Protein AF-0000000079468265 (afdb_homodimer)

pLDDT: mean 90.87, std 15.76, range [21.72, 98.94]

Solvent-accessible surface area (backbone atoms only — not comparable to full-atom values): 55661 Å² total; per-residue (Å²): 133,85,81,73,74,76,76,75,76,78,75,77,73,72,70,73,78,71,67,77,65,74,66,68,78,70,76,83,84,72,62,39,69,74,37,46,74,45,70,48,70,35,94,79,63,46,37,26,27,24,40,38,30,63,40,88,80,80,71,53,24,36,33,39,37,31,46,28,85,64,27,67,76,56,66,59,50,48,64,52,44,34,54,60,42,41,68,36,20,77,70,55,18,28,29,34,37,23,16,33,56,37,21,75,81,12,38,74,64,67,50,92,76,72,53,28,35,63,50,27,26,41,50,48,51,48,55,27,67,36,85,59,29,64,34,38,26,32,33,33,23,52,36,74,16,12,46,37,36,53,26,19,42,39,48,47,38,88,38,54,51,35,38,39,35,30,44,21,56,30,32,60,55,58,60,35,24,44,44,61,34,44,27,36,50,46,46,53,45,48,41,51,72,70,66,50,51,69,69,57,50,39,51,54,52,47,57,63,52,55,41,63,84,42,50,69,68,15,41,86,70,43,27,49,44,20,37,43,26,39,40,27,32,25,18,54,25,17,62,26,31,52,12,24,57,46,44,36,47,44,26,35,72,48,21,16,77,55,7,44,76,46,36,29,35,37,38,32,72,30,32,59,50,80,66,33,67,64,52,46,59,86,65,34,78,65,50,72,58,46,56,72,51,52,56,54,50,46,36,31,65,63,69,66,43,87,80,54,70,84,74,44,66,34,24,36,36,39,31,38,36,56,20,42,65,97,56,53,38,84,67,44,42,78,43,70,28,83,45,79,53,48,83,56,46,81,40,55,35,24,46,39,88,86,32,36,35,35,74,60,78,46,77,49,83,77,40,62,50,71,30,61,43,41,56,92,64,58,42,70,58,60,36,35,52,28,63,89,55,68,14,20,43,14,55,52,75,74,56,68,93,55,77,43,54,45,66,25,30,35,65,70,29,89,50,67,50,36,31,36,29,62,32,38,29,43,38,23,36,27,33,64,34,34,29,44,40,41,24,42,32,39,28,47,29,40,77,87,62,52,27,27,38,68,39,60,34,33,27,28,51,30,38,48,71,36,44,46,63,78,32,55,45,67,50,57,57,66,47,72,41,78,31,66,33,65,41,40,49,47,39,37,34,48,44,55,54,16,27,54,30,40,35,42,32,48,45,40,32,60,53,30,58,71,52,40,33,66,55,66,61,58,73,56,80,84,68,74,65,39,72,33,51,36,33,43,32,28,7,53,90,33,61,14,22,39,36,42,23,34,42,74,133,136,82,80,76,75,76,74,76,76,78,74,76,72,72,69,71,78,70,68,76,67,74,65,68,76,69,76,81,86,71,63,39,68,74,38,45,74,46,68,46,69,36,94,80,64,46,36,28,28,26,40,40,29,62,41,89,80,81,70,53,24,37,35,39,38,32,47,29,84,65,27,68,77,56,68,59,52,49,64,54,45,33,54,61,41,40,66,35,19,77,70,55,19,29,30,35,36,22,17,32,57,37,22,75,80,12,38,73,65,65,52,93,77,72,54,29,34,63,50,27,26,39,50,48,50,47,54,28,67,36,84,59,29,64,35,37,26,32,32,34,23,52,37,74,16,11,46,36,37,52,27,19,43,39,48,46,36,91,39,55,50,32,37,39,35,30,41,20,55,31,35,60,56,59,60,35,24,44,45,61,33,42,27,37,50,48,46,52,44,48,40,51,72,70,66,49,51,70,68,57,51,39,52,54,51,48,56,64,50,55,40,62,85,43,48,69,67,14,44,86,69,43,26,50,44,20,38,44,27,38,39,28,32,25,18,54,23,16,61,25,31,51,13,24,57,47,44,36,47,44,26,34,72,48,21,16,77,55,7,41,76,46,34,31,35,38,37,32,71,31,32,59,49,79,64,33,66,65,53,47,59,86,65,34,73,65,52,66,62,46,56,72,52,51,55,55,50,45,36,31,64,63,68,66,44,88,81,53,70,86,74,46,65,34,24,35,35,38,31,37,36,57,19,41,65,98,55,54,39,85,68,43,42,77,44,70,30,83,45,77,54,47,84,54,45,82,42,54,35,22,46,40,87,87,33,37,34,37,74,60,76,47,76,49,83,78,40,64,52,72,31,60,44,42,56,89,62,58,43,70,59,59,35,35,53,29,64,88,56,67,13,21,42,14,56,52,74,73,55,68,94,54,76,43,55,46,65,26,30,34,66,72,30,90,50,67,50,35,33,35,30,61,32,35,31,45,39,23,35,26,32,65,36,34,28,43,40,42,24,42,32,41,30,46,30,40,79,88,61,52,27,28,38,69,38,59,33,33,27,28,49,31,39,49,71,37,45,46,62,78,33,54,44,70,51,56,58,64,47,72,42,77,32,64,31,64,41,40,49,49,36,37,36,48,43,55,53,16,28,53,30,40,36,43,32,49,45,40,34,60,52,30,60,72,53,41,33,67,55,65,61,59,75,57,81,83,67,76,65,41,73,34,51,36,34,43,31,27,7,52,90,32,61,14,24,39,37,41,22,33,42,75,133

Secondary structure (DSSP, 8-state):
--------------------------S---PPTTEEEEEEE-TTS-EEEEEEE--SSS--EEEEEEEESS-TTTSS-HHHHHHHHHHHHTTT-EEEEEEPTTSTT--S---TTTSHHHHHHHHHHHHHHSTTEEEEEEEEEETHHHHHHHHHHHH--TTEEEEEEES--S-HHHHHEETTEE-IIIIIHHHHHTT--HHHHHHHHH--S--HHHHTT-HHHHGGG--S-EEEEEEEESTTHHHHHHHHHHHHHHS-TTTTT--EEEEEEEESB---SSB--TTHHHHTT-HHHHHHHHHHHHH----SGGGS-SEEEEEB--EETTEE-TT-EEEEESSSSPS-EEEEEEE-TTSBEESSPP--SS-EEEEEE-TTSPPBP-SBS-SSS--BS-BGGGSPP-TT-EEEEPSPPSS-EEEEEEEEEEEEEEESSS--EEEEEEEEE-TTS-EEEEEEEEEEGGGTT-SSGGG--PPPTT--EEEEEEEEEEEEEE-TT-EEEEEEES--BTTSPPP-SS-PPTT---SPP--EEEEEEBSSSSB-EEEEEE---/--------------------------S---PPTTEEEEEEE-TTS-EEEEEEE--SSS--EEEEEEEESS-TTTSS-HHHHHHHHHHHHTTT-EEEEEEPTTSTT--S---TTTSHHHHHHHHHHHHHHSTTEEEEEEEEEETHHHHHHHHHHHH--TTEEEEEEES--S-HHHHHEETTEE-IIIIIHHHHHTT--HHHHHHHHH--S--HHHHTT-HHHHGGG--S-EEEEEEEESTTHHHHHHHHHHHHHHS-TTTTT--EEEEEEEESB---SSB--TTHHHHSS-HHHHHHHHIIIII----SGGGS-SEEEEEB--EETTEE-TT-EEEEESSSSPS-EEEEEEE-TTSBEESSPP--SS-EEEEEE-TTSPPBP-SBS-SSS--BS-BGGGSPP-TT-EEEEPSPPSS-EEEEEEEEEEEEEEESSS--EEEEEEEEE-TTS-EEEEEEEEEEGGGTT-SSGGG--PPPTT--EEEEEEEEEEEEEE-TT-EEEEEEES--BTTSPPP-SS-PPTT---SPP--EEEEEEBSSSSB-EEEEEE---

InterPro domains:
  IPR000383 Xaa-Pro dipeptidyl-peptidase-like domain [PF02129] (44-195)
  IPR005674 CocE/Serine esterase [TIGR00976] (42-200)
  IPR005674 CocE/Serine esterase [TIGR00976] (195-551)
  IPR008979 Galactose-binding-like domain superfamily [SSF49785] (338-551)
  IPR013736 Xaa-Pro dipeptidyl-peptidase, C-terminal [PF08530] (307-546)
  IPR013736 Xaa-Pro dipeptidyl-peptidase, C-terminal [SM00939] (295-547)
  IPR029058 Alpha/Beta hydrolase fold [G3DSA:3.40.50.1820] (39-206)
  IPR029058 Alpha/Beta hydrolase fold [G3DSA:3.40.50.1820] (207-324)
  IPR029058 Alpha/Beta hydrolase fold [SSF53474] (39-321)

Organism: NCBI:txid2803784

Radius of gyration: 33.26 Å; Cα contacts (8 Å, |Δi|>4): 2823; chains: 2; bounding box: 108×91×92 Å

Structure (mmCIF, N/CA/C/O backbone):
data_AF-0000000079468265-model_v1
#
loop_
_entity.id
_entity.type
_entity.pdbx_description
1 polymer 'CocE/NonD family hydrolase'
#
loop_
_atom_site.group_PDB
_atom_site.id
_atom_site.type_symbol
_atom_site.label_atom_id
_atom_site.label_alt_id
_atom_site.label_comp_id
_atom_site.label_asym_id
_atom_site.label_entity_id
_atom_site.label_seq_id
_atom_site.pdbx_PDB_ins_code
_atom_site.Cartn_x
_atom_site.Cartn_y
_atom_site.Cartn_z
_atom_site.occupancy
_atom_site.B_iso_or_equiv
_atom_site.auth_seq_id
_atom_site.auth_comp_id
_atom_site.auth_asym_id
_atom_site.auth_atom_id
_atom_site.pdbx_PDB_model_num
ATOM 1 N N . MET A 1 1 ? 67.625 -0.673 33.562 1 23.97 1 MET A N 1
ATOM 2 C CA . MET A 1 1 ? 66.375 -0.298 34.281 1 23.97 1 MET A CA 1
ATOM 3 C C . MET A 1 1 ? 65.312 -1.371 34.156 1 23.97 1 MET A C 1
ATOM 5 O O . MET A 1 1 ? 65.125 -1.947 33.062 1 23.97 1 MET A O 1
ATOM 9 N N . THR A 1 2 ? 64.875 -1.917 35.312 1 24.78 2 THR A N 1
ATOM 10 C CA . THR A 1 2 ? 64.125 -3.092 35.688 1 24.78 2 THR A CA 1
ATOM 11 C C . THR A 1 2 ? 62.719 -3.041 35.094 1 24.78 2 THR A C 1
ATOM 13 O O . THR A 1 2 ? 62.031 -2.018 35.156 1 24.78 2 THR A O 1
ATOM 16 N N . LEU A 1 3 ? 62.562 -3.748 34.031 1 23.95 3 LEU A N 1
ATOM 17 C CA . LEU A 1 3 ? 61.438 -4.031 33.125 1 23.95 3 LEU A CA 1
ATOM 18 C C . LEU A 1 3 ? 60.25 -4.535 33.938 1 23.95 3 LEU A C 1
ATOM 20 O O . LEU A 1 3 ? 60.25 -5.648 34.469 1 23.95 3 LEU A O 1
ATOM 24 N N . LYS A 1 4 ? 59.75 -3.568 34.812 1 24.41 4 LYS A N 1
ATOM 25 C CA . LYS A 1 4 ? 58.656 -3.789 35.75 1 24.41 4 LYS A CA 1
ATOM 26 C C . LYS A 1 4 ? 57.469 -4.434 35.094 1 24.41 4 LYS A C 1
ATOM 28 O O . LYS A 1 4 ? 56.906 -3.887 34.125 1 24.41 4 LYS A O 1
ATOM 33 N N . GLN A 1 5 ? 57.375 -5.719 35.062 1 23.03 5 GLN A N 1
ATOM 34 C CA . GLN A 1 5 ? 56.375 -6.629 34.5 1 23.03 5 GLN A CA 1
ATOM 35 C C . GLN A 1 5 ? 55 -6.395 35.094 1 23.03 5 GLN A C 1
ATOM 37 O O . GLN A 1 5 ? 54.781 -6.664 36.25 1 23.03 5 GLN A O 1
ATOM 42 N N . VAL A 1 6 ? 54.469 -5.148 35.031 1 23.53 6 VAL A N 1
ATOM 43 C CA . VAL A 1 6 ? 53.25 -4.852 35.75 1 23.53 6 VAL A CA 1
ATOM 44 C C . VAL A 1 6 ? 52.156 -5.82 35.312 1 23.53 6 VAL A C 1
ATOM 46 O O . VAL A 1 6 ? 51.812 -5.883 34.125 1 23.53 6 VAL A O 1
ATOM 49 N N . LEU A 1 7 ? 52.062 -6.957 35.938 1 23.91 7 LEU A N 1
ATOM 50 C CA . LEU A 1 7 ? 51.062 -7.992 35.781 1 23.91 7 LEU A CA 1
ATOM 51 C C . LEU A 1 7 ? 49.656 -7.438 36.031 1 23.91 7 LEU A C 1
ATOM 53 O O . LEU A 1 7 ? 49.344 -7.07 37.156 1 23.91 7 LEU A O 1
ATOM 57 N N . LEU A 1 8 ? 49.219 -6.414 35.344 1 23.86 8 LEU A N 1
ATOM 58 C CA . LEU A 1 8 ? 47.906 -5.867 35.656 1 23.86 8 LEU A CA 1
ATOM 59 C C . LEU A 1 8 ? 46.844 -6.949 35.562 1 23.86 8 LEU A C 1
ATOM 61 O O . LEU A 1 8 ? 46.625 -7.547 34.5 1 23.86 8 LEU A O 1
ATOM 65 N N . ALA A 1 9 ? 46.625 -7.727 36.656 1 23.36 9 ALA A N 1
ATOM 66 C CA . ALA A 1 9 ? 45.562 -8.711 36.844 1 23.36 9 ALA A CA 1
ATOM 67 C C . ALA A 1 9 ? 44.188 -8.094 36.594 1 23.36 9 ALA A C 1
ATOM 69 O O . ALA A 1 9 ? 43.812 -7.098 37.188 1 23.36 9 ALA A O 1
ATOM 70 N N . ALA A 1 10 ? 43.75 -8.109 35.281 1 23.58 10 ALA A N 1
ATOM 71 C CA . ALA A 1 10 ? 42.438 -7.641 34.844 1 23.58 10 ALA A CA 1
ATOM 72 C C . ALA A 1 10 ? 41.312 -8.289 35.656 1 23.58 10 ALA A C 1
ATOM 74 O O . ALA A 1 10 ? 41.125 -9.508 35.594 1 23.58 10 ALA A O 1
ATOM 75 N N . THR A 1 11 ? 41.125 -7.859 36.938 1 24.64 11 THR A N 1
ATOM 76 C CA . THR A 1 11 ? 40.031 -8.367 37.75 1 24.64 11 THR A CA 1
ATOM 77 C C . THR A 1 11 ? 38.688 -8.211 37.031 1 24.64 11 THR A C 1
ATOM 79 O O . THR A 1 11 ? 38.312 -7.105 36.625 1 24.64 11 THR A O 1
ATOM 82 N N . LEU A 1 12 ? 38.312 -9.289 36.312 1 24.42 12 LEU A N 1
ATOM 83 C CA . LEU A 1 12 ? 37 -9.469 35.656 1 24.42 12 LEU A CA 1
ATOM 84 C C . LEU A 1 12 ? 35.875 -9.188 36.625 1 24.42 12 LEU A C 1
ATOM 86 O O . LEU A 1 12 ? 35.656 -9.922 37.594 1 24.42 12 LEU A O 1
ATOM 90 N N . CYS A 1 13 ? 35.656 -7.902 37.062 1 24.78 13 CYS A N 1
ATOM 91 C CA . CYS A 1 13 ? 34.531 -7.586 37.906 1 24.78 13 CYS A CA 1
ATOM 92 C C . CYS A 1 13 ? 33.219 -8.109 37.312 1 24.78 13 CYS A C 1
ATOM 94 O O . CYS A 1 13 ? 32.812 -7.684 36.219 1 24.78 13 CYS A O 1
ATOM 96 N N . ILE A 1 14 ? 33 -9.398 37.5 1 27.08 14 ILE A N 1
ATOM 97 C CA . ILE A 1 14 ? 31.688 -9.977 37.188 1 27.08 14 ILE A CA 1
ATOM 98 C C . ILE A 1 14 ? 30.578 -9.141 37.812 1 27.08 14 ILE A C 1
ATOM 100 O O . ILE A 1 14 ? 30.484 -9.062 39.031 1 27.08 14 ILE A O 1
ATOM 104 N N . ALA A 1 15 ? 30.344 -7.953 37.281 1 28.25 15 ALA A N 1
ATOM 105 C CA . ALA A 1 15 ? 29.234 -7.211 37.844 1 28.25 15 ALA A CA 1
ATOM 106 C C . ALA A 1 15 ? 28 -8.109 38.031 1 28.25 15 ALA A C 1
ATOM 108 O O . ALA A 1 15 ? 27.656 -8.867 37.125 1 28.25 15 ALA A O 1
ATOM 109 N N . PRO A 1 16 ? 27.719 -8.391 39.312 1 28.98 16 PRO A N 1
ATOM 110 C CA . PRO A 1 16 ? 26.531 -9.203 39.594 1 28.98 16 PRO A CA 1
ATOM 111 C C . PRO A 1 16 ? 25.312 -8.758 38.812 1 28.98 16 PRO A C 1
ATOM 113 O O . PRO A 1 16 ? 25.203 -7.59 38.406 1 28.98 16 PRO A O 1
ATOM 116 N N . MET A 1 17 ? 24.812 -9.703 38.031 1 27.38 17 MET A N 1
ATOM 117 C CA . MET A 1 17 ? 23.5 -9.617 37.375 1 27.38 17 MET A CA 1
ATOM 118 C C . MET A 1 17 ? 22.484 -9.023 38.344 1 27.38 17 MET A C 1
ATOM 120 O O . MET A 1 17 ? 22.234 -9.57 39.438 1 27.38 17 MET A O 1
ATOM 124 N N . SER A 1 18 ? 22.562 -7.707 38.562 1 26.88 18 SER A N 1
ATOM 125 C CA . SER A 1 18 ? 21.531 -7.113 39.406 1 26.88 18 SER A CA 1
ATOM 126 C C . SER A 1 18 ? 20.172 -7.773 39.156 1 26.88 18 SER A C 1
ATOM 128 O O . SER A 1 18 ? 19.734 -7.906 38.031 1 26.88 18 SER A O 1
ATOM 130 N N . ALA A 1 19 ? 19.828 -8.68 40.031 1 29.48 19 ALA A N 1
ATOM 131 C CA . ALA A 1 19 ? 18.453 -9.141 40.188 1 29.48 19 ALA A CA 1
ATOM 132 C C . ALA A 1 19 ? 17.469 -8 39.969 1 29.48 19 ALA A C 1
ATOM 134 O O . ALA A 1 19 ? 17.484 -7.008 40.688 1 29.48 19 ALA A O 1
ATOM 135 N N . PHE A 1 20 ? 17.172 -7.77 38.688 1 25.78 20 PHE A N 1
ATOM 136 C CA . PHE A 1 20 ? 16 -6.91 38.562 1 25.78 20 PHE A CA 1
ATOM 137 C C . PHE A 1 20 ? 15 -7.195 39.688 1 25.78 20 PHE A C 1
ATOM 139 O O . PHE A 1 20 ? 14.461 -8.297 39.781 1 25.78 20 PHE A O 1
ATOM 146 N N . ALA A 1 21 ? 15.344 -6.723 40.875 1 30.86 21 ALA A N 1
ATOM 147 C CA . ALA A 1 21 ? 14.383 -6.754 41.969 1 30.86 21 ALA A CA 1
ATOM 148 C C . ALA A 1 21 ? 12.945 -6.676 41.438 1 30.86 21 ALA A C 1
ATOM 150 O O . ALA A 1 21 ? 12.625 -5.816 40.625 1 30.86 21 ALA A O 1
ATOM 151 N N . GLN A 1 22 ? 12.281 -7.707 41.625 1 30.38 22 GLN A N 1
ATOM 152 C CA . GLN A 1 22 ? 10.828 -7.711 41.5 1 30.38 22 GLN A CA 1
ATOM 153 C C . GLN A 1 22 ? 10.219 -6.461 42.125 1 30.38 22 GLN A C 1
ATOM 155 O O . GLN A 1 22 ? 10.297 -6.277 43.344 1 30.38 22 GLN A O 1
ATOM 160 N N . THR A 1 23 ? 10.469 -5.281 41.594 1 32.31 23 THR A N 1
ATOM 161 C CA . THR A 1 23 ? 9.719 -4.211 42.25 1 32.31 23 THR A CA 1
ATOM 162 C C . THR A 1 23 ? 8.422 -4.75 42.875 1 32.31 23 THR A C 1
ATOM 164 O O . THR A 1 23 ? 7.887 -5.754 42.406 1 32.31 23 THR A O 1
ATOM 167 N N . ALA A 1 24 ? 8.195 -4.457 44.125 1 34.31 24 ALA A N 1
ATOM 168 C CA . ALA A 1 24 ? 6.934 -4.781 44.781 1 34.31 24 ALA A CA 1
ATOM 169 C C . ALA A 1 24 ? 5.77 -4.707 43.781 1 34.31 24 ALA A C 1
ATOM 171 O O . ALA A 1 24 ? 5.801 -3.92 42.844 1 34.31 24 ALA A O 1
ATOM 172 N N . PRO A 1 25 ? 5.027 -5.805 43.719 1 38.75 25 PRO A N 1
ATOM 173 C CA . PRO A 1 25 ? 3.871 -5.625 42.844 1 38.75 25 PRO A CA 1
ATOM 174 C C . PRO A 1 25 ? 3.283 -4.215 42.938 1 38.75 25 PRO A C 1
ATOM 176 O O . PRO A 1 25 ? 3.141 -3.664 44.031 1 38.75 25 PRO A O 1
ATOM 179 N N . PRO A 1 26 ? 3.609 -3.227 42 1 42.31 26 PRO A N 1
ATOM 180 C CA . PRO A 1 26 ? 2.998 -1.911 42.188 1 42.31 26 PRO A CA 1
ATOM 181 C C . PRO A 1 26 ? 1.665 -1.986 42.938 1 42.31 26 PRO A C 1
ATOM 183 O O . PRO A 1 26 ? 1.023 -3.041 42.969 1 42.31 26 PRO A O 1
ATOM 186 N N . ALA A 1 27 ? 1.303 -1.03 43.781 1 44.81 27 ALA A N 1
ATOM 187 C CA . ALA A 1 27 ? -0.018 -0.905 44.406 1 44.81 27 ALA A CA 1
ATOM 188 C C . ALA A 1 27 ? -1.107 -1.41 43.469 1 44.81 27 ALA A C 1
ATOM 190 O O . ALA A 1 27 ? -0.949 -1.367 42.25 1 44.81 27 ALA A O 1
ATOM 191 N N . ALA A 1 28 ? -2.082 -2.209 43.906 1 59.84 28 ALA A N 1
ATOM 192 C CA . ALA A 1 28 ? -3.205 -2.838 43.219 1 59.84 28 ALA A CA 1
ATOM 193 C C . ALA A 1 28 ? -3.842 -1.877 42.219 1 59.84 28 ALA A C 1
ATOM 195 O O . ALA A 1 28 ? -4.285 -0.787 42.562 1 59.84 28 ALA A O 1
ATOM 196 N N . TYR A 1 29 ? -3.387 -1.869 40.938 1 79.69 29 TYR A N 1
ATOM 197 C CA . TYR A 1 29 ? -4.02 -1.062 39.906 1 79.69 29 TYR A CA 1
ATOM 198 C C . TYR A 1 29 ? -5.539 -1.124 40.031 1 79.69 29 TYR A C 1
ATOM 200 O O . TYR A 1 29 ? -6.109 -2.203 40.188 1 79.69 29 TYR A O 1
ATOM 208 N N . ALA A 1 30 ? -6.129 0.138 40.25 1 84.69 30 ALA A N 1
ATOM 209 C CA . ALA A 1 30 ? -7.582 0.228 40.125 1 84.69 30 ALA A CA 1
ATOM 210 C C . ALA A 1 30 ? -7.98 1.078 38.938 1 84.69 30 ALA A C 1
ATOM 212 O O . ALA A 1 30 ? -7.453 2.178 38.75 1 84.69 30 ALA A O 1
ATOM 213 N N . PRO A 1 31 ? -8.844 0.532 38.125 1 90.38 31 PRO A N 1
ATOM 214 C CA . PRO A 1 31 ? -9.344 1.346 37.031 1 90.38 31 PRO A CA 1
ATOM 215 C C . PRO A 1 31 ? -10.102 2.586 37.5 1 90.38 31 PRO A C 1
ATOM 217 O O . PRO A 1 31 ? -10.5 2.666 38.656 1 90.38 31 PRO A O 1
ATOM 220 N N . PRO A 1 32 ? -10.18 3.605 36.656 1 91.12 32 PRO A N 1
ATOM 221 C CA . PRO A 1 32 ? -10.992 4.77 37 1 91.12 32 PRO A CA 1
ATOM 222 C C . PRO A 1 32 ? -12.414 4.398 37.406 1 91.12 32 PRO A C 1
ATOM 224 O O . PRO A 1 32 ? -12.906 3.326 37.062 1 91.12 32 PRO A O 1
ATOM 227 N N . PRO A 1 33 ? -13.031 5.266 38.219 1 90.06 33 PRO A N 1
ATOM 228 C CA . PRO A 1 33 ? -14.398 4.969 38.656 1 90.06 33 PRO A CA 1
ATOM 229 C C . PRO A 1 33 ? -15.336 4.664 37.5 1 90.06 33 PRO A C 1
ATOM 231 O O . PRO A 1 33 ? -15.336 5.387 36.5 1 90.06 33 PRO A O 1
ATOM 234 N N . GLY A 1 34 ? -16.109 3.547 37.625 1 91.19 34 GLY A N 1
ATOM 235 C CA . GLY A 1 34 ? -17.078 3.172 36.625 1 91.19 34 GLY A CA 1
ATOM 236 C C . GLY A 1 34 ? -16.5 2.291 35.531 1 91.19 34 GLY A C 1
ATOM 237 O O . GLY A 1 34 ? -17.25 1.79 34.688 1 91.19 34 GLY A O 1
ATOM 238 N N . ALA A 1 35 ? -15.203 2.111 35.625 1 95.06 35 ALA A N 1
ATOM 239 C CA . ALA A 1 35 ? -14.578 1.307 34.562 1 95.06 35 ALA A CA 1
ATOM 240 C C . ALA A 1 35 ? -14.18 -0.07 35.094 1 95.06 35 ALA A C 1
ATOM 242 O O . ALA A 1 35 ? -13.969 -0.241 36.312 1 95.06 35 ALA A O 1
ATOM 243 N N . THR A 1 36 ? -14.211 -1.063 34.281 1 96.31 36 THR A N 1
ATOM 244 C CA . THR A 1 36 ? -13.555 -2.354 34.469 1 96.31 36 THR A CA 1
ATOM 245 C C . THR A 1 36 ? -12.43 -2.547 33.469 1 96.31 36 THR A C 1
ATOM 247 O O . THR A 1 36 ? -12.594 -2.252 32.281 1 96.31 36 THR A O 1
ATOM 250 N N . GLU A 1 37 ? -11.328 -2.928 33.938 1 96.5 37 GLU A N 1
ATOM 251 C CA . GLU A 1 37 ? -10.25 -3.242 33 1 96.5 37 GLU A CA 1
ATOM 252 C C . GLU A 1 37 ? -10.453 -4.617 32.375 1 96.5 37 GLU A C 1
ATOM 254 O O . GLU A 1 37 ? -10.672 -5.605 33.094 1 96.5 37 GLU A O 1
ATOM 259 N N . GLU A 1 38 ? -10.453 -4.637 31.141 1 97.88 38 GLU A N 1
ATOM 260 C CA . GLU A 1 38 ? -10.531 -5.867 30.375 1 97.88 38 GLU A CA 1
ATOM 261 C C . GLU A 1 38 ? -9.383 -5.957 29.359 1 97.88 38 GLU A C 1
ATOM 263 O O . GLU A 1 38 ? -8.75 -4.945 29.047 1 97.88 38 GLU A O 1
ATOM 268 N N . PHE A 1 39 ? -9.086 -7.141 28.969 1 97.69 39 PHE A N 1
ATOM 269 C CA . PHE A 1 39 ? -7.996 -7.355 28.031 1 97.69 39 PHE A CA 1
ATOM 270 C C . PHE A 1 39 ? -8.516 -7.938 26.719 1 97.69 39 PHE A C 1
ATOM 272 O O . PHE A 1 39 ? -9.227 -8.945 26.719 1 97.69 39 PHE A O 1
ATOM 279 N N . ALA A 1 40 ? -8.242 -7.219 25.641 1 97.69 40 ALA A N 1
ATOM 280 C CA . ALA A 1 40 ? -8.516 -7.742 24.312 1 97.69 40 ALA A CA 1
ATOM 281 C C . ALA A 1 40 ? -7.371 -8.617 23.812 1 97.69 40 ALA A C 1
ATOM 283 O O . ALA A 1 40 ? -6.266 -8.125 23.578 1 97.69 40 ALA A O 1
ATOM 284 N N . THR A 1 41 ? -7.578 -9.883 23.641 1 94.62 41 THR A N 1
ATOM 285 C CA . THR A 1 41 ? -6.578 -10.766 23.047 1 94.62 41 THR A CA 1
ATOM 286 C C . THR A 1 41 ? -6.609 -10.664 21.531 1 94.62 41 THR A C 1
ATOM 288 O O . THR A 1 41 ? -7.609 -11.023 20.891 1 94.62 41 THR A O 1
ATOM 291 N N . LEU A 1 42 ? -5.527 -10.18 21.016 1 92.56 42 LEU A N 1
ATOM 292 C CA . LEU A 1 42 ? -5.43 -10.016 19.562 1 92.56 42 LEU A CA 1
ATOM 293 C C . LEU A 1 42 ? -5.145 -11.352 18.875 1 92.56 42 LEU A C 1
ATOM 295 O O . LEU A 1 42 ? -4.887 -12.352 19.547 1 92.56 42 LEU A O 1
ATOM 299 N N . ARG A 1 43 ? -5.168 -11.43 17.562 1 82.56 43 ARG A N 1
ATOM 300 C CA . ARG A 1 43 ? -4.984 -12.656 16.781 1 82.56 43 ARG A CA 1
ATOM 301 C C . ARG A 1 43 ? -3.574 -13.203 16.953 1 82.56 43 ARG A C 1
ATOM 303 O O . ARG A 1 43 ? -3.357 -14.414 16.844 1 82.56 43 ARG A O 1
ATOM 310 N N . ASP A 1 44 ? -2.609 -12.281 17.219 1 78.62 44 ASP A N 1
ATOM 311 C CA . ASP A 1 44 ? -1.23 -12.727 17.406 1 78.62 44 ASP A CA 1
ATOM 312 C C . ASP A 1 44 ? -0.962 -13.117 18.859 1 78.62 44 ASP A C 1
ATOM 314 O O . ASP A 1 44 ? 0.185 -13.352 19.234 1 78.62 44 ASP A O 1
ATOM 318 N N . GLY A 1 45 ? -2.018 -13.039 19.672 1 84.19 45 GLY A N 1
ATOM 319 C CA . GLY A 1 45 ? -1.911 -13.484 21.062 1 84.19 45 GLY A CA 1
ATOM 320 C C . GLY A 1 45 ? -1.619 -12.359 22.031 1 84.19 45 GLY A C 1
ATOM 321 O O . GLY A 1 45 ? -1.774 -12.523 23.25 1 84.19 45 GLY A O 1
ATOM 322 N N . VAL A 1 46 ? -1.222 -11.211 21.547 1 90.25 46 VAL A N 1
ATOM 323 C CA . VAL A 1 46 ? -0.932 -10.055 22.391 1 90.25 46 VAL A CA 1
ATOM 324 C C . VAL A 1 46 ? -2.217 -9.562 23.062 1 90.25 46 VAL A C 1
ATOM 326 O O . VAL A 1 46 ? -3.266 -9.492 22.406 1 90.25 46 VAL A O 1
ATOM 329 N N . LYS A 1 47 ? -2.1 -9.211 24.281 1 95.94 47 LYS A N 1
ATOM 330 C CA . LYS A 1 47 ? -3.254 -8.703 25.016 1 95.94 47 LYS A CA 1
ATOM 331 C C . LYS A 1 47 ? -3.168 -7.188 25.203 1 95.94 47 LYS A C 1
ATOM 333 O O . LYS A 1 47 ? -2.184 -6.68 25.734 1 95.94 47 LYS A O 1
ATOM 338 N N . LEU A 1 48 ? -4.168 -6.504 24.75 1 98 48 LEU A N 1
ATOM 339 C CA . LEU A 1 48 ? -4.238 -5.059 24.938 1 98 48 LEU A CA 1
ATOM 340 C C . LEU A 1 48 ? -5.203 -4.695 26.047 1 98 48 LEU A C 1
ATOM 342 O O . LEU A 1 48 ? -6.328 -5.195 26.094 1 98 48 LEU A O 1
ATOM 346 N N . ALA A 1 49 ? -4.773 -3.85 26.938 1 98 49 ALA A N 1
ATOM 347 C CA . ALA A 1 49 ? -5.555 -3.445 28.109 1 98 49 ALA A CA 1
ATOM 348 C C . ALA A 1 49 ? -6.535 -2.33 27.75 1 98 49 ALA A C 1
ATOM 350 O O . ALA A 1 49 ? -6.168 -1.366 27.078 1 98 49 ALA A O 1
ATOM 351 N N . ALA A 1 50 ? -7.762 -2.48 28.234 1 98 50 ALA A N 1
ATOM 352 C CA . ALA A 1 50 ? -8.805 -1.495 27.969 1 98 50 ALA A CA 1
ATOM 353 C C . ALA A 1 50 ? -9.609 -1.189 29.219 1 98 50 ALA A C 1
ATOM 355 O O . ALA A 1 50 ? -9.906 -2.088 30.016 1 98 50 ALA A O 1
ATOM 356 N N . ASN A 1 51 ? -9.867 0.082 29.5 1 97.44 51 ASN A N 1
ATOM 357 C CA . ASN A 1 51 ? -10.906 0.477 30.438 1 97.44 51 ASN A CA 1
ATOM 358 C C . ASN A 1 51 ? -12.289 0.475 29.766 1 97.44 51 ASN A C 1
ATOM 360 O O . ASN A 1 51 ? -12.508 1.178 28.781 1 97.44 51 ASN A O 1
ATOM 364 N N . VAL A 1 52 ? -13.203 -0.317 30.297 1 98.19 52 VAL A N 1
ATOM 365 C CA . VAL A 1 52 ? -14.555 -0.434 29.75 1 98.19 52 VAL A CA 1
ATOM 366 C C . VAL A 1 52 ? -15.547 0.256 30.672 1 98.19 52 VAL A C 1
ATOM 368 O O . VAL A 1 52 ? -15.695 -0.133 31.844 1 98.19 52 VAL A O 1
ATOM 371 N N . PHE A 1 53 ? -16.188 1.303 30.203 1 97.94 53 PHE A N 1
ATOM 372 C CA . PHE A 1 53 ? -17.25 2.02 30.891 1 97.94 53 PHE A CA 1
ATOM 373 C C . PHE A 1 53 ? -18.625 1.642 30.344 1 97.94 53 PHE A C 1
ATOM 375 O O . PHE A 1 53 ? -18.875 1.8 29.141 1 97.94 53 PHE A O 1
ATOM 382 N N . LYS A 1 54 ? -19.531 1.166 31.141 1 97.69 54 LYS A N 1
ATOM 383 C CA . LYS A 1 54 ? -20.844 0.708 30.688 1 97.69 54 LYS A CA 1
ATOM 384 C C . LYS A 1 54 ? -21.953 1.623 31.188 1 97.69 54 LYS A C 1
ATOM 386 O O . LYS A 1 54 ? -21.844 2.207 32.25 1 97.69 54 LYS A O 1
ATOM 391 N N . PRO A 1 55 ? -23.016 1.718 30.297 1 97.38 55 PRO A N 1
ATOM 392 C CA . PRO A 1 55 ? -24.188 2.432 30.797 1 97.38 55 PRO A CA 1
ATOM 393 C C . PRO A 1 55 ? -24.859 1.727 31.969 1 97.38 55 PRO A C 1
ATOM 395 O O . PRO A 1 55 ? -24.562 0.561 32.25 1 97.38 55 PRO A O 1
ATOM 398 N N . GLN A 1 56 ? -25.656 2.547 32.625 1 93.31 56 GLN A N 1
ATOM 399 C CA . GLN A 1 56 ? -26.531 1.922 33.625 1 93.31 56 GLN A CA 1
ATOM 400 C C . GLN A 1 56 ? -27.625 1.098 32.938 1 93.31 56 GLN A C 1
ATOM 402 O O . GLN A 1 56 ? -28.094 1.445 31.859 1 93.31 56 GLN A O 1
ATOM 407 N N . GLY A 1 57 ? -27.938 -0.049 33.531 1 92.88 57 GLY A N 1
ATOM 408 C CA . GLY A 1 57 ? -28.984 -0.886 33 1 92.88 57 GLY A CA 1
ATOM 409 C C . GLY A 1 57 ? -28.469 -2.17 32.375 1 92.88 57 GLY A C 1
ATOM 410 O O . GLY A 1 57 ? -27.406 -2.656 32.75 1 92.88 57 GLY A O 1
ATOM 411 N N . LYS A 1 58 ? -29.422 -2.742 31.5 1 92.5 58 LYS A N 1
ATOM 412 C CA . LYS A 1 58 ? -29.078 -4.02 30.891 1 92.5 58 LYS A CA 1
ATOM 413 C C . LYS A 1 58 ? -28.812 -3.859 29.391 1 92.5 58 LYS A C 1
ATOM 415 O O . LYS A 1 58 ? -29.578 -3.189 28.688 1 92.5 58 LYS A O 1
ATOM 420 N N . GLY A 1 59 ? -27.781 -4.266 28.984 1 90.75 59 GLY A N 1
ATOM 421 C CA . GLY A 1 59 ? -27.438 -4.281 27.578 1 90.75 59 GLY A CA 1
ATOM 422 C C . GLY A 1 59 ? -28.203 -5.332 26.781 1 90.75 59 GLY A C 1
ATOM 423 O O . GLY A 1 59 ? -29.234 -5.824 27.234 1 90.75 59 GLY A O 1
ATOM 424 N N . PRO A 1 60 ? -27.594 -5.457 25.547 1 97.44 60 PRO A N 1
ATOM 425 C CA . PRO A 1 60 ? -26.344 -5 24.953 1 97.44 60 PRO A CA 1
ATOM 426 C C . PRO A 1 60 ? -26.422 -3.58 24.406 1 97.44 60 PRO A C 1
ATOM 428 O O . PRO A 1 60 ? -27.531 -3.074 24.156 1 97.44 60 PRO A O 1
ATOM 431 N N . TRP A 1 61 ? -25.328 -2.867 24.328 1 98.56 61 TRP A N 1
ATOM 432 C CA . TRP A 1 61 ? -25.234 -1.48 23.875 1 98.56 61 TRP A CA 1
ATOM 433 C C . TRP A 1 61 ? -24.297 -1.358 22.688 1 98.56 61 TRP A C 1
ATOM 435 O O . TRP A 1 61 ? -23.422 -2.207 22.484 1 98.56 61 TRP A O 1
ATOM 445 N N . PRO A 1 62 ? -24.516 -0.345 21.781 1 98.69 62 PRO A N 1
ATOM 446 C CA . PRO A 1 62 ? -23.422 -0.006 20.859 1 98.69 62 PRO A CA 1
ATOM 447 C C . PRO A 1 62 ? -22.172 0.492 21.578 1 98.69 62 PRO A C 1
ATOM 449 O O . PRO A 1 62 ? -22.25 0.875 22.75 1 98.69 62 PRO A O 1
ATOM 452 N N . VAL A 1 63 ? -21.047 0.446 20.906 1 98.88 63 VAL A N 1
ATOM 453 C CA . VAL A 1 63 ? -19.75 0.715 21.547 1 98.88 63 VAL A CA 1
ATOM 454 C C . VAL A 1 63 ? -19.062 1.878 20.844 1 98.88 63 VAL A C 1
ATOM 456 O O . VAL A 1 63 ? -19.094 1.975 19.625 1 98.88 63 VAL A O 1
ATOM 459 N N . VAL A 1 64 ? -18.516 2.777 21.594 1 98.62 64 VAL A N 1
ATOM 460 C CA . VAL A 1 64 ? -17.547 3.74 21.078 1 98.62 64 VAL A CA 1
ATOM 461 C C . VAL A 1 64 ? -16.141 3.395 21.609 1 98.62 64 VAL A C 1
ATOM 463 O O . VAL A 1 64 ? -15.914 3.391 22.812 1 98.62 64 VAL A O 1
ATOM 466 N N . LEU A 1 65 ? -15.234 3.09 20.688 1 98.75 65 LEU A N 1
ATOM 467 C CA . LEU A 1 65 ? -13.867 2.666 20.969 1 98.75 65 LEU A CA 1
ATOM 468 C C . LEU A 1 65 ? -12.883 3.809 20.734 1 98.75 65 LEU A C 1
ATOM 470 O O . LEU A 1 65 ? -13.008 4.555 19.766 1 98.75 65 LEU A O 1
ATOM 474 N N . SER A 1 66 ? -11.953 4.02 21.625 1 97.94 66 SER A N 1
ATOM 475 C CA . SER A 1 66 ? -10.805 4.898 21.469 1 97.94 66 SER A CA 1
ATOM 476 C C . SER A 1 66 ? -9.508 4.184 21.844 1 97.94 66 SER A C 1
ATOM 478 O O . SER A 1 66 ? -9.461 3.455 22.844 1 97.94 66 SER A O 1
ATOM 480 N N . ARG A 1 67 ? -8.516 4.324 21.016 1 98 67 ARG A N 1
ATOM 481 C CA . ARG A 1 67 ? -7.207 3.709 21.234 1 98 67 ARG A CA 1
ATOM 482 C C . ARG A 1 67 ? -6.129 4.77 21.422 1 98 67 ARG A C 1
ATOM 484 O O . ARG A 1 67 ? -6.02 5.699 20.625 1 98 67 ARG A O 1
ATOM 491 N N . THR A 1 68 ? -5.266 4.605 22.469 1 96.12 68 THR A N 1
ATOM 492 C CA . THR A 1 68 ? -4.395 5.719 22.828 1 96.12 68 THR A CA 1
ATOM 493 C C . THR A 1 68 ? -2.969 5.234 23.062 1 96.12 68 THR A C 1
ATOM 495 O O . THR A 1 68 ? -2.762 4.176 23.672 1 96.12 68 THR A O 1
ATOM 498 N N . PRO A 1 69 ? -1.98 5.934 22.562 1 93.69 69 PRO A N 1
ATOM 499 C CA . PRO A 1 69 ? -0.586 5.691 22.938 1 93.69 69 PRO A CA 1
ATOM 500 C C . PRO A 1 69 ? -0.183 6.441 24.203 1 93.69 69 PRO A C 1
ATOM 502 O O . PRO A 1 69 ? 0.971 6.363 24.641 1 93.69 69 PRO A O 1
ATOM 505 N N . TYR A 1 70 ? -1.083 7.203 24.859 1 92.81 70 TYR A N 1
ATOM 506 C CA . TYR A 1 70 ? -0.753 8.078 25.984 1 92.81 70 TYR A CA 1
ATOM 507 C C . TYR A 1 70 ? -1.206 7.477 27.297 1 92.81 70 TYR A C 1
ATOM 509 O O . TYR A 1 70 ? -1.36 8.188 28.297 1 92.81 70 TYR A O 1
ATOM 517 N N . LEU A 1 71 ? -1.482 6.227 27.297 1 92.19 71 LEU A N 1
ATOM 518 C CA . LEU A 1 71 ? -1.885 5.492 28.5 1 92.19 71 LEU A CA 1
ATOM 519 C C . LEU A 1 71 ? -3.35 5.754 28.828 1 92.19 71 LEU A C 1
ATOM 521 O O . LEU A 1 71 ? -3.732 6.895 29.094 1 92.19 71 LEU A O 1
ATOM 525 N N . LYS A 1 72 ? -4.078 4.816 28.891 1 92.81 72 LYS A N 1
ATOM 526 C CA . LYS A 1 72 ? -5.516 4.902 29.141 1 92.81 72 LYS A CA 1
ATOM 527 C C . LYS A 1 72 ? -5.797 5.488 30.531 1 92.81 72 LYS A C 1
ATOM 529 O O . LYS A 1 72 ? -6.867 6.055 30.75 1 92.81 72 LYS A O 1
ATOM 534 N N . ASP A 1 73 ? -4.812 5.395 31.406 1 90.31 73 ASP A N 1
ATOM 535 C CA . ASP A 1 73 ? -4.961 5.898 32.75 1 90.31 73 ASP A CA 1
ATOM 536 C C . ASP A 1 73 ? -4.172 7.191 32.969 1 90.31 73 ASP A C 1
ATOM 538 O O . ASP A 1 73 ? -4.09 7.711 34.062 1 90.31 73 ASP A O 1
ATOM 542 N N . GLY A 1 74 ? -3.512 7.625 31.922 1 80.06 74 GLY A N 1
ATOM 543 C CA . GLY A 1 74 ? -2.498 8.648 32.125 1 80.06 74 GLY A CA 1
ATOM 544 C C . GLY A 1 74 ? -2.988 10.047 31.797 1 80.06 74 GLY A C 1
ATOM 545 O O . GLY A 1 74 ? -2.336 11.031 32.125 1 80.06 74 GLY A O 1
ATOM 546 N N . ARG A 1 75 ? -4.012 10.117 31.047 1 69.5 75 ARG A N 1
ATOM 547 C CA . ARG A 1 75 ? -4.422 11.461 30.656 1 69.5 75 ARG A CA 1
ATOM 548 C C . ARG A 1 75 ? -5.453 12.023 31.625 1 69.5 75 ARG A C 1
ATOM 550 O O . ARG A 1 75 ? -6.652 11.766 31.484 1 69.5 75 ARG A O 1
ATOM 557 N N . GLY A 1 76 ? -4.949 12.695 32.594 1 72.5 76 GLY A N 1
ATOM 558 C CA . GLY A 1 76 ? -5.84 13.305 33.594 1 72.5 76 GLY A CA 1
ATOM 559 C C . GLY A 1 76 ? -6.023 12.461 34.844 1 72.5 76 GLY A C 1
ATOM 560 O O . GLY A 1 76 ? -5.418 11.391 34.969 1 72.5 76 GLY A O 1
ATOM 561 N N . THR A 1 77 ? -6.824 12.984 35.719 1 76 77 THR A N 1
ATOM 562 C CA . THR A 1 77 ? -7.172 12.258 36.938 1 76 77 THR A CA 1
ATOM 563 C C . THR A 1 77 ? -8.203 11.172 36.656 1 76 77 THR A C 1
ATOM 565 O O . THR A 1 77 ? -8.852 11.195 35.594 1 76 77 THR A O 1
ATOM 568 N N . ALA A 1 78 ? -8.25 10.25 37.469 1 81.62 78 ALA A N 1
ATOM 569 C CA . ALA A 1 78 ? -9.242 9.18 37.344 1 81.62 78 ALA A CA 1
ATOM 570 C C . ALA A 1 78 ? -10.648 9.758 37.219 1 81.62 78 ALA A C 1
ATOM 572 O O . ALA A 1 78 ? -11.453 9.258 36.438 1 81.62 78 ALA A O 1
ATOM 573 N N . ASP A 1 79 ? -10.891 10.844 37.875 1 81.5 79 ASP A N 1
ATOM 574 C CA . ASP A 1 79 ? -12.195 11.492 37.844 1 81.5 79 ASP A CA 1
ATOM 575 C C . ASP A 1 79 ? -12.43 12.156 36.469 1 81.5 79 ASP A C 1
ATOM 577 O O . ASP A 1 79 ? -13.539 12.148 35.969 1 81.5 79 ASP A O 1
ATOM 581 N N . GLN A 1 80 ? -11.43 12.703 35.969 1 82.44 80 GLN A N 1
ATOM 582 C CA . GLN A 1 80 ? -11.531 13.336 34.656 1 82.44 80 GLN A CA 1
ATOM 583 C C . GLN A 1 80 ? -11.789 12.305 33.562 1 82.44 80 GLN A C 1
ATOM 585 O O . GLN A 1 80 ? -12.586 12.539 32.656 1 82.44 80 GLN A O 1
ATOM 590 N N . LEU A 1 81 ? -11.148 11.242 33.781 1 85.38 81 LEU A N 1
ATOM 591 C CA . LEU A 1 81 ? -11.344 10.148 32.844 1 85.38 81 LEU A CA 1
ATOM 592 C C . LEU A 1 81 ? -12.766 9.609 32.906 1 85.38 81 LEU A C 1
ATOM 594 O O . LEU A 1 81 ? -13.406 9.367 31.891 1 85.38 81 LEU A O 1
ATOM 598 N N . ALA A 1 82 ? -13.234 9.477 34.094 1 87.81 82 ALA A N 1
ATOM 599 C CA . ALA A 1 82 ? -14.602 9.023 34.312 1 87.81 82 ALA A CA 1
ATOM 600 C C . ALA A 1 82 ? -15.602 10.023 33.75 1 87.81 82 ALA A C 1
ATOM 602 O O . ALA A 1 82 ? -16.594 9.633 33.125 1 87.81 82 ALA A O 1
ATOM 603 N N . ALA A 1 83 ? -15.344 11.219 33.969 1 86.62 83 ALA A N 1
ATOM 604 C CA . ALA A 1 83 ? -16.219 12.266 33.469 1 86.62 83 ALA A CA 1
ATOM 605 C C . ALA A 1 83 ? -16.266 12.258 31.938 1 86.62 83 ALA A C 1
ATOM 607 O O . ALA A 1 83 ? -17.344 12.438 31.344 1 86.62 83 ALA A O 1
ATOM 608 N N . ALA A 1 84 ? -15.203 12.102 31.344 1 87.56 84 ALA A N 1
ATOM 609 C CA . ALA A 1 84 ? -15.141 12.047 29.891 1 87.56 84 ALA A CA 1
ATOM 610 C C . ALA A 1 84 ? -15.914 10.844 29.359 1 87.56 84 ALA A C 1
ATOM 612 O O . ALA A 1 84 ? -16.578 10.938 28.312 1 87.56 84 ALA A O 1
ATOM 613 N N . ALA A 1 85 ? -15.867 9.789 30.109 1 93.75 85 ALA A N 1
ATOM 614 C CA . ALA A 1 85 ? -16.562 8.578 29.688 1 93.75 85 ALA A CA 1
ATOM 615 C C . ALA A 1 85 ? -18.062 8.727 29.844 1 93.75 85 ALA A C 1
ATOM 617 O O . ALA A 1 85 ? -18.844 8.125 29.094 1 93.75 85 ALA A O 1
ATOM 618 N N . ARG A 1 86 ? -18.5 9.508 30.797 1 93.31 86 ARG A N 1
ATOM 619 C CA . ARG A 1 86 ? -19.922 9.68 31.078 1 93.31 86 ARG A CA 1
ATOM 620 C C . ARG A 1 86 ? -20.656 10.289 29.891 1 93.31 86 ARG A C 1
ATOM 622 O O . ARG A 1 86 ? -21.828 10.023 29.672 1 93.31 86 ARG A O 1
ATOM 629 N N . LYS A 1 87 ? -19.891 11.078 29.156 1 91.62 87 LYS A N 1
ATOM 630 C CA . LYS A 1 87 ? -20.469 11.625 27.922 1 91.62 87 LYS A CA 1
ATOM 631 C C . LYS A 1 87 ? -21.047 10.508 27.062 1 91.62 87 LYS A C 1
ATOM 633 O O . LYS A 1 87 ? -22.109 10.68 26.453 1 91.62 87 LYS A O 1
ATOM 638 N N . TYR A 1 88 ? -20.5 9.383 27.016 1 96.31 88 TYR A N 1
ATOM 639 C CA . TYR A 1 88 ? -20.922 8.25 26.188 1 96.31 88 TYR A CA 1
ATOM 640 C C . TYR A 1 88 ? -21.906 7.359 26.938 1 96.31 88 TYR A C 1
ATOM 642 O O . TYR A 1 88 ? -22.953 7.008 26.406 1 96.31 88 TYR A O 1
ATOM 650 N N . THR A 1 89 ? -21.594 7.062 28.203 1 97.31 89 THR A N 1
ATOM 651 C CA . THR A 1 89 ? -22.422 6.129 28.953 1 97.31 89 THR A CA 1
ATOM 652 C C . THR A 1 89 ? -23.812 6.719 29.188 1 97.31 89 THR A C 1
ATOM 654 O O . THR A 1 89 ? -24.812 6.004 29.125 1 97.31 89 THR A O 1
ATOM 657 N N . ASP A 1 90 ? -23.828 8 29.469 1 95.69 90 ASP A N 1
ATOM 658 C CA . ASP A 1 90 ? -25.109 8.656 29.656 1 95.69 90 ASP A CA 1
ATOM 659 C C . ASP A 1 90 ? -25.938 8.641 28.359 1 95.69 90 ASP A C 1
ATOM 661 O O . ASP A 1 90 ? -27.172 8.711 28.406 1 95.69 90 ASP A O 1
ATOM 665 N N . ALA A 1 91 ? -25.312 8.531 27.25 1 95.94 91 ALA A N 1
ATOM 666 C CA . ALA A 1 91 ? -25.969 8.523 25.953 1 95.94 91 ALA A CA 1
ATOM 667 C C . ALA A 1 91 ? -26.266 7.094 25.5 1 95.94 91 ALA A C 1
ATOM 669 O O . ALA A 1 91 ? -26.734 6.871 24.391 1 95.94 91 ALA A O 1
ATOM 670 N N . GLY A 1 92 ? -25.938 6.137 26.281 1 97.69 92 GLY A N 1
ATOM 671 C CA . GLY A 1 92 ? -26.281 4.758 26 1 97.69 92 GLY A CA 1
ATOM 672 C C . GLY A 1 92 ? -25.219 4.023 25.188 1 97.69 92 GLY A C 1
ATOM 673 O O . GLY A 1 92 ? -25.547 3.125 24.406 1 97.69 92 GLY A O 1
ATOM 674 N N . TYR A 1 93 ? -24 4.449 25.312 1 98.25 93 TYR A N 1
ATOM 675 C CA . TYR A 1 93 ? -22.891 3.768 24.656 1 98.25 93 TYR A CA 1
ATOM 676 C C .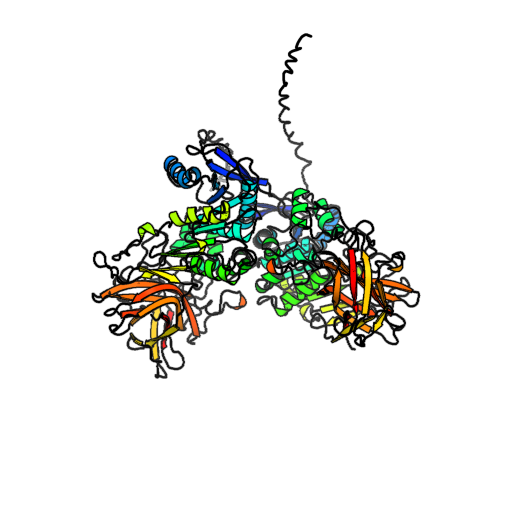 TYR A 1 93 ? -21.953 3.154 25.703 1 98.25 93 TYR A C 1
ATOM 678 O O . TYR A 1 93 ? -21.688 3.758 26.75 1 98.25 93 TYR A O 1
ATOM 686 N N . VAL A 1 94 ? -21.453 1.962 25.422 1 98.62 94 VAL A N 1
ATOM 687 C CA . VAL A 1 94 ? -20.219 1.539 26.109 1 98.62 94 VAL A CA 1
ATOM 688 C C . VAL A 1 94 ? -19.047 2.346 25.578 1 98.62 94 VAL A C 1
ATOM 690 O O . VAL A 1 94 ? -18.906 2.537 24.359 1 98.62 94 VAL A O 1
ATOM 693 N N . PHE A 1 95 ? -18.297 2.891 26.469 1 98.19 95 PHE A N 1
ATOM 694 C CA . PHE A 1 95 ? -17.062 3.557 26.062 1 98.19 95 PHE A CA 1
ATOM 695 C C . PHE A 1 95 ? -15.852 2.711 26.438 1 98.19 95 PHE A C 1
ATOM 697 O O . PHE A 1 95 ? -15.703 2.287 27.578 1 98.19 95 PHE A O 1
ATOM 704 N N . VAL A 1 96 ? -15 2.406 25.422 1 98.44 96 VAL A N 1
ATOM 705 C CA . VAL A 1 96 ? -13.781 1.625 25.609 1 98.44 96 VAL A CA 1
ATOM 706 C C . VAL A 1 96 ? -12.562 2.496 25.328 1 98.44 96 VAL A C 1
ATOM 708 O O . VAL A 1 96 ? -12.414 3.029 24.234 1 98.44 96 VAL A O 1
ATOM 711 N N . LEU A 1 97 ? -11.75 2.689 26.312 1 97.75 97 LEU A N 1
ATOM 712 C CA . LEU A 1 97 ? -10.453 3.344 26.141 1 97.75 97 LEU A CA 1
ATOM 713 C C . LEU A 1 97 ? -9.312 2.336 26.281 1 97.75 97 LEU A C 1
ATOM 715 O O . LEU A 1 97 ? -9.109 1.766 27.359 1 97.75 97 LEU A O 1
ATOM 719 N N . GLN A 1 98 ? -8.523 2.193 25.156 1 98.06 98 GLN A N 1
ATOM 720 C CA . GLN A 1 98 ? -7.566 1.093 25.078 1 98.06 98 GLN A CA 1
ATOM 721 C C . GLN A 1 98 ? -6.141 1.613 24.922 1 98.06 98 GLN A C 1
ATOM 723 O O . GLN A 1 98 ? -5.898 2.521 24.125 1 98.06 98 GLN A O 1
ATOM 728 N N . ASP A 1 99 ? -5.242 1.025 25.719 1 97.38 99 ASP A N 1
ATOM 729 C CA . ASP A 1 99 ? -3.82 1.232 25.453 1 97.38 99 ASP A CA 1
ATOM 730 C C . ASP A 1 99 ? -3.389 0.498 24.188 1 97.38 99 ASP A C 1
ATOM 732 O O . ASP A 1 99 ? -3.66 -0.694 24.031 1 97.38 99 ASP A O 1
ATOM 736 N N . VAL A 1 100 ? -2.748 1.256 23.328 1 96.38 100 VAL A N 1
ATOM 737 C CA . VAL A 1 100 ? -2.217 0.584 22.156 1 96.38 100 VAL A CA 1
ATOM 738 C C . VAL A 1 100 ? -1.097 -0.37 22.562 1 96.38 100 VAL A C 1
ATOM 740 O O . VAL A 1 100 ? -0.655 -0.362 23.703 1 96.38 100 VAL A O 1
ATOM 743 N N . ARG A 1 101 ? -0.71 -1.177 21.641 1 94.06 101 ARG A N 1
ATOM 744 C CA . ARG A 1 101 ? 0.334 -2.17 21.859 1 94.06 101 ARG A CA 1
ATOM 745 C C . ARG A 1 101 ? 1.571 -1.532 22.484 1 94.06 101 ARG A C 1
ATOM 747 O O . ARG A 1 101 ? 2.02 -0.473 22.047 1 94.06 101 ARG A O 1
ATOM 754 N N . GLY A 1 102 ? 2.123 -2.168 23.562 1 90.62 102 GLY A N 1
ATOM 755 C CA . GLY A 1 102 ? 3.369 -1.746 24.188 1 90.62 102 GLY A CA 1
ATOM 756 C C . GLY A 1 102 ? 3.197 -0.579 25.141 1 90.62 102 GLY A C 1
ATOM 757 O O . GLY A 1 102 ? 4.172 -0.091 25.719 1 90.62 102 GLY A O 1
ATOM 758 N N . LYS A 1 103 ? 1.995 -0.129 25.375 1 92.81 103 LYS A N 1
ATOM 759 C CA . LYS A 1 103 ? 1.754 1.007 26.25 1 92.81 103 LYS A CA 1
ATOM 760 C C . LYS A 1 103 ? 0.918 0.595 27.469 1 92.81 103 LYS A C 1
ATOM 762 O O . LYS A 1 103 ? 0.024 -0.246 27.344 1 92.81 103 LYS A O 1
ATOM 767 N N . GLY A 1 104 ? 1.272 1.247 28.594 1 93.38 104 GLY A N 1
ATOM 768 C CA . GLY A 1 104 ? 0.489 0.995 29.797 1 93.38 104 GLY A CA 1
ATOM 769 C C . GLY A 1 104 ? 0.452 -0.47 30.188 1 93.38 104 GLY A C 1
ATOM 770 O O . GLY A 1 104 ? 1.497 -1.111 30.312 1 93.38 104 GLY A O 1
ATOM 771 N N . HIS A 1 105 ? -0.769 -0.931 30.297 1 95.12 105 HIS A N 1
ATOM 772 C CA . HIS A 1 105 ? -0.93 -2.311 30.734 1 95.12 105 HIS A CA 1
ATOM 773 C C . HIS A 1 105 ? -1.052 -3.26 29.547 1 95.12 105 HIS A C 1
ATOM 775 O O . HIS A 1 105 ? -1.271 -4.461 29.734 1 95.12 105 HIS A O 1
ATOM 781 N N . SER A 1 106 ? -0.965 -2.703 28.344 1 96.06 106 SER A N 1
ATOM 782 C CA . SER A 1 106 ? -0.997 -3.535 27.156 1 96.06 106 SER A CA 1
ATOM 783 C C . SER A 1 106 ? 0.333 -4.254 26.938 1 96.06 106 SER A C 1
ATOM 785 O O . SER A 1 106 ? 1.396 -3.699 27.234 1 96.06 106 SER A O 1
ATOM 787 N N . GLN A 1 107 ? 0.211 -5.441 26.438 1 93.31 107 GLN A N 1
ATOM 788 C CA . GLN A 1 107 ? 1.393 -6.23 26.109 1 93.31 107 GLN A CA 1
ATOM 789 C C . GLN A 1 107 ? 1.979 -5.82 24.766 1 93.31 107 GLN A C 1
ATOM 791 O O . GLN A 1 107 ? 1.378 -5.027 24.047 1 93.31 107 GLN A O 1
ATOM 796 N N . GLY A 1 108 ? 3.184 -6.34 24.5 1 88.06 108 GLY A N 1
ATOM 797 C CA . GLY A 1 108 ? 3.836 -6.105 23.219 1 88.06 108 GLY A CA 1
ATOM 798 C C . GLY A 1 108 ? 4.828 -4.961 23.266 1 88.06 108 GLY A C 1
ATOM 799 O O . GLY A 1 108 ? 5.281 -4.555 24.328 1 88.06 108 GLY A O 1
ATOM 800 N N . PHE A 1 109 ? 5.281 -4.555 22 1 82.12 109 PHE A N 1
ATOM 801 C CA . PHE A 1 109 ? 6.27 -3.502 21.812 1 82.12 109 PHE A CA 1
ATOM 802 C C . PHE A 1 109 ? 5.684 -2.34 21.016 1 82.12 109 PHE A C 1
ATOM 804 O O . PHE A 1 109 ? 5.039 -2.545 19.984 1 82.12 109 PHE A O 1
ATOM 811 N N . TYR A 1 110 ? 5.934 -1.233 21.594 1 84.94 110 TYR A N 1
ATOM 812 C CA . TYR A 1 110 ? 5.363 -0.055 20.953 1 84.94 110 TYR A CA 1
ATOM 813 C C . TYR A 1 110 ? 6.215 0.392 19.781 1 84.94 110 TYR A C 1
ATOM 815 O O . TYR A 1 110 ? 7.414 0.63 19.922 1 84.94 110 TYR A O 1
ATOM 823 N N . GLN A 1 111 ? 5.73 0.367 18.641 1 80.69 111 GLN A N 1
ATOM 824 C CA . GLN A 1 111 ? 6.188 1.051 17.438 1 80.69 111 GLN A CA 1
ATOM 825 C C . GLN A 1 111 ? 5.102 1.965 16.875 1 80.69 111 GLN A C 1
ATOM 827 O O . GLN A 1 111 ? 4.039 1.494 16.469 1 80.69 111 GLN A O 1
ATOM 832 N N . ALA A 1 112 ? 5.461 3.18 16.828 1 83.62 112 ALA A N 1
ATOM 833 C CA . ALA A 1 112 ? 4.434 4.172 16.516 1 83.62 112 ALA A CA 1
ATOM 834 C C . ALA A 1 112 ? 3.738 3.846 15.195 1 83.62 112 ALA A C 1
ATOM 836 O O . ALA A 1 112 ? 4.355 3.912 14.125 1 83.62 112 ALA A O 1
ATOM 837 N N . TYR A 1 113 ? 2.477 3.432 15.32 1 85.88 113 TYR A N 1
ATOM 838 C CA . TYR A 1 113 ? 1.479 3.312 14.266 1 85.88 113 TYR A CA 1
ATOM 839 C C . TYR A 1 113 ? 1.852 2.203 13.281 1 85.88 113 TYR A C 1
ATOM 841 O O . TYR A 1 113 ? 1.307 2.133 12.18 1 85.88 113 TYR A O 1
ATOM 849 N N . VAL A 1 114 ? 2.75 1.317 13.648 1 79.94 114 VAL A N 1
ATOM 850 C CA . VAL A 1 114 ? 3.215 0.262 12.758 1 79.94 114 VAL A CA 1
ATOM 851 C C . VAL A 1 114 ? 2.205 -0.882 12.734 1 79.94 114 VAL A C 1
ATOM 853 O O . VAL A 1 114 ? 1.927 -1.456 11.68 1 79.94 114 VAL A O 1
ATOM 856 N N . THR A 1 115 ? 1.561 -1.16 13.836 1 86.31 115 THR A N 1
ATOM 857 C CA . THR A 1 115 ? 0.675 -2.316 13.938 1 86.31 115 THR A CA 1
ATOM 858 C C . THR A 1 115 ? -0.776 -1.873 14.102 1 86.31 115 THR A C 1
ATOM 860 O O . THR A 1 115 ? -1.658 -2.699 14.344 1 86.31 115 THR A O 1
ATOM 863 N N . ASP A 1 116 ? -1.037 -0.662 13.922 1 92.25 116 ASP A N 1
ATOM 864 C CA . ASP A 1 116 ? -2.33 -0.116 14.328 1 92.25 116 ASP A CA 1
ATOM 865 C C . ASP A 1 116 ? -3.432 -0.55 13.359 1 92.25 116 ASP A C 1
ATOM 867 O O . ASP A 1 116 ? -4.613 -0.517 13.703 1 92.25 116 ASP A O 1
ATOM 871 N N . ILE A 1 117 ? -3.123 -0.893 12.148 1 91.88 117 ILE A N 1
ATOM 872 C CA . ILE A 1 117 ? -4.145 -1.409 11.242 1 91.88 117 ILE A CA 1
ATOM 873 C C . ILE A 1 117 ? -4.633 -2.768 11.734 1 91.88 117 ILE A C 1
ATOM 875 O O . ILE A 1 117 ? -5.832 -2.967 11.938 1 91.88 117 ILE A O 1
ATOM 879 N N . GLU A 1 118 ? -3.717 -3.695 12.062 1 88.88 118 GLU A N 1
ATOM 880 C CA . GLU A 1 118 ? -4.07 -5.016 12.57 1 88.88 118 GLU A CA 1
ATOM 881 C C . GLU A 1 118 ? -4.699 -4.93 13.953 1 88.88 118 GLU A C 1
ATOM 883 O O . GLU A 1 118 ? -5.723 -5.562 14.219 1 88.88 118 GLU A O 1
ATOM 888 N N . ASP A 1 119 ? -4.031 -4.125 14.766 1 94.88 119 ASP A N 1
ATOM 889 C CA . ASP A 1 119 ? -4.531 -3.979 16.125 1 94.88 119 ASP A CA 1
ATOM 890 C C . ASP A 1 119 ? -5.906 -3.314 16.141 1 94.88 119 ASP A C 1
ATOM 892 O O . ASP A 1 119 ? -6.75 -3.633 16.984 1 94.88 119 ASP A O 1
ATOM 896 N N . GLY A 1 120 ? -6.051 -2.354 15.227 1 97 120 GLY A N 1
ATOM 897 C CA . GLY A 1 120 ? -7.352 -1.709 15.109 1 97 120 GLY A CA 1
ATOM 898 C C . GLY A 1 120 ? -8.461 -2.664 14.711 1 97 120 GLY A C 1
ATOM 899 O O . GLY A 1 120 ? -9.539 -2.65 15.297 1 97 120 GLY A O 1
ATOM 900 N N . TYR A 1 121 ? -8.195 -3.482 13.703 1 95.38 121 TYR A N 1
ATOM 901 C CA . TYR A 1 121 ? -9.148 -4.508 13.297 1 95.38 121 TYR A CA 1
ATOM 902 C C . TYR A 1 121 ? -9.539 -5.391 14.477 1 95.38 121 TYR A C 1
ATOM 904 O O . TYR A 1 121 ? -10.727 -5.566 14.766 1 95.38 121 TYR A O 1
ATOM 912 N N . ASP A 1 122 ? -8.539 -5.879 15.18 1 95.81 122 ASP A N 1
ATOM 913 C CA . ASP A 1 122 ? -8.758 -6.828 16.266 1 95.81 122 ASP A CA 1
ATOM 914 C C . ASP A 1 122 ? -9.5 -6.176 17.422 1 95.81 122 ASP A C 1
ATOM 916 O O . ASP A 1 122 ? -10.352 -6.809 18.062 1 95.81 122 ASP A O 1
ATOM 920 N N . SER A 1 123 ? -9.156 -4.969 17.672 1 98.5 123 SER A N 1
ATOM 921 C CA . SER A 1 123 ? -9.805 -4.266 18.781 1 98.5 123 SER A CA 1
ATOM 922 C C . SER A 1 123 ? -11.281 -4.039 18.5 1 98.5 123 SER A C 1
ATOM 924 O O . SER A 1 123 ? -12.125 -4.207 19.391 1 98.5 123 SER A O 1
ATOM 926 N N . VAL A 1 124 ? -11.633 -3.635 17.266 1 98.62 124 VAL A N 1
ATOM 927 C CA . VAL A 1 124 ? -13.023 -3.434 16.875 1 98.62 124 VAL A CA 1
ATOM 928 C C . VAL A 1 124 ? -13.789 -4.75 17 1 98.62 124 VAL A C 1
ATOM 930 O O . VAL A 1 124 ? -14.867 -4.797 17.578 1 98.62 124 VAL A O 1
ATOM 933 N N . GLU A 1 125 ? -13.234 -5.801 16.5 1 96.75 125 GLU A N 1
ATOM 934 C CA . GLU A 1 125 ? -13.914 -7.094 16.531 1 96.75 125 GLU A CA 1
ATOM 935 C C . GLU A 1 125 ? -14.031 -7.629 17.953 1 96.75 125 GLU A C 1
ATOM 937 O O . GLU A 1 125 ? -15.031 -8.258 18.312 1 96.75 125 GLU A O 1
ATOM 942 N N . TRP A 1 126 ? -13 -7.418 18.75 1 98.06 126 TRP A N 1
ATOM 943 C CA . TRP A 1 126 ? -13.07 -7.785 20.156 1 98.06 126 TRP A CA 1
ATOM 944 C C . TRP A 1 126 ? -14.234 -7.078 20.844 1 98.06 126 TRP A C 1
ATOM 946 O O . TRP A 1 126 ? -15.055 -7.715 21.516 1 98.06 126 TRP A O 1
ATOM 956 N N . ALA A 1 127 ? -14.281 -5.793 20.672 1 98.75 127 ALA A N 1
ATOM 957 C CA . ALA A 1 127 ? -15.344 -5.012 21.312 1 98.75 127 ALA A CA 1
ATOM 958 C C . ALA A 1 127 ? -16.719 -5.473 20.844 1 98.75 127 ALA A C 1
ATOM 960 O O . ALA A 1 127 ? -17.656 -5.562 21.641 1 98.75 127 ALA A O 1
ATOM 961 N N . ALA A 1 128 ? -16.875 -5.766 19.578 1 98.44 128 ALA A N 1
ATOM 962 C CA . ALA A 1 128 ? -18.141 -6.184 18.984 1 98.44 128 ALA A CA 1
ATOM 963 C C . ALA A 1 128 ? -18.578 -7.535 19.531 1 98.44 128 ALA A C 1
ATOM 965 O O . ALA A 1 128 ? -19.781 -7.816 19.609 1 98.44 128 ALA A O 1
ATOM 966 N N . GLY A 1 129 ? -17.625 -8.336 19.906 1 97.38 129 GLY A N 1
ATOM 967 C CA . GLY A 1 129 ? -17.922 -9.703 20.312 1 97.38 129 GLY A CA 1
ATOM 968 C C . GLY A 1 129 ? -18.234 -9.844 21.781 1 97.38 129 GLY A C 1
ATOM 969 O O . GLY A 1 129 ? -18.562 -10.93 22.25 1 97.38 129 GLY A O 1
ATOM 970 N N . GLN A 1 130 ? -18.141 -8.789 22.531 1 97.88 130 GLN A N 1
ATOM 971 C CA . GLN A 1 130 ? -18.391 -8.852 23.969 1 97.88 130 GLN A CA 1
ATOM 972 C C . GLN A 1 130 ? -19.891 -9.008 24.266 1 97.88 130 GLN A C 1
ATOM 974 O O . GLN A 1 130 ? -20.734 -8.547 23.484 1 97.88 130 GLN A O 1
ATOM 979 N N . PRO A 1 131 ? -20.203 -9.633 25.438 1 97.12 131 PRO A N 1
ATOM 980 C CA . PRO A 1 131 ? -21.625 -9.836 25.766 1 97.12 131 PRO A CA 1
ATOM 981 C C . PRO A 1 131 ? -22.375 -8.523 25.969 1 97.12 131 PRO A C 1
ATOM 983 O O . PRO A 1 131 ? -23.594 -8.461 25.781 1 97.12 131 PRO A O 1
ATOM 986 N N . TRP A 1 132 ? -21.734 -7.504 26.359 1 97.69 132 TRP A N 1
ATOM 987 C CA . TRP A 1 132 ? -22.375 -6.219 26.625 1 97.69 132 TRP A CA 1
ATOM 988 C C . TRP A 1 132 ? -22.516 -5.406 25.344 1 97.69 132 TRP A C 1
ATOM 990 O O . TRP A 1 132 ? -23.109 -4.328 25.344 1 97.69 132 TRP A O 1
ATOM 1000 N N . SER A 1 133 ? -21.984 -5.82 24.25 1 98.62 133 SER A N 1
ATOM 1001 C CA . SER A 1 133 ? -22.016 -5.129 22.969 1 98.62 133 SER A CA 1
ATOM 1002 C C . SER A 1 133 ? -23.141 -5.656 22.078 1 98.62 133 SER A C 1
ATOM 1004 O O . SER A 1 133 ? -23.391 -6.863 22.031 1 98.62 133 SER A O 1
ATOM 1006 N N . ASN A 1 134 ? -23.781 -4.781 21.328 1 98.5 134 ASN A N 1
ATOM 1007 C CA . ASN A 1 134 ? -24.766 -5.219 20.344 1 98.5 134 ASN A CA 1
ATOM 1008 C C . ASN A 1 134 ? -24.141 -5.445 18.984 1 98.5 134 ASN A C 1
ATOM 1010 O O . ASN A 1 134 ? -24.844 -5.578 17.984 1 98.5 134 ASN A O 1
ATOM 1014 N N . GLY A 1 135 ? -22.797 -5.281 18.953 1 98.31 135 GLY A N 1
ATOM 1015 C CA . GLY A 1 135 ? -22.078 -5.594 17.734 1 98.31 135 GLY A CA 1
ATOM 1016 C C . GLY A 1 135 ? -21.844 -4.383 16.844 1 98.31 135 GLY A C 1
ATOM 1017 O O . GLY A 1 135 ? -21.219 -4.488 15.781 1 98.31 135 GLY A O 1
ATOM 1018 N N . ARG A 1 136 ? -22.391 -3.26 17.141 1 98.62 136 ARG A N 1
ATOM 1019 C CA . ARG A 1 136 ? -22.172 -2.021 16.406 1 98.62 136 ARG A CA 1
ATOM 1020 C C . ARG A 1 136 ? -21.125 -1.155 17.094 1 98.62 136 ARG A C 1
ATOM 1022 O O . ARG A 1 136 ? -21.328 -0.691 18.219 1 98.62 136 ARG A O 1
ATOM 1029 N N . VAL A 1 137 ? -19.984 -0.932 16.422 1 98.88 137 VAL A N 1
ATOM 1030 C CA . VAL A 1 137 ? -18.844 -0.256 17.047 1 98.88 137 VAL A CA 1
ATOM 1031 C C . VAL A 1 137 ? -18.516 1.014 16.266 1 98.88 137 VAL A C 1
ATOM 1033 O O . VAL A 1 137 ? -18.422 0.989 15.039 1 98.88 137 VAL A O 1
ATOM 1036 N N . GLY A 1 138 ? -18.484 2.141 16.875 1 98.81 138 GLY A N 1
ATOM 1037 C CA . GLY A 1 138 ? -17.844 3.35 16.391 1 98.81 138 GLY A CA 1
ATOM 1038 C C . GLY A 1 138 ? -16.469 3.562 16.984 1 98.81 138 GLY A C 1
ATOM 1039 O O . GLY A 1 138 ? -16.125 2.986 18.016 1 98.81 138 GLY A O 1
ATOM 1040 N N . ILE A 1 139 ? -15.602 4.332 16.312 1 98.75 139 ILE A N 1
ATOM 1041 C CA . ILE A 1 139 ? -14.273 4.637 16.828 1 98.75 139 ILE A CA 1
ATOM 1042 C C . ILE A 1 139 ? -14.023 6.141 16.766 1 98.75 139 ILE A C 1
ATOM 1044 O O . ILE A 1 139 ? -14.469 6.812 15.828 1 98.75 139 ILE A O 1
ATOM 1048 N N . THR A 1 140 ? -13.375 6.664 17.812 1 97.31 140 THR A N 1
ATOM 1049 C CA . THR A 1 140 ? -13.086 8.094 17.875 1 97.31 140 THR A CA 1
ATOM 1050 C C . THR A 1 140 ? -11.672 8.336 18.391 1 97.31 140 THR A C 1
ATOM 1052 O O . THR A 1 140 ? -11.078 7.453 19.016 1 97.31 140 THR A O 1
ATOM 1055 N N . GLY A 1 141 ? -11.172 9.477 18.031 1 95.69 141 GLY A N 1
ATOM 1056 C CA . GLY A 1 141 ? -9.875 9.875 18.547 1 95.69 141 GLY A CA 1
ATOM 1057 C C . GLY A 1 141 ? -9.383 11.195 17.969 1 95.69 141 GLY A C 1
ATOM 1058 O O . GLY A 1 141 ? -9.758 11.57 16.859 1 95.69 141 GLY A O 1
ATOM 1059 N N . ALA A 1 142 ? -8.578 11.883 18.781 1 94.44 142 ALA A N 1
ATOM 1060 C CA . ALA A 1 142 ? -7.926 13.125 18.375 1 94.44 142 ALA A CA 1
ATOM 1061 C C . ALA A 1 142 ? -6.414 12.953 18.297 1 94.44 142 ALA A C 1
ATOM 1063 O O . ALA A 1 142 ? -5.809 12.281 19.141 1 94.44 142 ALA A O 1
ATOM 1064 N N . SER A 1 143 ? -5.844 13.633 17.25 1 94.81 143 SER A N 1
ATOM 1065 C CA . SER A 1 143 ? -4.391 13.609 17.109 1 94.81 143 SER A CA 1
ATOM 1066 C C . SER A 1 143 ? -3.871 12.188 16.938 1 94.81 143 SER A C 1
ATOM 1068 O O . SER A 1 143 ? -4.344 11.453 16.062 1 94.81 143 SER A O 1
ATOM 1070 N N . ALA A 1 144 ? -3.012 11.711 17.875 1 94 144 ALA A N 1
ATOM 1071 C CA . ALA A 1 144 ? -2.477 10.359 17.766 1 94 144 ALA A CA 1
ATOM 1072 C C . ALA A 1 144 ? -3.596 9.32 17.828 1 94 144 ALA A C 1
ATOM 1074 O O . ALA A 1 144 ? -3.518 8.273 17.188 1 94 144 ALA A O 1
ATOM 1075 N N . LEU A 1 145 ? -4.621 9.602 18.594 1 96.5 145 LEU A N 1
ATOM 1076 C CA . LEU A 1 145 ? -5.766 8.695 18.656 1 96.5 145 LEU A CA 1
ATOM 1077 C C . LEU A 1 145 ? -6.531 8.703 17.328 1 96.5 145 LEU A C 1
ATOM 1079 O O . LEU A 1 145 ? -7.152 7.703 16.969 1 96.5 145 LEU A O 1
ATOM 1083 N N . GLY A 1 146 ? -6.5 9.852 16.656 1 96.38 146 GLY A N 1
ATOM 1084 C CA . GLY A 1 146 ? -7.094 9.922 15.336 1 96.38 146 GLY A CA 1
ATOM 1085 C C . GLY A 1 146 ? -6.379 9.055 14.312 1 96.38 146 GLY A C 1
ATOM 1086 O O . GLY A 1 146 ? -7.016 8.453 13.445 1 96.38 146 GLY A O 1
ATOM 1087 N N . VAL A 1 147 ? -5.066 8.977 14.445 1 96.25 147 VAL A N 1
ATOM 1088 C CA . VAL A 1 147 ? -4.277 8.109 13.578 1 96.25 147 VAL A CA 1
ATOM 1089 C C . VAL A 1 147 ? -4.695 6.656 13.781 1 96.25 147 VAL A C 1
ATOM 1091 O O . VAL A 1 147 ? -4.863 5.91 12.812 1 96.25 147 VAL A O 1
ATOM 1094 N N . THR A 1 148 ? -4.922 6.277 15.023 1 97 148 THR A N 1
ATOM 1095 C CA . THR A 1 148 ? -5.34 4.91 15.32 1 97 148 THR A CA 1
ATOM 1096 C C . THR A 1 148 ? -6.742 4.645 14.773 1 97 148 THR A C 1
ATOM 1098 O O . THR A 1 148 ? -7.027 3.547 14.297 1 97 148 THR A O 1
ATOM 1101 N N . ALA A 1 149 ? -7.566 5.625 14.859 1 97.75 149 ALA A N 1
ATOM 1102 C CA . ALA A 1 149 ? -8.922 5.484 14.328 1 97.75 149 ALA A CA 1
ATOM 1103 C C . ALA A 1 149 ? -8.898 5.309 12.812 1 97.75 149 ALA A C 1
ATOM 1105 O O . ALA A 1 149 ? -9.562 4.418 12.281 1 97.75 149 ALA A O 1
ATOM 1106 N N . ASN A 1 150 ? -8.148 6.168 12.141 1 97.5 150 ASN A N 1
ATOM 1107 C CA . ASN A 1 150 ? -8 6.031 10.695 1 97.5 150 ASN A CA 1
ATOM 1108 C C . ASN A 1 150 ? -7.434 4.668 10.32 1 97.5 150 ASN A C 1
ATOM 1110 O O . ASN A 1 150 ? -7.855 4.07 9.328 1 97.5 150 ASN A O 1
ATOM 1114 N N . SER A 1 151 ? -6.496 4.203 11.094 1 96.12 151 SER A N 1
ATOM 1115 C CA . SER A 1 151 ? -5.902 2.898 10.836 1 96.12 151 SER A CA 1
ATOM 1116 C C . SER A 1 151 ? -6.941 1.787 10.93 1 96.12 151 SER A C 1
ATOM 1118 O O . SER A 1 151 ? -6.98 0.893 10.078 1 96.12 151 SER A O 1
ATOM 1120 N N . ALA A 1 152 ? -7.762 1.862 11.945 1 97.44 152 ALA A N 1
ATOM 1121 C CA . ALA A 1 152 ? -8.828 0.877 12.086 1 97.44 152 ALA A CA 1
ATOM 1122 C C . ALA A 1 152 ? -9.789 0.94 10.898 1 97.44 152 ALA A C 1
ATOM 1124 O O . ALA A 1 152 ? -10.242 -0.094 10.406 1 97.44 152 ALA A O 1
ATOM 1125 N N . ALA A 1 153 ? -10.117 2.143 10.469 1 97.69 153 ALA A N 1
ATOM 1126 C CA . ALA A 1 153 ? -11.016 2.303 9.32 1 97.69 153 ALA A CA 1
ATOM 1127 C C . ALA A 1 153 ? -10.422 1.661 8.07 1 97.69 153 ALA A C 1
ATOM 1129 O O . ALA A 1 153 ? -11.133 1.017 7.297 1 97.69 153 ALA A O 1
ATOM 1130 N N . MET A 1 154 ? -9.156 1.821 7.883 1 95.88 154 MET A N 1
ATOM 1131 C CA . MET A 1 154 ? -8.477 1.242 6.73 1 95.88 154 MET A CA 1
ATOM 1132 C C . MET A 1 154 ? -8.523 -0.281 6.773 1 95.88 154 MET A C 1
ATOM 1134 O O . MET A 1 154 ? -8.586 -0.935 5.734 1 95.88 154 MET A O 1
ATOM 1138 N N . ALA A 1 155 ? -8.523 -0.833 7.957 1 93.75 155 ALA A N 1
ATOM 1139 C CA . ALA A 1 155 ? -8.578 -2.281 8.141 1 93.75 155 ALA A CA 1
ATOM 1140 C C . ALA A 1 155 ? -9.961 -2.824 7.82 1 93.75 155 ALA A C 1
ATOM 1142 O O . ALA A 1 155 ? -10.141 -4.031 7.645 1 93.75 155 ALA A O 1
ATOM 1143 N N . ASN A 1 156 ? -10.938 -1.971 7.863 1 93.62 156 ASN A N 1
ATOM 1144 C CA . ASN A 1 156 ? -12.312 -2.242 7.461 1 93.62 156 ASN A CA 1
ATOM 1145 C C . ASN A 1 156 ? -12.891 -3.441 8.203 1 93.62 156 ASN A C 1
ATOM 1147 O O . ASN A 1 156 ? -13.391 -4.379 7.586 1 93.62 156 ASN A O 1
ATOM 1151 N N . PRO A 1 157 ? -12.75 -3.496 9.5 1 94.81 157 PRO A N 1
ATOM 1152 C CA . PRO A 1 157 ? -13.453 -4.559 10.219 1 94.81 157 PRO A CA 1
ATOM 1153 C C . PRO A 1 157 ? -14.969 -4.496 10.031 1 94.81 157 PRO A C 1
ATOM 1155 O O . PRO A 1 157 ? -15.547 -3.408 10.023 1 94.81 157 PRO A O 1
ATOM 1158 N N . PRO A 1 158 ? -15.656 -5.625 9.93 1 92.31 158 PRO A N 1
ATOM 1159 C CA . PRO A 1 158 ? -17.078 -5.637 9.57 1 92.31 158 PRO A CA 1
ATOM 1160 C C . PRO A 1 158 ? -17.953 -4.945 10.602 1 92.31 158 PRO A C 1
ATOM 1162 O O . PRO A 1 158 ? -19.031 -4.449 10.266 1 92.31 158 PRO A O 1
ATOM 1165 N N . HIS A 1 159 ? -17.484 -4.844 11.82 1 97.88 159 HIS A N 1
ATOM 1166 C CA . HIS A 1 159 ? -18.359 -4.328 12.867 1 97.88 159 HIS A CA 1
ATOM 1167 C C . HIS A 1 159 ? -18.094 -2.852 13.133 1 97.88 159 HIS A C 1
ATOM 1169 O O . HIS A 1 159 ? -18.766 -2.232 13.961 1 97.88 159 HIS A O 1
ATOM 1175 N N . LEU A 1 160 ? -17.125 -2.273 12.438 1 98.5 160 LEU A N 1
ATOM 1176 C CA . LEU A 1 160 ? -16.953 -0.826 12.492 1 98.5 160 LEU A CA 1
ATOM 1177 C C . LEU A 1 160 ? -17.984 -0.12 11.617 1 98.5 160 LEU A C 1
ATOM 1179 O O . LEU A 1 160 ? -18.062 -0.379 10.414 1 98.5 160 LEU A O 1
ATOM 1183 N N . LYS A 1 161 ? -18.703 0.817 12.234 1 98.56 161 LYS A N 1
ATOM 1184 C CA . LYS A 1 161 ? -19.828 1.385 11.5 1 98.56 161 LYS A CA 1
ATOM 1185 C C . LYS A 1 161 ? -19.594 2.867 11.211 1 98.56 161 LYS A C 1
ATOM 1187 O O . LYS A 1 161 ? -20.188 3.42 10.281 1 98.56 161 LYS A O 1
ATOM 1192 N N . ALA A 1 162 ? -18.781 3.512 11.984 1 98.75 162 ALA A N 1
ATOM 1193 C CA . ALA A 1 162 ? -18.516 4.934 11.805 1 98.75 162 ALA A CA 1
ATOM 1194 C C . ALA A 1 162 ? -17.281 5.363 12.594 1 98.75 162 ALA A C 1
ATOM 1196 O O . ALA A 1 162 ? -16.859 4.672 13.523 1 98.75 162 ALA A O 1
ATOM 1197 N N . ALA A 1 163 ? -16.688 6.508 12.211 1 98.62 163 ALA A N 1
ATOM 1198 C CA . ALA A 1 163 ? -15.555 7.086 12.93 1 98.62 163 ALA A CA 1
ATOM 1199 C C . ALA A 1 163 ? -15.719 8.594 13.094 1 98.62 163 ALA A C 1
ATOM 1201 O O . ALA A 1 163 ? -16.391 9.242 12.281 1 98.62 163 ALA A O 1
ATOM 1202 N N . TYR A 1 164 ? -15.281 9.125 14.141 1 97.88 164 TYR A N 1
ATOM 1203 C CA . TYR A 1 164 ? -15.164 10.555 14.422 1 97.88 164 TYR A CA 1
ATOM 1204 C C . TYR A 1 164 ? -13.719 10.93 14.719 1 97.88 164 TYR A C 1
ATOM 1206 O O . TYR A 1 164 ? -13.18 10.578 15.766 1 97.88 164 TYR A O 1
ATOM 1214 N N . VAL A 1 165 ? -13.094 11.656 13.82 1 97.12 165 VAL A N 1
ATOM 1215 C CA . VAL A 1 165 ? -11.648 11.852 13.852 1 97.12 165 VAL A CA 1
ATOM 1216 C C . VAL A 1 165 ? -11.32 13.336 13.969 1 97.12 165 VAL A C 1
ATOM 1218 O O . VAL A 1 165 ? -11.68 14.125 13.086 1 97.12 165 VAL A O 1
ATOM 1221 N N . VAL A 1 166 ? -10.547 13.672 15.016 1 95.81 166 VAL A N 1
ATOM 1222 C CA . VAL A 1 166 ? -10.242 15.07 15.328 1 95.81 166 VAL A CA 1
ATOM 1223 C C . VAL A 1 166 ? -8.75 15.328 15.148 1 95.81 166 VAL A C 1
ATOM 1225 O O . VAL A 1 166 ? -7.922 14.609 15.719 1 95.81 166 VAL A O 1
ATOM 1228 N N . VAL A 1 167 ? -8.398 16.297 14.305 1 95.75 167 VAL A N 1
ATOM 1229 C CA . VAL A 1 167 ? -7.055 16.828 14.086 1 95.75 167 VAL A CA 1
ATOM 1230 C C . VAL A 1 167 ? -6.078 15.68 13.836 1 95.75 167 VAL A C 1
ATOM 1232 O O . VAL A 1 167 ? -5.066 15.555 14.523 1 95.75 167 VAL A O 1
ATOM 1235 N N . ALA A 1 168 ? -6.281 14.922 12.781 1 95.75 168 ALA A N 1
ATOM 1236 C CA . ALA A 1 168 ? -5.441 13.781 12.43 1 95.75 168 ALA A CA 1
ATOM 1237 C C . ALA A 1 168 ? -4.926 13.898 11 1 95.75 168 ALA A C 1
ATOM 1239 O O . ALA A 1 168 ? -5.602 14.461 10.133 1 95.75 168 ALA A O 1
ATOM 1240 N N . PRO A 1 169 ? -3.73 13.344 10.719 1 96.25 169 PRO A N 1
ATOM 1241 C CA . PRO A 1 169 ? -3.143 13.414 9.375 1 96.25 169 PRO A CA 1
ATOM 1242 C C . PRO A 1 169 ? -3.752 12.398 8.414 1 96.25 169 PRO A C 1
ATOM 1244 O O . PRO A 1 169 ? -4.418 11.453 8.844 1 96.25 169 PRO A O 1
ATOM 1247 N N . TYR A 1 170 ? -3.584 12.68 7.117 1 95 170 TYR A N 1
ATOM 1248 C CA . TYR A 1 170 ? -3.99 11.719 6.098 1 95 170 TYR A CA 1
ATOM 1249 C C . TYR A 1 170 ? -2.867 10.734 5.797 1 95 170 TYR A C 1
ATOM 1251 O O . TYR A 1 170 ? -3.105 9.664 5.234 1 95 170 TYR A O 1
ATOM 1259 N N . ASP A 1 171 ? -1.665 11.156 6.062 1 93 171 ASP A N 1
ATOM 1260 C CA . ASP A 1 171 ? -0.526 10.242 6 1 93 171 ASP A CA 1
ATOM 1261 C C . ASP A 1 171 ? 0.605 10.719 6.91 1 93 171 ASP A C 1
ATOM 1263 O O . ASP A 1 171 ? 0.646 11.883 7.305 1 93 171 ASP A O 1
ATOM 1267 N N . ARG A 1 172 ? 1.47 9.828 7.207 1 91.94 172 ARG A N 1
ATOM 1268 C CA . ARG A 1 172 ? 2.531 10.125 8.164 1 91.94 172 ARG A CA 1
ATOM 1269 C C . ARG A 1 172 ? 3.703 10.82 7.484 1 91.94 172 ARG A C 1
ATOM 1271 O O . ARG A 1 172 ? 4.371 11.656 8.094 1 91.94 172 ARG A O 1
ATOM 1278 N N . LEU A 1 173 ? 3.961 10.484 6.242 1 93.75 173 LEU A N 1
ATOM 1279 C CA . LEU A 1 173 ? 5.105 11.055 5.539 1 93.75 173 LEU A CA 1
ATOM 1280 C C . LEU A 1 173 ? 4.98 12.57 5.438 1 93.75 173 LEU A C 1
ATOM 1282 O O . LEU A 1 173 ? 5.848 13.305 5.918 1 93.75 173 LEU A O 1
ATOM 1286 N N . HIS A 1 174 ? 3.869 13.062 5.004 1 92.44 174 HIS A N 1
ATOM 1287 C CA . HIS A 1 174 ? 3.703 14.492 4.738 1 92.44 174 HIS A CA 1
ATOM 1288 C C . HIS A 1 174 ? 3.428 15.266 6.023 1 92.44 174 HIS A C 1
ATOM 1290 O O . HIS A 1 174 ? 3.744 16.453 6.117 1 92.44 174 HIS A O 1
ATOM 1296 N N . SER A 1 175 ? 2.922 14.539 6.977 1 92.56 175 SER A N 1
ATOM 1297 C CA . SER A 1 175 ? 2.666 15.211 8.25 1 92.56 175 SER A CA 1
ATOM 1298 C C . SER A 1 175 ? 3.947 15.352 9.062 1 92.56 175 SER A C 1
ATOM 1300 O O . SER A 1 175 ? 4.055 16.25 9.906 1 92.56 175 SER A O 1
ATOM 1302 N N . SER A 1 176 ? 4.871 14.477 8.781 1 93.44 176 SER A N 1
ATOM 1303 C CA . SER A 1 176 ? 6.148 14.547 9.477 1 93.44 176 SER A CA 1
ATOM 1304 C C . SER A 1 176 ? 7.152 15.391 8.703 1 93.44 176 SER A C 1
ATOM 1306 O O . SER A 1 176 ? 8.031 16.031 9.305 1 93.44 176 SER A O 1
ATOM 1308 N N . PHE A 1 177 ? 7.059 15.328 7.418 1 95.75 177 PHE A N 1
ATOM 1309 C CA . PHE A 1 177 ? 7.961 16.031 6.52 1 95.75 177 PHE A CA 1
ATOM 1310 C C . PHE A 1 177 ? 7.184 16.938 5.578 1 95.75 177 PHE A C 1
ATOM 1312 O O . PHE A 1 177 ? 6.777 16.516 4.492 1 95.75 177 PHE A O 1
ATOM 1319 N N . MET A 1 178 ? 7.035 18.156 5.895 1 96.19 178 MET A N 1
ATOM 1320 C CA . MET A 1 178 ? 6.391 19.094 4.988 1 96.19 178 MET A CA 1
ATOM 1321 C C . MET A 1 178 ? 7.375 19.609 3.945 1 96.19 178 MET A C 1
ATOM 1323 O O . MET A 1 178 ? 8.469 20.062 4.289 1 96.19 178 MET A O 1
ATOM 1327 N N . GLY A 1 179 ? 7.035 19.422 2.662 1 97 179 GLY A N 1
ATOM 1328 C CA . GLY A 1 179 ? 7.949 19.844 1.608 1 97 179 GLY A CA 1
ATOM 1329 C C . GLY A 1 179 ? 9.281 19.125 1.651 1 97 179 GLY A C 1
ATOM 1330 O O . GLY A 1 179 ? 10.297 19.656 1.196 1 97 179 GLY A O 1
ATOM 1331 N N . GLY A 1 180 ? 9.344 18 2.287 1 96.44 180 GLY A N 1
ATOM 1332 C CA . GLY A 1 180 ? 10.562 17.219 2.406 1 96.44 180 GLY A CA 1
ATOM 1333 C C . GLY A 1 180 ? 11.422 17.609 3.588 1 96.44 180 GLY A C 1
ATOM 1334 O O . GLY A 1 180 ? 12.547 17.125 3.738 1 96.44 180 GLY A O 1
ATOM 1335 N N . VAL A 1 181 ? 10.945 18.484 4.414 1 96.62 181 VAL A N 1
ATOM 1336 C CA . VAL A 1 181 ? 11.688 18.938 5.586 1 96.62 181 VAL A CA 1
ATOM 1337 C C . VAL A 1 181 ? 11.016 18.422 6.855 1 96.62 181 VAL A C 1
ATOM 1339 O O . VAL A 1 181 ? 9.805 18.594 7.027 1 96.62 181 VAL A O 1
ATOM 1342 N N . ILE A 1 182 ? 11.727 17.781 7.734 1 95.44 182 ILE A N 1
ATOM 1343 C CA . ILE A 1 182 ? 11.148 17.25 8.961 1 95.44 182 ILE A CA 1
ATOM 1344 C C . ILE A 1 182 ? 10.719 18.391 9.875 1 95.44 182 ILE A C 1
ATOM 1346 O O . ILE A 1 182 ? 11.445 19.375 10.031 1 95.44 182 ILE A O 1
ATOM 1350 N N . LYS A 1 183 ? 9.477 18.312 10.352 1 95.25 183 LYS A N 1
ATOM 1351 C CA . LYS A 1 183 ? 9.047 19.203 11.422 1 95.25 183 LYS A CA 1
ATOM 1352 C C . LYS A 1 183 ? 9.781 18.906 12.719 1 95.25 183 LYS A C 1
ATOM 1354 O O . LYS A 1 183 ? 9.266 18.188 13.578 1 95.25 183 LYS A O 1
ATOM 1359 N N . GLU A 1 184 ? 10.844 19.484 12.852 1 89.94 184 GLU A N 1
ATOM 1360 C CA . GLU A 1 184 ? 11.828 19.109 13.859 1 89.94 184 GLU A CA 1
ATOM 1361 C C . GLU A 1 184 ? 11.211 19.094 15.258 1 89.94 184 GLU A C 1
ATOM 1363 O O . GLU A 1 184 ? 11.234 18.078 15.945 1 89.94 184 GLU A O 1
ATOM 1368 N N . LYS A 1 185 ? 10.664 20.172 15.609 1 88.56 185 LYS A N 1
ATOM 1369 C CA . LYS A 1 185 ? 10.172 20.297 16.969 1 88.56 185 LYS A CA 1
ATOM 1370 C C . LYS A 1 185 ? 8.945 19.406 17.188 1 88.56 185 LYS A C 1
ATOM 1372 O O . LYS A 1 185 ? 8.812 18.781 18.234 1 88.56 185 LYS A O 1
ATOM 1377 N N . ASP A 1 186 ? 8.109 19.359 16.219 1 91.56 186 ASP A N 1
ATOM 1378 C CA . ASP A 1 186 ? 6.871 18.594 16.359 1 91.56 186 ASP A CA 1
ATOM 1379 C C . ASP A 1 186 ? 7.137 17.094 16.266 1 91.56 186 ASP A C 1
ATOM 1381 O O . ASP A 1 186 ? 6.863 16.344 17.203 1 91.56 186 ASP A O 1
ATOM 1385 N N . THR A 1 187 ? 7.742 16.656 15.211 1 91.12 187 THR A N 1
ATOM 1386 C CA . THR A 1 187 ? 7.914 15.234 14.945 1 91.12 187 THR A CA 1
ATOM 1387 C C . THR A 1 187 ? 8.992 14.641 15.859 1 91.12 187 THR A C 1
ATOM 1389 O O . THR A 1 187 ? 8.742 13.664 16.562 1 91.12 187 THR A O 1
ATOM 1392 N N . VAL A 1 188 ? 10.148 15.219 15.867 1 88.75 188 VAL A N 1
ATOM 1393 C CA . VAL A 1 188 ? 11.25 14.703 16.672 1 88.75 188 VAL A CA 1
ATOM 1394 C C . VAL A 1 188 ? 10.922 14.875 18.156 1 88.75 188 VAL A C 1
ATOM 1396 O O . VAL A 1 188 ? 11.141 13.961 18.953 1 88.75 188 VAL A O 1
ATOM 1399 N N . GLY A 1 189 ? 10.375 16.047 18.453 1 88.62 189 GLY A N 1
ATOM 1400 C CA . GLY A 1 189 ? 9.961 16.266 19.828 1 88.62 189 GLY A CA 1
ATOM 1401 C C . GLY A 1 189 ? 8.953 15.258 20.328 1 88.62 189 GLY A C 1
ATOM 1402 O O . GLY A 1 189 ? 9.07 14.75 21.438 1 88.62 189 GLY A O 1
ATOM 1403 N N . TRP A 1 190 ? 7.965 14.977 19.547 1 89.25 190 TRP A N 1
ATOM 1404 C CA . TRP A 1 190 ? 6.941 14.008 19.922 1 89.25 190 TRP A CA 1
ATOM 1405 C C . TRP A 1 190 ? 7.539 12.617 20.094 1 89.25 190 TRP A C 1
ATOM 1407 O O . TRP A 1 190 ? 7.242 11.922 21.078 1 89.25 190 TRP A O 1
ATOM 1417 N N . LEU A 1 191 ? 8.359 12.164 19.172 1 87.62 191 LEU A N 1
ATOM 1418 C CA . LEU A 1 191 ? 8.977 10.844 19.25 1 87.62 191 LEU A CA 1
ATOM 1419 C C . LEU A 1 191 ? 9.805 10.711 20.531 1 87.62 191 LEU A C 1
ATOM 1421 O O . LEU A 1 191 ? 9.742 9.68 21.203 1 87.62 191 LEU A O 1
ATOM 1425 N N . LYS A 1 192 ? 10.57 11.758 20.812 1 87.56 192 LYS A N 1
ATOM 1426 C CA . LYS A 1 192 ? 11.344 11.758 22.047 1 87.56 192 LYS A CA 1
ATOM 1427 C C . LYS A 1 192 ? 10.43 11.648 23.266 1 87.56 192 LYS A C 1
ATOM 1429 O O . LYS A 1 192 ? 10.734 10.93 24.219 1 87.56 192 LYS A O 1
ATOM 1434 N N . GLY A 1 193 ? 9.32 12.336 23.172 1 85.88 193 GLY A N 1
ATOM 1435 C CA . GLY A 1 193 ? 8.336 12.281 24.25 1 85.88 193 GLY A CA 1
ATOM 1436 C C . GLY A 1 193 ? 7.754 10.891 24.453 1 85.88 193 GLY A C 1
ATOM 1437 O O . GLY A 1 193 ? 7.312 10.555 25.547 1 85.88 193 GLY A O 1
ATOM 1438 N N . GLN A 1 194 ? 7.73 10.102 23.422 1 83.75 194 GLN A N 1
ATOM 1439 C CA . GLN A 1 194 ? 7.211 8.742 23.484 1 83.75 194 GLN A CA 1
ATOM 1440 C C . GLN A 1 194 ? 8.32 7.746 23.812 1 83.75 194 GLN A C 1
ATOM 1442 O O . GLN A 1 194 ? 8.133 6.535 23.672 1 83.75 194 GLN A O 1
ATOM 1447 N N . SER A 1 195 ? 9.469 8.188 24.062 1 82.88 195 SER A N 1
ATOM 1448 C CA . SER A 1 195 ? 10.625 7.406 24.484 1 82.88 195 SER A CA 1
ATOM 1449 C C . SER A 1 195 ? 11.148 6.555 23.328 1 82.88 195 SER A C 1
ATOM 1451 O O . SER A 1 195 ? 11.625 5.438 23.547 1 82.88 195 SER A O 1
ATOM 1453 N N . VAL A 1 196 ? 10.969 7.102 22.219 1 82.75 196 VAL A N 1
ATOM 1454 C CA . VAL A 1 196 ? 11.602 6.457 21.078 1 82.75 196 VAL A CA 1
ATOM 1455 C C . VAL A 1 196 ? 13.109 6.68 21.125 1 82.75 196 VAL A C 1
ATOM 1457 O O . VAL A 1 196 ? 13.57 7.773 21.438 1 82.75 196 VAL A O 1
ATOM 1460 N N . SER A 1 197 ? 13.859 5.652 20.719 1 83.75 197 SER A N 1
ATOM 1461 C CA . SER A 1 197 ? 15.312 5.723 20.812 1 83.75 197 SER A CA 1
ATOM 1462 C C . SER A 1 197 ? 15.891 6.711 19.812 1 83.75 197 SER A C 1
ATOM 1464 O O . SER A 1 197 ? 15.297 6.965 18.766 1 83.75 197 SER A O 1
ATOM 1466 N N . ASP A 1 198 ? 17.078 7.242 20.156 1 84.19 198 ASP A N 1
ATOM 1467 C CA . ASP A 1 198 ? 17.766 8.156 19.25 1 84.19 198 ASP A CA 1
ATOM 1468 C C . ASP A 1 198 ? 18.062 7.496 17.906 1 84.19 198 ASP A C 1
ATOM 1470 O O . ASP A 1 198 ? 17.969 8.141 16.859 1 84.19 198 ASP A O 1
ATOM 1474 N N . ALA A 1 199 ? 18.422 6.293 18 1 78.19 199 ALA A N 1
ATOM 1475 C CA . ALA A 1 199 ? 18.734 5.555 16.766 1 78.19 199 ALA A CA 1
ATOM 1476 C C . ALA A 1 199 ? 17.516 5.484 15.859 1 78.19 199 ALA A C 1
ATOM 1478 O O . ALA A 1 199 ? 17.609 5.691 14.648 1 78.19 199 ALA A O 1
ATOM 1479 N N . GLU A 1 200 ? 16.359 5.223 16.453 1 80 200 GLU A N 1
ATOM 1480 C CA . GLU A 1 200 ? 15.117 5.152 15.68 1 80 200 GLU A CA 1
ATOM 1481 C C . GLU A 1 200 ? 14.727 6.523 15.141 1 80 200 GLU A C 1
ATOM 1483 O O . GLU A 1 200 ? 14.211 6.637 14.023 1 80 200 GLU A O 1
ATOM 1488 N N . ILE A 1 201 ? 14.961 7.504 15.93 1 86.44 201 ILE A N 1
ATOM 1489 C CA . ILE A 1 201 ? 14.664 8.875 15.516 1 86.44 201 ILE A CA 1
ATOM 1490 C C . ILE A 1 201 ? 15.539 9.25 14.312 1 86.44 201 ILE A C 1
ATOM 1492 O O . ILE A 1 201 ? 15.047 9.812 13.336 1 86.44 201 ILE A O 1
ATOM 1496 N N . GLU A 1 202 ? 16.766 8.859 14.375 1 83.56 202 GLU A N 1
ATOM 1497 C CA . GLU A 1 202 ? 17.672 9.156 13.273 1 83.56 202 GLU A CA 1
ATOM 1498 C C . GLU A 1 202 ? 17.266 8.391 12.008 1 83.56 202 GLU A C 1
ATOM 1500 O O . GLU A 1 202 ? 17.375 8.914 10.898 1 83.56 202 GLU A O 1
ATOM 1505 N N . GLN A 1 203 ? 16.828 7.254 12.203 1 78.31 203 GLN A N 1
ATOM 1506 C CA . GLN A 1 203 ? 16.328 6.484 11.062 1 78.31 203 GLN A CA 1
ATOM 1507 C C . GLN A 1 203 ? 15.117 7.164 10.43 1 78.31 203 GLN A C 1
ATOM 1509 O O . GLN A 1 203 ? 15 7.227 9.203 1 78.31 203 GLN A O 1
ATOM 1514 N N . THR A 1 204 ? 14.305 7.633 11.273 1 83.81 204 THR A N 1
ATOM 1515 C CA . THR A 1 204 ? 13.125 8.336 10.789 1 83.81 204 THR A CA 1
ATOM 1516 C C . THR A 1 204 ? 13.516 9.602 10.039 1 83.81 204 THR A C 1
ATOM 1518 O O . THR A 1 204 ? 12.961 9.906 8.977 1 83.81 204 THR A O 1
ATOM 1521 N N . ARG A 1 205 ? 14.508 10.266 10.555 1 86.81 205 ARG A N 1
ATOM 1522 C CA . ARG A 1 205 ? 14.992 11.5 9.945 1 86.81 205 ARG A CA 1
ATOM 1523 C C . ARG A 1 205 ? 15.5 11.25 8.531 1 86.81 205 ARG A C 1
ATOM 1525 O O . ARG A 1 205 ? 15.367 12.109 7.652 1 86.81 205 ARG A O 1
ATOM 1532 N N . GLY A 1 206 ? 16.047 10.117 8.406 1 85.12 206 GLY A N 1
ATOM 1533 C CA . GLY A 1 206 ? 16.641 9.797 7.117 1 85.12 206 GLY A CA 1
ATOM 1534 C C . GLY A 1 206 ? 15.641 9.25 6.121 1 85.12 206 GLY A C 1
ATOM 1535 O O . GLY A 1 206 ? 15.938 9.141 4.93 1 85.12 206 GLY A O 1
ATOM 1536 N N . ARG A 1 207 ? 14.453 9 6.531 1 86.38 207 ARG A N 1
ATOM 1537 C CA . ARG A 1 207 ? 13.453 8.375 5.68 1 86.38 207 ARG A CA 1
ATOM 1538 C C . ARG A 1 207 ? 12.5 9.414 5.102 1 86.38 207 ARG A C 1
ATOM 1540 O O . ARG A 1 207 ? 11.297 9.375 5.367 1 86.38 207 ARG A O 1
ATOM 1547 N N . VAL A 1 208 ? 13.047 10.258 4.242 1 90.75 208 VAL A N 1
ATOM 1548 C CA . VAL A 1 208 ? 12.273 11.398 3.752 1 90.75 208 VAL A CA 1
ATOM 1549 C C . VAL A 1 208 ? 11.562 11.016 2.457 1 90.75 208 VAL A C 1
ATOM 1551 O O . VAL A 1 208 ? 10.477 11.531 2.166 1 90.75 208 VAL A O 1
ATOM 1554 N N . ALA A 1 209 ? 12.18 10.125 1.687 1 90.12 209 ALA A N 1
ATOM 1555 C CA . ALA A 1 209 ? 11.539 9.641 0.467 1 90.12 209 ALA A CA 1
ATOM 1556 C C . ALA A 1 209 ? 10.422 8.656 0.789 1 90.12 209 ALA A C 1
ATOM 1558 O O . ALA A 1 209 ? 10.453 7.98 1.82 1 90.12 209 ALA A O 1
ATOM 1559 N N . ASP A 1 210 ? 9.445 8.656 -0.082 1 92 210 ASP A N 1
ATOM 1560 C CA . ASP A 1 210 ? 8.359 7.691 0.056 1 92 210 ASP A CA 1
ATOM 1561 C C . ASP A 1 210 ? 8.883 6.262 0.019 1 92 210 ASP A C 1
ATOM 1563 O O . ASP A 1 210 ? 9.812 5.957 -0.727 1 92 210 ASP A O 1
ATOM 1567 N N . ASP A 1 211 ? 8.32 5.457 0.866 1 91.25 211 ASP A N 1
ATOM 1568 C CA . ASP A 1 211 ? 8.648 4.035 0.892 1 91.25 211 ASP A CA 1
ATOM 1569 C C . ASP A 1 211 ? 7.48 3.217 1.446 1 91.25 211 ASP A C 1
ATOM 1571 O O . ASP A 1 211 ? 6.398 3.754 1.688 1 91.25 211 ASP A O 1
ATOM 1575 N N . VAL A 1 212 ? 7.695 1.923 1.529 1 89.12 212 VAL A N 1
ATOM 1576 C CA . VAL A 1 212 ? 6.629 0.999 1.898 1 89.12 212 VAL A CA 1
ATOM 1577 C C . VAL A 1 212 ? 6.184 1.269 3.334 1 89.12 212 VAL A C 1
ATOM 1579 O O . VAL A 1 212 ? 5.016 1.063 3.676 1 89.12 212 VAL A O 1
ATOM 1582 N N . PHE A 1 213 ? 7.031 1.798 4.145 1 86.25 213 PHE A N 1
ATOM 1583 C CA . PHE A 1 213 ? 6.723 2.02 5.551 1 86.25 213 PHE A CA 1
ATOM 1584 C C . PHE A 1 213 ? 5.742 3.174 5.715 1 86.25 213 PHE A C 1
ATOM 1586 O O . PHE A 1 213 ? 4.949 3.193 6.66 1 86.25 213 PHE A O 1
ATOM 1593 N N . TRP A 1 214 ? 5.848 4.094 4.777 1 90.25 214 TRP A N 1
ATOM 1594 C CA . TRP A 1 214 ? 4.938 5.234 4.82 1 90.25 214 TRP A CA 1
ATOM 1595 C C . TRP A 1 214 ? 3.609 4.895 4.152 1 90.25 214 TRP A C 1
ATOM 1597 O O . TRP A 1 214 ? 2.541 5.191 4.695 1 90.25 214 TRP A O 1
ATOM 1607 N N . ASN A 1 215 ? 3.662 4.246 3.07 1 87.44 215 ASN A N 1
ATOM 1608 C CA . ASN A 1 215 ? 2.508 4.062 2.195 1 87.44 215 ASN A CA 1
ATOM 1609 C C . ASN A 1 215 ? 1.494 3.098 2.799 1 87.44 215 ASN A C 1
ATOM 1611 O O . ASN A 1 215 ? 0.292 3.225 2.562 1 87.44 215 ASN A O 1
ATOM 1615 N N . ARG A 1 216 ? 1.907 2.26 3.576 1 83.75 216 ARG A N 1
ATOM 1616 C CA . ARG A 1 216 ? 1.04 1.229 4.137 1 83.75 216 ARG A CA 1
ATOM 1617 C C . ARG A 1 216 ? -0.047 1.842 5.012 1 83.75 216 ARG A C 1
ATOM 1619 O O . ARG A 1 216 ? -1.123 1.263 5.172 1 83.75 216 ARG A O 1
ATOM 1626 N N . PHE A 1 217 ? 0.178 3.053 5.523 1 84.06 217 PHE A N 1
ATOM 1627 C CA . PHE A 1 217 ? -0.756 3.682 6.449 1 84.06 217 PHE A CA 1
ATOM 1628 C C . PHE A 1 217 ? -1.345 4.953 5.848 1 84.06 217 PHE A C 1
ATOM 1630 O O . PHE A 1 217 ? -1.997 5.73 6.543 1 84.06 217 PHE A O 1
ATOM 1637 N N . ALA A 1 218 ? -1.186 5.094 4.672 1 91.69 218 ALA A N 1
ATOM 1638 C CA . ALA A 1 218 ? -1.571 6.363 4.062 1 91.69 218 ALA A CA 1
ATOM 1639 C C . ALA A 1 218 ? -2.996 6.301 3.521 1 91.69 218 ALA A C 1
ATOM 1641 O O . ALA A 1 218 ? -3.34 5.395 2.76 1 91.69 218 ALA A O 1
ATOM 1642 N N . MET A 1 219 ? -3.809 7.262 3.924 1 93.56 219 MET A N 1
ATOM 1643 C CA . MET A 1 219 ? -5.16 7.391 3.391 1 93.56 219 MET A CA 1
ATOM 1644 C C . MET A 1 219 ? -5.137 7.52 1.871 1 93.56 219 MET A C 1
ATOM 1646 O O . MET A 1 219 ? -6.023 7.008 1.187 1 93.56 219 MET A O 1
ATOM 1650 N N . SER A 1 220 ? -4.141 8.156 1.381 1 91.75 220 SER A N 1
ATOM 1651 C CA . SER A 1 220 ? -4.023 8.367 -0.058 1 91.75 220 SER A CA 1
ATOM 1652 C C . SER A 1 220 ? -3.926 7.043 -0.808 1 91.75 220 SER A C 1
ATOM 1654 O O . SER A 1 220 ? -4.465 6.906 -1.908 1 91.75 220 SER A O 1
ATOM 1656 N N . THR A 1 221 ? -3.322 6.09 -0.178 1 91.19 221 THR A N 1
ATOM 1657 C CA . THR A 1 221 ? -3.107 4.793 -0.812 1 91.19 221 THR A CA 1
ATOM 1658 C C . THR A 1 221 ? -4.27 3.85 -0.519 1 91.19 221 THR A C 1
ATOM 1660 O O . THR A 1 221 ? -4.684 3.076 -1.386 1 91.19 221 THR A O 1
ATOM 1663 N N . ASN A 1 222 ? -4.828 3.941 0.622 1 94.06 222 ASN A N 1
ATOM 1664 C CA . ASN A 1 222 ? -5.703 2.879 1.111 1 94.06 222 ASN A CA 1
ATOM 1665 C C . ASN A 1 222 ? -7.16 3.33 1.157 1 94.06 222 ASN A C 1
ATOM 1667 O O . ASN A 1 222 ? -8.031 2.576 1.594 1 94.06 222 ASN A O 1
ATOM 1671 N N . ARG A 1 223 ? -7.484 4.5 0.669 1 96 223 ARG A N 1
ATOM 1672 C CA . ARG A 1 223 ? -8.812 5.086 0.765 1 96 223 ARG A CA 1
ATOM 1673 C C . ARG A 1 223 ? -9.867 4.164 0.156 1 96 223 ARG A C 1
ATOM 1675 O O . ARG A 1 223 ? -11 4.113 0.629 1 96 223 ARG A O 1
ATOM 1682 N N . LYS A 1 224 ? -9.516 3.418 -0.839 1 94.69 224 LYS A N 1
ATOM 1683 C CA . LYS A 1 224 ? -10.477 2.604 -1.577 1 94.69 224 LYS A CA 1
ATOM 1684 C C . LYS A 1 224 ? -10.977 1.438 -0.727 1 94.69 224 LYS A C 1
ATOM 1686 O O . LYS A 1 224 ? -11.945 0.769 -1.091 1 94.69 224 LYS A O 1
ATOM 1691 N N . TYR A 1 225 ? -10.328 1.203 0.408 1 94.31 225 TYR A N 1
ATOM 1692 C CA . TYR A 1 225 ? -10.703 0.086 1.267 1 94.31 225 TYR A CA 1
ATOM 1693 C C . TYR A 1 225 ? -11.586 0.557 2.418 1 94.31 225 TYR A C 1
ATOM 1695 O O . TYR A 1 225 ? -12.133 -0.26 3.164 1 94.31 225 TYR A O 1
ATOM 1703 N N . ILE A 1 226 ? -11.672 1.805 2.621 1 96.94 226 ILE A N 1
ATOM 1704 C CA . ILE A 1 226 ? -12.445 2.357 3.725 1 96.94 226 ILE A CA 1
ATOM 1705 C C . ILE A 1 226 ? -13.914 2.467 3.316 1 96.94 226 ILE A C 1
ATOM 1707 O O . ILE A 1 226 ? -14.242 3.086 2.299 1 96.94 226 ILE A O 1
ATOM 1711 N N . ALA A 1 227 ? -14.789 1.905 4.152 1 96.56 227 ALA A N 1
ATOM 1712 C CA . ALA A 1 227 ? -16.188 1.797 3.766 1 96.56 227 ALA A CA 1
ATOM 1713 C C . ALA A 1 227 ? -17.094 2.529 4.758 1 96.56 227 ALA A C 1
ATOM 1715 O O . ALA A 1 227 ? -18.312 2.502 4.633 1 96.56 227 ALA A O 1
ATOM 1716 N N . VAL A 1 228 ? -16.516 3.195 5.75 1 98.12 228 VAL A N 1
ATOM 1717 C CA . VAL A 1 228 ? -17.359 3.756 6.809 1 98.12 228 VAL A CA 1
ATOM 1718 C C . VAL A 1 228 ? -17.391 5.277 6.691 1 98.12 228 VAL A C 1
ATOM 1720 O O . VAL A 1 228 ? -16.438 5.887 6.188 1 98.12 228 VAL A O 1
ATOM 1723 N N . PRO A 1 229 ? -18.5 5.871 7.125 1 98.56 229 PRO A N 1
ATOM 1724 C CA . PRO A 1 229 ? -18.531 7.332 7.254 1 98.56 229 PRO A CA 1
ATOM 1725 C C . PRO A 1 229 ? -17.594 7.848 8.336 1 98.56 229 PRO A C 1
ATOM 1727 O O . PRO A 1 229 ? -17.469 7.234 9.398 1 98.56 229 PRO A O 1
ATOM 1730 N N . ILE A 1 230 ? -16.891 8.898 8.07 1 98.56 230 ILE A N 1
ATOM 1731 C CA . ILE A 1 230 ? -15.992 9.555 9.023 1 98.56 230 ILE A CA 1
ATOM 1732 C C . ILE A 1 230 ? -16.344 11.039 9.109 1 98.56 230 ILE A C 1
ATOM 1734 O O . ILE A 1 230 ? -16.5 11.711 8.094 1 98.56 230 ILE A O 1
ATOM 1738 N N . TYR A 1 231 ? -16.578 11.5 10.305 1 98.06 231 TYR A N 1
ATOM 1739 C CA . TYR A 1 231 ? -16.656 12.93 10.578 1 98.06 231 TYR A CA 1
ATOM 1740 C C . TYR A 1 231 ? -15.281 13.484 10.945 1 98.06 231 TYR A C 1
ATOM 1742 O O . TYR A 1 231 ? -14.742 13.172 12.008 1 98.06 231 TYR A O 1
ATOM 1750 N N . ASN A 1 232 ? -14.742 14.289 10.086 1 97.5 232 ASN A N 1
ATOM 1751 C CA . ASN A 1 232 ? -13.43 14.898 10.312 1 97.5 232 ASN A CA 1
ATOM 1752 C C . ASN A 1 232 ? -13.562 16.297 10.914 1 97.5 232 ASN A C 1
ATOM 1754 O O . ASN A 1 232 ? -14.336 17.109 10.422 1 97.5 232 ASN A O 1
ATOM 1758 N N . VAL A 1 233 ? -12.773 16.531 11.93 1 96.56 233 VAL A N 1
ATOM 1759 C CA . VAL A 1 233 ? -12.711 17.844 12.547 1 96.56 233 VAL A CA 1
ATOM 1760 C C . VAL A 1 233 ? -11.266 18.344 12.578 1 96.56 233 VAL A C 1
ATOM 1762 O O . VAL A 1 233 ? -10.383 17.656 13.094 1 96.56 233 VAL A O 1
ATOM 1765 N N . GLY A 1 234 ? -11.039 19.469 12 1 95.75 234 GLY A N 1
ATOM 1766 C CA . GLY A 1 234 ? -9.703 20.031 11.977 1 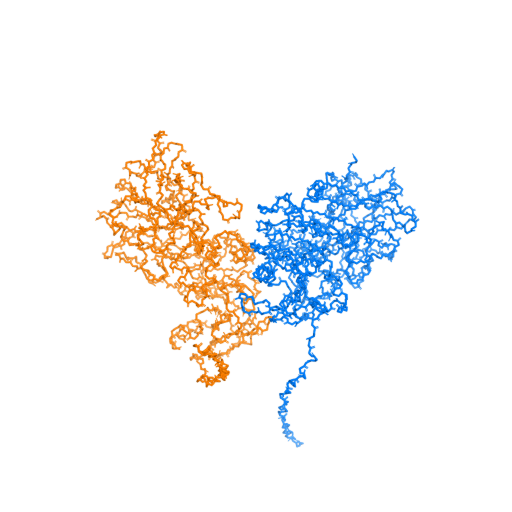95.75 234 GLY A CA 1
ATOM 1767 C C . GLY A 1 234 ? -9.672 21.531 12.25 1 95.75 234 GLY A C 1
ATOM 1768 O O . GLY A 1 234 ? -10.719 22.156 12.406 1 95.75 234 GLY A O 1
ATOM 1769 N N . GLY A 1 235 ? -8.484 22.062 12.445 1 95.75 235 GLY A N 1
ATOM 1770 C CA . GLY A 1 235 ? -8.242 23.469 12.664 1 95.75 235 GLY A CA 1
ATOM 1771 C C . GLY A 1 235 ? -7.25 24.062 11.672 1 95.75 235 GLY A C 1
ATOM 1772 O O . GLY A 1 235 ? -6.285 23.406 11.281 1 95.75 235 GLY A O 1
ATOM 1773 N N . TRP A 1 236 ? -7.516 25.297 11.367 1 96.88 236 TRP A N 1
ATOM 1774 C CA . TRP A 1 236 ? -6.699 25.953 10.344 1 96.88 236 TRP A CA 1
ATOM 1775 C C . TRP A 1 236 ? -5.262 26.125 10.828 1 96.88 236 TRP A C 1
ATOM 1777 O O . TRP A 1 236 ? -4.328 26.125 10.016 1 96.88 236 TRP A O 1
ATOM 1787 N N . TYR A 1 237 ? -5.047 26.188 12.148 1 96.31 237 TYR A N 1
ATOM 1788 C CA . TYR A 1 237 ? -3.701 26.344 12.688 1 96.31 237 TYR A CA 1
ATOM 1789 C C . TYR A 1 237 ? -3.242 25.078 13.383 1 96.31 237 TYR A C 1
ATOM 1791 O O . TYR A 1 237 ? -2.365 25.109 14.25 1 96.31 237 TYR A O 1
ATOM 1799 N N . ASP A 1 238 ? -3.896 23.984 13.047 1 95.62 238 ASP A N 1
ATOM 1800 C CA . ASP A 1 238 ? -3.465 22.688 13.57 1 95.62 238 ASP A CA 1
ATOM 1801 C C . ASP A 1 238 ? -2.326 22.109 12.734 1 95.62 238 ASP A C 1
ATOM 1803 O O . ASP A 1 238 ? -2.291 22.281 11.516 1 95.62 238 ASP A O 1
ATOM 1807 N N . ILE A 1 239 ? -1.492 21.281 13.359 1 96.31 239 ILE A N 1
ATOM 1808 C CA . ILE A 1 239 ? -0.302 20.719 12.727 1 96.31 239 ILE A CA 1
ATOM 1809 C C . ILE A 1 239 ? -0.714 19.734 11.641 1 96.31 239 ILE A C 1
ATOM 1811 O O . ILE A 1 239 ? 0.105 19.328 10.812 1 96.31 239 ILE A O 1
ATOM 1815 N N . PHE A 1 240 ? -1.987 19.312 11.656 1 96.25 240 PHE A N 1
ATOM 1816 C CA . PHE A 1 240 ? -2.512 18.375 10.68 1 96.25 240 PHE A CA 1
ATOM 1817 C C . PHE A 1 240 ? -3.623 19.016 9.852 1 96.25 240 PHE A C 1
ATOM 1819 O O . PHE A 1 240 ? -4.555 18.328 9.422 1 96.25 240 PHE A O 1
ATOM 1826 N N . ASN A 1 241 ? -3.596 20.297 9.734 1 94.12 241 ASN A N 1
ATOM 1827 C CA . ASN A 1 241 ? -4.668 21 9.047 1 94.12 241 ASN A CA 1
ATOM 1828 C C . ASN A 1 241 ? -5.016 20.344 7.719 1 94.12 241 ASN A C 1
ATOM 1830 O O . ASN A 1 241 ? -6.172 19.969 7.488 1 94.12 241 ASN A O 1
ATOM 1834 N N . GLN A 1 242 ? -4.039 20.047 6.867 1 94.38 242 GLN A N 1
ATOM 1835 C CA . GLN A 1 242 ? -4.277 19.422 5.574 1 94.38 242 GLN A CA 1
ATOM 1836 C C . GLN A 1 242 ? -4.781 17.984 5.742 1 94.38 242 GLN A C 1
ATOM 1838 O O . GLN A 1 242 ? -5.469 17.453 4.863 1 94.38 242 GLN A O 1
ATOM 1843 N N . GLY A 1 243 ? -4.484 17.375 6.82 1 95.12 243 GLY A N 1
ATOM 1844 C CA . GLY A 1 243 ? -4.891 16 7.086 1 95.12 243 GLY A CA 1
ATOM 1845 C C . GLY A 1 243 ? -6.391 15.805 7.047 1 95.12 243 GLY A C 1
ATOM 1846 O O . GLY A 1 243 ? -6.891 14.945 6.32 1 95.12 243 GLY A O 1
ATOM 1847 N N . ASN A 1 244 ? -7.117 16.641 7.727 1 94.44 244 ASN A N 1
ATOM 1848 C CA . ASN A 1 244 ? -8.562 16.469 7.816 1 94.44 244 ASN A CA 1
ATOM 1849 C C . ASN A 1 244 ? -9.25 16.812 6.496 1 94.44 244 ASN A C 1
ATOM 1851 O O . ASN A 1 244 ? -10.195 16.141 6.09 1 94.44 244 ASN A O 1
ATOM 1855 N N . THR A 1 245 ? -8.766 17.828 5.785 1 97.81 245 THR A N 1
ATOM 1856 C CA . THR A 1 245 ? -9.359 18.172 4.496 1 97.81 245 THR A CA 1
ATOM 1857 C C . THR A 1 245 ? -9.094 17.062 3.475 1 97.81 245 THR A C 1
ATOM 1859 O O . THR A 1 245 ? -9.992 16.688 2.711 1 97.81 245 THR A O 1
ATOM 1862 N N . SER A 1 246 ? -7.914 16.516 3.49 1 97.81 246 SER A N 1
ATOM 1863 C CA . SER A 1 246 ? -7.566 15.453 2.562 1 97.81 246 SER A CA 1
ATOM 1864 C C . SER A 1 246 ? -8.336 14.172 2.877 1 97.81 246 SER A C 1
ATOM 1866 O O . SER A 1 246 ? -8.828 13.5 1.971 1 97.81 246 SER A O 1
ATOM 1868 N N . ASN A 1 247 ? -8.398 13.836 4.188 1 97.94 247 ASN A N 1
ATOM 1869 C CA . ASN A 1 247 ? -9.211 12.68 4.566 1 97.94 247 ASN A CA 1
ATOM 1870 C C . ASN A 1 247 ? -10.625 12.781 4.012 1 97.94 247 ASN A C 1
ATOM 1872 O O . ASN A 1 247 ? -11.125 11.828 3.406 1 97.94 247 ASN A O 1
ATOM 1876 N N . PHE A 1 248 ? -11.234 13.883 4.215 1 98.38 248 PHE A N 1
ATOM 1877 C CA . PHE A 1 248 ? -12.586 14.109 3.711 1 98.38 248 PHE A CA 1
ATOM 1878 C C . PHE A 1 248 ? -12.633 13.961 2.195 1 98.38 248 PHE A C 1
ATOM 1880 O O . PHE A 1 248 ? -13.445 13.203 1.662 1 98.38 248 PHE A O 1
ATOM 1887 N N . THR A 1 249 ? -11.766 14.672 1.49 1 97.94 249 THR A N 1
ATOM 1888 C CA . THR A 1 249 ? -11.797 14.695 0.032 1 97.94 249 THR A CA 1
ATOM 1889 C C . THR A 1 249 ? -11.555 13.297 -0.538 1 97.94 249 THR A C 1
ATOM 1891 O O . THR A 1 249 ? -12.266 12.859 -1.444 1 97.94 249 THR A O 1
ATOM 1894 N N . TYR A 1 250 ? -10.578 12.586 -0.024 1 97 250 TYR A N 1
ATOM 1895 C CA . TYR A 1 250 ? -10.289 11.234 -0.488 1 97 250 TYR A CA 1
ATOM 1896 C C . TYR A 1 250 ? -11.5 10.32 -0.299 1 97 250 TYR A C 1
ATOM 1898 O O . TYR A 1 250 ? -11.945 9.672 -1.244 1 97 250 TYR A O 1
ATOM 1906 N N . LEU A 1 251 ? -12.062 10.336 0.871 1 97.81 251 LEU A N 1
ATOM 1907 C CA . LEU A 1 251 ? -13.102 9.367 1.19 1 97.81 251 LEU A CA 1
ATOM 1908 C C . LEU A 1 251 ? -14.43 9.766 0.555 1 97.81 251 LEU A C 1
ATOM 1910 O O . LEU A 1 251 ? -15.195 8.906 0.112 1 97.81 251 LEU A O 1
ATOM 1914 N N . GLN A 1 252 ? -14.688 11.102 0.518 1 97.69 252 GLN A N 1
ATOM 1915 C CA . GLN A 1 252 ? -15.93 11.602 -0.071 1 97.69 252 GLN A CA 1
ATOM 1916 C C . GLN A 1 252 ? -16.031 11.227 -1.547 1 97.69 252 GLN A C 1
ATOM 1918 O O . GLN A 1 252 ? -17.109 10.969 -2.059 1 97.69 252 GLN A O 1
ATOM 1923 N N . ASN A 1 253 ? -14.914 11.133 -2.17 1 95 253 ASN A N 1
ATOM 1924 C CA . ASN A 1 253 ? -14.922 10.992 -3.623 1 95 253 ASN A CA 1
ATOM 1925 C C . ASN A 1 253 ? -14.367 9.633 -4.055 1 95 253 ASN A C 1
ATOM 1927 O O . ASN A 1 253 ? -14.695 9.148 -5.141 1 95 253 ASN A O 1
ATOM 1931 N N . GLN A 1 254 ? -13.57 9.055 -3.262 1 95 254 GLN A N 1
ATOM 1932 C CA . GLN A 1 254 ? -12.836 7.887 -3.73 1 95 254 GLN A CA 1
ATOM 1933 C C . GLN A 1 254 ? -12.875 6.766 -2.701 1 95 254 GLN A C 1
ATOM 1935 O O . GLN A 1 254 ? -12.188 5.75 -2.854 1 95 254 GLN A O 1
ATOM 1940 N N . GLY A 1 255 ? -13.547 6.902 -1.653 1 95.75 255 GLY A N 1
ATOM 1941 C CA . GLY A 1 255 ? -13.758 5.793 -0.735 1 95.75 255 GLY A CA 1
ATOM 1942 C C . GLY A 1 255 ? -14.602 4.68 -1.326 1 95.75 255 GLY A C 1
ATOM 1943 O O . GLY A 1 255 ? -15.125 4.816 -2.434 1 95.75 255 GLY A O 1
ATOM 1944 N N . SER A 1 256 ? -14.594 3.521 -0.618 1 94.75 256 SER A N 1
ATOM 1945 C CA . SER A 1 256 ? -15.461 2.439 -1.066 1 94.75 256 SER A CA 1
ATOM 1946 C C . SER A 1 256 ? -16.922 2.773 -0.824 1 94.75 256 SER A C 1
ATOM 1948 O O . SER A 1 256 ? -17.25 3.826 -0.266 1 94.75 256 SER A O 1
ATOM 1950 N N . LYS A 1 257 ? -17.688 1.723 -1.22 1 90.56 257 LYS A N 1
ATOM 1951 C CA . LYS A 1 257 ? -19.125 1.912 -1.053 1 90.56 257 LYS A CA 1
ATOM 1952 C C . LYS A 1 257 ? -19.484 2.111 0.416 1 90.56 257 LYS A C 1
ATOM 1954 O O . LYS A 1 257 ? -19.016 1.375 1.283 1 90.56 257 LYS A O 1
ATOM 1959 N N . GLY A 1 258 ? -19.938 2.941 1.002 1 93.44 258 GLY A N 1
ATOM 1960 C CA . GLY A 1 258 ? -20.344 3.311 2.348 1 93.44 258 GLY A CA 1
ATOM 1961 C C . GLY A 1 258 ? -19.734 4.613 2.824 1 93.44 258 GLY A C 1
ATOM 1962 O O . GLY A 1 258 ? -20.297 5.301 3.672 1 93.44 258 GLY A O 1
ATOM 1963 N N . ALA A 1 259 ? -18.516 4.719 2.295 1 97.19 259 ALA A N 1
ATOM 1964 C CA . ALA A 1 259 ? -17.828 5.953 2.674 1 97.19 259 ALA A CA 1
ATOM 1965 C C . ALA A 1 259 ? -18.188 7.09 1.721 1 97.19 259 ALA A C 1
ATOM 1967 O O . ALA A 1 259 ? -18.469 8.211 2.158 1 97.19 259 ALA A O 1
ATOM 1968 N N . ARG A 1 260 ? -18.219 6.828 0.422 1 96.5 260 ARG A N 1
ATOM 1969 C CA . ARG A 1 260 ? -18.422 7.863 -0.589 1 96.5 260 ARG A CA 1
ATOM 1970 C C . ARG A 1 260 ? -19.75 8.578 -0.387 1 96.5 260 ARG A C 1
ATOM 1972 O O . ARG A 1 260 ? -20.781 7.934 -0.233 1 96.5 260 ARG A O 1
ATOM 1979 N N . GLY A 1 261 ? -19.641 9.867 -0.318 1 97.12 261 GLY A N 1
ATOM 1980 C CA . GLY A 1 261 ? -20.844 10.68 -0.202 1 97.12 261 GLY A CA 1
ATOM 1981 C C . GLY A 1 261 ? -21.375 10.758 1.218 1 97.12 261 GLY A C 1
ATOM 1982 O O . GLY A 1 261 ? -22.375 11.445 1.477 1 97.12 261 GLY A O 1
ATOM 1983 N N . ASN A 1 262 ? -20.672 10.117 2.182 1 98.19 262 ASN A N 1
ATOM 1984 C CA . ASN A 1 262 ? -21.203 10.062 3.541 1 98.19 262 ASN A CA 1
ATOM 1985 C C . ASN A 1 262 ? -20.234 10.688 4.543 1 98.19 262 ASN A C 1
ATOM 1987 O O . ASN A 1 262 ? -20.312 10.414 5.742 1 98.19 262 ASN A O 1
ATOM 1991 N N . GLN A 1 263 ? -19.344 11.445 4.078 1 98.38 263 GLN A N 1
ATOM 1992 C CA . GLN A 1 263 ? -18.328 12.055 4.949 1 98.38 263 GLN A CA 1
ATOM 1993 C C . GLN A 1 263 ? -18.781 13.438 5.426 1 98.38 263 GLN A C 1
ATOM 1995 O O . GLN A 1 263 ? -19.641 14.07 4.797 1 98.38 263 GLN A O 1
ATOM 2000 N N . LYS A 1 264 ? -18.25 13.867 6.535 1 98.12 264 LYS A N 1
ATOM 2001 C CA . LYS A 1 264 ? -18.391 15.234 7.02 1 98.12 264 LYS A CA 1
ATOM 2002 C C . LYS A 1 264 ? -17.031 15.844 7.371 1 98.12 264 LYS A C 1
ATOM 2004 O O . LYS A 1 264 ? -16.109 15.125 7.746 1 98.12 264 LYS A O 1
ATOM 2009 N N . LEU A 1 265 ? -16.922 17.141 7.223 1 97.81 265 LEU A N 1
ATOM 2010 C CA . LEU A 1 265 ? -15.727 17.906 7.559 1 97.81 265 LEU A CA 1
ATOM 2011 C C . LEU A 1 265 ? -16.109 19.188 8.297 1 97.81 265 LEU A C 1
ATOM 2013 O O . LEU A 1 265 ? -16.969 19.938 7.852 1 97.81 265 LEU A O 1
ATOM 2017 N N . LEU A 1 266 ? -15.516 19.406 9.398 1 96.94 266 LEU A N 1
ATOM 2018 C CA . LEU A 1 266 ? -15.586 20.672 10.117 1 96.94 266 LEU A CA 1
ATOM 2019 C C . LEU A 1 266 ? -14.195 21.25 10.336 1 96.94 266 LEU A C 1
ATOM 2021 O O . LEU A 1 266 ? -13.336 20.609 10.953 1 96.94 266 LEU A O 1
ATOM 2025 N N . MET A 1 267 ? -13.961 22.453 9.859 1 96.62 267 MET A N 1
ATOM 2026 C CA . MET A 1 267 ? -12.711 23.156 10.078 1 96.62 267 MET A CA 1
ATOM 2027 C C . MET A 1 267 ? -12.938 24.422 10.891 1 96.62 267 MET A C 1
ATOM 2029 O O . MET A 1 267 ? -13.766 25.266 10.523 1 96.62 267 MET A O 1
ATOM 2033 N N . GLY A 1 268 ? -12.219 24.594 12 1 95.44 268 GLY A N 1
ATOM 2034 C CA . GLY A 1 268 ? -12.336 25.766 12.852 1 95.44 268 GLY A CA 1
ATOM 2035 C C . GLY A 1 268 ? -11.047 26.562 12.938 1 95.44 268 GLY A C 1
ATOM 2036 O O . GLY A 1 268 ? -10.023 26.156 12.391 1 95.44 268 GLY A O 1
ATOM 2037 N N . PRO A 1 269 ? -11.172 27.75 13.516 1 94.75 269 PRO A N 1
ATOM 2038 C CA . PRO A 1 269 ? -10.008 28.625 13.664 1 94.75 269 PRO A CA 1
ATOM 2039 C C . PRO A 1 269 ? -9.203 28.328 14.93 1 94.75 269 PRO A C 1
ATOM 2041 O O . PRO A 1 269 ? -9.016 29.219 15.766 1 94.75 269 PRO A O 1
ATOM 2044 N N . PHE A 1 270 ? -8.648 27.109 15.062 1 93.81 270 PHE A N 1
ATOM 2045 C CA . PHE A 1 270 ? -7.883 26.703 16.234 1 93.81 270 PHE A CA 1
ATOM 2046 C C . PHE A 1 270 ? -6.652 25.906 15.828 1 93.81 270 PHE A C 1
ATOM 2048 O O . PHE A 1 270 ? -6.512 25.531 14.664 1 93.81 270 PHE A O 1
ATOM 2055 N N . GLY A 1 271 ? -5.727 25.797 16.703 1 93.25 271 GLY A N 1
ATOM 2056 C CA . GLY A 1 271 ? -4.531 25 16.547 1 93.25 271 GLY A CA 1
ATOM 2057 C C . GLY A 1 271 ? -4.598 23.672 17.266 1 93.25 271 GLY A C 1
ATOM 2058 O O . GLY A 1 271 ? -5.684 23.219 17.641 1 93.25 271 GLY A O 1
ATOM 2059 N N . HIS A 1 272 ? -3.418 22.969 17.188 1 92.56 272 HIS A N 1
ATOM 2060 C CA . HIS A 1 272 ? -3.312 21.797 18.062 1 92.56 272 HIS A CA 1
ATOM 2061 C C . HIS A 1 272 ? -3.266 22.203 19.531 1 92.56 272 HIS A C 1
ATOM 2063 O O . HIS A 1 272 ? -2.279 21.938 20.219 1 92.56 272 HIS A O 1
ATOM 2069 N N . GLY A 1 273 ? -4.258 22.938 19.953 1 86.19 273 GLY A N 1
ATOM 2070 C CA . GLY A 1 273 ? -4.336 23.656 21.219 1 86.19 273 GLY A CA 1
ATOM 2071 C C . GLY A 1 273 ? -4.695 25.125 21.047 1 86.19 273 GLY A C 1
ATOM 2072 O O . GLY A 1 273 ? -5.047 25.562 19.938 1 86.19 273 GLY A O 1
ATOM 2073 N N . PRO A 1 274 ? -4.582 25.844 22.078 1 85.38 274 PRO A N 1
ATOM 2074 C CA . PRO A 1 274 ? -4.957 27.25 22 1 85.38 274 PRO A CA 1
ATOM 2075 C C . PRO A 1 274 ? -3.988 28.078 21.156 1 85.38 274 PRO A C 1
ATOM 2077 O O . PRO A 1 274 ? -2.779 27.828 21.172 1 85.38 274 PRO A O 1
ATOM 2080 N N . LEU A 1 275 ? -4.582 29.062 20.562 1 90.5 275 LEU A N 1
ATOM 2081 C CA . LEU A 1 275 ? -3.771 29.953 19.719 1 90.5 275 LEU A CA 1
ATOM 2082 C C . LEU A 1 275 ? -3.012 30.953 20.578 1 90.5 275 LEU A C 1
ATOM 2084 O O . LEU A 1 275 ? -3.482 31.344 21.641 1 90.5 275 LEU A O 1
ATOM 2088 N N . SER A 1 276 ? -1.894 31.281 20.031 1 88.62 276 SER A N 1
ATOM 2089 C CA . SER A 1 276 ? -1.075 32.344 20.609 1 88.62 276 SER A CA 1
ATOM 2090 C C . SER A 1 276 ? -1.172 33.625 19.812 1 88.62 276 SER A C 1
ATOM 2092 O O . SER A 1 276 ? -1.671 33.625 18.688 1 88.62 276 SER A O 1
ATOM 2094 N N . GLY A 1 277 ? -0.707 34.688 20.453 1 84.25 277 GLY A N 1
ATOM 2095 C CA . GLY A 1 277 ? -0.639 35.938 19.766 1 84.25 277 GLY A CA 1
ATOM 2096 C C . GLY A 1 277 ? -1.775 36.875 20.125 1 84.25 277 GLY A C 1
ATOM 2097 O O . GLY A 1 277 ? -2.393 36.75 21.188 1 84.25 277 GLY A O 1
ATOM 2098 N N . ASP A 1 278 ? -1.958 37.844 19.188 1 90.19 278 ASP A N 1
ATOM 2099 C CA . ASP A 1 278 ? -2.82 38.969 19.516 1 90.19 278 ASP A CA 1
ATOM 2100 C C . ASP A 1 278 ? -4.164 38.844 18.797 1 90.19 278 ASP A C 1
ATOM 2102 O O . ASP A 1 278 ? -4.953 39.812 18.797 1 90.19 278 ASP A O 1
ATOM 2106 N N . LEU A 1 279 ? -4.383 37.781 18.219 1 92.5 279 LEU A N 1
ATOM 2107 C CA . LEU A 1 279 ? -5.656 37.562 17.531 1 92.5 279 LEU A CA 1
ATOM 2108 C C . LEU A 1 279 ? -6.52 36.562 18.297 1 92.5 279 LEU A C 1
ATOM 2110 O O . LEU A 1 279 ? -5.996 35.656 18.922 1 92.5 279 LEU A O 1
ATOM 2114 N N . ALA A 1 280 ? -7.816 36.781 18.25 1 92 280 ALA A N 1
ATOM 2115 C CA . ALA A 1 280 ? -8.805 35.906 18.859 1 92 280 ALA A CA 1
ATOM 2116 C C . ALA A 1 280 ? -10.016 35.719 17.953 1 92 280 ALA A C 1
ATOM 2118 O O . ALA A 1 280 ? -10.844 36.625 17.828 1 92 280 ALA A O 1
ATOM 2119 N N . TYR A 1 281 ? -10.109 34.594 17.438 1 93.44 281 TYR A N 1
ATOM 2120 C CA . TYR A 1 281 ? -11.242 34.312 16.562 1 93.44 281 TYR A CA 1
ATOM 2121 C C . TYR A 1 281 ? -12.484 33.969 17.391 1 93.44 281 TYR A C 1
ATOM 2123 O O . TYR A 1 281 ? -12.406 33.219 18.344 1 93.44 281 TYR A O 1
ATOM 2131 N N . PRO A 1 282 ? -13.617 34.469 16.984 1 89.94 282 PRO A N 1
ATOM 2132 C CA . PRO A 1 282 ? -14.828 34.156 17.734 1 89.94 282 PRO A CA 1
ATOM 2133 C C . PRO A 1 282 ? -15.219 32.688 17.688 1 89.94 282 PRO A C 1
ATOM 2135 O O . PRO A 1 282 ? -15.117 32.062 16.641 1 89.94 282 PRO A O 1
ATOM 2138 N N . GLY A 1 283 ? -15.602 32.156 18.859 1 80.62 283 GLY A N 1
ATOM 2139 C CA . GLY A 1 283 ? -16.141 30.797 18.938 1 80.62 283 GLY A CA 1
ATOM 2140 C C . GLY A 1 283 ? -15.055 29.734 18.922 1 80.62 283 GLY A C 1
ATOM 2141 O O . GLY A 1 283 ? -15.352 28.531 18.859 1 80.62 283 GLY A O 1
ATOM 2142 N N . GLN A 1 284 ? -13.883 30.125 18.922 1 74.12 284 GLN A N 1
ATOM 2143 C CA . GLN A 1 284 ? -12.758 29.188 18.797 1 74.12 284 GLN A CA 1
ATOM 2144 C C . GLN A 1 284 ? -12.836 28.094 19.859 1 74.12 284 GLN A C 1
ATOM 2146 O O . GLN A 1 284 ? -12.57 26.922 19.562 1 74.12 284 GLN A O 1
ATOM 2151 N N . ASP A 1 285 ? -13.234 28.312 20.953 1 67.69 285 ASP A N 1
ATOM 2152 C CA . ASP A 1 285 ? -13.266 27.359 22.062 1 67.69 285 ASP A CA 1
ATOM 2153 C C . ASP A 1 285 ? -14.383 26.328 21.859 1 67.69 285 ASP A C 1
ATOM 2155 O O . ASP A 1 285 ? -14.234 25.172 22.234 1 67.69 285 ASP A O 1
ATOM 2159 N N . GLN A 1 286 ? -15.398 26.734 21.219 1 62.09 286 GLN A N 1
ATOM 2160 C CA . GLN A 1 286 ? -16.547 25.859 21.031 1 62.09 286 GLN A CA 1
ATOM 2161 C C . GLN A 1 286 ? -16.312 24.875 19.891 1 62.09 286 GLN A C 1
ATOM 2163 O O . GLN A 1 286 ? -16.891 23.781 19.875 1 62.09 286 GLN A O 1
ATOM 2168 N N . LEU A 1 287 ? -15.398 25.266 19.188 1 64.31 287 LEU A N 1
ATOM 2169 C CA . LEU A 1 287 ? -15.242 24.484 17.969 1 64.31 287 LEU A CA 1
ATOM 2170 C C . LEU A 1 287 ? -14.18 23.406 18.141 1 64.31 287 LEU A C 1
ATOM 2172 O O . LEU A 1 287 ? -14.18 22.406 17.422 1 64.31 287 LEU A O 1
ATOM 2176 N N . GLN A 1 288 ? -13.352 23.688 19.234 1 57.25 288 GLN A N 1
ATOM 2177 C CA . GLN A 1 288 ? -12.25 22.766 19.469 1 57.25 288 GLN A CA 1
ATOM 2178 C C . GLN A 1 288 ? -12.75 21.453 20.062 1 57.25 288 GLN A C 1
ATOM 2180 O O . GLN A 1 288 ? -12.172 20.391 19.812 1 57.25 288 GLN A O 1
ATOM 2185 N N . GLY A 1 289 ? -13.695 20.875 19.703 1 59.97 289 GLY A N 1
ATOM 2186 C CA . GLY A 1 289 ? -14.148 19.578 20.172 1 59.97 289 GLY A CA 1
ATOM 2187 C C . GLY A 1 289 ? -15.508 19.188 19.625 1 59.97 289 GLY A C 1
ATOM 2188 O O . GLY A 1 289 ? -15.844 18 19.594 1 59.97 289 GLY A O 1
ATOM 2189 N N . ALA A 1 290 ? -16.094 20.047 18.922 1 62.56 290 ALA A N 1
ATOM 2190 C CA . ALA A 1 290 ? -17.406 19.922 18.297 1 62.56 290 ALA A CA 1
ATOM 2191 C C . ALA A 1 290 ? -18.141 18.688 18.812 1 62.56 290 ALA A C 1
ATOM 2193 O O . ALA A 1 290 ? -18.719 17.938 18.031 1 62.56 290 ALA A O 1
ATOM 2194 N N . PHE A 1 291 ? -18.078 18.469 20.203 1 65.06 291 PHE A N 1
ATOM 2195 C CA . PHE A 1 291 ? -18.516 17.25 20.875 1 65.06 291 PHE A CA 1
ATOM 2196 C C . PHE A 1 291 ? -19.984 16.953 20.578 1 65.06 291 PHE A C 1
ATOM 2198 O O . PHE A 1 291 ? -20.391 15.805 20.422 1 65.06 291 PHE A O 1
ATOM 2205 N N . GLY A 1 292 ? -20.719 18.016 20.469 1 81.25 292 GLY A N 1
ATOM 2206 C CA . GLY A 1 292 ? -22.109 17.781 20.156 1 81.25 292 GLY A CA 1
ATOM 2207 C C . GLY A 1 292 ? -22.312 17.031 18.844 1 81.25 292 GLY A C 1
ATOM 2208 O O . GLY A 1 292 ? -23.156 16.125 18.766 1 81.25 292 GLY A O 1
ATOM 2209 N N . ASN A 1 293 ? -21.453 17.25 18 1 91.88 293 ASN A N 1
ATOM 2210 C CA . ASN A 1 293 ? -21.578 16.594 16.703 1 91.88 293 ASN A CA 1
ATOM 2211 C C . ASN A 1 293 ? -21.172 15.125 16.781 1 91.88 293 ASN A C 1
ATOM 2213 O O . ASN A 1 293 ? -21.734 14.281 16.078 1 91.88 293 ASN A O 1
ATOM 2217 N N . GLU A 1 294 ? -20.266 14.797 17.703 1 95.81 294 GLU A N 1
ATOM 2218 C CA . GLU A 1 294 ? -19.797 13.422 17.812 1 95.81 294 GLU A CA 1
ATOM 2219 C C . GLU A 1 294 ? -20.938 12.484 18.219 1 95.81 294 GLU A C 1
ATOM 2221 O O . GLU A 1 294 ? -21.141 11.445 17.578 1 95.81 294 GLU A O 1
ATOM 2226 N N . LEU A 1 295 ? -21.672 12.883 19.25 1 95.88 295 LEU A N 1
ATOM 2227 C CA . LEU A 1 295 ? -22.766 12.039 19.719 1 95.88 295 LEU A CA 1
ATOM 2228 C C . LEU A 1 295 ? -23.875 11.961 18.672 1 95.88 295 LEU A C 1
ATOM 2230 O O . LEU A 1 295 ? -24.438 10.883 18.453 1 95.88 295 LEU A O 1
ATOM 2234 N N . ARG A 1 296 ? -24.203 13.102 18.031 1 97.06 296 ARG A N 1
ATOM 2235 C CA . ARG A 1 296 ? -25.203 13.078 16.969 1 97.06 296 ARG A CA 1
ATOM 2236 C C . ARG A 1 296 ? -24.781 12.148 15.844 1 97.06 296 ARG A C 1
ATOM 2238 O O . ARG A 1 296 ? -25.625 11.438 15.281 1 97.06 296 ARG A O 1
ATOM 2245 N N . TRP A 1 297 ? -23.531 12.195 15.539 1 98.12 297 TRP A N 1
ATOM 2246 C CA . TRP A 1 297 ? -22.969 11.367 14.477 1 98.12 297 TRP A CA 1
ATOM 2247 C C . TRP A 1 297 ? -23.109 9.891 14.812 1 98.12 297 TRP A C 1
ATOM 2249 O O . TRP A 1 297 ? -23.625 9.109 14.008 1 98.12 297 TRP A O 1
ATOM 2259 N N . PHE A 1 298 ? -22.703 9.492 16.016 1 98.25 298 PHE A N 1
ATOM 2260 C CA . PHE A 1 298 ? -22.766 8.102 16.422 1 98.25 298 PHE A CA 1
ATOM 2261 C C . PHE A 1 298 ? -24.219 7.66 16.594 1 98.25 298 PHE A C 1
ATOM 2263 O O . PHE A 1 298 ? -24.578 6.523 16.281 1 98.25 298 PHE A O 1
ATOM 2270 N N . ASP A 1 299 ? -25.078 8.562 17.109 1 98.31 299 ASP A N 1
ATOM 2271 C CA . ASP A 1 299 ? -26.5 8.227 17.219 1 98.31 299 ASP A CA 1
ATOM 2272 C C . ASP A 1 299 ? -27.078 7.859 15.867 1 98.31 299 ASP A C 1
ATOM 2274 O O . ASP A 1 299 ? -27.844 6.898 15.75 1 98.31 299 ASP A O 1
ATOM 2278 N N . TYR A 1 300 ? -26.734 8.594 14.875 1 98.44 300 TYR A N 1
ATOM 2279 C CA . TYR A 1 300 ? -27.234 8.32 13.531 1 98.44 300 TYR A CA 1
ATOM 2280 C C . TYR A 1 300 ? -26.734 6.977 13.023 1 98.44 300 TYR A C 1
ATOM 2282 O O . TYR A 1 300 ? -27.516 6.121 12.617 1 98.44 300 TYR A O 1
ATOM 2290 N N . TRP A 1 301 ? -25.516 6.723 13.102 1 98.5 301 TRP A N 1
ATOM 2291 C CA . TRP A 1 301 ? -24.906 5.609 12.383 1 98.5 301 TRP 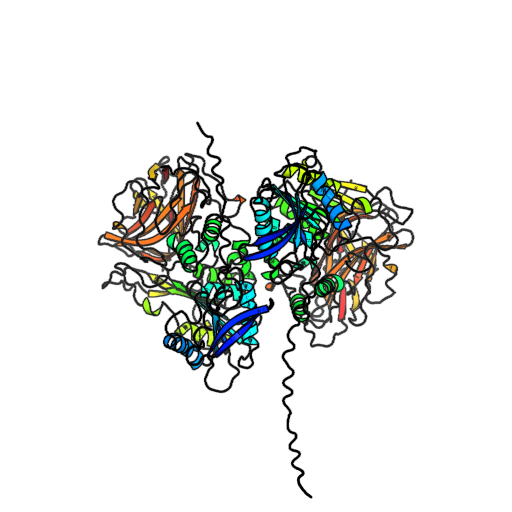A CA 1
ATOM 2292 C C . TRP A 1 301 ? -24.938 4.332 13.219 1 98.5 301 TRP A C 1
ATOM 2294 O O . TRP A 1 301 ? -24.969 3.227 12.672 1 98.5 301 TRP A O 1
ATOM 2304 N N . LEU A 1 302 ? -24.906 4.492 14.57 1 98.62 302 LEU A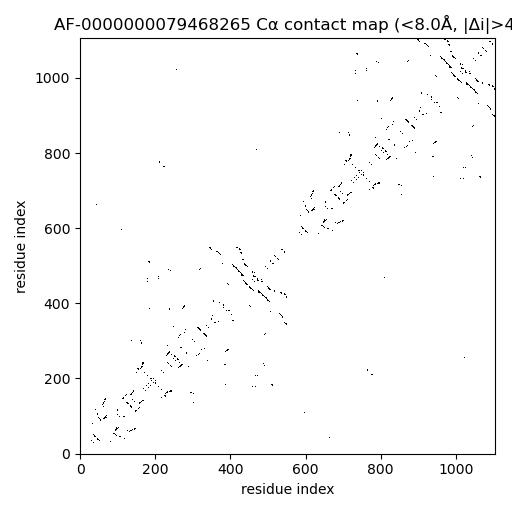 N 1
ATOM 2305 C CA . LEU A 1 302 ? -24.828 3.301 15.406 1 98.62 302 LEU A CA 1
ATOM 2306 C C . LEU A 1 302 ? -26.188 2.924 15.953 1 98.62 302 LEU A C 1
ATOM 2308 O O . LEU A 1 302 ? -26.453 1.754 16.25 1 98.62 302 LEU A O 1
ATOM 2312 N N . LYS A 1 303 ? -27.078 3.914 16.078 1 98.12 303 LYS A N 1
ATOM 2313 C CA . LYS A 1 303 ? -28.391 3.646 16.672 1 98.12 303 LYS A CA 1
ATOM 2314 C C . LYS A 1 303 ? -29.5 3.83 15.648 1 98.12 303 LYS A C 1
ATOM 2316 O O . LYS A 1 303 ? -30.656 3.496 15.914 1 98.12 303 LYS A O 1
ATOM 2321 N N . GLY A 1 304 ? -29.234 4.449 14.523 1 97.75 304 GLY A N 1
ATOM 2322 C CA . GLY A 1 304 ? -30.25 4.645 13.492 1 97.75 304 GLY A CA 1
ATOM 2323 C C . GLY A 1 304 ? -31.156 5.82 13.773 1 97.75 304 GLY A C 1
ATOM 2324 O O . GLY A 1 304 ? -32.281 5.883 13.266 1 97.75 304 GLY A O 1
ATOM 2325 N N . VAL A 1 305 ? -30.656 6.711 14.594 1 97.44 305 VAL A N 1
ATOM 2326 C CA . VAL A 1 305 ? -31.453 7.887 14.93 1 97.44 305 VAL A CA 1
ATOM 2327 C C . VAL A 1 305 ? -31.344 8.922 13.812 1 97.44 305 VAL A C 1
ATOM 2329 O O . VAL A 1 305 ? -30.25 9.391 13.492 1 97.44 305 VAL A O 1
ATOM 2332 N N . ASP A 1 306 ? -32.469 9.344 13.289 1 97.62 306 ASP A N 1
ATOM 2333 C CA . ASP A 1 306 ? -32.469 10.398 12.281 1 97.62 306 ASP A CA 1
ATOM 2334 C C . ASP A 1 306 ? -32.531 11.781 12.93 1 97.62 306 ASP A C 1
ATOM 2336 O O . ASP A 1 306 ? -33.594 12.367 13.078 1 97.62 306 ASP A O 1
ATOM 2340 N N . ASN A 1 307 ? -31.391 12.297 13.25 1 97.12 307 ASN A N 1
ATOM 2341 C CA . ASN A 1 307 ? -31.297 13.562 13.969 1 97.12 307 ASN A CA 1
ATOM 2342 C C . ASN A 1 307 ? -30.922 14.711 13.031 1 97.12 307 ASN A C 1
ATOM 2344 O O . ASN A 1 307 ? -30.578 15.797 13.484 1 97.12 307 ASN A O 1
ATOM 2348 N N . GLY A 1 308 ? -30.828 14.445 11.727 1 97 308 GLY A N 1
ATOM 2349 C CA . GLY A 1 308 ? -30.656 15.477 10.719 1 97 308 GLY A CA 1
ATOM 2350 C C . GLY A 1 308 ? -29.188 15.734 10.383 1 97 308 GLY A C 1
ATOM 2351 O O . GLY A 1 308 ? -28.891 16.562 9.523 1 97 308 GLY A O 1
ATOM 2352 N N . ILE A 1 309 ? -28.312 15.078 10.953 1 97 309 ILE A N 1
ATOM 2353 C CA . ILE A 1 309 ? -26.906 15.367 10.766 1 97 309 ILE A CA 1
ATOM 2354 C C . ILE A 1 309 ? -26.5 15.086 9.312 1 97 309 ILE A C 1
ATOM 2356 O O . ILE A 1 309 ? -25.672 15.781 8.742 1 97 309 ILE A O 1
ATOM 2360 N N . MET A 1 310 ? -27.156 14.148 8.688 1 97.12 310 MET A N 1
ATOM 2361 C CA . MET A 1 310 ? -26.812 13.812 7.309 1 97.12 310 MET A CA 1
ATOM 2362 C C . MET A 1 310 ? -27.5 14.766 6.336 1 97.12 310 MET A C 1
ATOM 2364 O O . MET A 1 310 ? -27.156 14.805 5.152 1 97.12 310 MET A O 1
ATOM 2368 N N . ASP A 1 311 ? -28.422 15.562 6.84 1 97 311 ASP A N 1
ATOM 2369 C CA . ASP A 1 311 ? -29.062 16.578 6.012 1 97 311 ASP A CA 1
ATOM 2370 C C . ASP A 1 311 ? -28.25 17.859 5.977 1 97 311 ASP A C 1
ATOM 2372 O O . ASP A 1 311 ? -28.469 18.719 5.113 1 97 311 ASP A O 1
ATOM 2376 N N . GLU A 1 312 ? -27.406 18 6.914 1 96.62 312 GLU A N 1
ATOM 2377 C CA . GLU A 1 312 ? -26.516 19.156 6.914 1 96.62 312 GLU A CA 1
ATOM 2378 C C . GLU A 1 312 ? -25.484 19.047 5.793 1 96.62 312 GLU A C 1
ATOM 2380 O O . GLU A 1 312 ? -25.141 17.953 5.348 1 96.62 312 GLU A O 1
ATOM 2385 N N . PRO A 1 313 ? -25.016 20.234 5.32 1 97.19 313 PRO A N 1
ATOM 2386 C CA . PRO A 1 313 ? -23.984 20.172 4.281 1 97.19 313 PRO A CA 1
ATOM 2387 C C . PRO A 1 313 ? -22.75 19.375 4.719 1 97.19 313 PRO A C 1
ATOM 2389 O O . PRO A 1 313 ? -22.375 19.422 5.895 1 97.19 313 PRO A O 1
ATOM 2392 N N . PRO A 1 314 ? -22.094 18.703 3.824 1 98.06 314 PRO A N 1
ATOM 2393 C CA . PRO A 1 314 ? -20.953 17.844 4.156 1 98.06 314 PRO A CA 1
ATOM 2394 C C . PRO A 1 314 ? -19.781 18.625 4.758 1 98.06 314 PRO A C 1
ATOM 2396 O O . PRO A 1 314 ? -19.016 18.078 5.539 1 98.06 314 PRO A O 1
ATOM 2399 N N . VAL A 1 315 ? -19.656 19.922 4.43 1 98.06 315 VAL A N 1
ATOM 2400 C CA . VAL A 1 315 ? -18.5 20.703 4.871 1 98.06 315 VAL A CA 1
ATOM 2401 C C . VAL A 1 315 ? -18.969 21.938 5.625 1 98.06 315 VAL A C 1
ATOM 2403 O O . VAL A 1 315 ? -19.844 22.672 5.148 1 98.06 315 VAL A O 1
ATOM 2406 N N . SER A 1 316 ? -18.484 22.125 6.758 1 96.62 316 SER A N 1
ATOM 2407 C CA . SER A 1 316 ? -18.547 23.359 7.523 1 96.62 316 SER A CA 1
ATOM 2408 C C . SER A 1 316 ? -17.156 23.906 7.816 1 96.62 316 SER A C 1
ATOM 2410 O O . SER A 1 316 ? -16.297 23.188 8.32 1 96.62 316 SER A O 1
ATOM 2412 N N . TYR A 1 317 ? -16.953 25.172 7.484 1 96.62 317 TYR A N 1
ATOM 2413 C CA . TYR A 1 317 ? -15.617 25.703 7.703 1 96.62 317 TYR A CA 1
ATOM 2414 C C . TYR A 1 317 ? -15.688 27.156 8.164 1 96.62 317 TYR A C 1
ATOM 2416 O O . TYR A 1 317 ? -16.562 27.922 7.734 1 96.62 317 TYR A O 1
ATOM 2424 N N . PHE A 1 318 ? -14.844 27.469 9.07 1 96.69 318 PHE A N 1
ATOM 2425 C CA . PHE A 1 318 ? -14.75 28.828 9.586 1 96.69 318 PHE A CA 1
ATOM 2426 C C . PHE A 1 318 ? -13.977 29.719 8.617 1 96.69 318 PHE A C 1
ATOM 2428 O O . PHE A 1 318 ? -12.82 29.438 8.297 1 96.69 318 PHE A O 1
ATOM 2435 N N . MET A 1 319 ? -14.641 30.75 8.148 1 97.56 319 MET A N 1
ATOM 2436 C CA . MET A 1 319 ? -13.977 31.781 7.363 1 97.56 319 MET A CA 1
ATOM 2437 C C . MET A 1 319 ? -13.344 32.844 8.273 1 97.56 319 MET A C 1
ATOM 2439 O O . MET A 1 319 ? -14.047 33.656 8.875 1 97.56 319 MET A O 1
ATOM 2443 N N . MET A 1 320 ? -12.047 32.844 8.289 1 97.94 320 MET A N 1
ATOM 2444 C CA . MET A 1 320 ? -11.344 33.781 9.148 1 97.94 320 MET A CA 1
ATOM 2445 C C . MET A 1 320 ? -11.344 35.188 8.539 1 97.94 320 MET A C 1
ATOM 2447 O O . MET A 1 320 ? -11.43 35.344 7.32 1 97.94 320 MET A O 1
ATOM 2451 N N . ALA A 1 321 ? -11.242 36.125 9.359 1 98.12 321 ALA A N 1
ATOM 2452 C CA . ALA A 1 321 ? -11.094 37.562 9.016 1 98.12 321 ALA A CA 1
ATOM 2453 C C . ALA A 1 321 ? -10.398 38.312 10.133 1 98.12 321 ALA A C 1
ATOM 2455 O O . ALA A 1 321 ? -9.789 37.719 11.023 1 98.12 321 ALA A O 1
ATOM 2456 N N . GLY A 1 322 ? -10.367 39.594 9.969 1 97.25 322 GLY A N 1
ATOM 2457 C CA . GLY A 1 322 ? -9.742 40.375 11.039 1 97.25 322 GLY A CA 1
ATOM 2458 C C . GLY A 1 322 ? -10.195 39.938 12.422 1 97.25 322 GLY A C 1
ATOM 2459 O O . GLY A 1 322 ? -11.398 39.812 12.672 1 97.25 322 GLY A O 1
ATOM 2460 N N . ALA A 1 323 ? -9.203 39.75 13.359 1 96.94 323 ALA A N 1
ATOM 2461 C CA . ALA A 1 323 ? -9.57 39.188 14.656 1 96.94 323 ALA A CA 1
ATOM 2462 C C . ALA A 1 323 ? -8.711 39.75 15.773 1 96.94 323 ALA A C 1
ATOM 2464 O O . ALA A 1 323 ? -8.367 39.062 16.719 1 96.94 323 ALA A O 1
ATOM 2465 N N . ARG A 1 324 ? -8.305 40.906 15.586 1 94.44 324 ARG A N 1
ATOM 2466 C CA . ARG A 1 324 ? -7.629 41.562 16.703 1 94.44 324 ARG A CA 1
ATOM 2467 C C . ARG A 1 324 ? -8.453 41.469 17.984 1 94.44 324 ARG A C 1
ATOM 2469 O O . ARG A 1 324 ? -9.672 41.594 17.953 1 94.44 324 ARG A O 1
ATOM 2476 N N . LYS A 1 325 ? -7.758 41.156 19.047 1 90.44 325 LYS A N 1
ATOM 2477 C CA . LYS A 1 325 ? -8.477 41.031 20.312 1 90.44 325 LYS A CA 1
ATOM 2478 C C . LYS A 1 325 ? -9.281 42.281 20.594 1 90.44 325 LYS A C 1
ATOM 2480 O O . LYS A 1 325 ? -8.742 43.406 20.578 1 90.44 325 LYS A O 1
ATOM 2485 N N . GLY A 1 326 ? -10.5 42.125 20.828 1 88 326 GLY A N 1
ATOM 2486 C CA . GLY A 1 326 ? -11.406 43.25 21.125 1 88 326 GLY A CA 1
ATOM 2487 C C . GLY A 1 326 ? -11.969 43.906 19.891 1 88 326 GLY A C 1
ATOM 2488 O O . GLY A 1 326 ? -12.812 44.781 19.969 1 88 326 GLY A O 1
ATOM 2489 N N . ALA A 1 327 ? -11.578 43.469 18.703 1 92.81 327 ALA A N 1
ATOM 2490 C CA . ALA A 1 327 ? -12.023 44.094 17.469 1 92.81 327 ALA A CA 1
ATOM 2491 C C . ALA A 1 327 ? -12.172 43.094 16.344 1 92.81 327 ALA A C 1
ATOM 2493 O O . ALA A 1 327 ? -11.703 43.312 15.227 1 92.81 327 ALA A O 1
ATOM 2494 N N . ALA A 1 328 ? -12.797 42.031 16.625 1 94.81 328 ALA A N 1
ATOM 2495 C CA . ALA A 1 328 ? -12.945 41 15.609 1 94.81 328 ALA A CA 1
ATOM 2496 C C . ALA A 1 328 ? -13.969 41.406 14.555 1 94.81 328 ALA A C 1
ATOM 2498 O O . ALA A 1 328 ? -15.031 41.938 14.883 1 94.81 328 ALA A O 1
ATOM 2499 N N . SER A 1 329 ? -13.609 41.188 13.32 1 96.88 329 SER A N 1
ATOM 2500 C CA . SER A 1 329 ? -14.484 41.469 12.188 1 96.88 329 SER A CA 1
ATOM 2501 C C . SER A 1 329 ? -15.719 40.594 12.188 1 96.88 329 SER A C 1
ATOM 2503 O O . SER A 1 329 ? -15.633 39.406 12.508 1 96.88 329 SER A O 1
ATOM 2505 N N . PRO A 1 330 ? -16.906 41.125 11.812 1 95.56 330 PRO A N 1
ATOM 2506 C CA . PRO A 1 330 ? -18.094 40.281 11.68 1 95.56 330 PRO A CA 1
ATOM 2507 C C . PRO A 1 330 ? -18 39.281 10.523 1 95.56 330 PRO A C 1
ATOM 2509 O O . PRO A 1 330 ? -18.844 38.406 10.383 1 95.56 330 PRO A O 1
ATOM 2512 N N . LYS A 1 331 ? -16.969 39.438 9.758 1 96.62 331 LYS A N 1
ATOM 2513 C CA . LYS A 1 331 ? -16.781 38.5 8.633 1 96.62 331 LYS A CA 1
ATOM 2514 C C . LYS A 1 331 ? -16.234 37.156 9.109 1 96.62 331 LYS A C 1
ATOM 2516 O O . LYS A 1 331 ? -16.219 36.188 8.344 1 96.62 331 LYS A O 1
ATOM 2521 N N . ASN A 1 332 ? -15.789 37.156 10.32 1 97.25 332 ASN A N 1
ATOM 2522 C CA . ASN A 1 332 ? -15.508 35.875 10.945 1 97.25 332 ASN A CA 1
ATOM 2523 C C . ASN A 1 332 ? -16.781 35.031 11.148 1 97.25 332 ASN A C 1
ATOM 2525 O O . ASN A 1 332 ? -17.656 35.438 11.914 1 97.25 332 ASN A O 1
ATOM 2529 N N . ARG A 1 333 ? -16.875 33.906 10.477 1 95.31 333 ARG A N 1
ATOM 2530 C CA . ARG A 1 333 ? -18.125 33.188 10.555 1 95.31 333 ARG A CA 1
ATOM 2531 C C . ARG A 1 333 ? -17.953 31.766 10.008 1 95.31 333 ARG A C 1
ATOM 2533 O O . ARG A 1 333 ? -17.016 31.484 9.258 1 95.31 333 ARG A O 1
ATOM 2540 N N . MET A 1 334 ? -18.844 30.922 10.398 1 95.38 334 MET A N 1
ATOM 2541 C CA . MET A 1 334 ? -18.922 29.578 9.836 1 95.38 334 MET A CA 1
ATOM 2542 C C . MET A 1 334 ? -19.656 29.594 8.492 1 95.38 334 MET A C 1
ATOM 2544 O O . MET A 1 334 ? -20.672 30.25 8.344 1 95.38 334 MET A O 1
ATOM 2548 N N . LEU A 1 335 ? -19.062 28.984 7.535 1 96.31 335 LEU A N 1
ATOM 2549 C CA . LEU A 1 335 ? -19.672 28.766 6.23 1 96.31 335 LEU A CA 1
ATOM 2550 C C . LEU A 1 335 ? -19.828 27.281 5.938 1 96.31 335 LEU A C 1
ATOM 2552 O O . LEU A 1 335 ? -19.25 26.438 6.637 1 96.31 335 LEU A O 1
ATOM 2556 N N . THR A 1 336 ? -20.656 26.922 4.953 1 96.75 336 THR A N 1
ATOM 2557 C CA . THR A 1 336 ? -20.859 25.531 4.566 1 96.75 336 THR A CA 1
ATOM 2558 C C . THR A 1 336 ? -20.672 25.359 3.061 1 96.75 336 THR A C 1
ATOM 2560 O O . THR A 1 336 ? -20.703 26.344 2.309 1 96.75 336 THR A O 1
ATOM 2563 N N . SER A 1 337 ? -20.344 24.234 2.631 1 97.31 337 SER A N 1
ATOM 2564 C CA . SER A 1 337 ? -20.203 23.875 1.223 1 97.31 337 SER A CA 1
ATOM 2565 C C . SER A 1 337 ? -20.453 22.391 1 1 97.31 337 SER A C 1
ATOM 2567 O O . SER A 1 337 ? -20.391 21.594 1.944 1 97.31 337 SER A O 1
ATOM 2569 N N . ALA A 1 338 ? -20.766 22.031 -0.235 1 96 338 ALA A N 1
ATOM 2570 C CA . ALA A 1 338 ? -21.016 20.625 -0.593 1 96 338 ALA A CA 1
ATOM 2571 C C . ALA A 1 338 ? -19.703 19.859 -0.72 1 96 338 ALA A C 1
ATOM 2573 O O . ALA A 1 338 ? -19.672 18.641 -0.571 1 96 338 ALA A O 1
ATOM 2574 N N . ASN A 1 339 ? -18.656 20.625 -0.962 1 95.44 339 ASN A N 1
ATOM 2575 C CA . ASN A 1 339 ? -17.359 20 -1.172 1 95.44 339 ASN A CA 1
ATOM 2576 C C . ASN A 1 339 ? -16.219 20.844 -0.598 1 95.44 339 ASN A C 1
ATOM 2578 O O . ASN A 1 339 ? -16.422 22.031 -0.292 1 95.44 339 ASN A O 1
ATOM 2582 N N . TRP A 1 340 ? -15.18 20.219 -0.403 1 97.44 340 TRP A N 1
ATOM 2583 C CA . TRP A 1 340 ? -13.938 20.938 -0.141 1 97.44 340 TRP A CA 1
ATOM 2584 C C . TRP A 1 340 ? -12.938 20.75 -1.276 1 97.44 340 TRP A C 1
ATOM 2586 O O . TRP A 1 340 ? -12.641 19.609 -1.66 1 97.44 340 TRP A O 1
ATOM 2596 N N . PRO A 1 341 ? -12.336 21.75 -1.711 1 97.56 341 PRO A N 1
ATOM 2597 C CA . PRO A 1 341 ? -12.672 23.141 -1.378 1 97.56 341 PRO A CA 1
ATOM 2598 C C . PRO A 1 341 ? -13.992 23.594 -1.986 1 97.56 341 PRO A C 1
ATOM 2600 O O . PRO A 1 341 ? -14.523 22.922 -2.879 1 97.56 341 PRO A O 1
ATOM 2603 N N . PRO A 1 342 ? -14.562 24.625 -1.411 1 97.56 342 PRO A N 1
ATOM 2604 C CA . PRO A 1 342 ? -15.688 25.219 -2.135 1 97.56 342 PRO A CA 1
ATOM 2605 C C . PRO A 1 342 ? -15.297 25.734 -3.52 1 97.56 342 PRO A C 1
ATOM 2607 O O . PRO A 1 342 ? -14.109 25.844 -3.828 1 97.56 342 PRO A O 1
ATOM 2610 N N . ALA A 1 343 ? -16.328 25.969 -4.336 1 95.88 343 ALA A N 1
ATOM 2611 C CA . ALA A 1 343 ? -16.047 26.5 -5.668 1 95.88 343 ALA A CA 1
ATOM 2612 C C . ALA A 1 343 ? -15.188 27.766 -5.578 1 95.88 343 ALA A C 1
ATOM 2614 O O . ALA A 1 343 ? -15.5 28.688 -4.805 1 95.88 343 ALA A O 1
ATOM 2615 N N . ASN A 1 344 ? -14.039 27.766 -6.281 1 97.25 344 ASN A N 1
ATOM 2616 C CA . ASN A 1 344 ? -13.109 28.891 -6.262 1 97.25 344 ASN A CA 1
ATOM 2617 C C . ASN A 1 344 ? -12.406 29.062 -7.602 1 97.25 344 ASN A C 1
ATOM 2619 O O . ASN A 1 344 ? -12.609 28.266 -8.523 1 97.25 344 ASN A O 1
ATOM 2623 N N . ARG A 1 345 ? -11.742 30.109 -7.738 1 97.25 345 ARG A N 1
ATOM 2624 C CA . ARG A 1 345 ? -10.875 30.391 -8.875 1 97.25 345 ARG A CA 1
ATOM 2625 C C . ARG A 1 345 ? -9.438 30.641 -8.414 1 97.25 345 ARG A C 1
ATOM 2627 O O . ARG A 1 345 ? -9.203 31.469 -7.523 1 97.25 345 ARG A O 1
ATOM 2634 N N . GLU A 1 346 ? -8.516 29.969 -9.07 1 98.06 346 GLU A N 1
ATOM 2635 C CA . GLU A 1 346 ? -7.105 30.203 -8.758 1 98.06 346 GLU A CA 1
ATOM 2636 C C . GLU A 1 346 ? -6.621 31.516 -9.344 1 98.06 346 GLU A C 1
ATOM 2638 O O . GLU A 1 346 ? -6.773 31.766 -10.547 1 98.06 346 GLU A O 1
ATOM 2643 N N . VAL A 1 347 ? -6.102 32.344 -8.469 1 98.56 347 VAL A N 1
ATOM 2644 C CA . VAL A 1 347 ? -5.539 33.625 -8.891 1 98.56 347 VAL A CA 1
ATOM 2645 C C . VAL A 1 347 ? -4.062 33.688 -8.516 1 98.56 347 VAL A C 1
ATOM 2647 O O . VAL A 1 347 ? -3.697 33.469 -7.363 1 98.56 347 VAL A O 1
ATOM 2650 N N . ARG A 1 348 ? -3.277 34.062 -9.469 1 98.75 348 ARG A N 1
ATOM 2651 C CA . ARG A 1 348 ? -1.845 34.219 -9.242 1 98.75 348 ARG A CA 1
ATOM 2652 C C . ARG A 1 348 ? -1.51 35.625 -8.836 1 98.75 348 ARG A C 1
ATOM 2654 O O . ARG A 1 348 ? -1.949 36.594 -9.484 1 98.75 348 ARG A O 1
ATOM 2661 N N . TYR A 1 349 ? -0.825 35.75 -7.754 1 98.88 349 TYR A N 1
ATOM 2662 C CA . TYR A 1 349 ? -0.142 37 -7.367 1 98.88 349 TYR A CA 1
ATOM 2663 C C . TYR A 1 349 ? 1.362 36.875 -7.578 1 98.88 349 TYR A C 1
ATOM 2665 O O . TYR A 1 349 ? 2.035 36.125 -6.863 1 98.88 349 TYR A O 1
ATOM 2673 N N . TYR A 1 350 ? 1.848 37.656 -8.523 1 98.81 350 TYR A N 1
ATOM 2674 C CA . TYR A 1 350 ? 3.229 37.531 -8.969 1 98.81 350 TYR A CA 1
ATOM 2675 C C . TYR A 1 350 ? 4.168 38.375 -8.117 1 98.81 350 TYR A C 1
ATOM 2677 O O . TYR A 1 350 ? 3.84 39.5 -7.762 1 98.81 350 TYR A O 1
ATOM 2685 N N . LEU A 1 351 ? 5.289 37.75 -7.762 1 98.75 351 LEU A N 1
ATOM 2686 C CA . LEU A 1 351 ? 6.359 38.5 -7.086 1 98.75 351 LEU A CA 1
ATOM 2687 C C . LEU A 1 351 ? 7.078 39.406 -8.055 1 98.75 351 LEU A C 1
ATOM 2689 O O . LEU A 1 351 ? 7.273 39.062 -9.227 1 98.75 351 LEU A O 1
ATOM 2693 N N . SER A 1 352 ? 7.508 40.5 -7.492 1 97.12 352 SER A N 1
ATOM 2694 C CA . SER A 1 352 ? 8.242 41.469 -8.312 1 97.12 352 SER A CA 1
ATOM 2695 C C . SER A 1 352 ? 9.516 41.938 -7.617 1 97.12 352 SER A C 1
ATOM 2697 O O . SER A 1 352 ? 9.602 41.906 -6.387 1 97.12 352 SER A O 1
ATOM 2699 N N . PRO A 1 353 ? 10.5 42.406 -8.391 1 95.94 353 PRO A N 1
ATOM 2700 C CA . PRO A 1 353 ? 11.781 42.812 -7.805 1 95.94 353 PRO A CA 1
ATOM 2701 C C . PRO A 1 353 ? 11.656 44.031 -6.891 1 95.94 353 PRO A C 1
ATOM 2703 O O . PRO A 1 353 ? 12.516 44.281 -6.039 1 95.94 353 PRO A O 1
ATOM 2706 N N . ASP A 1 354 ? 10.688 44.812 -7.039 1 96.19 354 ASP A N 1
ATOM 2707 C CA . ASP A 1 354 ? 10.469 45.969 -6.176 1 96.19 354 ASP A CA 1
ATOM 2708 C C . ASP A 1 354 ? 9.695 45.594 -4.918 1 96.19 354 ASP A C 1
ATOM 2710 O O . ASP A 1 354 ? 9.18 46.438 -4.207 1 96.19 354 ASP A O 1
ATOM 2714 N N . LYS A 1 355 ? 9.461 44.281 -4.73 1 96.94 355 LYS A N 1
ATOM 2715 C CA . LYS A 1 355 ? 8.852 43.688 -3.545 1 96.94 355 LYS A CA 1
ATOM 2716 C C . LYS A 1 355 ? 7.336 43.906 -3.551 1 96.94 355 LYS A C 1
ATOM 2718 O O . LYS A 1 355 ? 6.691 43.812 -2.504 1 96.94 355 LYS A O 1
ATOM 2723 N N . ALA A 1 356 ? 6.852 44.156 -4.719 1 97.81 356 ALA A N 1
ATOM 2724 C CA . ALA A 1 356 ? 5.398 44.219 -4.875 1 97.81 356 ALA A CA 1
ATOM 2725 C C . ALA A 1 356 ? 4.828 42.844 -5.176 1 97.81 356 ALA A C 1
ATOM 2727 O O . ALA A 1 356 ? 5.539 41.969 -5.664 1 97.81 356 ALA A O 1
ATOM 2728 N N . LEU A 1 357 ? 3.613 42.656 -4.836 1 98.25 357 LEU A N 1
ATOM 2729 C CA . LEU A 1 357 ? 2.783 41.531 -5.191 1 98.25 357 LEU A CA 1
ATOM 2730 C C . LEU A 1 357 ? 1.602 41.938 -6.055 1 98.25 357 LEU A C 1
ATOM 2732 O O . LEU A 1 357 ? 0.775 42.75 -5.625 1 98.25 357 LEU A O 1
ATOM 2736 N N . THR A 1 358 ? 1.548 41.438 -7.336 1 96.88 358 THR A N 1
ATOM 2737 C CA . THR A 1 358 ? 0.51 41.938 -8.242 1 96.88 358 THR A CA 1
ATOM 2738 C C . THR A 1 358 ? -0.091 40.781 -9.039 1 96.88 358 THR A C 1
ATOM 2740 O O . THR A 1 358 ? 0.517 39.688 -9.148 1 96.88 358 THR A O 1
ATOM 2743 N N . THR A 1 359 ? -1.272 41 -9.609 1 97.69 359 THR A N 1
ATOM 2744 C CA . THR A 1 359 ? -1.938 39.969 -10.406 1 97.69 359 THR A CA 1
ATOM 2745 C C . THR A 1 359 ? -1.527 40.062 -11.867 1 97.69 359 THR A C 1
ATOM 2747 O O . THR A 1 359 ? -1.958 39.25 -12.695 1 97.69 359 THR A O 1
ATOM 2750 N N . LYS A 1 360 ? -0.645 40.969 -12.18 1 96.75 360 LYS A N 1
ATOM 2751 C CA . LYS A 1 360 ? -0.118 41.094 -13.531 1 96.75 360 LYS A CA 1
ATOM 2752 C C . LYS A 1 360 ? 1.188 40.312 -13.695 1 96.75 360 LYS A C 1
ATOM 2754 O O . LYS A 1 360 ? 2.131 40.5 -12.922 1 96.75 360 LYS A O 1
ATOM 2759 N N . ALA A 1 361 ? 1.207 39.562 -14.719 1 97.06 361 ALA A N 1
ATOM 2760 C CA . ALA A 1 361 ? 2.41 38.781 -14.977 1 97.06 361 ALA A CA 1
ATOM 2761 C C . ALA A 1 361 ? 3.598 39.688 -15.297 1 97.06 361 ALA A C 1
ATOM 2763 O O . ALA A 1 361 ? 3.438 40.719 -15.93 1 97.06 361 ALA A O 1
ATOM 2764 N N . PRO A 1 362 ? 4.754 39.219 -14.828 1 97.44 362 PRO A N 1
ATOM 2765 C CA . PRO A 1 362 ? 5.922 40.062 -15.109 1 97.44 362 PRO A CA 1
ATOM 2766 C C . PRO A 1 362 ? 6.273 40.125 -16.594 1 97.44 362 PRO A C 1
ATOM 2768 O O . PRO A 1 362 ? 6.164 39.125 -17.297 1 97.44 362 PRO A O 1
ATOM 2771 N N . ALA A 1 363 ? 6.832 41.281 -17 1 94.94 363 ALA A N 1
ATOM 2772 C CA . ALA A 1 363 ? 7.223 41.469 -18.391 1 94.94 363 ALA A CA 1
ATOM 2773 C C . ALA A 1 363 ? 8.742 41.469 -18.547 1 94.94 363 ALA A C 1
ATOM 2775 O O . ALA A 1 363 ? 9.266 41.188 -19.625 1 94.94 363 ALA A O 1
ATOM 2776 N N . ALA A 1 364 ? 9.352 41.781 -17.469 1 94.62 364 ALA A N 1
ATOM 2777 C CA . ALA A 1 364 ? 10.812 41.875 -17.516 1 94.62 364 ALA A CA 1
ATOM 2778 C C . ALA A 1 364 ? 11.414 40.531 -17.906 1 94.62 364 ALA A C 1
ATOM 2780 O O . ALA A 1 364 ? 10.906 39.469 -17.5 1 94.62 364 ALA A O 1
ATOM 2781 N N . THR A 1 365 ? 12.523 40.469 -18.672 1 94.44 365 THR A N 1
ATOM 2782 C CA . THR A 1 365 ? 13.141 39.25 -19.156 1 94.44 365 THR A CA 1
ATOM 2783 C C . THR A 1 365 ? 14.234 38.781 -18.203 1 94.44 365 THR A C 1
ATOM 2785 O O . THR A 1 365 ? 14.688 37.656 -18.281 1 94.44 365 THR A O 1
ATOM 2788 N N . ASP A 1 366 ? 14.641 39.625 -17.375 1 93.94 366 ASP A N 1
ATOM 2789 C CA . ASP A 1 366 ? 15.688 39.312 -16.422 1 93.94 366 ASP A CA 1
ATOM 2790 C C . ASP A 1 366 ? 15.469 40 -15.086 1 93.94 366 ASP A C 1
ATOM 2792 O O . ASP A 1 366 ? 15.734 41.188 -14.953 1 93.94 366 ASP A O 1
ATOM 2796 N N . ALA A 1 367 ? 14.875 39.344 -14.18 1 97.38 367 ALA A N 1
ATOM 2797 C CA . ALA A 1 367 ? 14.633 39.875 -12.852 1 97.38 367 ALA A CA 1
ATOM 2798 C C . ALA A 1 367 ? 14.711 38.781 -11.781 1 97.38 367 ALA A C 1
ATOM 2800 O O . ALA A 1 367 ? 14.047 37.75 -11.898 1 97.38 367 ALA A O 1
ATOM 2801 N N . LYS A 1 368 ? 15.562 39 -10.805 1 97.81 368 LYS A N 1
ATOM 2802 C CA . LYS A 1 368 ? 15.688 38.094 -9.672 1 97.81 368 LYS A CA 1
ATOM 2803 C C . LYS A 1 368 ? 16.172 38.844 -8.422 1 97.81 368 LYS A C 1
ATOM 2805 O O . LYS A 1 368 ? 16.688 39.938 -8.516 1 97.81 368 LYS A O 1
ATOM 2810 N N . LEU A 1 369 ? 15.883 38.312 -7.305 1 98.19 369 LEU A N 1
ATOM 2811 C CA . LEU A 1 369 ? 16.469 38.719 -6.031 1 98.19 369 LEU A CA 1
ATOM 2812 C C . LEU A 1 369 ? 17.266 37.562 -5.406 1 98.19 369 LEU A C 1
ATOM 2814 O O . LEU A 1 369 ? 16.828 36.406 -5.469 1 98.19 369 LEU A O 1
ATOM 2818 N N . SER A 1 370 ? 18.453 37.906 -4.918 1 98.25 370 SER A N 1
ATOM 2819 C CA . SER A 1 370 ? 19.312 36.906 -4.289 1 98.25 370 SER A CA 1
ATOM 2820 C C . SER A 1 370 ? 19.609 37.281 -2.836 1 98.25 370 SER A C 1
ATOM 2822 O O . SER A 1 370 ? 19.516 38.438 -2.447 1 98.25 370 SER A O 1
ATOM 2824 N N . TYR A 1 371 ? 19.844 36.25 -2.029 1 98.38 371 TYR A N 1
ATOM 2825 C CA . TYR A 1 371 ? 20.25 36.438 -0.64 1 98.38 371 TYR A CA 1
ATOM 2826 C C . TYR A 1 371 ? 21.141 35.281 -0.175 1 98.38 371 TYR A C 1
ATOM 2828 O O . TYR A 1 371 ? 21.188 34.25 -0.805 1 98.38 371 TYR A O 1
ATOM 2836 N N . LYS A 1 372 ? 21.859 35.562 0.887 1 98.31 372 LYS A N 1
ATOM 2837 C CA . LYS A 1 372 ? 22.719 34.562 1.495 1 98.31 372 LYS A CA 1
ATOM 2838 C C . LYS A 1 372 ? 22.016 33.844 2.641 1 98.31 372 LYS A C 1
ATOM 2840 O O . LYS A 1 372 ? 21.578 34.5 3.604 1 98.31 372 LYS A O 1
ATOM 2845 N N . PHE A 1 373 ? 21.859 32.594 2.498 1 98.19 373 PHE A N 1
ATOM 2846 C CA . PHE A 1 373 ? 21.297 31.75 3.551 1 98.19 373 PHE A CA 1
ATOM 2847 C C . PHE A 1 373 ? 22.391 31.078 4.371 1 98.19 373 PHE A C 1
ATOM 2849 O O . PHE A 1 373 ? 23.078 30.188 3.875 1 98.19 373 PHE A O 1
ATOM 2856 N N . ASP A 1 374 ? 22.5 31.5 5.629 1 97.81 374 ASP A N 1
ATOM 2857 C CA . ASP A 1 374 ? 23.453 30.938 6.586 1 97.81 374 ASP A CA 1
ATOM 2858 C C . ASP A 1 374 ? 22.75 29.984 7.562 1 97.81 374 ASP A C 1
ATOM 2860 O O . ASP A 1 374 ? 22.031 30.438 8.461 1 97.81 374 ASP A O 1
ATOM 2864 N N . PRO A 1 375 ? 23.062 28.672 7.461 1 96.06 375 PRO A N 1
ATOM 2865 C CA . PRO A 1 375 ? 22.406 27.719 8.359 1 96.06 375 PRO A CA 1
ATOM 2866 C C . PRO A 1 375 ? 22.719 27.984 9.828 1 96.06 375 PRO A C 1
ATOM 2868 O O . PRO A 1 375 ? 21.984 27.531 10.711 1 96.06 375 PRO A O 1
ATOM 2871 N N . ALA A 1 376 ? 23.719 28.672 10.125 1 96.31 376 ALA A N 1
ATOM 2872 C CA . ALA A 1 376 ? 24.109 28.969 11.508 1 96.31 376 ALA A CA 1
ATOM 2873 C C . ALA A 1 376 ? 23.281 30.125 12.078 1 96.31 376 ALA A C 1
ATOM 2875 O O . ALA A 1 376 ? 23.281 30.344 13.289 1 96.31 376 ALA A O 1
ATOM 2876 N N . ASN A 1 377 ? 22.625 30.781 11.211 1 97.19 377 ASN A N 1
ATOM 2877 C CA . ASN A 1 377 ? 21.766 31.891 11.609 1 97.19 377 ASN A CA 1
ATOM 2878 C C . ASN A 1 377 ? 20.391 31.781 10.984 1 97.19 377 ASN A C 1
ATOM 2880 O O . ASN A 1 377 ? 19.969 32.656 10.219 1 97.19 377 ASN A O 1
ATOM 2884 N N . PRO A 1 378 ? 19.656 30.812 11.336 1 97.56 378 PRO A N 1
ATOM 2885 C CA . PRO A 1 378 ? 18.359 30.594 10.703 1 97.56 378 PRO A CA 1
ATOM 2886 C C . PRO A 1 378 ? 17.297 31.594 11.164 1 97.56 378 PRO A C 1
ATOM 2888 O O . PRO A 1 378 ? 17.422 32.188 12.25 1 97.56 378 PRO A O 1
ATOM 2891 N N . VAL A 1 379 ? 16.344 31.812 10.328 1 97.94 379 VAL A N 1
ATOM 2892 C CA . VAL A 1 379 ? 15.164 32.594 10.695 1 97.94 379 VAL A CA 1
ATOM 2893 C C . VAL A 1 379 ? 14.406 31.891 11.812 1 97.94 379 VAL A C 1
ATOM 2895 O O . VAL A 1 379 ? 14.133 30.688 11.719 1 97.94 379 VAL A O 1
ATOM 2898 N N . ALA A 1 380 ? 14.039 32.656 12.82 1 96.69 380 ALA A N 1
ATOM 2899 C CA . ALA A 1 380 ? 13.328 32.062 13.961 1 96.69 380 ALA A CA 1
ATOM 2900 C C . ALA A 1 380 ? 11.852 31.875 13.648 1 96.69 380 ALA A C 1
ATOM 2902 O O . ALA A 1 380 ? 11.258 32.656 12.898 1 96.69 380 ALA A O 1
ATOM 2903 N N . THR A 1 381 ? 11.297 30.891 14.273 1 96.94 381 THR A N 1
ATOM 2904 C CA . THR A 1 381 ? 9.867 30.609 14.141 1 96.94 381 THR A CA 1
ATOM 2905 C C . THR A 1 381 ? 9.047 31.531 15.023 1 96.94 381 THR A C 1
ATOM 2907 O O . THR A 1 381 ? 9.297 31.641 16.219 1 96.94 381 THR A O 1
ATOM 2910 N N . PHE A 1 382 ? 8.055 32.156 14.445 1 96.75 382 PHE A N 1
ATOM 2911 C CA . PHE A 1 382 ? 7.031 32.906 15.172 1 96.75 382 PHE A CA 1
ATOM 2912 C C . PHE A 1 382 ? 5.637 32.469 14.719 1 96.75 382 PHE A C 1
ATOM 2914 O O . PHE A 1 382 ? 5.168 32.906 13.656 1 96.75 382 PHE A O 1
ATOM 2921 N N . GLY A 1 383 ? 5 31.719 15.594 1 96.38 383 GLY A N 1
ATOM 2922 C CA . GLY A 1 383 ? 3.652 31.266 15.289 1 96.38 383 GLY A CA 1
ATOM 2923 C C . GLY A 1 383 ? 3.613 30.125 14.289 1 96.38 383 GLY A C 1
ATOM 2924 O O . GLY A 1 383 ? 4.555 29.328 14.211 1 96.38 383 GLY A O 1
ATOM 2925 N N . GLY A 1 384 ? 2.367 29.969 13.594 1 95.81 384 GLY A N 1
ATOM 2926 C CA . GLY A 1 384 ? 2.148 28.875 12.656 1 95.81 384 GLY A CA 1
ATOM 2927 C C . GLY A 1 384 ? 1.479 27.672 13.289 1 95.81 384 GLY A C 1
ATOM 2928 O O . GLY A 1 384 ? 0.879 27.781 14.359 1 95.81 384 GLY A O 1
ATOM 2929 N N . ALA A 1 385 ? 1.444 26.594 12.562 1 95.94 385 ALA A N 1
ATOM 2930 C CA . ALA A 1 385 ? 0.858 25.344 13.031 1 95.94 385 ALA A CA 1
ATOM 2931 C C . ALA A 1 385 ? 1.886 24.516 13.797 1 95.94 385 ALA A C 1
ATOM 2933 O O . ALA A 1 385 ? 2.664 23.766 13.195 1 95.94 385 ALA A O 1
ATOM 2934 N N . ASN A 1 386 ? 1.905 24.688 15.109 1 95.38 386 ASN A N 1
ATOM 2935 C CA . ASN A 1 386 ? 2.891 24.031 15.969 1 95.38 386 ASN A CA 1
ATOM 2936 C C . ASN A 1 386 ? 2.221 23.203 17.062 1 95.38 386 ASN A C 1
ATOM 2938 O O . ASN A 1 386 ? 1.081 23.484 17.438 1 95.38 386 ASN A O 1
ATOM 2942 N N . LEU A 1 387 ? 2.973 22.266 17.562 1 92.94 387 LEU A N 1
ATOM 2943 C CA . LEU A 1 387 ? 2.447 21.375 18.578 1 92.94 387 LEU A CA 1
ATOM 2944 C C . LEU A 1 387 ? 2.834 21.844 19.969 1 92.94 387 LEU A C 1
ATOM 2946 O O . LEU A 1 387 ? 1.975 21.984 20.844 1 92.94 387 LEU A O 1
ATOM 2950 N N . THR A 1 388 ? 4.125 22.172 20.234 1 88.56 388 THR A N 1
ATOM 2951 C CA . THR A 1 388 ? 4.605 22.281 21.609 1 88.56 388 THR A CA 1
ATOM 2952 C C . THR A 1 388 ? 5.059 23.703 21.922 1 88.56 388 THR A C 1
ATOM 2954 O O . THR A 1 388 ? 5.613 23.969 22.984 1 88.56 388 THR A O 1
ATOM 2957 N N . PHE A 1 389 ? 4.965 24.531 21 1 88.44 389 PHE A N 1
ATOM 2958 C CA . PHE A 1 389 ? 5.328 25.938 21.219 1 88.44 389 PHE A CA 1
ATOM 2959 C C . PHE A 1 389 ? 4.316 26.859 20.578 1 88.44 389 PHE A C 1
ATOM 2961 O O . PHE A 1 389 ? 3.252 26.422 20.141 1 88.44 389 PHE A O 1
ATOM 2968 N N . ASP A 1 390 ? 4.637 28.172 20.625 1 90.88 390 ASP A N 1
ATOM 2969 C CA . ASP A 1 390 ? 3.65 29.172 20.234 1 90.88 390 ASP A CA 1
ATOM 2970 C C . ASP A 1 390 ? 3.105 28.875 18.828 1 90.88 390 ASP A C 1
ATOM 2972 O O . ASP A 1 390 ? 3.857 28.5 17.938 1 90.88 390 ASP A O 1
ATOM 2976 N N . ARG A 1 391 ? 1.771 28.984 18.812 1 93.56 391 ARG A N 1
ATOM 2977 C CA . ARG A 1 391 ? 1.114 28.641 17.562 1 93.56 391 ARG A CA 1
ATOM 2978 C C . ARG A 1 391 ? 0.055 29.672 17.203 1 93.56 391 ARG A C 1
ATOM 2980 O O . ARG A 1 391 ? -0.467 30.375 18.062 1 93.56 391 ARG A O 1
ATOM 2987 N N . GLY A 1 392 ? -0.22 29.766 15.883 1 95.25 392 GLY A N 1
ATOM 2988 C CA . GLY A 1 392 ? -1.258 30.672 15.422 1 95.25 392 GLY A CA 1
ATOM 2989 C C . GLY A 1 392 ? -0.71 31.859 14.656 1 95.25 392 GLY A C 1
ATOM 2990 O O . GLY A 1 392 ? 0.427 31.828 14.18 1 95.25 392 GLY A O 1
ATOM 2991 N N . PRO A 1 393 ? -1.578 32.844 14.492 1 96.75 393 PRO A N 1
ATOM 2992 C CA . PRO A 1 393 ? -1.263 34 13.648 1 96.75 393 PRO A CA 1
ATOM 2993 C C . PRO A 1 393 ? -0.416 35.031 14.367 1 96.75 393 PRO A C 1
ATOM 2995 O O . PRO A 1 393 ? -0.827 36.188 14.492 1 96.75 393 PRO A O 1
ATOM 2998 N N . GLU A 1 394 ? 0.787 34.688 14.664 1 96.94 394 GLU A N 1
ATOM 2999 C CA . GLU A 1 394 ? 1.675 35.594 15.383 1 96.94 394 GLU A CA 1
ATOM 3000 C C . GLU A 1 394 ? 2.223 36.688 14.453 1 96.94 394 GLU A C 1
ATOM 3002 O O . GLU A 1 394 ? 2.295 36.469 13.234 1 96.94 394 GLU A O 1
ATOM 3007 N N . ASP A 1 395 ? 2.635 37.719 15.078 1 97.62 395 ASP A N 1
ATOM 3008 C CA . ASP A 1 395 ? 3.139 38.906 14.375 1 97.62 395 ASP A CA 1
ATOM 3009 C C . ASP A 1 395 ? 4.512 38.625 13.766 1 97.62 395 ASP A C 1
ATOM 3011 O O . ASP A 1 395 ? 5.492 38.438 14.492 1 97.62 395 ASP A O 1
ATOM 3015 N N . GLN A 1 396 ? 4.59 38.719 12.414 1 97.12 396 GLN A N 1
ATOM 3016 C CA . GLN A 1 396 ? 5.836 38.406 11.727 1 97.12 396 GLN A CA 1
ATOM 3017 C C . GLN A 1 396 ? 6.824 39.562 11.773 1 97.12 396 GLN A C 1
ATOM 3019 O O . GLN A 1 396 ? 7.992 39.406 11.422 1 97.12 396 GLN A O 1
ATOM 3024 N N . ARG A 1 397 ? 6.402 40.719 12.273 1 95.94 397 ARG A N 1
ATOM 3025 C CA . ARG A 1 397 ? 7.32 41.844 12.461 1 95.94 397 ARG A CA 1
ATOM 3026 C C . ARG A 1 397 ? 8.367 41.5 13.531 1 95.94 397 ARG A C 1
ATOM 3028 O O . ARG A 1 397 ? 9.383 42.188 13.633 1 95.94 397 ARG A O 1
ATOM 3035 N N . GLN A 1 398 ? 8.062 40.5 14.25 1 94 398 GLN A N 1
ATOM 3036 C CA . GLN A 1 398 ? 9.023 40.031 15.242 1 94 398 GLN A CA 1
ATOM 3037 C C . GLN A 1 398 ? 10.312 39.562 14.586 1 94 398 GLN A C 1
ATOM 3039 O O . GLN A 1 398 ? 11.352 39.438 15.234 1 94 398 GLN A O 1
ATOM 3044 N N . VAL A 1 399 ? 10.211 39.125 13.328 1 94.19 399 VAL A N 1
ATOM 3045 C CA . VAL A 1 399 ? 11.414 38.781 12.586 1 94.19 399 VAL A CA 1
ATOM 3046 C C . VAL A 1 399 ? 12.266 40 12.352 1 94.19 399 VAL A C 1
ATOM 3048 O O . VAL A 1 399 ? 11.82 40.969 11.719 1 94.19 399 VAL A O 1
ATOM 3051 N N . PRO A 1 400 ? 13.422 40 12.852 1 89.19 400 PRO A N 1
ATOM 3052 C CA . PRO A 1 400 ? 14.266 41.188 12.656 1 89.19 400 PRO A CA 1
ATOM 3053 C C . PRO A 1 400 ? 14.648 41.406 11.195 1 89.19 400 PRO A C 1
ATOM 3055 O O . PRO A 1 400 ? 14.461 40.5 10.359 1 89.19 400 PRO A O 1
ATOM 3058 N N . ALA A 1 401 ? 15.117 42.656 11.016 1 89.94 401 ALA A N 1
ATOM 3059 C CA . ALA A 1 401 ? 15.633 42.938 9.68 1 89.94 401 ALA A CA 1
ATOM 3060 C C . ALA A 1 401 ? 16.812 42.031 9.344 1 89.94 401 ALA A C 1
ATOM 3062 O O . ALA A 1 401 ? 17.734 41.875 10.141 1 89.94 401 ALA A O 1
ATOM 3063 N N . ARG A 1 402 ? 16.672 41.375 8.281 1 94.38 402 ARG A N 1
ATOM 3064 C CA . ARG A 1 402 ? 17.688 40.438 7.82 1 94.38 402 ARG A CA 1
ATOM 3065 C C . ARG A 1 402 ? 17.75 40.406 6.297 1 94.38 402 ARG A C 1
ATOM 3067 O O . ARG A 1 402 ? 16.75 40.688 5.629 1 94.38 402 ARG A O 1
ATOM 3074 N N . GLN A 1 403 ? 18.891 40 5.797 1 91.5 403 GLN A N 1
ATOM 3075 C CA . GLN A 1 403 ? 19.109 40.031 4.352 1 91.5 403 GLN A CA 1
ATOM 3076 C C . GLN A 1 403 ? 18.5 38.781 3.693 1 91.5 403 GLN A C 1
ATOM 3078 O O . GLN A 1 403 ? 18.25 38.781 2.486 1 91.5 403 GLN A O 1
ATOM 3083 N N . ASP A 1 404 ? 18.312 37.719 4.387 1 96.38 404 ASP A N 1
ATOM 3084 C CA . ASP A 1 404 ? 17.812 36.469 3.809 1 96.38 404 ASP A CA 1
ATOM 3085 C C . ASP A 1 404 ? 16.312 36.344 3.986 1 96.38 404 ASP A C 1
ATOM 3087 O O . ASP A 1 404 ? 15.789 35.219 4.109 1 96.38 404 ASP A O 1
ATOM 3091 N N . TYR A 1 405 ? 15.648 37.438 4.098 1 96.75 405 TYR A N 1
ATOM 3092 C CA . TYR A 1 405 ? 14.203 37.469 4.297 1 96.75 405 TYR A CA 1
ATOM 3093 C C . TYR A 1 405 ? 13.547 38.438 3.326 1 96.75 405 TYR A C 1
ATOM 3095 O O . TYR A 1 405 ? 13.594 39.656 3.531 1 96.75 405 TYR A O 1
ATOM 3103 N N . LEU A 1 406 ? 12.898 37.875 2.271 1 97.94 406 LEU A N 1
ATOM 3104 C CA . LEU A 1 406 ? 12.242 38.719 1.257 1 97.94 406 LEU A CA 1
ATOM 3105 C C . LEU A 1 406 ? 10.758 38.875 1.57 1 97.94 406 LEU A C 1
ATOM 3107 O O . LEU A 1 406 ? 10.055 37.906 1.804 1 97.94 406 LEU A O 1
ATOM 3111 N N . ARG A 1 407 ? 10.289 40.156 1.556 1 97.56 407 ARG A N 1
ATOM 3112 C CA . ARG A 1 407 ? 8.891 40.469 1.826 1 97.56 407 ARG A CA 1
ATOM 3113 C C . ARG A 1 407 ? 8.227 41.094 0.609 1 97.56 407 ARG A C 1
ATOM 3115 O O . ARG A 1 407 ? 8.648 42.156 0.154 1 97.56 407 ARG A O 1
ATOM 3122 N N . PHE A 1 408 ? 7.25 40.406 0.115 1 98.62 408 PHE A N 1
ATOM 3123 C CA . PHE A 1 408 ? 6.434 40.938 -0.969 1 98.62 408 PHE A CA 1
ATOM 3124 C C . PHE A 1 408 ? 5.023 41.25 -0.48 1 98.62 408 PHE A C 1
ATOM 3126 O O . PHE A 1 408 ? 4.457 40.5 0.32 1 98.62 408 PHE A O 1
ATOM 3133 N N . GLN A 1 409 ? 4.383 42.312 -0.968 1 98.62 409 GLN A N 1
ATOM 3134 C CA . GLN A 1 409 ? 3.023 42.594 -0.517 1 98.62 409 GLN A CA 1
ATOM 3135 C C . GLN A 1 409 ? 2.236 43.344 -1.591 1 98.62 409 GLN A C 1
ATOM 3137 O O . GLN A 1 409 ? 2.822 44 -2.453 1 98.62 409 GLN A O 1
ATOM 3142 N N . THR A 1 410 ? 0.978 43.25 -1.531 1 98.75 410 THR A N 1
ATOM 3143 C CA . THR A 1 410 ? 0.085 44 -2.387 1 98.75 410 THR A CA 1
ATOM 3144 C C . THR A 1 410 ? -0.007 45.469 -1.904 1 98.75 410 THR A C 1
ATOM 3146 O O . THR A 1 410 ? 0.382 45.781 -0.776 1 98.75 410 THR A O 1
ATOM 3149 N N . PRO A 1 411 ? -0.5 46.344 -2.838 1 98.31 411 PRO A N 1
ATOM 3150 C CA . PRO A 1 411 ? -1.022 47.562 -2.262 1 98.31 411 PRO A CA 1
ATOM 3151 C C . PRO A 1 411 ? -2.158 47.344 -1.271 1 98.31 411 PRO A C 1
ATOM 3153 O O . PRO A 1 411 ? -2.627 46.188 -1.128 1 98.31 411 PRO A O 1
ATOM 3156 N N . VAL A 1 412 ? -2.469 48.438 -0.535 1 98.62 412 VAL A N 1
ATOM 3157 C CA . VAL A 1 412 ? -3.645 48.312 0.322 1 98.62 412 VAL A CA 1
ATOM 3158 C C . VAL A 1 412 ? -4.844 47.844 -0.503 1 98.62 412 VAL A C 1
ATOM 3160 O O . VAL A 1 412 ? -5.129 48.406 -1.565 1 98.62 412 VAL A O 1
ATOM 3163 N N . LEU A 1 413 ? -5.473 46.812 -0.032 1 98.56 413 LEU A N 1
ATOM 3164 C CA . LEU A 1 413 ? -6.594 46.25 -0.773 1 98.56 413 LEU A CA 1
ATOM 3165 C C . LEU A 1 413 ? -7.77 47.25 -0.804 1 98.56 413 LEU A C 1
ATOM 3167 O O . LEU A 1 413 ? -8.156 47.781 0.232 1 98.56 413 LEU A O 1
ATOM 3171 N N . ASP A 1 414 ? -8.336 47.406 -1.95 1 97.62 414 ASP A N 1
ATOM 3172 C CA . ASP A 1 414 ? -9.484 48.281 -2.09 1 97.62 414 ASP A CA 1
ATOM 3173 C C . ASP A 1 414 ? -10.797 47.531 -1.927 1 97.62 414 ASP A C 1
ATOM 3175 O O . ASP A 1 414 ? -11.867 48.125 -1.794 1 97.62 414 ASP A O 1
ATOM 3179 N N . LYS A 1 415 ? -10.727 46.219 -1.921 1 97.19 415 LYS A N 1
ATOM 3180 C CA . LYS A 1 415 ? -11.844 45.312 -1.665 1 97.19 415 LYS A CA 1
ATOM 3181 C C . LYS A 1 415 ? -11.383 44.031 -0.961 1 97.19 415 LYS A C 1
ATOM 3183 O O . LYS A 1 415 ? -10.188 43.719 -0.941 1 97.19 415 LYS A O 1
ATOM 3188 N N . ASP A 1 416 ? -12.344 43.375 -0.401 1 97.94 416 ASP A N 1
ATOM 3189 C CA . ASP A 1 416 ? -12.047 42.094 0.249 1 97.94 416 ASP A CA 1
ATOM 3190 C C . ASP A 1 416 ? -11.531 41.094 -0.759 1 97.94 416 ASP A C 1
ATOM 3192 O O . ASP A 1 416 ? -12.008 41.031 -1.896 1 97.94 416 ASP A O 1
ATOM 3196 N N . VAL A 1 417 ? -10.562 40.281 -0.391 1 98.38 417 VAL A N 1
ATOM 3197 C CA . VAL A 1 417 ? -10.148 39.062 -1.097 1 98.38 417 VAL A CA 1
ATOM 3198 C C . VAL A 1 417 ? -10.352 37.844 -0.198 1 98.38 417 VAL A C 1
ATOM 3200 O O . VAL A 1 417 ? -9.578 37.594 0.73 1 98.38 417 VAL A O 1
ATOM 3203 N N . ALA A 1 418 ? -11.391 37.062 -0.46 1 98.5 418 ALA A N 1
ATOM 3204 C CA . ALA A 1 418 ? -11.695 35.875 0.308 1 98.5 418 ALA A CA 1
ATOM 3205 C C . ALA A 1 418 ? -11.164 34.625 -0.39 1 98.5 418 ALA A C 1
ATOM 3207 O O . ALA A 1 418 ? -11.406 34.406 -1.581 1 98.5 418 ALA A O 1
ATOM 3208 N N . ILE A 1 419 ? -10.398 33.812 0.34 1 98.81 419 ILE A N 1
ATOM 3209 C CA . ILE A 1 419 ? -9.883 32.594 -0.248 1 98.81 419 ILE A CA 1
ATOM 3210 C C . ILE A 1 419 ? -10.297 31.391 0.603 1 98.81 419 ILE A C 1
ATOM 3212 O O . ILE A 1 419 ? -10.484 31.516 1.815 1 98.81 419 ILE A O 1
ATOM 3216 N N . ALA A 1 420 ? -10.492 30.25 0.03 1 98.75 420 ALA A N 1
ATOM 3217 C CA . ALA A 1 420 ? -10.766 28.969 0.7 1 98.75 420 ALA A CA 1
ATOM 3218 C C . ALA A 1 420 ? -10.266 27.797 -0.133 1 98.75 420 ALA A C 1
ATOM 3220 O O . ALA A 1 420 ? -10.695 27.609 -1.272 1 98.75 420 ALA A O 1
ATOM 3221 N N . GLY A 1 421 ? -9.398 27.047 0.362 1 98.5 421 GLY A N 1
ATOM 3222 C CA . GLY A 1 421 ? -8.805 25.922 -0.348 1 98.5 421 GLY A CA 1
ATOM 3223 C C . GLY A 1 421 ? -7.301 25.828 -0.195 1 98.5 421 GLY A C 1
ATOM 3224 O O . GLY A 1 421 ? -6.719 26.516 0.651 1 98.5 421 GLY A O 1
ATOM 3225 N N . PRO A 1 422 ? -6.707 24.938 -0.947 1 98.25 422 PRO A N 1
ATOM 3226 C CA . PRO A 1 422 ? -5.246 24.828 -0.901 1 98.25 422 PRO A CA 1
ATOM 3227 C C . PRO A 1 422 ? -4.535 26.031 -1.482 1 98.25 422 PRO A C 1
ATOM 3229 O O . PRO A 1 422 ? -4.992 26.609 -2.473 1 98.25 422 PRO A O 1
ATOM 3232 N N . VAL A 1 423 ? -3.432 26.422 -0.811 1 98.81 423 VAL A N 1
ATOM 3233 C CA . VAL A 1 423 ? -2.58 27.516 -1.25 1 98.81 423 VAL A CA 1
ATOM 3234 C C . VAL A 1 423 ? -1.206 26.984 -1.646 1 98.81 423 VAL A C 1
ATOM 3236 O O . VAL A 1 423 ? -0.668 26.078 -0.989 1 98.81 423 VAL A O 1
ATOM 3239 N N . LYS A 1 424 ? -0.684 27.453 -2.727 1 98.75 424 LYS A N 1
ATOM 3240 C CA . LYS A 1 424 ? 0.659 27.047 -3.121 1 98.75 424 LYS A CA 1
ATOM 3241 C C . LYS A 1 424 ? 1.466 28.219 -3.654 1 98.75 424 LYS A C 1
ATOM 3243 O O . LYS A 1 424 ? 0.895 29.234 -4.07 1 98.75 424 LYS A O 1
ATOM 3248 N N . VAL A 1 425 ? 2.752 28.109 -3.566 1 98.88 425 VAL A N 1
ATOM 3249 C CA . VAL A 1 425 ? 3.684 29.016 -4.23 1 98.88 425 VAL A CA 1
ATOM 3250 C C . VAL A 1 425 ? 4.371 28.297 -5.387 1 98.88 425 VAL A C 1
ATOM 3252 O O . VAL A 1 425 ? 4.93 27.219 -5.207 1 98.88 425 VAL A O 1
ATOM 3255 N N . GLU A 1 426 ? 4.211 28.828 -6.543 1 98.81 426 GLU A N 1
ATOM 3256 C CA . GLU A 1 426 ? 5.016 28.422 -7.695 1 98.81 426 GLU A CA 1
ATOM 3257 C C . GLU A 1 426 ? 6.316 29.219 -7.758 1 98.81 426 GLU A C 1
ATOM 3259 O O . GLU A 1 426 ? 6.324 30.375 -8.203 1 98.81 426 GLU A O 1
ATOM 3264 N N . LEU A 1 427 ? 7.375 28.578 -7.391 1 98.88 427 LEU A N 1
ATOM 3265 C CA . LEU A 1 427 ? 8.641 29.281 -7.195 1 98.88 427 LEU A CA 1
ATOM 3266 C C . LEU A 1 427 ? 9.656 28.859 -8.258 1 98.88 427 LEU A C 1
ATOM 3268 O O . LEU A 1 427 ? 9.781 27.688 -8.578 1 98.88 427 LEU A O 1
ATOM 3272 N N . TYR A 1 428 ? 10.25 29.859 -8.859 1 98.81 428 TYR A N 1
ATOM 3273 C CA . TYR A 1 428 ? 11.461 29.641 -9.648 1 98.81 428 TYR A CA 1
ATOM 3274 C C . TYR A 1 428 ? 12.703 30.047 -8.859 1 98.81 428 TYR A C 1
ATOM 3276 O O . TYR A 1 428 ? 12.969 31.234 -8.695 1 98.81 428 TYR A O 1
ATOM 3284 N N . GLY A 1 429 ? 13.406 29.031 -8.383 1 98.75 429 GLY A N 1
ATOM 3285 C CA . GLY A 1 429 ? 14.523 29.281 -7.48 1 98.75 429 GLY A CA 1
ATOM 3286 C C . GLY A 1 429 ? 15.82 28.641 -7.945 1 98.75 429 GLY A C 1
ATOM 3287 O O . GLY A 1 429 ? 15.797 27.688 -8.734 1 98.75 429 GLY A O 1
ATOM 3288 N N . ALA A 1 430 ? 16.922 29.188 -7.527 1 98.75 430 ALA A N 1
ATOM 3289 C CA . ALA A 1 430 ? 18.25 28.625 -7.758 1 98.75 430 ALA A CA 1
ATOM 3290 C C . ALA A 1 430 ? 19.109 28.734 -6.508 1 98.75 430 ALA A C 1
ATOM 3292 O O . ALA A 1 430 ? 18.828 29.547 -5.621 1 98.75 430 ALA A O 1
ATOM 3293 N N . THR A 1 431 ? 20.062 27.906 -6.414 1 98.69 431 THR A N 1
ATOM 3294 C CA . THR A 1 431 ? 21.078 27.938 -5.367 1 98.69 431 THR A CA 1
ATOM 3295 C C . THR A 1 431 ? 22.469 27.656 -5.938 1 98.69 431 THR A C 1
ATOM 3297 O O . THR A 1 431 ? 22.578 27.062 -7.016 1 98.69 431 THR A O 1
ATOM 3300 N N . ASP A 1 432 ? 23.516 28.078 -5.293 1 98.44 432 ASP A N 1
ATOM 3301 C CA . ASP A 1 432 ? 24.875 27.797 -5.75 1 98.44 432 ASP A CA 1
ATOM 3302 C C . ASP A 1 432 ? 25.359 26.438 -5.246 1 98.44 432 ASP A C 1
ATOM 3304 O O . ASP A 1 432 ? 26.484 26.047 -5.516 1 98.44 432 ASP A O 1
ATOM 3308 N N . GLY A 1 433 ? 24.516 25.797 -4.512 1 95.88 433 GLY A N 1
ATOM 3309 C CA . GLY A 1 433 ? 24.859 24.469 -4.016 1 95.88 433 GLY A CA 1
ATOM 3310 C C . GLY A 1 433 ? 24.031 23.375 -4.66 1 95.88 433 GLY A C 1
ATOM 3311 O O . GLY A 1 433 ? 23.453 23.562 -5.73 1 95.88 433 GLY A O 1
ATOM 3312 N N . LEU A 1 434 ? 24.031 22.156 -3.982 1 96.25 434 LEU A N 1
ATOM 3313 C CA . LEU A 1 434 ? 23.359 20.969 -4.512 1 96.25 434 LEU A CA 1
ATOM 3314 C C . LEU A 1 434 ? 21.938 20.859 -3.961 1 96.25 434 LEU A C 1
ATOM 3316 O O . LEU A 1 434 ? 21.109 20.141 -4.52 1 96.25 434 LEU A O 1
ATOM 3320 N N . ASP A 1 435 ? 21.75 21.484 -2.85 1 96.75 435 ASP A N 1
ATOM 3321 C CA . ASP A 1 435 ? 20.469 21.422 -2.162 1 96.75 435 ASP A CA 1
ATOM 3322 C C . ASP A 1 435 ? 20.297 22.578 -1.189 1 96.75 435 ASP A C 1
ATOM 3324 O O . ASP A 1 435 ? 21.281 23.156 -0.715 1 96.75 435 ASP A O 1
ATOM 3328 N N . THR A 1 436 ? 19.109 23 -0.954 1 98.06 436 THR A N 1
ATOM 3329 C CA . THR A 1 436 ? 18.719 24.031 -0.002 1 98.06 436 THR A CA 1
ATOM 3330 C C . THR A 1 436 ? 17.234 23.984 0.287 1 98.06 436 THR A C 1
ATOM 3332 O O . THR A 1 436 ? 16.547 23.047 -0.14 1 98.06 436 THR A O 1
ATOM 3335 N N . ASP A 1 437 ? 16.812 24.891 1.113 1 98.44 437 ASP A N 1
ATOM 3336 C CA . ASP A 1 437 ? 15.375 25.047 1.338 1 98.44 437 ASP A CA 1
ATOM 3337 C C . ASP A 1 437 ? 14.891 26.422 0.902 1 98.44 437 ASP A C 1
ATOM 3339 O O . ASP A 1 437 ? 15.633 27.406 0.995 1 98.44 437 ASP A O 1
ATOM 3343 N N . PHE A 1 438 ? 13.758 26.453 0.401 1 98.88 438 PHE A N 1
ATOM 3344 C CA . PHE A 1 438 ? 12.977 27.688 0.345 1 98.88 438 PHE A CA 1
ATOM 3345 C C . PHE A 1 438 ? 11.758 27.594 1.259 1 98.88 438 PHE A C 1
ATOM 3347 O O . PHE A 1 438 ? 11.141 26.531 1.372 1 98.88 438 PHE A O 1
ATOM 3354 N N . MET A 1 439 ? 11.508 28.656 1.934 1 98.5 439 MET A N 1
ATOM 3355 C CA . MET A 1 439 ? 10.406 28.797 2.881 1 98.5 439 MET A CA 1
ATOM 3356 C C . MET A 1 439 ? 9.484 29.938 2.49 1 98.5 439 MET A C 1
ATOM 3358 O O . MET A 1 439 ? 9.953 31.047 2.203 1 98.5 439 MET A O 1
ATOM 3362 N N . ALA A 1 440 ? 8.188 29.641 2.469 1 98.88 440 ALA A N 1
ATOM 3363 C CA . ALA A 1 440 ? 7.219 30.703 2.158 1 98.88 440 ALA A CA 1
ATOM 3364 C C . ALA A 1 440 ? 6.234 30.891 3.307 1 98.88 440 ALA A C 1
ATOM 3366 O O . ALA A 1 440 ? 5.855 29.938 3.982 1 98.88 440 ALA A O 1
ATOM 3367 N N . LYS A 1 441 ? 5.824 32.125 3.488 1 98.75 441 LYS A N 1
ATOM 3368 C CA . LYS A 1 441 ? 4.773 32.5 4.426 1 98.75 441 LYS A CA 1
ATOM 3369 C C . LYS A 1 441 ? 3.701 33.344 3.736 1 98.75 441 LYS A C 1
ATOM 3371 O O . LYS A 1 441 ? 4.016 34.25 2.953 1 98.75 441 LYS A O 1
ATOM 3376 N N . LEU A 1 442 ? 2.484 32.969 3.934 1 98.94 442 LEU A N 1
ATOM 3377 C CA . LEU A 1 442 ? 1.357 33.844 3.629 1 98.94 442 LEU A CA 1
ATOM 3378 C C . LEU A 1 442 ? 0.972 34.688 4.844 1 98.94 442 LEU A C 1
ATOM 3380 O O . LEU A 1 442 ? 0.77 34.156 5.934 1 98.94 442 LEU A O 1
ATOM 3384 N N . VAL A 1 443 ? 0.84 36 4.637 1 98.81 443 VAL A N 1
ATOM 3385 C CA . VAL A 1 443 ? 0.672 36.938 5.762 1 98.81 443 VAL A CA 1
ATOM 3386 C C . VAL A 1 443 ? -0.468 37.906 5.469 1 98.81 443 VAL A C 1
ATOM 3388 O O . VAL A 1 443 ? -0.59 38.406 4.352 1 98.81 443 VAL A O 1
ATOM 3391 N N . ASP A 1 444 ? -1.312 38.125 6.43 1 98.81 444 ASP A N 1
ATOM 3392 C CA . ASP A 1 444 ? -2.307 39.188 6.41 1 98.81 444 ASP A CA 1
ATOM 3393 C C . ASP A 1 444 ? -1.787 40.438 7.117 1 98.81 444 ASP A C 1
ATOM 3395 O O . ASP A 1 444 ? -1.628 40.438 8.336 1 98.81 444 ASP A O 1
ATOM 3399 N N . VAL A 1 445 ? -1.578 41.438 6.352 1 98.69 445 VAL A N 1
ATOM 3400 C CA . VAL A 1 445 ? -1.088 42.688 6.934 1 98.69 445 VAL A CA 1
ATOM 3401 C C . VAL A 1 445 ? -2.268 43.594 7.297 1 98.69 445 VAL A C 1
ATOM 3403 O O . VAL A 1 445 ? -3.002 44.062 6.418 1 98.69 445 VAL A O 1
ATOM 3406 N N . TYR A 1 446 ? -2.398 43.875 8.523 1 98.19 446 TYR A N 1
ATOM 3407 C CA . TYR A 1 446 ? -3.482 44.688 9.039 1 98.19 446 TYR A CA 1
ATOM 3408 C C . TYR A 1 446 ? -3.215 46.156 8.781 1 98.19 446 TYR A C 1
ATOM 3410 O O . TYR A 1 446 ? -2.07 46.562 8.555 1 98.19 446 TYR A O 1
ATOM 3418 N N . PRO A 1 447 ? -4.254 47 8.859 1 97.38 447 PRO A N 1
ATOM 3419 C CA . PRO A 1 447 ? -4.078 48.438 8.656 1 97.38 447 PRO A CA 1
ATOM 3420 C C . PRO A 1 447 ? -3.123 49.062 9.672 1 97.38 447 PRO A C 1
ATOM 3422 O O . PRO A 1 447 ? -2.467 50.062 9.367 1 97.38 447 PRO A O 1
ATOM 3425 N N . ASP A 1 448 ? -2.975 48.5 10.82 1 95.94 448 ASP A N 1
ATOM 3426 C CA . ASP A 1 448 ? -2.088 49.062 11.844 1 95.94 448 ASP A CA 1
ATOM 3427 C C . ASP A 1 448 ? -0.672 48.5 11.695 1 95.94 448 ASP A C 1
ATOM 3429 O O . ASP A 1 448 ? 0.194 48.75 12.531 1 95.94 448 ASP A O 1
ATOM 3433 N N . GLY A 1 449 ? -0.51 47.625 10.727 1 95.88 449 GLY A N 1
ATOM 3434 C CA . GLY A 1 449 ? 0.817 47.125 10.422 1 95.88 449 GLY A CA 1
ATOM 3435 C C . GLY A 1 449 ? 1.044 45.719 10.93 1 95.88 449 GLY A C 1
ATOM 3436 O O . GLY A 1 449 ? 2.025 45.062 10.562 1 95.88 449 GLY A O 1
ATOM 3437 N N . TYR A 1 450 ? 0.142 45.219 11.82 1 96.5 450 TYR A N 1
ATOM 3438 C CA . TYR A 1 450 ? 0.262 43.875 12.312 1 96.5 450 TYR A CA 1
ATOM 3439 C C . TYR A 1 450 ? 0.343 42.875 11.156 1 96.5 450 TYR A C 1
ATOM 3441 O O . TYR A 1 450 ? -0.468 42.938 10.227 1 96.5 450 TYR A O 1
ATOM 3449 N N . GLU A 1 451 ? 1.328 42 11.188 1 97.94 451 GLU A N 1
ATOM 3450 C CA . GLU A 1 451 ? 1.526 41 10.172 1 97.94 451 GLU A CA 1
ATOM 3451 C C . GLU A 1 451 ? 1.148 39.594 10.695 1 97.94 451 GLU A C 1
ATOM 3453 O O . GLU A 1 451 ? 1.998 38.875 11.219 1 97.94 451 GLU A O 1
ATOM 3458 N N . ALA A 1 452 ? -0.048 39.219 10.469 1 98.19 452 ALA A N 1
ATOM 3459 C CA . ALA A 1 452 ? -0.562 37.969 10.977 1 98.19 452 ALA A CA 1
ATOM 3460 C C . ALA A 1 452 ? -0.165 36.812 10.062 1 98.19 452 ALA A C 1
ATOM 3462 O O . ALA A 1 452 ? -0.575 36.75 8.906 1 98.19 452 ALA A O 1
ATOM 3463 N N . LEU A 1 453 ? 0.598 35.844 10.609 1 98.38 453 LEU A N 1
ATOM 3464 C CA . LEU A 1 453 ? 0.946 34.656 9.859 1 98.38 453 LEU A CA 1
ATOM 3465 C C . LEU A 1 453 ? -0.295 33.812 9.57 1 98.38 453 LEU A C 1
ATOM 3467 O O . LEU A 1 453 ? -1.078 33.531 10.477 1 98.38 453 LEU A O 1
ATOM 3471 N N . VAL A 1 454 ? -0.513 33.438 8.312 1 98.44 454 VAL A N 1
ATOM 3472 C CA . VAL A 1 454 ? -1.659 32.625 7.918 1 98.44 454 VAL A CA 1
ATOM 3473 C C . VAL A 1 454 ? -1.21 31.188 7.664 1 98.44 454 VAL A C 1
ATOM 3475 O O . VAL A 1 454 ? -1.771 30.25 8.227 1 98.44 454 VAL A O 1
ATOM 3478 N N . LEU A 1 455 ? -0.247 31 6.785 1 98.56 455 LEU A N 1
ATOM 3479 C CA . LEU A 1 455 ? 0.335 29.719 6.438 1 98.56 455 LEU A CA 1
ATOM 3480 C C . LEU A 1 455 ? 1.849 29.828 6.281 1 98.56 455 LEU A C 1
ATOM 3482 O O . LEU A 1 455 ? 2.367 30.891 5.957 1 98.56 455 LEU A O 1
ATOM 3486 N N . ASP A 1 456 ? 2.566 28.766 6.5 1 98.25 456 ASP A N 1
ATOM 3487 C CA . ASP A 1 456 ? 3.996 28.688 6.215 1 98.25 456 ASP A CA 1
ATOM 3488 C C . ASP A 1 456 ? 4.41 27.25 5.863 1 98.25 456 ASP A C 1
ATOM 3490 O O . ASP A 1 456 ? 3.873 26.297 6.418 1 98.25 456 ASP A O 1
ATOM 3494 N N . ALA A 1 457 ? 5.293 27.109 4.902 1 98.25 457 ALA A N 1
ATOM 3495 C CA . ALA A 1 457 ? 5.766 25.797 4.484 1 98.25 457 ALA A CA 1
ATOM 3496 C C . ALA A 1 457 ? 7.109 25.891 3.764 1 98.25 457 ALA A C 1
ATOM 3498 O O . ALA A 1 457 ? 7.422 26.922 3.16 1 98.25 457 ALA A O 1
ATOM 3499 N N . PRO A 1 458 ? 7.871 24.859 3.82 1 98.5 458 PRO A N 1
ATOM 3500 C CA . PRO A 1 458 ? 9.141 24.781 3.092 1 98.5 458 PRO A CA 1
ATOM 3501 C C . PRO A 1 458 ? 9.047 23.891 1.85 1 98.5 458 PRO A C 1
ATOM 3503 O O . PRO A 1 458 ? 8.031 23.234 1.631 1 98.5 458 PRO A O 1
ATOM 3506 N N . ILE A 1 459 ? 10.016 24 1.056 1 98.69 459 ILE A N 1
ATOM 3507 C CA . ILE A 1 459 ? 10.367 22.984 0.07 1 98.69 459 ILE A CA 1
ATOM 3508 C C . ILE A 1 459 ? 11.875 22.75 0.083 1 98.69 459 ILE A C 1
ATOM 3510 O O . ILE A 1 459 ? 12.656 23.703 -0.068 1 98.69 459 ILE A O 1
ATOM 3514 N N . ARG A 1 460 ? 12.227 21.594 0.439 1 97.62 460 ARG A N 1
ATOM 3515 C CA . ARG A 1 460 ? 13.617 21.188 0.209 1 97.62 460 ARG A CA 1
ATOM 3516 C C . ARG A 1 460 ? 13.844 20.828 -1.254 1 97.62 460 ARG A C 1
ATOM 3518 O O . ARG A 1 460 ? 13.203 19.922 -1.781 1 97.62 460 ARG A O 1
ATOM 3525 N N . THR A 1 461 ? 14.781 21.375 -1.903 1 98.44 461 THR A N 1
ATOM 3526 C CA . THR A 1 461 ? 14.852 21.453 -3.357 1 98.44 461 THR A CA 1
ATOM 3527 C C . THR A 1 461 ? 15.031 20.062 -3.961 1 98.44 461 THR A C 1
ATOM 3529 O O . THR A 1 461 ? 14.539 19.781 -5.059 1 98.44 461 THR A O 1
ATOM 3532 N N . ARG A 1 462 ? 15.719 19.125 -3.309 1 97.25 462 ARG A N 1
ATOM 3533 C CA . ARG A 1 462 ? 15.922 17.797 -3.869 1 97.25 462 ARG A CA 1
ATOM 3534 C C . ARG A 1 462 ? 14.586 17.078 -4.055 1 97.25 462 ARG A C 1
ATOM 3536 O O . ARG A 1 462 ? 14.5 16.109 -4.824 1 97.25 462 ARG A O 1
ATOM 3543 N N . TYR A 1 463 ? 13.531 17.516 -3.314 1 97.12 463 TYR A N 1
ATOM 3544 C CA . TYR A 1 463 ? 12.234 16.844 -3.363 1 97.12 463 TYR A CA 1
ATOM 3545 C C . TYR A 1 463 ? 11.242 17.641 -4.203 1 97.12 463 TYR A C 1
ATOM 3547 O O . TYR A 1 463 ? 10.031 17.453 -4.09 1 97.12 463 TYR A O 1
ATOM 3555 N N . ARG A 1 464 ? 11.68 18.562 -5.055 1 98.31 464 ARG A N 1
ATOM 3556 C CA . ARG A 1 464 ? 10.844 19.469 -5.84 1 98.31 464 ARG A CA 1
ATOM 3557 C C . ARG A 1 464 ? 9.984 18.688 -6.832 1 98.31 464 ARG A C 1
ATOM 3559 O O . ARG A 1 464 ? 8.898 19.141 -7.215 1 98.31 464 ARG A O 1
ATOM 3566 N N . ASN A 1 465 ? 10.414 17.469 -7.215 1 97.5 465 ASN A N 1
ATOM 3567 C CA . ASN A 1 465 ? 9.727 16.703 -8.242 1 97.5 465 ASN A CA 1
ATOM 3568 C C . ASN A 1 465 ? 8.859 15.609 -7.637 1 97.5 465 ASN A C 1
ATOM 3570 O O . ASN A 1 465 ? 8.266 14.805 -8.359 1 97.5 465 ASN A O 1
ATOM 3574 N N . GLY A 1 466 ? 8.82 15.508 -6.379 1 95.5 466 GLY A N 1
ATOM 3575 C CA . GLY A 1 466 ? 8.055 14.477 -5.703 1 95.5 466 GLY A CA 1
ATOM 3576 C C . GLY A 1 466 ? 8.836 13.766 -4.609 1 95.5 466 GLY A C 1
ATOM 3577 O O . GLY A 1 466 ? 9.961 14.164 -4.289 1 95.5 466 GLY A O 1
ATOM 3578 N N . ARG A 1 467 ? 8.188 12.711 -4.012 1 94.38 467 ARG A N 1
ATOM 3579 C CA . ARG A 1 467 ? 8.781 12.047 -2.855 1 94.38 467 ARG A CA 1
ATOM 3580 C C . ARG A 1 467 ? 9.156 10.609 -3.186 1 94.38 467 ARG A C 1
ATOM 3582 O O . ARG A 1 467 ? 9.766 9.914 -2.369 1 94.38 467 ARG A O 1
ATOM 3589 N N . GLU A 1 468 ? 8.789 10.086 -4.344 1 93.06 468 GLU A N 1
ATOM 3590 C CA . GLU A 1 468 ? 9.211 8.742 -4.727 1 93.06 468 GLU A CA 1
ATOM 3591 C C . GLU A 1 468 ? 10.719 8.68 -4.934 1 93.06 468 GLU A C 1
ATOM 3593 O O . GLU A 1 468 ? 11.359 9.695 -5.227 1 93.06 468 GLU A O 1
ATOM 3598 N N . PRO A 1 469 ? 11.25 7.523 -4.836 1 91.25 469 PRO A N 1
ATOM 3599 C CA . PRO A 1 469 ? 12.703 7.41 -4.914 1 91.25 469 PRO A CA 1
ATOM 3600 C C . PRO A 1 469 ? 13.273 8.016 -6.199 1 91.25 469 PRO A C 1
ATOM 3602 O O . PRO A 1 469 ? 14.289 8.711 -6.164 1 91.25 469 PRO A O 1
ATOM 3605 N N . ASP A 1 470 ? 12.633 7.898 -7.32 1 93.31 470 ASP A N 1
ATOM 3606 C CA . ASP A 1 470 ? 13.156 8.367 -8.602 1 93.31 470 ASP A CA 1
ATOM 3607 C C . ASP A 1 470 ? 12.906 9.859 -8.789 1 93.31 470 ASP A C 1
ATOM 3609 O O . ASP A 1 470 ? 13.461 10.477 -9.695 1 93.31 470 ASP A O 1
ATOM 3613 N N . ASP A 1 471 ? 12.133 10.398 -7.891 1 95 471 ASP A N 1
ATOM 3614 C CA . ASP A 1 471 ? 11.812 11.82 -7.977 1 95 471 ASP A CA 1
ATOM 3615 C C . ASP A 1 471 ? 12.922 12.664 -7.344 1 95 471 ASP A C 1
ATOM 3617 O O . ASP A 1 471 ? 13 13.875 -7.59 1 95 471 ASP A O 1
ATOM 3621 N N . VAL A 1 472 ? 13.703 12.117 -6.426 1 94.25 472 VAL A N 1
ATOM 3622 C CA . VAL A 1 472 ? 14.695 12.844 -5.648 1 94.25 472 VAL A CA 1
ATOM 3623 C C . VAL A 1 472 ? 15.883 13.219 -6.543 1 94.25 472 VAL A C 1
ATOM 3625 O O . VAL A 1 472 ? 16.547 12.336 -7.086 1 94.25 472 VAL A O 1
ATOM 3628 N N . LYS A 1 473 ? 16.125 14.523 -6.727 1 95.75 473 LYS A N 1
ATOM 3629 C CA . LYS A 1 473 ? 17.188 15.008 -7.609 1 95.75 473 LYS A CA 1
ATOM 3630 C C . LYS A 1 473 ? 17.844 16.266 -7.043 1 95.75 473 LYS A C 1
ATOM 3632 O O . LYS A 1 473 ? 17.156 17.203 -6.625 1 95.75 473 LYS A O 1
ATOM 3637 N N . MET A 1 474 ? 19.156 16.297 -7.074 1 97 474 MET A N 1
ATOM 3638 C CA . MET A 1 474 ? 19.891 17.469 -6.633 1 97 474 MET A CA 1
ATOM 3639 C C . MET A 1 474 ? 19.734 18.625 -7.621 1 97 474 MET A C 1
ATOM 3641 O O . MET A 1 474 ? 19.359 18.406 -8.773 1 97 474 MET A O 1
ATOM 3645 N N . MET A 1 475 ? 20 19.828 -7.086 1 97.88 475 MET A N 1
ATOM 3646 C CA . MET A 1 475 ? 20.016 21.016 -7.938 1 97.88 475 MET A CA 1
ATOM 3647 C C . MET A 1 475 ? 21.297 21.078 -8.773 1 97.88 475 MET A C 1
ATOM 3649 O O . MET A 1 475 ? 22.328 20.531 -8.367 1 97.88 475 MET A O 1
ATOM 3653 N N . THR A 1 476 ? 21.156 21.625 -9.992 1 98 476 THR A N 1
ATOM 3654 C CA . THR A 1 476 ? 22.344 22.109 -10.695 1 98 476 THR A CA 1
ATOM 3655 C C . THR A 1 476 ? 22.703 23.531 -10.234 1 98 476 THR A C 1
ATOM 3657 O O . THR A 1 476 ? 21.922 24.469 -10.43 1 98 476 THR A O 1
ATOM 3660 N N . PRO A 1 477 ? 23.875 23.672 -9.625 1 98 477 PRO A N 1
ATOM 3661 C CA . PRO A 1 477 ? 24.219 24.984 -9.086 1 98 477 PRO A CA 1
ATOM 3662 C C . PRO A 1 477 ? 24.047 26.109 -10.102 1 98 477 PRO A C 1
ATOM 3664 O O . PRO A 1 477 ? 24.562 26.016 -11.227 1 98 477 PRO A O 1
ATOM 3667 N N . GLY A 1 478 ? 23.281 27.094 -9.695 1 97.81 478 GLY A N 1
ATOM 3668 C CA . GLY A 1 478 ? 23.125 28.297 -10.5 1 97.81 478 GLY A CA 1
ATOM 3669 C C . GLY A 1 478 ? 21.953 28.203 -11.461 1 97.81 478 GLY A C 1
ATOM 3670 O O . GLY A 1 478 ? 21.5 29.234 -11.992 1 97.81 478 GLY A O 1
ATOM 3671 N N . ALA A 1 479 ? 21.469 27.062 -11.703 1 97.94 479 ALA A N 1
ATOM 3672 C CA . ALA A 1 479 ? 20.375 26.891 -12.664 1 97.94 479 ALA A CA 1
ATOM 3673 C C . ALA A 1 479 ? 19.016 27.031 -11.984 1 97.94 479 ALA A C 1
ATOM 3675 O O . ALA A 1 479 ? 18.75 26.359 -10.984 1 97.94 479 ALA A O 1
ATOM 3676 N N . PRO A 1 480 ? 18.188 27.891 -12.508 1 98 480 PRO A N 1
ATOM 3677 C CA . PRO A 1 480 ? 16.859 27.984 -11.914 1 98 480 PRO A CA 1
ATOM 3678 C C . PRO A 1 480 ? 16 26.766 -12.188 1 98 480 PRO A C 1
ATOM 3680 O O . PRO A 1 480 ? 16.062 26.188 -13.273 1 98 480 PRO A O 1
ATOM 3683 N N . GLU A 1 481 ? 15.281 26.328 -11.195 1 98.38 481 GLU A N 1
ATOM 3684 C CA . GLU A 1 481 ? 14.312 25.25 -11.281 1 98.38 481 GLU A CA 1
ATOM 3685 C C . GLU A 1 481 ? 12.945 25.672 -10.766 1 98.38 481 GLU A C 1
ATOM 3687 O O . GLU A 1 481 ? 12.852 26.531 -9.875 1 98.38 481 GLU A O 1
ATOM 3692 N N . GLU A 1 482 ? 11.945 25.125 -11.438 1 98.5 482 GLU A N 1
ATOM 3693 C CA . GLU A 1 482 ? 10.586 25.328 -10.938 1 98.5 482 GLU A CA 1
ATOM 3694 C C . GLU A 1 482 ? 10.289 24.406 -9.766 1 98.5 482 GLU A C 1
ATOM 3696 O O . GLU A 1 482 ? 10.672 23.234 -9.781 1 98.5 482 GLU A O 1
ATOM 3701 N N . MET A 1 483 ? 9.695 24.906 -8.758 1 98.44 483 MET A N 1
ATOM 3702 C CA . MET A 1 483 ? 9.25 24.094 -7.637 1 98.44 483 MET A CA 1
ATOM 3703 C C . MET A 1 483 ? 7.949 24.625 -7.047 1 98.44 483 MET A C 1
ATOM 3705 O O . MET A 1 483 ? 7.648 25.812 -7.188 1 98.44 483 MET A O 1
ATOM 3709 N N . THR A 1 484 ? 7.184 23.766 -6.5 1 98.75 484 THR A N 1
ATOM 3710 C CA . THR A 1 484 ? 5.93 24.125 -5.848 1 98.75 484 THR A CA 1
ATOM 3711 C C . THR A 1 484 ? 6.047 24 -4.332 1 98.75 484 THR A C 1
ATOM 3713 O O . THR A 1 484 ? 6.395 22.938 -3.82 1 98.75 484 THR A O 1
ATOM 3716 N N . ILE A 1 485 ? 5.824 25.062 -3.633 1 98.81 485 ILE A N 1
ATOM 3717 C CA . ILE A 1 485 ? 5.688 25.016 -2.18 1 98.81 485 ILE A CA 1
ATOM 3718 C C . ILE A 1 485 ? 4.211 24.891 -1.805 1 98.81 485 ILE A C 1
ATOM 3720 O O . ILE A 1 485 ? 3.432 25.828 -2 1 98.81 485 ILE A O 1
ATOM 3724 N N . ASP A 1 486 ? 3.855 23.766 -1.281 1 98.38 486 ASP A N 1
ATOM 3725 C CA . ASP A 1 486 ? 2.49 23.5 -0.84 1 98.38 486 ASP A CA 1
ATOM 3726 C C . ASP A 1 486 ? 2.252 24.031 0.569 1 98.38 486 ASP A C 1
ATOM 3728 O O . ASP A 1 486 ? 2.75 23.469 1.546 1 98.38 486 ASP A O 1
ATOM 3732 N N . LEU A 1 487 ? 1.461 25.062 0.697 1 98.56 487 LEU A N 1
ATOM 3733 C CA . LEU A 1 487 ? 1.253 25.688 1.995 1 98.56 487 LEU A CA 1
ATOM 3734 C C . LEU A 1 487 ? 0.067 25.062 2.721 1 98.56 487 LEU A C 1
ATOM 3736 O O . LEU A 1 487 ? -0.247 25.453 3.852 1 98.56 487 LEU A O 1
ATOM 3740 N N . TRP A 1 488 ? -0.586 24.156 2.055 1 97.94 488 TRP A N 1
ATOM 3741 C CA . TRP A 1 488 ? -1.778 23.5 2.58 1 97.94 488 TRP A CA 1
ATOM 3742 C C . TRP A 1 488 ? -2.99 24.422 2.492 1 97.94 488 TRP A C 1
ATOM 3744 O O . TRP A 1 488 ? -3.098 25.219 1.568 1 97.94 488 TRP A O 1
ATOM 3754 N N . SER A 1 489 ? -4.039 24.156 3.271 1 98.06 489 SER A N 1
ATOM 3755 C CA . SER A 1 489 ? -5.324 24.828 3.074 1 98.06 489 SER A CA 1
ATOM 3756 C C . SER A 1 489 ? -5.586 25.859 4.164 1 98.06 489 SER A C 1
ATOM 3758 O O . SER A 1 489 ? -5.027 25.766 5.258 1 98.06 489 SER A O 1
ATOM 3760 N N . THR A 1 490 ? -6.375 26.75 3.84 1 98.56 490 THR A N 1
ATOM 3761 C CA . THR A 1 490 ? -6.941 27.719 4.781 1 98.56 490 THR A CA 1
ATOM 3762 C C . THR A 1 490 ? -8.234 28.312 4.23 1 98.56 490 THR A C 1
ATOM 3764 O O . THR A 1 490 ? -8.68 27.938 3.145 1 98.56 490 THR A O 1
ATOM 3767 N N . ALA A 1 491 ? -8.914 29.078 5.047 1 98.62 491 ALA A N 1
ATOM 3768 C CA . ALA A 1 491 ? -10.031 29.938 4.664 1 98.62 491 ALA A CA 1
ATOM 3769 C C . ALA A 1 491 ? -9.969 31.266 5.395 1 98.62 491 ALA A C 1
ATOM 3771 O O . ALA A 1 491 ? -10.078 31.312 6.621 1 98.62 491 ALA A O 1
ATOM 3772 N N . ILE A 1 492 ? -9.805 32.312 4.609 1 98.69 492 ILE A N 1
ATOM 3773 C CA . ILE A 1 492 ? -9.633 33.625 5.242 1 98.69 492 ILE A CA 1
ATOM 3774 C C . ILE A 1 492 ? -10.055 34.719 4.273 1 98.69 492 ILE A C 1
ATOM 3776 O O . ILE A 1 492 ? -9.867 34.594 3.061 1 98.69 492 ILE A O 1
ATOM 3780 N N . THR A 1 493 ? -10.617 35.75 4.824 1 98.56 493 THR A N 1
ATOM 3781 C CA . THR A 1 493 ? -10.883 37 4.102 1 98.56 493 THR A CA 1
ATOM 3782 C C . THR A 1 493 ? -9.82 38.031 4.426 1 98.56 493 THR A C 1
ATOM 3784 O O . THR A 1 493 ? -9.766 38.562 5.547 1 98.56 493 THR A O 1
ATOM 3787 N N . PHE A 1 494 ? -8.992 38.312 3.432 1 98.69 494 PHE A N 1
ATOM 3788 C CA . PHE A 1 494 ? -8.203 39.531 3.52 1 98.69 494 PHE A CA 1
ATOM 3789 C C . PHE A 1 494 ? -9.086 40.75 3.314 1 98.69 494 PHE A C 1
ATOM 3791 O O . PHE A 1 494 ? -9.523 41.031 2.195 1 98.69 494 PHE A O 1
ATOM 3798 N N . GLU A 1 495 ? -9.203 41.531 4.328 1 98.38 495 GLU A N 1
ATOM 3799 C CA . GLU A 1 495 ? -10.227 42.562 4.305 1 98.38 495 GLU A CA 1
ATOM 3800 C C . GLU A 1 495 ? -9.734 43.812 3.578 1 98.38 495 GLU A C 1
ATOM 3802 O O . GLU A 1 495 ? -8.531 44.062 3.52 1 98.38 495 GLU A O 1
ATOM 3807 N N . LYS A 1 496 ? -10.766 44.562 3.047 1 98.25 496 LYS A N 1
ATOM 3808 C CA . LYS A 1 496 ? -10.453 45.906 2.588 1 98.25 496 LYS A CA 1
ATOM 3809 C C . LYS A 1 496 ? -9.641 46.656 3.631 1 98.25 496 LYS A C 1
ATOM 3811 O O . LYS A 1 496 ? -9.945 46.594 4.824 1 98.25 496 LYS A O 1
ATOM 3816 N N . GLY A 1 497 ? -8.586 47.344 3.143 1 98.44 497 GLY A N 1
ATOM 3817 C CA . GLY A 1 497 ? -7.707 48.062 4.059 1 98.44 497 GLY A CA 1
ATOM 3818 C C . GLY A 1 497 ? -6.488 47.25 4.465 1 98.44 497 GLY A C 1
ATOM 3819 O O . GLY A 1 497 ? -5.5 47.812 4.945 1 98.44 497 GLY A O 1
ATOM 3820 N N . HIS A 1 498 ? -6.59 45.969 4.332 1 98.69 498 HIS A N 1
ATOM 3821 C CA . HIS A 1 498 ? -5.449 45.094 4.59 1 98.69 498 HIS A CA 1
ATOM 3822 C C . HIS A 1 498 ? -4.555 44.969 3.361 1 98.69 498 HIS A C 1
ATOM 3824 O O . HIS A 1 498 ? -4.832 45.594 2.326 1 98.69 498 HIS A O 1
ATOM 3830 N N . ARG A 1 499 ? -3.434 44.25 3.461 1 98.81 499 ARG A N 1
ATOM 3831 C CA . ARG A 1 499 ? -2.598 43.781 2.365 1 98.81 499 ARG A CA 1
ATOM 3832 C C . ARG A 1 499 ? -2.395 42.281 2.449 1 98.81 499 ARG A C 1
ATOM 3834 O O . ARG A 1 499 ? -2.477 41.688 3.531 1 98.81 499 ARG A O 1
ATOM 3841 N N . ILE A 1 500 ? -2.244 41.656 1.32 1 98.88 500 ILE A N 1
ATOM 3842 C CA . ILE A 1 500 ? -1.72 40.312 1.261 1 98.88 500 ILE A CA 1
ATOM 3843 C C . ILE A 1 500 ? -0.201 40.344 1.107 1 98.88 500 ILE A C 1
ATOM 3845 O O . ILE A 1 500 ? 0.325 41.062 0.259 1 98.88 500 ILE A O 1
ATOM 3849 N N . ALA A 1 501 ? 0.479 39.625 1.929 1 98.88 501 ALA A N 1
ATOM 3850 C CA . ALA A 1 501 ? 1.935 39.562 1.811 1 98.88 501 ALA A CA 1
ATOM 3851 C C . ALA A 1 501 ? 2.432 38.125 1.709 1 98.88 501 ALA A C 1
ATOM 3853 O O . ALA A 1 501 ? 1.782 37.188 2.201 1 98.88 501 ALA A O 1
ATOM 3854 N N . VAL A 1 502 ? 3.52 37.969 1.044 1 98.81 502 VAL A N 1
ATOM 3855 C CA . VAL A 1 502 ? 4.254 36.719 0.923 1 98.81 502 VAL A CA 1
ATOM 3856 C C . VAL A 1 502 ? 5.715 36.938 1.314 1 98.81 502 VAL A C 1
ATOM 3858 O O . VAL A 1 502 ? 6.387 37.812 0.768 1 98.81 502 VAL A O 1
ATOM 3861 N N . HIS A 1 503 ? 6.141 36.188 2.273 1 98.56 503 HIS A N 1
ATOM 3862 C CA . HIS A 1 503 ? 7.547 36.219 2.67 1 98.56 503 HIS A CA 1
ATOM 3863 C C . HIS A 1 503 ? 8.281 34.969 2.158 1 98.56 503 HIS A C 1
ATOM 3865 O O . HIS A 1 503 ? 7.738 33.875 2.193 1 98.56 503 HIS A O 1
ATOM 3871 N N . ILE A 1 504 ? 9.469 35.156 1.566 1 98.62 504 ILE A N 1
ATOM 3872 C CA . ILE A 1 504 ? 10.312 34.062 1.106 1 98.62 504 ILE A CA 1
ATOM 3873 C C . ILE A 1 504 ? 11.648 34.094 1.846 1 98.62 504 ILE A C 1
ATOM 3875 O O . ILE A 1 504 ? 12.289 35.125 1.93 1 98.62 504 ILE A O 1
ATOM 3879 N N . THR A 1 505 ? 12.039 33.031 2.404 1 98.56 505 THR A N 1
ATOM 3880 C CA . THR A 1 505 ? 13.32 32.844 3.08 1 98.56 505 THR A CA 1
ATOM 3881 C C . THR A 1 505 ? 13.797 31.406 2.902 1 98.56 505 THR A C 1
ATOM 3883 O O . THR A 1 505 ? 13.422 30.734 1.939 1 98.56 505 THR A O 1
ATOM 3886 N N . SER A 1 506 ? 14.766 30.969 3.736 1 98.69 506 SER A N 1
ATOM 3887 C CA . SER A 1 506 ? 15.281 29.625 3.531 1 98.69 506 SER A CA 1
ATOM 3888 C C . SER A 1 506 ? 15.297 28.828 4.836 1 98.69 506 SER A C 1
ATOM 3890 O O . SER A 1 506 ? 15.875 27.75 4.902 1 98.69 506 SER A O 1
ATOM 3892 N N . SER A 1 507 ? 14.711 29.406 5.867 1 97.88 507 SER A N 1
ATOM 3893 C CA . SER A 1 507 ? 14.633 28.672 7.125 1 97.88 507 SER A CA 1
ATOM 3894 C C . SER A 1 507 ? 13.484 29.172 7.988 1 97.88 507 SER A C 1
ATOM 3896 O O . SER A 1 507 ? 12.938 30.25 7.73 1 97.88 507 SER A O 1
ATOM 3898 N N . ASN A 1 508 ? 13.055 28.422 8.875 1 97.88 508 ASN A N 1
ATOM 3899 C CA . ASN A 1 508 ? 12.039 28.641 9.891 1 97.88 508 ASN A CA 1
ATOM 3900 C C . ASN A 1 508 ? 12.211 27.672 11.062 1 97.88 508 ASN A C 1
ATOM 3902 O O . ASN A 1 508 ? 11.484 26.672 11.164 1 97.88 508 ASN A O 1
ATOM 3906 N N . ALA A 1 509 ? 13.102 28.016 11.945 1 96.31 509 ALA A N 1
ATOM 3907 C CA . ALA A 1 509 ? 13.547 27.109 13 1 96.31 509 ALA A CA 1
ATOM 3908 C C . ALA A 1 509 ? 13.102 27.594 14.375 1 96.31 509 ALA A C 1
ATOM 3910 O O . ALA A 1 509 ? 13.086 28.797 14.641 1 96.31 509 ALA A O 1
ATOM 3911 N N . PRO A 1 510 ? 12.617 26.734 15.227 1 95.5 510 PRO A N 1
ATOM 3912 C CA . PRO A 1 510 ? 12.836 25.281 15.219 1 95.5 510 PRO A CA 1
ATOM 3913 C C . PRO A 1 510 ? 11.656 24.516 14.633 1 95.5 510 PRO A C 1
ATOM 3915 O O . PRO A 1 510 ? 11.594 23.281 14.75 1 95.5 510 PRO A O 1
ATOM 3918 N N . ARG A 1 511 ? 10.703 25.094 13.984 1 96.06 511 ARG A N 1
ATOM 3919 C CA . ARG A 1 511 ? 9.586 24.375 13.375 1 96.06 511 ARG A CA 1
ATOM 3920 C C . ARG A 1 511 ? 10.086 23.375 12.352 1 96.06 511 ARG A C 1
ATOM 3922 O O . ARG A 1 511 ? 9.633 22.219 12.336 1 96.06 511 ARG A O 1
ATOM 3929 N N . PHE A 1 512 ? 11.07 23.797 11.578 1 96.44 512 PHE A N 1
ATOM 3930 C CA . PHE A 1 512 ? 11.648 22.922 10.555 1 96.44 512 PHE A CA 1
ATOM 3931 C C . PHE A 1 512 ? 13.148 22.781 10.75 1 96.44 512 PHE A C 1
ATOM 3933 O O . PHE A 1 512 ? 13.812 23.719 11.195 1 96.44 512 PHE A O 1
ATOM 3940 N N . GLU A 1 513 ? 13.625 21.625 10.406 1 94.5 513 GLU A N 1
ATOM 3941 C CA . GLU A 1 513 ? 15.07 21.406 10.406 1 94.5 513 GLU A CA 1
ATOM 3942 C C . GLU A 1 513 ? 15.773 22.359 9.445 1 94.5 513 GLU A C 1
ATOM 3944 O O . GLU A 1 513 ? 15.258 22.641 8.359 1 94.5 513 GLU A O 1
ATOM 3949 N N . VAL A 1 514 ? 16.969 22.797 9.844 1 95.69 514 VAL A N 1
ATOM 3950 C CA . VAL A 1 514 ? 17.734 23.734 9.016 1 95.69 514 VAL A CA 1
ATOM 3951 C C . VAL A 1 514 ? 18.562 22.953 8 1 95.69 514 VAL A C 1
ATOM 3953 O O . VAL A 1 514 ? 19.312 22.031 8.367 1 95.69 514 VAL A O 1
ATOM 3956 N N . ASN A 1 515 ? 18.422 23.281 6.734 1 96.31 515 ASN A N 1
ATOM 3957 C CA . ASN A 1 515 ? 19.234 22.672 5.695 1 96.31 515 ASN A CA 1
ATOM 3958 C C . ASN A 1 515 ? 20.688 23.109 5.789 1 96.31 515 ASN A C 1
ATOM 3960 O O . ASN A 1 515 ? 20.969 24.312 5.777 1 96.31 515 ASN A O 1
ATOM 3964 N N . PRO A 1 516 ? 21.594 22.203 5.836 1 95.62 516 PRO A N 1
ATOM 3965 C CA . PRO A 1 516 ? 23 22.609 5.914 1 95.62 516 PRO A CA 1
ATOM 3966 C C . PRO A 1 516 ? 23.562 23.078 4.57 1 95.62 516 PRO A C 1
ATOM 3968 O O . PRO A 1 516 ? 24.703 23.531 4.496 1 95.62 516 PRO A O 1
ATOM 3971 N N . ASN A 1 517 ? 22.844 22.984 3.496 1 96.38 517 ASN A N 1
ATOM 3972 C CA . ASN A 1 517 ? 23.172 23.422 2.148 1 96.38 517 ASN A CA 1
ATOM 3973 C C . ASN A 1 517 ? 24.312 22.594 1.546 1 96.38 517 ASN A C 1
ATOM 3975 O O . ASN A 1 517 ? 25.062 23.094 0.709 1 96.38 517 ASN A O 1
ATOM 3979 N N . THR A 1 518 ? 24.531 21.328 1.977 1 93.56 518 THR A N 1
ATOM 3980 C CA . THR A 1 518 ? 25.656 20.531 1.529 1 93.56 518 THR A CA 1
ATOM 3981 C C . THR A 1 518 ? 25.203 19.453 0.539 1 93.56 518 THR A C 1
ATOM 3983 O O . THR A 1 518 ? 26.031 18.859 -0.156 1 93.56 518 THR A O 1
ATOM 3986 N N . GLY A 1 519 ? 23.969 19.234 0.555 1 91.81 519 GLY A N 1
ATOM 3987 C CA . GLY A 1 519 ? 23.469 18.141 -0.274 1 91.81 519 GLY A CA 1
ATOM 3988 C C . GLY A 1 519 ? 23.453 16.797 0.445 1 91.81 519 GLY A C 1
ATOM 3989 O O . GLY A 1 519 ? 22.922 15.82 -0.078 1 91.81 519 GLY A O 1
ATOM 3990 N N . GLU A 1 520 ? 23.922 16.797 1.614 1 88.06 520 GLU A N 1
ATOM 3991 C CA . GLU A 1 520 ? 23.922 15.539 2.361 1 88.06 520 GLU A CA 1
ATOM 3992 C C . GLU A 1 520 ? 22.516 15.18 2.822 1 88.06 520 GLU A C 1
ATOM 3994 O O . GLU A 1 520 ? 21.672 16.062 3.047 1 88.06 520 GLU A O 1
ATOM 3999 N N . ALA A 1 521 ? 22.359 13.812 2.893 1 77.62 521 ALA A N 1
ATOM 4000 C CA . ALA A 1 521 ? 21.062 13.328 3.387 1 77.62 521 ALA A CA 1
ATOM 4001 C C . ALA A 1 521 ? 20.844 13.742 4.84 1 77.62 521 ALA A C 1
ATOM 4003 O O . ALA A 1 521 ? 21.797 13.852 5.613 1 77.62 521 ALA A O 1
ATOM 4004 N N . PRO A 1 522 ? 19.531 13.977 5.145 1 76.12 522 PRO A N 1
ATOM 4005 C CA . PRO A 1 522 ? 19.234 14.305 6.539 1 76.12 522 PRO A CA 1
ATOM 4006 C C . PRO A 1 522 ? 19.641 13.188 7.504 1 76.12 522 PRO A C 1
ATOM 4008 O O . PRO A 1 522 ? 19.625 12.016 7.137 1 76.12 522 PRO A O 1
ATOM 4011 N N . GLY A 1 523 ? 20.094 13.445 8.766 1 66.25 523 GLY A N 1
ATOM 4012 C CA . GLY A 1 523 ? 20.422 12.484 9.812 1 66.25 523 GLY A CA 1
ATOM 4013 C C . GLY A 1 523 ? 21.875 12.062 9.805 1 66.25 523 GLY A C 1
ATOM 4014 O O . GLY A 1 523 ? 22.359 11.438 10.758 1 66.25 523 GLY A O 1
ATOM 4015 N N . LYS A 1 524 ? 22.594 12.391 8.703 1 68.62 524 LYS A N 1
ATOM 4016 C CA . LYS A 1 524 ? 23.984 11.938 8.68 1 68.62 524 LYS A CA 1
ATOM 4017 C C . LYS A 1 524 ? 24.922 13.07 8.25 1 68.62 524 LYS A C 1
ATOM 4019 O O . LYS A 1 524 ? 25.578 12.977 7.211 1 68.62 524 LYS A O 1
ATOM 4024 N N . PRO A 1 525 ? 24.984 14.047 9.062 1 74.56 525 PRO A N 1
ATOM 4025 C CA . PRO A 1 525 ? 25.844 15.125 8.562 1 74.56 525 PRO A CA 1
ATOM 4026 C C . PRO A 1 525 ? 27.328 14.828 8.734 1 74.56 525 PRO A C 1
ATOM 4028 O O . PRO A 1 525 ? 27.766 14.5 9.836 1 74.56 525 PRO A O 1
ATOM 4031 N N . THR A 1 526 ? 28 14.703 7.633 1 83.94 526 THR A N 1
ATOM 4032 C CA . THR A 1 526 ? 29.453 14.539 7.691 1 83.94 526 THR A CA 1
ATOM 4033 C C . THR A 1 526 ? 30.156 15.812 7.246 1 83.94 526 THR A C 1
ATOM 4035 O O . THR A 1 526 ? 31.328 16.031 7.59 1 83.94 526 THR A O 1
ATOM 4038 N N . GLN A 1 527 ? 29.5 16.688 6.598 1 90.62 527 GLN A N 1
ATOM 4039 C CA . GLN A 1 527 ? 30.078 17.922 6.07 1 90.62 527 GLN A CA 1
ATOM 4040 C C . GLN A 1 527 ? 29.719 19.109 6.941 1 90.62 527 GLN A C 1
ATOM 4042 O O . GLN A 1 527 ? 28.656 19.141 7.559 1 90.62 527 GLN A O 1
ATOM 4047 N N . LYS A 1 528 ? 30.562 20.047 6.957 1 92.25 528 LYS A N 1
ATOM 4048 C CA . LYS A 1 528 ? 30.234 21.312 7.602 1 92.25 528 LYS A CA 1
ATOM 4049 C C . LYS A 1 528 ? 29.188 22.078 6.797 1 92.25 528 LYS A C 1
ATOM 4051 O O . LYS A 1 528 ? 29.281 22.156 5.57 1 92.25 528 LYS A O 1
ATOM 4056 N N . PRO A 1 529 ? 28.25 22.594 7.516 1 95 529 PRO A N 1
ATOM 4057 C CA . PRO A 1 529 ? 27.281 23.422 6.801 1 95 529 PRO A CA 1
ATOM 4058 C C . PRO A 1 529 ? 27.938 24.578 6.047 1 95 529 PRO A C 1
ATOM 4060 O O . PRO A 1 529 ? 29.031 25.016 6.41 1 95 529 PRO A O 1
ATOM 4063 N N . ARG A 1 530 ? 27.312 25.031 5.035 1 96.06 530 ARG A N 1
ATOM 4064 C CA . ARG A 1 530 ? 27.844 26.141 4.242 1 96.06 530 ARG A CA 1
ATOM 4065 C C . ARG A 1 530 ? 26.766 27.203 3.99 1 96.06 530 ARG A C 1
ATOM 4067 O O . ARG A 1 530 ? 25.578 26.891 3.963 1 96.06 530 ARG A O 1
ATOM 4074 N N . VAL A 1 531 ? 27.25 28.406 3.789 1 97.94 531 VAL A N 1
ATOM 4075 C CA . VAL A 1 531 ? 26.359 29.5 3.383 1 97.94 531 VAL A CA 1
ATOM 4076 C C . VAL A 1 531 ? 26 29.344 1.903 1 97.94 531 VAL A C 1
ATOM 4078 O O . VAL A 1 531 ? 26.875 29.094 1.073 1 97.94 531 VAL A O 1
ATOM 4081 N N . ALA A 1 532 ? 24.766 29.422 1.591 1 98.25 532 ALA A N 1
ATOM 4082 C CA . ALA A 1 532 ? 24.312 29.312 0.206 1 98.25 532 ALA A CA 1
ATOM 4083 C C . ALA A 1 532 ? 23.828 30.672 -0.31 1 98.25 532 ALA A C 1
ATOM 4085 O O . ALA A 1 532 ? 23.219 31.438 0.435 1 98.25 532 ALA A O 1
ATOM 4086 N N . THR A 1 533 ? 24.078 30.953 -1.548 1 98.75 533 THR A N 1
ATOM 4087 C CA . THR A 1 533 ? 23.422 32.031 -2.252 1 98.75 533 THR A CA 1
ATOM 4088 C C . THR A 1 533 ? 22.188 31.531 -2.998 1 98.75 533 THR A C 1
ATOM 4090 O O . THR A 1 533 ? 22.312 30.812 -3.99 1 98.75 533 THR A O 1
ATOM 4093 N N . ASN A 1 534 ? 21.047 31.922 -2.533 1 98.75 534 ASN A N 1
ATOM 4094 C CA . ASN A 1 534 ? 19.766 31.531 -3.125 1 98.75 534 ASN A CA 1
ATOM 4095 C C . ASN A 1 534 ? 19.141 32.688 -3.914 1 98.75 534 ASN A C 1
ATOM 4097 O O . ASN A 1 534 ? 19.266 33.844 -3.529 1 98.75 534 ASN A O 1
ATOM 4101 N N . SER A 1 535 ? 18.562 32.312 -5.004 1 98.75 535 SER A N 1
ATOM 4102 C CA . SER A 1 535 ? 17.922 33.312 -5.859 1 98.75 535 SER A CA 1
ATOM 4103 C C . SER A 1 535 ? 16.469 32.938 -6.152 1 98.75 535 SER A C 1
ATOM 4105 O O . SER A 1 535 ? 16.156 31.766 -6.344 1 98.75 535 SER A O 1
ATOM 4107 N N . VAL A 1 536 ? 15.625 33.969 -6.156 1 98.75 536 VAL A N 1
ATOM 4108 C CA . VAL A 1 536 ? 14.242 33.875 -6.598 1 98.75 536 VAL A CA 1
ATOM 4109 C C . VAL A 1 536 ? 14.055 34.656 -7.887 1 98.75 536 VAL A C 1
ATOM 4111 O O . VAL A 1 536 ? 14.297 35.875 -7.922 1 98.75 536 VAL A O 1
ATOM 4114 N N . TYR A 1 537 ? 13.602 33.938 -8.875 1 98.69 537 TYR A N 1
ATOM 4115 C CA . TYR A 1 537 ? 13.406 34.594 -10.172 1 98.69 537 TYR A CA 1
ATOM 4116 C C . TYR A 1 537 ? 11.977 35.094 -10.32 1 98.69 537 TYR A C 1
ATOM 4118 O O . TYR A 1 537 ? 11.039 34.5 -9.781 1 98.69 537 TYR A O 1
ATOM 4126 N N . MET A 1 538 ? 11.812 36.219 -11.062 1 98.12 538 MET A N 1
ATOM 4127 C CA . MET A 1 538 ? 10.523 36.875 -11.211 1 98.12 538 MET A CA 1
ATOM 4128 C C . MET A 1 538 ? 10.398 37.531 -12.586 1 98.12 538 MET A C 1
ATOM 4130 O O . MET A 1 538 ? 9.883 38.625 -12.711 1 98.12 538 MET A O 1
ATOM 4134 N N . ASP A 1 539 ? 10.922 36.906 -13.531 1 97.81 539 ASP A N 1
ATOM 4135 C CA . ASP A 1 539 ? 10.875 37.406 -14.906 1 97.81 539 ASP A CA 1
ATOM 4136 C C . ASP A 1 539 ? 9.82 36.688 -15.727 1 97.81 539 ASP A C 1
ATOM 4138 O O . ASP A 1 539 ? 9.094 35.844 -15.203 1 97.81 539 ASP A O 1
ATOM 4142 N N . SER A 1 540 ? 9.703 37.031 -17.016 1 97.56 540 SER A N 1
ATOM 4143 C CA . SER A 1 540 ? 8.633 36.531 -17.859 1 97.56 540 SER A CA 1
ATOM 4144 C C . SER A 1 540 ? 8.742 35.031 -18.078 1 97.56 540 SER A C 1
ATOM 4146 O O . SER A 1 540 ? 7.738 34.344 -18.266 1 97.56 540 SER A O 1
ATOM 4148 N N . SER A 1 541 ? 9.953 34.469 -18.047 1 97.81 541 SER A N 1
ATOM 4149 C CA . SER A 1 541 ? 10.164 33.062 -18.25 1 97.81 541 SER A CA 1
ATOM 4150 C C . SER A 1 541 ? 10.109 32.281 -16.922 1 97.81 541 SER A C 1
ATOM 4152 O O . SER A 1 541 ? 9.953 31.078 -16.906 1 97.81 541 SER A O 1
ATOM 4154 N N . HIS A 1 542 ? 10.273 33.031 -15.836 1 98.56 542 HIS A N 1
ATOM 4155 C CA . HIS A 1 542 ? 10.273 32.469 -14.484 1 98.56 542 HIS A CA 1
ATOM 4156 C C . HIS A 1 542 ? 9.391 33.281 -13.547 1 98.56 542 HIS A C 1
ATOM 4158 O O . HIS A 1 542 ? 9.883 33.875 -12.578 1 98.56 542 HIS A O 1
ATOM 4164 N N . PRO A 1 543 ? 8.109 33.281 -13.711 1 98.62 543 PRO A N 1
ATOM 4165 C CA . PRO A 1 543 ? 7.203 34.156 -12.961 1 98.62 543 PRO A CA 1
ATOM 4166 C C . PRO A 1 543 ? 6.77 33.531 -11.633 1 98.62 543 PRO A C 1
ATOM 4168 O O . PRO A 1 543 ? 5.656 33.031 -11.516 1 98.62 543 PRO A O 1
ATOM 4171 N N . SER A 1 544 ? 7.617 33.688 -10.633 1 98.88 544 SER A N 1
ATOM 4172 C CA . SER A 1 544 ? 7.254 33.219 -9.305 1 98.88 544 SER A CA 1
ATOM 4173 C C . SER A 1 544 ? 5.977 33.875 -8.805 1 98.88 544 SER A C 1
ATOM 4175 O O . SER A 1 544 ? 5.785 35.094 -9 1 98.88 544 SER A O 1
ATOM 4177 N N . ALA A 1 545 ? 5.109 33.062 -8.172 1 98.94 545 ALA A N 1
ATOM 4178 C CA . ALA A 1 545 ? 3.807 33.562 -7.758 1 98.94 545 ALA A CA 1
ATOM 4179 C C . ALA A 1 545 ? 3.223 32.719 -6.621 1 98.94 545 ALA A C 1
ATOM 4181 O O . ALA A 1 545 ? 3.551 31.547 -6.477 1 98.94 545 ALA A O 1
ATOM 4182 N N . ILE A 1 546 ? 2.471 33.375 -5.809 1 98.88 546 ILE A N 1
ATOM 4183 C CA . ILE A 1 546 ? 1.568 32.625 -4.941 1 98.88 546 ILE A CA 1
ATOM 4184 C C . ILE A 1 546 ? 0.213 32.469 -5.625 1 98.88 546 ILE A C 1
ATOM 4186 O O . ILE A 1 546 ? -0.283 33.375 -6.266 1 98.88 546 ILE A O 1
ATOM 4190 N N . VAL A 1 547 ? -0.336 31.281 -5.543 1 98.94 547 VAL A N 1
ATOM 4191 C CA . VAL A 1 547 ? -1.632 30.953 -6.133 1 98.94 547 VAL A CA 1
ATOM 4192 C C . VAL A 1 547 ? -2.689 30.859 -5.035 1 98.94 547 VAL A C 1
ATOM 4194 O O . VAL A 1 547 ? -2.617 29.984 -4.164 1 98.94 547 VAL A O 1
ATOM 4197 N N . LEU A 1 548 ? -3.676 31.766 -5.09 1 98.88 548 LEU A N 1
ATOM 4198 C CA . LEU A 1 548 ? -4.727 31.828 -4.078 1 98.88 548 LEU A CA 1
ATOM 4199 C C . LEU A 1 548 ? -6.055 31.328 -4.641 1 98.88 548 LEU A C 1
ATOM 4201 O O . LEU A 1 548 ? -6.438 31.703 -5.754 1 98.88 548 LEU A O 1
ATOM 4205 N N . PRO A 1 549 ? -6.734 30.406 -3.943 1 98.75 549 PRO A N 1
ATOM 4206 C CA . PRO A 1 549 ? -8.07 29.953 -4.336 1 98.75 549 PRO A CA 1
ATOM 4207 C C . PRO A 1 549 ? -9.164 30.938 -3.938 1 98.75 549 PRO A C 1
ATOM 4209 O O . PRO A 1 549 ? -9.844 30.734 -2.926 1 98.75 549 PRO A O 1
ATOM 4212 N N . VAL A 1 550 ? -9.406 31.875 -4.711 1 98.62 550 VAL A N 1
ATOM 4213 C CA . VAL A 1 550 ? -10.305 32.969 -4.398 1 98.62 550 VAL A CA 1
ATOM 4214 C C . VAL A 1 550 ? -11.75 32.531 -4.578 1 98.62 550 VAL A C 1
ATOM 4216 O O . VAL A 1 550 ? -12.094 31.906 -5.574 1 98.62 550 VAL A O 1
ATOM 4219 N N . ILE A 1 551 ? -12.523 32.844 -3.576 1 96.38 551 ILE A N 1
ATOM 4220 C CA . ILE A 1 551 ? -13.945 32.5 -3.676 1 96.38 551 ILE A CA 1
ATOM 4221 C C . ILE A 1 551 ? -14.742 33.781 -3.975 1 96.38 551 ILE A C 1
ATOM 4223 O O . ILE A 1 551 ? -14.398 34.844 -3.498 1 96.38 551 ILE A O 1
ATOM 4227 N N . TYR A 1 552 ? -15.641 33.656 -4.867 1 85.06 552 TYR A N 1
ATOM 4228 C CA . TYR A 1 552 ? -16.5 34.781 -5.211 1 85.06 552 TYR A CA 1
ATOM 4229 C C . TYR A 1 552 ? -17.891 34.625 -4.605 1 85.06 552 TYR A C 1
ATOM 4231 O O . TYR A 1 552 ? -18.406 33.5 -4.508 1 85.06 552 TYR A O 1
ATOM 4239 N N . PRO A 1 553 ? -18.344 35.719 -4.004 1 64.81 553 PRO A N 1
ATOM 4240 C CA . PRO A 1 553 ? -19.703 35.656 -3.439 1 64.81 553 PRO A CA 1
ATOM 4241 C C . PRO A 1 553 ? -20.734 35.219 -4.469 1 64.81 553 PRO A C 1
ATOM 4243 O O . PRO A 1 553 ? -20.562 35.438 -5.668 1 64.81 553 PRO A O 1
ATOM 4246 N N . MET B 1 1 ? -43.281 -39.5 51.5 1 23.56 1 MET B N 1
ATOM 4247 C CA . MET B 1 1 ? -42.094 -39.844 50.75 1 23.56 1 MET B CA 1
ATOM 4248 C C . MET B 1 1 ? -41.062 -38.688 50.812 1 23.56 1 MET B C 1
ATOM 4250 O O . MET B 1 1 ? -41.406 -37.531 50.531 1 23.56 1 MET B O 1
ATOM 4254 N N . THR B 1 2 ? -39.969 -38.938 51.594 1 24.2 2 THR B N 1
ATOM 4255 C CA . THR B 1 2 ? -38.875 -38.188 52.156 1 24.2 2 THR B CA 1
ATOM 4256 C C . THR B 1 2 ? -38 -37.594 51.062 1 24.2 2 THR B C 1
ATOM 4258 O O . THR B 1 2 ? -37.625 -38.281 50.094 1 24.2 2 THR B O 1
ATOM 4261 N N . LEU B 1 3 ? -38.25 -36.344 50.812 1 23.69 3 LEU B N 1
ATOM 4262 C CA . LEU B 1 3 ? -37.625 -35.406 49.844 1 23.69 3 LEU B CA 1
ATOM 4263 C C . LEU B 1 3 ? -36.125 -35.375 50.031 1 23.69 3 LEU B C 1
ATOM 4265 O O . LEU B 1 3 ? -35.625 -34.906 51.062 1 23.69 3 LEU B O 1
ATOM 4269 N N . LYS B 1 4 ? -35.531 -36.562 49.625 1 24.75 4 LYS B N 1
ATOM 4270 C CA . LYS B 1 4 ? -34.094 -36.844 49.719 1 24.75 4 LYS B CA 1
ATOM 4271 C C . LYS B 1 4 ? -33.25 -35.719 49.125 1 24.75 4 LYS B C 1
ATOM 4273 O O . LYS B 1 4 ? -33.375 -35.406 47.938 1 24.75 4 LYS B O 1
ATOM 4278 N N . GLN B 1 5 ? -32.938 -34.688 49.875 1 23.16 5 GLN B N 1
ATOM 4279 C CA . GLN B 1 5 ? -32.219 -33.469 49.625 1 23.16 5 GLN B CA 1
ATOM 4280 C C . GLN B 1 5 ? -30.781 -33.781 49.219 1 23.16 5 GLN B C 1
ATOM 4282 O O . GLN B 1 5 ? -29.984 -34.312 50 1 23.16 5 GLN B O 1
ATOM 4287 N N . VAL B 1 6 ? -30.578 -34.5 48.094 1 22.91 6 VAL B N 1
ATOM 4288 C CA . VAL B 1 6 ? -29.234 -34.938 47.688 1 22.91 6 VAL B CA 1
ATOM 4289 C C . VAL B 1 6 ? -28.297 -33.75 47.625 1 22.91 6 VAL B C 1
ATOM 4291 O O . VAL B 1 6 ? -28.531 -32.812 46.844 1 22.91 6 VAL B O 1
ATOM 4294 N N . LEU B 1 7 ? -27.688 -33.375 48.688 1 22.69 7 LEU B N 1
ATOM 4295 C CA . LEU B 1 7 ? -26.672 -32.344 48.875 1 22.69 7 LEU B CA 1
ATOM 4296 C C . LEU B 1 7 ? -25.453 -32.625 48 1 22.69 7 LEU B C 1
ATOM 4298 O O . LEU B 1 7 ? -24.734 -33.625 48.219 1 22.69 7 LEU B O 1
ATOM 4302 N N . LEU B 1 8 ? -25.609 -32.812 46.719 1 21.72 8 LEU B N 1
ATOM 4303 C CA . LEU B 1 8 ? -24.406 -33.156 46 1 21.72 8 LEU B CA 1
ATOM 4304 C C . LEU B 1 8 ? -23.312 -32.094 46.156 1 21.72 8 LEU B C 1
ATOM 4306 O O . LEU B 1 8 ? -23.531 -30.938 45.844 1 21.72 8 LEU B O 1
ATOM 4310 N N . ALA B 1 9 ? -22.438 -32.25 47.188 1 22.53 9 ALA B N 1
ATOM 4311 C CA . ALA B 1 9 ? -21.25 -31.484 47.5 1 22.53 9 ALA B CA 1
ATOM 4312 C C . ALA B 1 9 ? -20.297 -31.422 46.312 1 22.53 9 ALA B C 1
ATOM 4314 O O . ALA B 1 9 ? -19.859 -32.438 45.812 1 22.53 9 ALA B O 1
ATOM 4315 N N . ALA B 1 10 ? -20.469 -30.391 45.438 1 22.55 10 ALA B N 1
ATOM 4316 C CA . ALA B 1 10 ? -19.625 -30.094 44.281 1 22.55 10 ALA B CA 1
ATOM 4317 C C . ALA B 1 10 ? -18.156 -30.016 44.719 1 22.55 10 ALA B C 1
ATOM 4319 O O . ALA B 1 10 ? -17.766 -29.109 45.469 1 22.55 10 ALA B O 1
ATOM 4320 N N . THR B 1 11 ? -17.547 -31.125 45.062 1 23.36 11 THR B N 1
ATOM 4321 C CA . THR B 1 11 ? -16.125 -31.094 45.375 1 23.36 11 THR B CA 1
ATOM 4322 C C . THR B 1 11 ? -15.336 -30.422 44.25 1 23.36 11 THR B C 1
ATOM 4324 O O . THR B 1 11 ? -15.414 -30.844 43.094 1 23.36 11 THR B O 1
ATOM 4327 N N . LEU B 1 12 ? -15.117 -29.094 44.406 1 24.08 12 LEU B N 1
ATOM 4328 C CA . LEU B 1 12 ? -14.266 -28.234 43.594 1 24.08 12 LEU B CA 1
ATOM 4329 C C . LEU B 1 12 ? -12.883 -28.859 43.406 1 24.08 12 LEU B C 1
ATOM 4331 O O . LEU B 1 12 ? -12.125 -28.984 44.344 1 24.08 12 LEU B O 1
ATOM 4335 N N . CYS B 1 13 ? -12.789 -30 42.688 1 23.73 13 CYS B N 1
ATOM 4336 C CA . CYS B 1 13 ? -11.461 -30.531 42.438 1 23.73 13 CYS B CA 1
ATOM 4337 C C . CYS B 1 13 ? -10.547 -29.469 41.844 1 23.73 13 CYS B C 1
ATOM 4339 O O . CYS B 1 13 ? -10.805 -28.984 40.75 1 23.73 13 CYS B O 1
ATOM 4341 N N . ILE B 1 14 ? -10.031 -28.625 42.688 1 26.52 14 ILE B N 1
ATOM 4342 C CA . ILE B 1 14 ? -8.953 -27.719 42.312 1 26.52 14 ILE B CA 1
ATOM 4343 C C . ILE B 1 14 ? -7.859 -28.516 41.594 1 26.52 14 ILE B C 1
ATOM 4345 O O . ILE B 1 14 ? -7.199 -29.359 42.188 1 26.52 14 ILE B O 1
ATOM 4349 N N . ALA B 1 15 ? -8.148 -28.953 40.406 1 27.62 15 ALA B N 1
ATOM 4350 C CA . ALA B 1 15 ? -7.027 -29.625 39.75 1 27.62 15 ALA B CA 1
ATOM 4351 C C . ALA B 1 15 ? -5.75 -28.797 39.875 1 27.62 15 ALA B C 1
ATOM 4353 O O . ALA B 1 15 ? -5.773 -27.578 39.656 1 27.62 15 ALA B O 1
ATOM 4354 N N . PRO B 1 16 ? -4.836 -29.328 40.625 1 28.48 16 PRO B N 1
ATOM 4355 C CA . PRO B 1 16 ? -3.559 -28.641 40.781 1 28.48 16 PRO B CA 1
ATOM 4356 C C . PRO B 1 16 ? -3.002 -28.125 39.469 1 28.48 16 PRO B C 1
ATOM 4358 O O . PRO B 1 16 ? -3.318 -28.656 38.406 1 28.48 16 PRO B O 1
ATOM 4361 N N . MET B 1 17 ? -2.713 -26.844 39.469 1 27.61 17 MET B N 1
ATOM 4362 C CA . MET B 1 17 ? -1.934 -26.156 38.438 1 27.61 17 MET B CA 1
ATOM 4363 C C . MET B 1 17 ? -0.728 -27 38.031 1 27.61 17 MET B C 1
ATOM 4365 O O . MET B 1 17 ? 0.129 -27.312 38.844 1 27.61 17 MET B O 1
ATOM 4369 N N . SER B 1 18 ? -1 -28.047 37.281 1 24.77 18 SER B N 1
ATOM 4370 C CA . SER B 1 18 ? 0.19 -28.781 36.875 1 24.77 18 SER B CA 1
ATOM 4371 C C . SER B 1 18 ? 1.341 -27.844 36.562 1 24.77 18 SER B C 1
ATOM 4373 O O . SER B 1 18 ? 1.156 -26.844 35.844 1 24.77 18 SER B O 1
ATOM 4375 N N . ALA B 1 19 ? 2.25 -27.75 37.438 1 30.14 19 ALA B N 1
ATOM 4376 C CA . ALA B 1 19 ? 3.557 -27.156 37.156 1 30.14 19 ALA B CA 1
ATOM 4377 C C . ALA B 1 19 ? 4.012 -27.469 35.719 1 30.14 19 ALA B C 1
ATOM 4379 O O . ALA B 1 19 ? 4.066 -28.625 35.344 1 30.14 19 ALA B O 1
ATOM 4380 N N . PHE B 1 20 ? 3.672 -26.547 34.844 1 29.58 20 PHE B N 1
ATOM 4381 C CA . PHE B 1 20 ? 4.355 -26.688 33.562 1 29.58 20 PHE B CA 1
ATOM 4382 C C . PHE B 1 20 ? 5.766 -27.234 33.75 1 29.58 20 PHE B C 1
ATOM 4384 O O . PHE B 1 20 ? 6.59 -26.609 34.438 1 29.58 20 PHE B O 1
ATOM 4391 N N . ALA B 1 21 ? 5.828 -28.516 33.906 1 30.36 21 ALA B N 1
ATOM 4392 C CA . ALA B 1 21 ? 7.141 -29.156 33.969 1 30.36 21 ALA B CA 1
ATOM 4393 C C . ALA B 1 21 ? 8.148 -28.406 33.094 1 30.36 21 ALA B C 1
ATOM 4395 O O . ALA B 1 21 ? 7.883 -28.109 31.922 1 30.36 21 ALA B O 1
ATOM 4396 N N . GLN B 1 22 ? 8.969 -27.672 33.719 1 30.88 22 GLN B N 1
ATOM 4397 C CA . GLN B 1 22 ? 10.18 -27.219 33.062 1 30.88 22 GLN B CA 1
ATOM 4398 C C . GLN B 1 22 ? 10.742 -28.312 32.156 1 30.88 22 GLN B C 1
ATOM 4400 O O . GLN B 1 22 ? 11.18 -29.359 32.625 1 30.88 22 GLN B O 1
ATOM 4405 N N . THR B 1 23 ? 10.062 -28.672 31.078 1 32.44 23 THR B N 1
ATOM 4406 C CA . THR B 1 23 ? 10.734 -29.641 30.203 1 32.44 23 THR B CA 1
ATOM 4407 C C . THR B 1 23 ? 12.25 -29.484 30.312 1 32.44 23 THR B C 1
ATOM 4409 O O . THR B 1 23 ? 12.758 -28.391 30.562 1 32.44 23 THR B O 1
ATOM 4412 N N . ALA B 1 24 ? 12.891 -30.594 30.672 1 35.12 24 ALA B N 1
ATOM 4413 C CA . ALA B 1 24 ? 14.352 -30.641 30.672 1 35.12 24 ALA B CA 1
ATOM 4414 C C . ALA B 1 24 ? 14.938 -29.703 29.625 1 35.12 24 ALA B C 1
ATOM 4416 O O . ALA B 1 24 ? 14.328 -29.469 28.578 1 35.12 24 ALA B O 1
ATOM 4417 N N . PRO B 1 25 ? 15.766 -28.797 30.062 1 38.53 25 PRO B N 1
ATOM 4418 C CA . PRO B 1 25 ? 16.359 -28 28.984 1 38.53 25 PRO B CA 1
ATOM 4419 C C . PRO B 1 25 ? 16.641 -28.812 27.734 1 38.53 25 PRO B C 1
ATOM 4421 O O . PRO B 1 25 ? 17.156 -29.922 27.812 1 38.53 25 PRO B O 1
ATOM 4424 N N . PRO B 1 26 ? 15.742 -28.828 26.625 1 42.03 26 PRO B N 1
ATOM 4425 C CA . PRO B 1 26 ? 16.078 -29.719 25.516 1 42.03 26 PRO B CA 1
ATOM 4426 C C . PRO B 1 26 ? 17.594 -29.984 25.406 1 42.03 26 PRO B C 1
ATOM 4428 O O . PRO B 1 26 ? 18.391 -29.188 25.906 1 42.03 26 PRO B O 1
ATOM 4431 N N . ALA B 1 27 ? 18.078 -31.219 25.156 1 45.12 27 ALA B N 1
ATOM 4432 C CA . ALA B 1 27 ? 19.484 -31.469 24.844 1 45.12 27 ALA B CA 1
ATOM 4433 C C . ALA B 1 27 ? 20.125 -30.25 24.188 1 45.12 27 ALA B C 1
ATOM 4435 O O . ALA B 1 27 ? 19.453 -29.438 23.562 1 45.12 27 ALA B O 1
ATOM 4436 N N . ALA B 1 28 ? 21.297 -29.781 24.594 1 60.12 28 ALA B N 1
ATOM 4437 C CA . ALA B 1 28 ? 22.109 -28.656 24.172 1 60.12 28 ALA B CA 1
ATOM 4438 C C . ALA B 1 28 ? 22.062 -28.469 22.656 1 60.12 28 ALA B C 1
ATOM 4440 O O . ALA B 1 28 ? 22.391 -29.375 21.906 1 60.12 28 ALA B O 1
ATOM 4441 N N . TYR B 1 29 ? 21.094 -27.672 22.188 1 79.88 29 TYR B N 1
ATOM 4442 C CA . TYR B 1 29 ? 21.062 -27.344 20.766 1 79.88 29 TYR B CA 1
ATOM 4443 C C . TYR B 1 29 ? 22.469 -27.094 20.219 1 79.88 29 TYR B C 1
ATOM 4445 O O . TYR B 1 29 ? 23.266 -26.391 20.859 1 79.88 29 TYR B O 1
ATOM 4453 N N . ALA B 1 30 ? 22.844 -28 19.203 1 84.69 30 ALA B N 1
ATOM 4454 C CA . ALA B 1 30 ? 24.047 -27.703 18.453 1 84.69 30 ALA B CA 1
ATOM 4455 C C . ALA B 1 30 ? 23.734 -27.312 17.016 1 84.69 30 ALA B C 1
ATOM 4457 O O . ALA B 1 30 ? 22.969 -28 16.344 1 84.69 30 ALA B O 1
ATOM 4458 N N . PRO B 1 31 ? 24.25 -26.219 16.625 1 90.38 31 PRO B N 1
ATOM 4459 C CA . PRO B 1 31 ? 24.062 -25.844 15.211 1 90.38 31 PRO B CA 1
ATOM 4460 C C . PRO B 1 31 ? 24.688 -26.875 14.258 1 90.38 31 PRO B C 1
ATOM 4462 O O . PRO B 1 31 ? 25.5 -27.688 14.664 1 90.38 31 PRO B O 1
ATOM 4465 N N . PRO B 1 32 ? 24.203 -26.906 13.031 1 91.25 32 PRO B N 1
ATOM 4466 C CA . PRO B 1 32 ? 24.844 -27.781 12.047 1 91.25 32 PRO B CA 1
ATOM 4467 C C . PRO B 1 32 ? 26.344 -27.562 11.938 1 91.25 32 PRO B C 1
ATOM 4469 O O . PRO B 1 32 ? 26.844 -26.484 12.305 1 91.25 32 PRO B O 1
ATOM 4472 N N . PRO B 1 33 ? 27.062 -28.594 11.492 1 90.06 33 PRO B N 1
ATOM 4473 C CA . PRO B 1 33 ? 28.516 -28.438 11.367 1 90.06 33 PRO B CA 1
ATOM 4474 C C . PRO B 1 33 ? 28.906 -27.203 10.547 1 90.06 33 PRO B C 1
ATOM 4476 O O . PRO B 1 33 ? 28.359 -26.969 9.477 1 90.06 33 PRO B O 1
ATOM 4479 N N . GLY B 1 34 ? 29.859 -26.422 11.117 1 91.12 34 GLY B N 1
ATOM 4480 C CA . GLY B 1 34 ? 30.375 -25.25 10.422 1 91.12 34 GLY B CA 1
ATOM 4481 C C . GLY B 1 34 ? 29.578 -23.984 10.695 1 91.12 34 GLY B C 1
ATOM 4482 O O . GLY B 1 34 ? 29.969 -22.906 10.273 1 91.12 34 GLY B O 1
ATOM 4483 N N . ALA B 1 35 ? 28.5 -24.188 11.422 1 95.12 35 ALA B N 1
ATOM 4484 C CA . ALA B 1 35 ? 27.672 -23.031 11.695 1 95.12 35 ALA B CA 1
ATOM 4485 C C . ALA B 1 35 ? 27.812 -22.578 13.141 1 95.12 35 ALA B C 1
ATOM 4487 O O . ALA B 1 35 ? 28.172 -23.359 14.016 1 95.12 35 ALA B O 1
ATOM 4488 N N . THR B 1 36 ? 27.688 -21.312 13.398 1 96.31 36 THR B N 1
ATOM 4489 C CA . THR B 1 36 ? 27.453 -20.734 14.711 1 96.31 36 THR B CA 1
ATOM 4490 C C . THR B 1 36 ? 26.062 -20.094 14.773 1 96.31 36 THR B C 1
ATOM 4492 O O . THR B 1 36 ? 25.641 -19.406 13.836 1 96.31 36 THR B O 1
ATOM 4495 N N . GLU B 1 37 ? 25.359 -20.391 15.781 1 96.5 37 GLU B N 1
ATOM 4496 C CA . GLU B 1 37 ? 24.078 -19.719 15.938 1 96.5 37 GLU B CA 1
ATOM 4497 C C . GLU B 1 37 ? 24.266 -18.312 16.5 1 96.5 37 GLU B C 1
ATOM 4499 O O . GLU B 1 37 ? 24.953 -18.125 17.516 1 96.5 37 GLU B O 1
ATOM 4504 N N . GLU B 1 38 ? 23.766 -17.406 15.844 1 97.88 38 GLU B N 1
ATOM 4505 C CA . GLU B 1 38 ? 23.75 -16.016 16.266 1 97.88 38 GLU B CA 1
ATOM 4506 C C . GLU B 1 38 ? 22.328 -15.445 16.266 1 97.88 38 GLU B C 1
ATOM 4508 O O . GLU B 1 38 ? 21.438 -16 15.617 1 97.88 38 GLU B O 1
ATOM 4513 N N . PHE B 1 39 ? 22.125 -14.445 17.047 1 97.62 39 PHE B N 1
ATOM 4514 C CA . PHE B 1 39 ? 20.812 -13.836 17.141 1 97.62 39 PHE B CA 1
ATOM 4515 C C . PHE B 1 39 ? 20.844 -12.398 16.625 1 97.62 39 PHE B C 1
ATOM 4517 O O . PHE B 1 39 ? 21.656 -11.594 17.062 1 97.62 39 PHE B O 1
ATOM 4524 N N . ALA B 1 40 ? 20 -12.148 15.641 1 97.69 40 ALA B N 1
ATOM 4525 C CA . ALA B 1 40 ? 19.781 -10.781 15.172 1 97.69 40 ALA B CA 1
ATOM 4526 C C . ALA B 1 40 ? 18.734 -10.07 16.016 1 97.69 40 ALA B C 1
ATOM 4528 O O . ALA B 1 40 ? 17.547 -10.438 16 1 97.69 40 ALA B O 1
ATOM 4529 N N . THR B 1 41 ? 19.094 -9.062 16.75 1 94.62 41 THR B N 1
ATOM 4530 C CA . THR B 1 41 ? 18.141 -8.242 17.469 1 94.62 41 THR B CA 1
ATOM 4531 C C . THR B 1 41 ? 17.5 -7.199 16.562 1 94.62 41 THR B C 1
ATOM 4533 O O . THR B 1 41 ? 18.188 -6.316 16.047 1 94.62 41 THR B O 1
ATOM 4536 N N . LEU B 1 42 ? 16.219 -7.363 16.391 1 92.75 42 LEU B N 1
ATOM 4537 C CA . LEU B 1 42 ? 15.492 -6.445 15.523 1 92.75 42 LEU B CA 1
ATOM 4538 C C . LEU B 1 42 ? 15.219 -5.125 16.234 1 92.75 42 LEU B C 1
ATOM 4540 O O . LEU B 1 42 ? 15.469 -5.004 17.438 1 92.75 42 LEU B O 1
ATOM 4544 N N . ARG B 1 43 ? 14.711 -4.121 15.555 1 83.06 43 ARG B N 1
ATOM 4545 C CA . ARG B 1 43 ? 14.461 -2.783 16.078 1 83.06 43 ARG B CA 1
ATOM 4546 C C . ARG B 1 43 ? 13.391 -2.812 17.172 1 83.06 43 ARG B C 1
ATOM 4548 O O . ARG B 1 43 ? 13.398 -1.977 18.078 1 83.06 43 ARG B O 1
ATOM 4555 N N . ASP B 1 44 ? 12.469 -3.811 17.062 1 78.88 44 ASP B N 1
ATOM 4556 C CA . ASP B 1 44 ? 11.414 -3.91 18.062 1 78.88 44 ASP B CA 1
ATOM 4557 C C . ASP B 1 44 ? 11.859 -4.754 19.25 1 78.88 44 ASP B C 1
ATOM 4559 O O . ASP B 1 44 ? 11.047 -5.094 20.109 1 78.88 44 ASP B O 1
ATOM 4563 N N . GLY B 1 45 ? 13.125 -5.195 19.203 1 84.5 45 GLY B N 1
ATOM 4564 C CA . GLY B 1 45 ? 13.695 -5.91 20.328 1 84.5 45 GLY B CA 1
ATOM 4565 C C . GLY B 1 45 ? 13.625 -7.418 20.172 1 84.5 45 GLY B C 1
ATOM 4566 O O . GLY B 1 45 ? 14.305 -8.156 20.891 1 84.5 45 GLY B O 1
ATOM 4567 N N . VAL B 1 46 ? 12.852 -7.918 19.234 1 90.38 46 VAL B N 1
ATOM 4568 C CA . VAL B 1 46 ? 12.719 -9.352 19 1 90.38 46 VAL B CA 1
ATOM 4569 C C . VAL B 1 46 ? 14.039 -9.906 18.469 1 90.38 46 VAL B C 1
ATOM 4571 O O . VAL B 1 46 ? 14.68 -9.289 17.609 1 90.38 46 VAL B O 1
ATOM 4574 N N . LYS B 1 47 ? 14.375 -11.047 18.922 1 96.12 47 LYS B N 1
ATOM 4575 C CA . LYS B 1 47 ? 15.609 -11.688 18.469 1 96.12 47 LYS B CA 1
ATOM 4576 C C . LYS B 1 47 ? 15.305 -12.844 17.531 1 96.12 47 LYS B C 1
ATOM 4578 O O . LYS B 1 47 ? 14.555 -13.758 17.859 1 96.12 47 LYS B O 1
ATOM 4583 N N . LEU B 1 48 ? 15.875 -12.773 16.359 1 97.94 48 LEU B N 1
ATOM 4584 C CA . LEU B 1 48 ? 15.727 -13.852 15.391 1 97.94 48 LEU B CA 1
ATOM 4585 C C . LEU B 1 48 ? 16.984 -14.719 15.336 1 97.94 48 LEU B C 1
ATOM 4587 O O . LEU B 1 48 ? 18.094 -14.203 15.25 1 97.94 48 LEU B O 1
ATOM 4591 N N . ALA B 1 49 ? 16.812 -16.016 15.383 1 98 49 ALA B N 1
ATOM 4592 C CA . ALA B 1 49 ? 17.906 -16.969 15.398 1 98 49 ALA B CA 1
ATOM 4593 C C . ALA B 1 49 ? 18.406 -17.25 13.984 1 98 49 ALA B C 1
ATOM 4595 O O . ALA B 1 49 ? 17.609 -17.484 13.07 1 98 49 ALA B O 1
ATOM 4596 N N . ALA B 1 50 ? 19.719 -17.25 13.836 1 98 50 ALA B N 1
ATOM 4597 C CA . ALA B 1 50 ? 20.328 -17.5 12.539 1 98 50 ALA B CA 1
ATOM 4598 C C . ALA B 1 50 ? 21.516 -18.469 12.664 1 98 50 ALA B C 1
ATOM 4600 O O . ALA B 1 50 ? 22.281 -18.375 13.625 1 98 50 ALA B O 1
ATOM 4601 N N . ASN B 1 51 ? 21.609 -19.438 11.781 1 97.44 51 ASN B N 1
ATOM 4602 C CA . ASN B 1 51 ? 22.859 -20.188 11.57 1 97.44 51 ASN B CA 1
ATOM 4603 C C . ASN B 1 51 ? 23.797 -19.438 10.633 1 97.44 51 ASN B C 1
ATOM 4605 O O . ASN B 1 51 ? 23.438 -19.141 9.492 1 97.44 51 ASN B O 1
ATOM 4609 N N . VAL B 1 52 ? 24.984 -19.125 11.094 1 98.19 52 VAL B N 1
ATOM 4610 C CA . VAL B 1 52 ? 25.969 -18.391 10.312 1 98.19 52 VAL B CA 1
ATOM 4611 C C . VAL B 1 52 ? 27.109 -19.328 9.898 1 98.19 52 VAL B C 1
ATOM 4613 O O . VAL B 1 52 ? 27.797 -19.875 10.758 1 98.19 52 VAL B O 1
ATOM 4616 N N . PHE B 1 53 ? 27.266 -19.547 8.609 1 97.94 53 PHE B N 1
ATOM 4617 C CA . PHE B 1 53 ? 28.359 -20.312 8.023 1 97.94 53 PHE B CA 1
ATOM 4618 C C . PHE B 1 53 ? 29.406 -19.391 7.414 1 97.94 53 PHE B C 1
ATOM 4620 O O . PHE B 1 53 ? 29.094 -18.594 6.531 1 97.94 53 PHE B O 1
ATOM 4627 N N . LYS B 1 54 ? 30.641 -19.5 7.82 1 97.69 54 LYS B N 1
ATOM 4628 C CA . LYS B 1 54 ? 31.688 -18.594 7.344 1 97.69 54 LYS B CA 1
ATOM 4629 C C . LYS B 1 54 ? 32.688 -19.344 6.48 1 97.69 54 LYS B C 1
ATOM 4631 O O . LYS B 1 54 ? 32.938 -20.531 6.695 1 97.69 54 LYS B O 1
ATOM 4636 N N . PRO B 1 55 ? 33.25 -18.562 5.48 1 97.38 55 PRO B N 1
ATOM 4637 C CA . PRO B 1 55 ? 34.344 -19.156 4.73 1 97.38 55 PRO B CA 1
ATOM 4638 C C . PRO B 1 55 ? 35.594 -19.406 5.602 1 97.38 55 PRO B C 1
ATOM 4640 O O . PRO B 1 55 ? 35.656 -18.906 6.719 1 97.38 55 PRO B O 1
ATOM 4643 N N . GLN B 1 56 ? 36.406 -20.266 5.039 1 93.25 56 GLN B N 1
ATOM 4644 C CA . GLN B 1 56 ? 37.719 -20.406 5.664 1 93.25 56 GLN B CA 1
ATOM 4645 C C . GLN B 1 56 ? 38.562 -19.156 5.426 1 93.25 56 GLN B C 1
ATOM 4647 O O . GLN B 1 56 ? 38.469 -18.516 4.379 1 93.25 56 GLN B O 1
ATOM 4652 N N . GLY B 1 57 ? 39.312 -18.781 6.438 1 92.81 57 GLY B N 1
ATOM 4653 C CA . GLY B 1 57 ? 40.188 -17.625 6.293 1 92.81 57 GLY B CA 1
ATOM 4654 C C . GLY B 1 57 ? 39.719 -16.422 7.105 1 92.81 57 GLY B C 1
ATOM 4655 O O . GLY B 1 57 ? 39.031 -16.578 8.125 1 92.81 57 GLY B O 1
ATOM 4656 N N . LYS B 1 58 ? 40.312 -15.227 6.645 1 92.44 58 LYS B N 1
ATOM 4657 C CA . LYS B 1 58 ? 40 -14.008 7.379 1 92.44 58 LYS B CA 1
ATOM 4658 C C . LYS B 1 58 ? 39.094 -13.086 6.559 1 92.44 58 LYS B C 1
ATOM 4660 O O . LYS B 1 58 ? 39.344 -12.875 5.367 1 92.44 58 LYS B O 1
ATOM 4665 N N . GLY B 1 59 ? 38.125 -12.719 7.066 1 90.75 59 GLY B N 1
ATOM 4666 C CA . GLY B 1 59 ? 37.219 -11.75 6.457 1 90.75 59 GLY B CA 1
ATOM 4667 C C . GLY B 1 59 ? 37.781 -10.336 6.461 1 90.75 59 GLY B C 1
ATOM 4668 O O . GLY B 1 59 ? 38.969 -10.141 6.625 1 90.75 59 GLY B O 1
ATOM 4669 N N . PRO B 1 60 ? 36.719 -9.477 6.125 1 97.44 60 PRO B N 1
ATOM 4670 C CA . PRO B 1 60 ? 35.281 -9.594 6.008 1 97.44 60 PRO B CA 1
ATOM 4671 C C . PRO B 1 60 ? 34.844 -10.125 4.645 1 97.44 60 PRO B C 1
ATOM 4673 O O . PRO B 1 60 ? 35.594 -10.062 3.678 1 97.44 60 PRO B O 1
ATOM 4676 N N . TRP B 1 61 ? 33.688 -10.75 4.547 1 98.56 61 TRP B N 1
ATOM 4677 C CA . TRP B 1 61 ? 33.156 -11.367 3.342 1 98.56 61 TRP B CA 1
ATOM 4678 C C . TRP B 1 61 ? 31.781 -10.766 2.998 1 98.56 61 TRP B C 1
ATOM 4680 O O . TRP B 1 61 ? 31.094 -10.227 3.869 1 98.56 61 TRP B O 1
ATOM 4690 N N . PRO B 1 62 ? 31.391 -10.742 1.679 1 98.69 62 PRO B N 1
ATOM 4691 C CA . PRO B 1 62 ? 29.969 -10.516 1.39 1 98.69 62 PRO B CA 1
ATOM 4692 C C . PRO B 1 62 ? 29.078 -11.609 1.954 1 98.69 62 PRO B C 1
ATOM 4694 O O . PRO B 1 62 ? 29.547 -12.695 2.287 1 98.69 62 PRO B O 1
ATOM 4697 N N . VAL B 1 63 ? 27.812 -11.312 2.102 1 98.88 63 VAL B N 1
ATOM 4698 C CA . VAL B 1 63 ? 26.891 -12.203 2.801 1 98.88 63 VAL B CA 1
ATOM 4699 C C . VAL B 1 63 ? 25.75 -12.602 1.868 1 98.88 63 VAL B C 1
ATOM 4701 O O . VAL B 1 63 ? 25.234 -11.766 1.115 1 98.88 63 VAL B O 1
ATOM 4704 N N . VAL B 1 64 ? 25.391 -13.836 1.853 1 98.56 64 VAL B N 1
ATOM 4705 C CA . VAL B 1 64 ? 24.125 -14.297 1.288 1 98.56 64 VAL B CA 1
ATOM 4706 C C . VAL B 1 64 ? 23.188 -14.719 2.412 1 98.56 64 VAL B C 1
ATOM 4708 O O . VAL B 1 64 ? 23.484 -15.633 3.178 1 98.56 64 VAL B O 1
ATOM 4711 N N . LEU B 1 65 ? 22.047 -14.031 2.51 1 98.75 65 LEU B N 1
ATOM 4712 C CA . LEU B 1 65 ? 21.047 -14.227 3.551 1 98.75 65 LEU B CA 1
ATOM 4713 C C . LEU B 1 65 ? 19.844 -15.008 3.014 1 98.75 65 LEU B C 1
ATOM 4715 O O . LEU B 1 65 ? 19.391 -14.766 1.893 1 98.75 65 LEU B O 1
ATOM 4719 N N . SER B 1 66 ? 19.359 -15.969 3.75 1 97.94 66 SER B N 1
ATOM 4720 C CA . SER B 1 66 ? 18.094 -16.672 3.518 1 97.94 66 SER B CA 1
ATOM 4721 C C . SER B 1 66 ? 17.25 -16.719 4.785 1 97.94 66 SER B C 1
ATOM 4723 O O . SER B 1 66 ? 17.766 -16.953 5.875 1 97.94 66 SER B O 1
ATOM 4725 N N . ARG B 1 67 ? 16 -16.391 4.648 1 98 67 ARG B N 1
ATOM 4726 C CA . ARG B 1 67 ? 15.062 -16.406 5.766 1 98 67 ARG B CA 1
ATOM 4727 C C . ARG B 1 67 ? 13.977 -17.453 5.559 1 98 67 ARG B C 1
ATOM 4729 O O . ARG B 1 67 ? 13.344 -17.5 4.5 1 98 67 ARG B O 1
ATOM 4736 N N . THR B 1 68 ? 13.695 -18.281 6.613 1 96.06 68 THR B N 1
ATOM 4737 C CA . THR B 1 68 ? 12.852 -19.453 6.371 1 96.06 68 THR B CA 1
ATOM 4738 C C . THR B 1 68 ? 11.789 -19.578 7.453 1 96.06 68 THR B C 1
ATOM 4740 O O . THR B 1 68 ? 12.062 -19.359 8.633 1 96.06 68 THR B O 1
ATOM 4743 N N . PRO B 1 69 ? 10.555 -19.875 7.082 1 93.62 69 PRO B N 1
ATOM 4744 C CA . PRO B 1 69 ? 9.531 -20.25 8.047 1 93.62 69 PRO B CA 1
ATOM 4745 C C . PRO B 1 69 ? 9.562 -21.75 8.375 1 93.62 69 PRO B C 1
ATOM 4747 O O . PRO B 1 69 ? 8.734 -22.234 9.164 1 93.62 69 PRO B O 1
ATOM 4750 N N . TYR B 1 70 ? 10.469 -22.547 7.812 1 92.62 70 TYR B N 1
ATOM 4751 C CA . TYR B 1 70 ? 10.477 -24 7.93 1 92.62 70 TYR B CA 1
ATOM 4752 C C . TYR B 1 70 ? 11.547 -24.469 8.906 1 92.62 70 TYR B C 1
ATOM 4754 O O . TYR B 1 70 ? 11.961 -25.625 8.875 1 92.62 70 TYR B O 1
ATOM 4762 N N . LEU B 1 71 ? 12.047 -23.578 9.68 1 92.25 71 LEU B N 1
ATOM 4763 C CA . LEU B 1 71 ? 13.047 -23.875 10.695 1 92.25 71 LEU B CA 1
ATOM 4764 C C . LEU B 1 71 ? 14.438 -24 10.078 1 92.25 71 LEU B C 1
ATOM 4766 O O . LEU B 1 71 ? 14.664 -24.875 9.242 1 92.25 71 LEU B O 1
ATOM 4770 N N . LYS B 1 72 ? 15.297 -23.297 10.477 1 92.81 72 LYS B N 1
ATOM 4771 C CA . LYS B 1 72 ? 16.656 -23.25 9.945 1 92.81 72 LYS B CA 1
ATOM 4772 C C . LYS B 1 72 ? 17.375 -24.578 10.164 1 92.81 72 LYS B C 1
ATOM 4774 O O . LYS B 1 72 ? 18.297 -24.922 9.43 1 92.81 72 LYS B O 1
ATOM 4779 N N . ASP B 1 73 ? 16.891 -25.344 11.133 1 90.12 73 ASP B N 1
ATOM 4780 C CA . ASP B 1 73 ? 17.484 -26.641 11.453 1 90.12 73 ASP B CA 1
ATOM 4781 C C . ASP B 1 73 ? 16.609 -27.797 10.961 1 90.12 73 ASP B C 1
ATOM 4783 O O . ASP B 1 73 ? 16.906 -28.953 11.234 1 90.12 73 ASP B O 1
ATOM 4787 N N . GLY B 1 74 ? 15.508 -27.469 10.344 1 79.88 74 GLY B N 1
ATOM 4788 C CA . GLY B 1 74 ? 14.484 -28.484 10.141 1 79.88 74 GLY B CA 1
ATOM 4789 C C . GLY B 1 74 ? 14.508 -29.078 8.742 1 79.88 74 GLY B C 1
ATOM 4790 O O . GLY B 1 74 ? 13.875 -30.109 8.492 1 79.88 74 GLY B O 1
ATOM 4791 N N . ARG B 1 75 ? 15.078 -28.375 7.855 1 69.12 75 ARG B N 1
ATOM 4792 C CA . ARG B 1 75 ? 15.008 -28.906 6.496 1 69.12 75 ARG B CA 1
ATOM 4793 C C . ARG B 1 75 ? 16.219 -29.781 6.176 1 69.12 75 ARG B C 1
ATOM 4795 O O . ARG B 1 75 ? 17.266 -29.266 5.77 1 69.12 75 ARG B 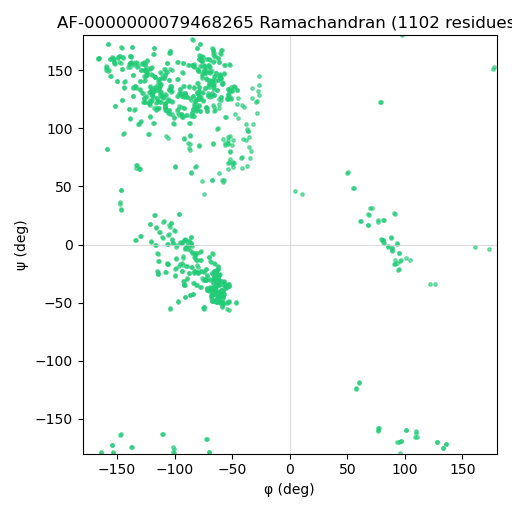O 1
ATOM 4802 N N . GLY B 1 76 ? 16.062 -31.016 6.453 1 72.12 76 GLY B N 1
ATOM 4803 C CA . GLY B 1 76 ? 17.141 -31.953 6.176 1 72.12 76 GLY B CA 1
ATOM 4804 C C . GLY B 1 76 ? 18 -32.25 7.391 1 72.12 76 GLY B C 1
ATOM 4805 O O . GLY B 1 76 ? 17.734 -31.766 8.484 1 72.12 76 GLY B O 1
ATOM 4806 N N . THR B 1 77 ? 18.984 -33.094 7.172 1 75.12 77 THR B N 1
ATOM 4807 C CA . THR B 1 77 ? 19.938 -33.438 8.211 1 75.12 77 THR B CA 1
ATOM 4808 C C . THR B 1 77 ? 20.953 -32.281 8.398 1 75.12 77 THR B C 1
ATOM 4810 O O . THR B 1 77 ? 21.078 -31.422 7.535 1 75.12 77 THR B O 1
ATOM 4813 N N . ALA B 1 78 ? 21.516 -32.281 9.5 1 81.5 78 ALA B N 1
ATOM 4814 C CA . ALA B 1 78 ? 22.562 -31.281 9.789 1 81.5 78 ALA B CA 1
ATOM 4815 C C . ALA B 1 78 ? 23.625 -31.297 8.695 1 81.5 78 ALA B C 1
ATOM 4817 O O . ALA B 1 78 ? 24.125 -30.234 8.289 1 81.5 78 ALA B O 1
ATOM 4818 N N . ASP B 1 79 ? 23.906 -32.438 8.172 1 81.31 79 ASP B N 1
ATOM 4819 C CA . ASP B 1 79 ? 24.922 -32.594 7.129 1 81.31 79 ASP B CA 1
ATOM 4820 C C . ASP B 1 79 ? 24.422 -32 5.805 1 81.31 79 ASP B C 1
ATOM 4822 O O . ASP B 1 79 ? 25.188 -31.406 5.055 1 81.31 79 ASP B O 1
ATOM 4826 N N . GLN B 1 80 ? 23.219 -32.188 5.547 1 82.44 80 GLN B N 1
ATOM 4827 C CA . GLN B 1 80 ? 22.625 -31.641 4.328 1 82.44 80 GLN B CA 1
ATOM 4828 C C . GLN B 1 80 ? 22.609 -30.125 4.363 1 82.44 80 GLN B C 1
ATOM 4830 O O . GLN B 1 80 ? 22.875 -29.469 3.354 1 82.44 80 GLN B O 1
ATOM 4835 N N . LEU B 1 81 ? 22.328 -29.703 5.535 1 85.44 81 LEU B N 1
ATOM 4836 C CA . LEU B 1 81 ? 22.328 -28.25 5.711 1 85.44 81 LEU B CA 1
ATOM 4837 C C . LEU B 1 81 ? 23.734 -27.688 5.551 1 85.44 81 LEU B C 1
ATOM 4839 O O . LEU B 1 81 ? 23.922 -26.656 4.895 1 85.44 81 LEU B O 1
ATOM 4843 N N . ALA B 1 82 ? 24.656 -28.359 6.09 1 87.81 82 ALA B N 1
ATOM 4844 C CA . ALA B 1 82 ? 26.062 -27.953 5.953 1 87.81 82 ALA B CA 1
ATOM 4845 C C . ALA B 1 82 ? 26.5 -28 4.496 1 87.81 82 ALA B C 1
ATOM 4847 O O . ALA B 1 82 ? 27.203 -27.109 4.02 1 87.81 82 ALA B O 1
ATOM 4848 N N . ALA B 1 83 ? 26.125 -29.016 3.877 1 86.62 83 ALA B N 1
ATOM 4849 C CA . ALA B 1 83 ? 26.484 -29.172 2.471 1 86.62 83 ALA B CA 1
ATOM 4850 C C . ALA B 1 83 ? 25.891 -28.062 1.621 1 86.62 83 ALA B C 1
ATOM 4852 O O . ALA B 1 83 ? 26.547 -27.531 0.717 1 86.62 83 ALA B O 1
ATOM 4853 N N . ALA B 1 84 ? 24.719 -27.734 1.863 1 87.44 84 ALA B N 1
ATOM 4854 C CA . ALA B 1 84 ? 24.062 -26.656 1.135 1 87.44 84 ALA B CA 1
ATOM 4855 C C . ALA B 1 84 ? 24.766 -25.328 1.374 1 87.44 84 ALA B C 1
ATOM 4857 O O . ALA B 1 84 ? 24.891 -24.5 0.457 1 87.44 84 ALA B O 1
ATOM 4858 N N . ALA B 1 85 ? 25.25 -25.172 2.568 1 93.62 85 ALA B N 1
ATOM 4859 C CA . ALA B 1 85 ? 25.922 -23.938 2.924 1 93.62 85 ALA B CA 1
ATOM 4860 C C . ALA B 1 85 ? 27.297 -23.844 2.264 1 93.62 85 ALA B C 1
ATOM 4862 O O . ALA B 1 85 ? 27.797 -22.75 1.968 1 93.62 85 ALA B O 1
ATOM 4863 N N . ARG B 1 86 ? 27.922 -24.953 2.021 1 93.25 86 ARG B N 1
ATOM 4864 C CA . ARG B 1 86 ? 29.266 -25 1.458 1 93.25 86 ARG B CA 1
ATOM 4865 C C . ARG B 1 86 ? 29.297 -24.391 0.059 1 93.25 86 ARG B C 1
ATOM 4867 O O . ARG B 1 86 ? 30.312 -23.828 -0.359 1 93.25 86 ARG B O 1
ATOM 4874 N N . LYS B 1 87 ? 28.156 -24.531 -0.6 1 91.62 87 LYS B N 1
ATOM 4875 C CA . LYS B 1 87 ? 28.062 -23.891 -1.906 1 91.62 87 LYS B CA 1
ATOM 4876 C C . LYS B 1 87 ? 28.422 -22.406 -1.819 1 91.62 87 LYS B C 1
ATOM 4878 O O . LYS B 1 87 ? 29.062 -21.875 -2.717 1 91.62 87 LYS B O 1
ATOM 4883 N N . TYR B 1 88 ? 28.125 -21.75 -0.787 1 96.31 88 TYR B N 1
ATOM 4884 C CA . TYR B 1 88 ? 28.375 -20.328 -0.598 1 96.31 88 TYR B CA 1
ATOM 4885 C C . TYR B 1 88 ? 29.734 -20.078 0.041 1 96.31 88 TYR B C 1
ATOM 4887 O O . TYR B 1 88 ? 30.516 -19.25 -0.439 1 96.31 88 TYR B O 1
ATOM 4895 N N . THR B 1 89 ? 30.047 -20.859 1.077 1 97.31 89 THR B N 1
ATOM 4896 C CA . THR B 1 89 ? 31.297 -20.625 1.803 1 97.31 89 THR B CA 1
ATOM 4897 C C . THR B 1 89 ? 32.5 -20.906 0.917 1 97.31 89 THR B C 1
ATOM 4899 O O . THR B 1 89 ? 33.5 -20.188 0.975 1 97.31 89 THR B O 1
ATOM 4902 N N . ASP B 1 90 ? 32.375 -21.953 0.141 1 95.69 90 ASP B N 1
ATOM 4903 C CA . ASP B 1 90 ? 33.469 -22.266 -0.776 1 95.69 90 ASP B CA 1
ATOM 4904 C C . ASP B 1 90 ? 33.656 -21.172 -1.817 1 95.69 90 ASP B C 1
ATOM 4906 O O . ASP B 1 90 ? 34.75 -21 -2.365 1 95.69 90 ASP B O 1
ATOM 4910 N N . ALA B 1 91 ? 32.625 -20.422 -2.082 1 95.94 91 ALA B N 1
ATOM 4911 C CA . ALA B 1 91 ? 32.688 -19.344 -3.062 1 95.94 91 ALA B CA 1
ATOM 4912 C C . ALA B 1 91 ? 33.031 -18.016 -2.4 1 95.94 91 ALA B C 1
ATOM 4914 O O . ALA B 1 91 ? 33.031 -16.969 -3.053 1 95.94 91 ALA B O 1
ATOM 4915 N N . GLY B 1 92 ? 33.25 -18 -1.135 1 97.69 92 GLY B N 1
ATOM 4916 C CA . GLY B 1 92 ? 33.719 -16.812 -0.446 1 97.69 92 GLY B CA 1
ATOM 4917 C C . GLY B 1 92 ? 32.594 -15.953 0.088 1 97.69 92 GLY B C 1
ATOM 4918 O O . GLY B 1 92 ? 32.719 -14.727 0.169 1 97.69 92 GLY B O 1
ATOM 4919 N N . TYR B 1 93 ? 31.484 -16.562 0.36 1 98.25 93 TYR B N 1
ATOM 4920 C CA . TYR B 1 93 ? 30.359 -15.867 0.971 1 98.25 93 TYR B CA 1
ATOM 4921 C C . TYR B 1 93 ? 30.078 -16.391 2.375 1 98.25 93 TYR B C 1
ATOM 4923 O O . TYR B 1 93 ? 30.172 -17.594 2.621 1 98.25 93 TYR B O 1
ATOM 4931 N N . VAL B 1 94 ? 29.766 -15.5 3.307 1 98.56 94 VAL B N 1
ATOM 4932 C CA . VAL B 1 94 ? 29.047 -15.945 4.496 1 98.56 94 VAL B CA 1
ATOM 4933 C C . VAL B 1 94 ? 27.625 -16.328 4.125 1 98.56 94 VAL B C 1
ATOM 4935 O O . VAL B 1 94 ? 26.953 -15.609 3.383 1 98.56 94 VAL B O 1
ATOM 4938 N N . PHE B 1 95 ? 27.234 -17.5 4.531 1 98.19 95 PHE B N 1
ATOM 4939 C CA . PHE B 1 95 ? 25.844 -17.891 4.352 1 98.19 95 PHE B CA 1
ATOM 4940 C C . PHE B 1 95 ? 25.094 -17.828 5.672 1 98.19 95 PHE B C 1
ATOM 4942 O O . PHE B 1 95 ? 25.516 -18.406 6.672 1 98.19 95 PHE B O 1
ATOM 4949 N N . VAL B 1 96 ? 23.984 -17.062 5.695 1 98.44 96 VAL B N 1
ATOM 4950 C CA . VAL B 1 96 ? 23.125 -16.906 6.879 1 98.44 96 VAL B CA 1
ATOM 4951 C C . VAL B 1 96 ? 21.766 -17.531 6.609 1 98.44 96 VAL B C 1
ATOM 4953 O O . VAL B 1 96 ? 21.062 -17.109 5.684 1 98.44 96 VAL B O 1
ATOM 4956 N N . LEU B 1 97 ? 21.406 -18.531 7.355 1 97.75 97 LEU B N 1
ATOM 4957 C CA . LEU B 1 97 ? 20.062 -19.094 7.344 1 97.75 97 LEU B CA 1
ATOM 4958 C C . LEU B 1 97 ? 19.312 -18.75 8.625 1 97.75 97 LEU B C 1
ATOM 4960 O O . LEU B 1 97 ? 19.703 -19.188 9.711 1 97.75 97 LEU B O 1
ATOM 4964 N N . GLN B 1 98 ? 18.172 -17.984 8.453 1 98.06 98 GLN B N 1
ATOM 4965 C CA . GLN B 1 98 ? 17.516 -17.391 9.609 1 98.06 98 GLN B CA 1
ATOM 4966 C C . GLN B 1 98 ? 16.078 -17.891 9.75 1 98.06 98 GLN B C 1
ATOM 4968 O O . GLN B 1 98 ? 15.344 -17.969 8.758 1 98.06 98 GLN B O 1
ATOM 4973 N N . ASP B 1 99 ? 15.742 -18.266 11 1 97.38 99 ASP B N 1
ATOM 4974 C CA . ASP B 1 99 ? 14.328 -18.484 11.297 1 97.38 99 ASP B CA 1
ATOM 4975 C C . ASP B 1 99 ? 13.555 -17.172 11.32 1 97.38 99 ASP B C 1
ATOM 4977 O O . ASP B 1 99 ? 13.969 -16.203 11.977 1 97.38 99 ASP B O 1
ATOM 4981 N N . VAL B 1 100 ? 12.484 -17.172 10.562 1 96.38 100 VAL B N 1
ATOM 4982 C CA . VAL B 1 100 ? 11.648 -15.984 10.625 1 96.38 100 VAL B CA 1
ATOM 4983 C C . VAL B 1 100 ? 11.016 -15.859 12.008 1 96.38 100 VAL B C 1
ATOM 4985 O O . VAL B 1 100 ? 11.117 -16.781 12.82 1 96.38 100 VAL B O 1
ATOM 4988 N N . ARG B 1 101 ? 10.445 -14.727 12.25 1 93.94 101 ARG B N 1
ATOM 4989 C CA . ARG B 1 101 ? 9.812 -14.438 13.531 1 93.94 101 ARG B CA 1
ATOM 4990 C C . ARG B 1 101 ? 8.859 -15.555 13.938 1 93.94 101 ARG B C 1
ATOM 4992 O O . ARG B 1 101 ? 8.062 -16.031 13.125 1 93.94 101 ARG B O 1
ATOM 4999 N N . GLY B 1 102 ? 8.945 -16.031 15.234 1 90.62 102 GLY B N 1
ATOM 5000 C CA . GLY B 1 102 ? 8.023 -17 15.797 1 90.62 102 GLY B CA 1
ATOM 5001 C C . GLY B 1 102 ? 8.344 -18.422 15.406 1 90.62 102 GLY B C 1
ATOM 5002 O O . GLY B 1 102 ? 7.621 -19.359 15.773 1 90.62 102 GLY B O 1
ATOM 5003 N N . LYS B 1 103 ? 9.414 -18.672 14.695 1 92.69 103 LYS B N 1
ATOM 5004 C CA . LYS B 1 103 ? 9.773 -20.016 14.258 1 92.69 103 LYS B CA 1
ATOM 5005 C C . LYS B 1 103 ? 11.102 -20.453 14.867 1 92.69 103 LYS B C 1
ATOM 5007 O O . LYS B 1 103 ? 12.016 -19.641 15.031 1 92.69 103 LYS B O 1
ATOM 5012 N N . GLY B 1 104 ? 11.133 -21.766 15.172 1 93.25 104 GLY B N 1
ATOM 5013 C CA . GLY B 1 104 ? 12.383 -22.312 15.68 1 93.25 104 GLY B CA 1
ATOM 5014 C C . GLY B 1 104 ? 12.875 -21.625 16.938 1 93.25 104 GLY B C 1
ATOM 5015 O O . GLY B 1 104 ? 12.125 -21.484 17.906 1 93.25 104 GLY B O 1
ATOM 5016 N N . HIS B 1 105 ? 14.086 -21.141 16.812 1 95.06 105 HIS B N 1
ATOM 5017 C CA . HIS B 1 105 ? 14.695 -20.516 17.984 1 95.06 105 HIS B CA 1
ATOM 5018 C C . HIS B 1 105 ? 14.492 -19 17.953 1 95.06 105 HIS B C 1
ATOM 5020 O O . HIS B 1 105 ? 15 -18.297 18.828 1 95.06 105 HIS B O 1
ATOM 5026 N N . SER B 1 106 ? 13.797 -18.516 16.938 1 96.12 106 SER B N 1
ATOM 5027 C CA . SER B 1 106 ? 13.484 -17.094 16.859 1 96.12 106 SER B CA 1
ATOM 5028 C C . SER B 1 106 ? 12.359 -16.719 17.812 1 96.12 106 SER B C 1
ATOM 5030 O O . SER B 1 106 ? 11.422 -17.5 18.016 1 96.12 106 SER B O 1
ATOM 5032 N N . GLN B 1 107 ? 12.5 -15.555 18.359 1 93.38 107 GLN B N 1
ATOM 5033 C CA . GLN B 1 107 ? 11.469 -15.031 19.25 1 93.38 107 GLN B CA 1
ATOM 5034 C C . GLN B 1 107 ? 10.305 -14.438 18.469 1 93.38 107 GLN B C 1
ATOM 5036 O O . GLN B 1 107 ? 10.375 -14.32 17.234 1 93.38 107 GLN B O 1
ATOM 5041 N N . GLY B 1 108 ? 9.227 -14.141 19.203 1 88.12 108 GLY B N 1
ATOM 5042 C CA . GLY B 1 108 ? 8.062 -13.5 18.609 1 88.12 108 GLY B CA 1
ATOM 5043 C C . GLY B 1 108 ? 6.973 -14.477 18.219 1 88.12 108 GLY B C 1
ATOM 5044 O O . GLY B 1 108 ? 6.945 -15.609 18.719 1 88.12 108 GLY B O 1
ATOM 5045 N N . PHE B 1 109 ? 5.961 -13.93 17.438 1 82.12 109 PHE B N 1
ATOM 5046 C CA . PHE B 1 109 ? 4.797 -14.688 16.984 1 82.12 109 PHE B CA 1
ATOM 5047 C C . PHE B 1 109 ? 4.758 -14.766 15.469 1 82.12 109 PHE B C 1
ATOM 5049 O O . PHE B 1 109 ? 4.934 -13.758 14.781 1 82.12 109 PHE B O 1
ATOM 5056 N N . TYR B 1 110 ? 4.555 -15.969 15.094 1 84.94 110 TYR B N 1
ATOM 5057 C CA . TYR B 1 110 ? 4.562 -16.172 13.648 1 84.94 110 TYR B CA 1
ATOM 5058 C C . TYR B 1 110 ? 3.221 -15.781 13.039 1 84.94 110 TYR B C 1
ATOM 5060 O O . TYR B 1 110 ? 2.172 -16.281 13.453 1 84.94 110 TYR B O 1
ATOM 5068 N N . GLN B 1 111 ? 3.176 -14.852 12.219 1 80.69 111 GLN B N 1
ATOM 5069 C CA . GLN B 1 111 ? 2.131 -14.531 11.258 1 80.69 111 GLN B CA 1
ATOM 5070 C C . GLN B 1 111 ? 2.678 -14.516 9.836 1 80.69 111 GLN B C 1
ATOM 5072 O O . GLN B 1 111 ? 3.547 -13.703 9.508 1 80.69 111 GLN B O 1
ATOM 5077 N N . ALA B 1 112 ? 2.094 -15.352 9.078 1 83.5 112 ALA B N 1
ATOM 5078 C CA . ALA B 1 112 ? 2.674 -15.578 7.758 1 83.5 112 ALA B CA 1
ATOM 5079 C C . ALA B 1 112 ? 2.795 -14.273 6.98 1 83.5 112 ALA B C 1
ATOM 5081 O O . ALA B 1 112 ? 1.786 -13.672 6.609 1 83.5 112 ALA B O 1
ATOM 5082 N N . TYR B 1 113 ? 4.047 -13.844 6.812 1 85.69 113 TYR B N 1
ATOM 5083 C CA . TYR B 1 113 ? 4.504 -12.805 5.898 1 85.69 113 TYR B CA 1
ATOM 5084 C C . TYR B 1 113 ? 3.984 -11.438 6.324 1 85.69 113 TYR B C 1
ATOM 5086 O O . TYR B 1 113 ? 4.012 -10.484 5.543 1 85.69 113 TYR B O 1
ATOM 5094 N N . VAL B 1 114 ? 3.525 -11.281 7.547 1 79.94 114 VAL B N 1
ATOM 5095 C CA . VAL B 1 114 ? 2.945 -10.031 8.016 1 79.94 114 VAL B CA 1
ATOM 5096 C C . VAL B 1 114 ? 4.059 -9.062 8.406 1 79.94 114 VAL B C 1
ATOM 5098 O O . VAL B 1 114 ? 3.971 -7.863 8.117 1 79.94 114 VAL B O 1
ATOM 5101 N N . THR B 1 115 ? 5.148 -9.547 8.938 1 86.38 115 THR B N 1
ATOM 5102 C CA . THR B 1 115 ? 6.199 -8.672 9.453 1 86.38 115 THR B CA 1
ATOM 5103 C C . THR B 1 115 ? 7.469 -8.805 8.609 1 86.38 115 THR B C 1
ATOM 5105 O O . THR B 1 115 ? 8.516 -8.258 8.969 1 86.38 115 THR B O 1
ATOM 5108 N N . ASP B 1 116 ? 7.383 -9.43 7.535 1 92.25 116 ASP B N 1
ATOM 5109 C CA . ASP B 1 116 ? 8.594 -9.828 6.816 1 92.25 116 ASP B CA 1
ATOM 5110 C C . ASP B 1 116 ? 9.242 -8.625 6.133 1 92.25 116 ASP B C 1
ATOM 5112 O O . ASP B 1 116 ? 10.43 -8.664 5.801 1 92.25 116 ASP B O 1
ATOM 5116 N N . ILE B 1 117 ? 8.523 -7.574 5.848 1 91.94 117 ILE B N 1
ATOM 5117 C CA . ILE B 1 117 ? 9.148 -6.379 5.293 1 91.94 117 ILE B CA 1
ATOM 5118 C C . ILE B 1 117 ? 10.062 -5.738 6.336 1 91.94 117 ILE B C 1
ATOM 5120 O O . ILE B 1 117 ? 11.242 -5.516 6.078 1 91.94 117 ILE B O 1
ATOM 5124 N N . GLU B 1 118 ? 9.578 -5.551 7.566 1 89 118 GLU B N 1
ATOM 5125 C CA . GLU B 1 118 ? 10.367 -4.973 8.648 1 89 118 GLU B CA 1
ATOM 5126 C C . GLU B 1 118 ? 11.492 -5.914 9.078 1 89 118 GLU B C 1
ATOM 5128 O O . GLU B 1 118 ? 12.633 -5.484 9.25 1 89 118 GLU B O 1
ATOM 5133 N N . ASP B 1 119 ? 11.078 -7.16 9.227 1 94.94 119 ASP B N 1
ATOM 5134 C CA . ASP B 1 119 ? 12.062 -8.148 9.656 1 94.94 119 ASP B CA 1
ATOM 5135 C C . ASP B 1 119 ? 13.148 -8.328 8.602 1 94.94 119 ASP B C 1
ATOM 5137 O O . ASP B 1 119 ? 14.312 -8.562 8.938 1 94.94 119 ASP B O 1
ATOM 5141 N N . GLY B 1 120 ? 12.703 -8.266 7.34 1 97.06 120 GLY B N 1
ATOM 5142 C CA . GLY B 1 120 ? 13.68 -8.359 6.262 1 97.06 120 GLY B CA 1
ATOM 5143 C C . GLY B 1 120 ? 14.68 -7.215 6.266 1 97.06 120 GLY B C 1
ATOM 5144 O O . GLY B 1 120 ? 15.883 -7.438 6.121 1 97.06 120 GLY B O 1
ATOM 5145 N N . TYR B 1 121 ? 14.195 -6.008 6.418 1 95.38 121 TYR B N 1
ATOM 5146 C CA . TYR B 1 121 ? 15.07 -4.848 6.535 1 95.38 121 TYR B CA 1
ATOM 5147 C C . TYR B 1 121 ? 16.078 -5.039 7.652 1 95.38 121 TYR B C 1
ATOM 5149 O O . TYR B 1 121 ? 17.297 -4.902 7.438 1 95.38 121 TYR B O 1
ATOM 5157 N N . ASP B 1 122 ? 15.586 -5.422 8.812 1 95.81 122 ASP B N 1
ATOM 5158 C CA . ASP B 1 122 ? 16.422 -5.531 10.008 1 95.81 122 ASP B CA 1
ATOM 5159 C C . ASP B 1 122 ? 17.453 -6.66 9.859 1 95.81 122 ASP B C 1
ATOM 5161 O O . ASP B 1 122 ? 18.594 -6.535 10.305 1 95.81 122 ASP B O 1
ATOM 5165 N N . SER B 1 123 ? 17.016 -7.707 9.266 1 98.5 123 SER B N 1
ATOM 5166 C CA . SER B 1 123 ? 17.906 -8.844 9.094 1 98.5 123 SER B CA 1
ATOM 5167 C C . SER B 1 123 ? 19.062 -8.5 8.148 1 98.5 123 SER B C 1
ATOM 5169 O O . SER B 1 123 ? 20.203 -8.867 8.406 1 98.5 123 SER B O 1
ATOM 5171 N N . VAL B 1 124 ? 18.75 -7.797 7.039 1 98.62 124 VAL B N 1
ATOM 5172 C CA . VAL B 1 124 ? 19.781 -7.379 6.09 1 98.62 124 VAL B CA 1
ATOM 5173 C C . VAL B 1 124 ? 20.766 -6.441 6.781 1 98.62 124 VAL B C 1
ATOM 5175 O O . VAL B 1 124 ? 21.984 -6.629 6.684 1 98.62 124 VAL B O 1
ATOM 5178 N N . GLU B 1 125 ? 20.281 -5.504 7.5 1 96.81 125 GLU B N 1
ATOM 5179 C CA . GLU B 1 125 ? 21.156 -4.531 8.164 1 96.81 125 GLU B CA 1
ATOM 5180 C C . GLU B 1 125 ? 21.969 -5.184 9.273 1 96.81 125 GLU B C 1
ATOM 5182 O O . GLU B 1 125 ? 23.125 -4.824 9.5 1 96.81 125 GLU B O 1
ATOM 5187 N N . TRP B 1 126 ? 21.344 -6.105 10 1 98.12 126 TRP B N 1
ATOM 5188 C CA . TRP B 1 126 ? 22.078 -6.867 11.008 1 98.12 126 TRP B CA 1
ATOM 5189 C C . TRP B 1 126 ? 23.25 -7.605 10.383 1 98.12 126 TRP B C 1
ATOM 5191 O O . TRP B 1 126 ? 24.391 -7.508 10.867 1 98.12 126 TRP B O 1
ATOM 5201 N N . ALA B 1 127 ? 22.969 -8.32 9.336 1 98.75 127 ALA B N 1
ATOM 5202 C CA . ALA B 1 127 ? 24.016 -9.086 8.672 1 98.75 127 ALA B CA 1
ATOM 5203 C C . ALA B 1 127 ? 25.125 -8.172 8.164 1 98.75 127 ALA B C 1
ATOM 5205 O O . ALA B 1 127 ? 26.312 -8.508 8.273 1 98.75 127 ALA B O 1
ATOM 5206 N N . ALA B 1 128 ? 24.797 -7.035 7.621 1 98.44 128 ALA B N 1
ATOM 5207 C CA . ALA B 1 128 ? 25.75 -6.078 7.062 1 98.44 128 ALA B CA 1
ATOM 5208 C C . ALA B 1 128 ? 26.641 -5.5 8.156 1 98.44 128 ALA B C 1
ATOM 5210 O O . ALA B 1 128 ? 27.797 -5.133 7.895 1 98.44 128 ALA B O 1
ATOM 5211 N N . GLY B 1 129 ? 26.109 -5.438 9.344 1 97.38 129 GLY B N 1
ATOM 5212 C CA . GLY B 1 129 ? 26.812 -4.762 10.422 1 97.38 129 GLY B CA 1
ATOM 5213 C C . GLY B 1 129 ? 27.734 -5.68 11.211 1 97.38 129 GLY B C 1
ATOM 5214 O O . GLY B 1 129 ? 28.438 -5.234 12.109 1 97.38 129 GLY B O 1
ATOM 5215 N N . GLN B 1 130 ? 27.766 -6.938 10.891 1 97.88 130 GLN B N 1
ATOM 5216 C CA . GLN B 1 130 ? 28.594 -7.883 11.617 1 97.88 130 GLN B CA 1
ATOM 5217 C C . GLN B 1 130 ? 30.078 -7.703 11.258 1 97.88 130 GLN B C 1
ATOM 5219 O O . GLN B 1 130 ? 30.391 -7.289 10.141 1 97.88 130 GLN B O 1
ATOM 5224 N N . PRO B 1 131 ? 30.984 -8.086 12.211 1 97.19 131 PRO B N 1
ATOM 5225 C CA . PRO B 1 131 ? 32.406 -7.914 11.938 1 97.19 131 PRO B CA 1
ATOM 5226 C C . PRO B 1 131 ? 32.906 -8.789 10.781 1 97.19 131 PRO B C 1
ATOM 5228 O O . PRO B 1 131 ? 33.875 -8.445 10.117 1 97.19 131 PRO B O 1
ATOM 5231 N N . TRP B 1 132 ? 32.281 -9.867 10.523 1 97.69 132 TRP B N 1
ATOM 5232 C CA . TRP B 1 132 ? 32.719 -10.781 9.477 1 97.69 132 TRP B CA 1
ATOM 5233 C C . TRP B 1 132 ? 32.125 -10.359 8.125 1 97.69 132 TRP B C 1
ATOM 5235 O O . TRP B 1 132 ? 32.469 -10.961 7.094 1 97.69 132 TRP B O 1
ATOM 5245 N N . SER B 1 133 ? 31.297 -9.391 8.047 1 98.62 133 SER B N 1
ATOM 5246 C CA . SER B 1 133 ? 30.625 -8.914 6.832 1 98.62 133 SER B CA 1
ATOM 5247 C C . SER B 1 133 ? 31.359 -7.699 6.25 1 98.62 133 SER B C 1
ATOM 5249 O O . SER B 1 133 ? 31.812 -6.824 6.988 1 98.62 133 SER B O 1
ATOM 5251 N N . ASN B 1 134 ? 31.438 -7.613 4.941 1 98.5 134 ASN B N 1
ATOM 5252 C CA . ASN B 1 134 ? 31.984 -6.426 4.297 1 98.5 134 ASN B CA 1
ATOM 5253 C C . ASN B 1 134 ? 30.891 -5.406 3.98 1 98.5 134 ASN B C 1
ATOM 5255 O O . ASN B 1 134 ? 31.125 -4.457 3.229 1 98.5 134 ASN B O 1
ATOM 5259 N N . GLY B 1 135 ? 29.672 -5.75 4.414 1 98.31 135 GLY B N 1
ATOM 5260 C CA . GLY B 1 135 ? 28.578 -4.805 4.281 1 98.31 135 GLY B CA 1
ATOM 5261 C C . GLY B 1 135 ? 27.75 -5.012 3.02 1 98.31 135 GLY B C 1
ATOM 5262 O O . GLY B 1 135 ? 26.781 -4.301 2.785 1 98.31 135 GLY B O 1
ATOM 5263 N N . ARG B 1 136 ? 28.156 -5.859 2.148 1 98.62 136 ARG B N 1
ATOM 5264 C CA . ARG B 1 136 ? 27.391 -6.188 0.945 1 98.62 136 ARG B CA 1
ATOM 5265 C C . ARG B 1 136 ? 26.578 -7.465 1.14 1 98.62 136 ARG B C 1
ATOM 5267 O O . ARG B 1 136 ? 27.141 -8.539 1.335 1 98.62 136 ARG B O 1
ATOM 5274 N N . VAL B 1 137 ? 25.25 -7.352 1.082 1 98.88 137 VAL B N 1
ATOM 5275 C CA . VAL B 1 137 ? 24.375 -8.469 1.412 1 98.88 137 VAL B CA 1
ATOM 5276 C C . VAL B 1 137 ? 23.5 -8.812 0.21 1 98.88 137 VAL B C 1
ATOM 5278 O O . VAL B 1 137 ? 22.906 -7.926 -0.41 1 98.88 137 VAL B O 1
ATOM 5281 N N . GLY B 1 138 ? 23.516 -9.992 -0.258 1 98.81 138 GLY B N 1
ATOM 5282 C CA . GLY B 1 138 ? 22.5 -10.57 -1.122 1 98.81 138 GLY B CA 1
ATOM 5283 C C . GLY B 1 138 ? 21.484 -11.414 -0.37 1 98.81 138 GLY B C 1
ATOM 5284 O O . GLY B 1 138 ? 21.734 -11.852 0.755 1 98.81 138 GLY B O 1
ATOM 5285 N N . ILE B 1 139 ? 20.281 -11.609 -0.94 1 98.75 139 ILE B N 1
ATOM 5286 C CA . ILE B 1 139 ? 19.266 -12.445 -0.314 1 98.75 139 ILE B CA 1
ATOM 5287 C C . ILE B 1 139 ? 18.719 -13.445 -1.331 1 98.75 139 ILE B C 1
ATOM 5289 O O . ILE B 1 139 ? 18.594 -13.133 -2.516 1 98.75 139 ILE B O 1
ATOM 5293 N N . THR B 1 140 ? 18.484 -14.68 -0.854 1 97.31 140 THR B N 1
ATOM 5294 C CA . THR B 1 140 ? 17.953 -15.719 -1.734 1 97.31 140 THR B CA 1
ATOM 5295 C C . THR B 1 140 ? 16.891 -16.547 -1.024 1 97.31 140 THR B C 1
ATOM 5297 O O . THR B 1 140 ? 16.797 -16.531 0.204 1 97.31 140 THR B O 1
ATOM 5300 N N . GLY B 1 141 ? 16.062 -17.125 -1.84 1 95.75 141 GLY B N 1
ATOM 5301 C CA . GLY B 1 141 ? 15.062 -18.031 -1.299 1 95.75 141 GLY B CA 1
ATOM 5302 C C . GLY B 1 141 ? 14.125 -18.578 -2.357 1 95.75 141 GLY B C 1
ATOM 5303 O O . GLY B 1 141 ? 13.906 -17.953 -3.393 1 95.75 141 GLY B O 1
ATOM 5304 N N . ALA B 1 142 ? 13.617 -19.781 -2.057 1 94.44 142 ALA B N 1
ATOM 5305 C CA . ALA B 1 142 ? 12.625 -20.438 -2.904 1 94.44 142 ALA B CA 1
ATOM 5306 C C . ALA B 1 142 ? 11.289 -20.562 -2.186 1 94.44 142 ALA B C 1
ATOM 5308 O O . ALA B 1 142 ? 11.242 -20.844 -0.987 1 94.44 142 ALA B O 1
ATOM 5309 N N . SER B 1 143 ? 10.203 -20.375 -3.018 1 94.81 143 SER B N 1
ATOM 5310 C CA . SER B 1 143 ? 8.867 -20.547 -2.465 1 94.81 143 SER B CA 1
ATOM 5311 C C . SER B 1 143 ? 8.609 -19.578 -1.315 1 94.81 143 SER B C 1
ATOM 5313 O O . SER B 1 143 ? 8.812 -18.375 -1.461 1 94.81 143 SER B O 1
ATOM 5315 N N . ALA B 1 144 ? 8.352 -20.109 -0.098 1 94 144 ALA B N 1
ATOM 5316 C CA . ALA B 1 144 ? 8.102 -19.234 1.052 1 94 144 ALA B CA 1
ATOM 5317 C C . ALA B 1 144 ? 9.32 -18.375 1.36 1 94 144 ALA B C 1
ATOM 5319 O O . ALA B 1 144 ? 9.188 -17.234 1.793 1 94 144 ALA B O 1
ATOM 5320 N N . LEU B 1 145 ? 10.5 -18.906 1.147 1 96.5 145 LEU B N 1
ATOM 5321 C CA . LEU B 1 145 ? 11.711 -18.125 1.35 1 96.5 145 LEU B CA 1
ATOM 5322 C C . LEU B 1 145 ? 11.836 -17.031 0.301 1 96.5 145 LEU B C 1
ATOM 5324 O O . LEU B 1 145 ? 12.43 -15.984 0.561 1 96.5 145 LEU B O 1
ATOM 5328 N N . GLY B 1 146 ? 11.297 -17.297 -0.881 1 96.38 146 GLY B N 1
ATOM 5329 C CA . GLY B 1 146 ? 11.242 -16.266 -1.909 1 96.38 146 GLY B CA 1
ATOM 5330 C C . GLY B 1 146 ? 10.352 -15.102 -1.539 1 96.38 146 GLY B C 1
ATOM 5331 O O . GLY B 1 146 ? 10.672 -13.953 -1.848 1 96.38 146 GLY B O 1
ATOM 5332 N N . VAL B 1 147 ? 9.258 -15.414 -0.85 1 96.19 147 VAL B N 1
ATOM 5333 C CA . VAL B 1 147 ? 8.367 -14.367 -0.366 1 96.19 147 VAL B CA 1
ATOM 5334 C C . VAL B 1 147 ? 9.109 -13.469 0.621 1 96.19 147 VAL B C 1
ATOM 5336 O O . VAL B 1 147 ? 9 -12.242 0.557 1 96.19 147 VAL B O 1
ATOM 5339 N N . THR B 1 148 ? 9.914 -14.062 1.477 1 97 148 THR B N 1
ATOM 5340 C CA . THR B 1 148 ? 10.68 -13.289 2.447 1 97 148 THR B CA 1
ATOM 5341 C C . THR B 1 148 ? 11.742 -12.445 1.751 1 97 148 THR B C 1
ATOM 5343 O O . THR B 1 148 ? 12.016 -11.312 2.158 1 97 148 THR B O 1
ATOM 5346 N N . ALA B 1 149 ? 12.312 -13 0.739 1 97.75 149 ALA B N 1
ATOM 5347 C CA . ALA B 1 149 ? 13.32 -12.258 -0.024 1 97.75 149 ALA B CA 1
ATOM 5348 C C . ALA B 1 149 ? 12.695 -11.047 -0.715 1 97.75 149 ALA B C 1
ATOM 5350 O O . ALA B 1 149 ? 13.234 -9.938 -0.647 1 97.75 149 ALA B O 1
ATOM 5351 N N . ASN B 1 150 ? 11.578 -11.281 -1.389 1 97.5 150 ASN B N 1
ATOM 5352 C CA . ASN B 1 150 ? 10.859 -10.172 -2.02 1 97.5 150 ASN B CA 1
ATOM 5353 C C . ASN B 1 150 ? 10.469 -9.109 -1.001 1 97.5 150 ASN B C 1
ATOM 5355 O O . ASN B 1 150 ? 10.539 -7.91 -1.291 1 97.5 150 ASN B O 1
ATOM 5359 N N . SER B 1 151 ? 10.062 -9.547 0.159 1 96.19 151 SER B N 1
ATOM 5360 C CA . SER B 1 151 ? 9.688 -8.609 1.215 1 96.19 151 SER B CA 1
ATOM 5361 C C . SER B 1 151 ? 10.867 -7.734 1.627 1 96.19 151 SER B C 1
ATOM 5363 O O . SER B 1 151 ? 10.719 -6.523 1.797 1 96.19 151 SER B O 1
ATOM 5365 N N . ALA B 1 152 ? 12.008 -8.359 1.777 1 97.44 152 ALA B N 1
ATOM 5366 C CA . ALA B 1 152 ? 13.211 -7.598 2.111 1 97.44 152 ALA B CA 1
ATOM 5367 C C . ALA B 1 152 ? 13.547 -6.594 1.013 1 97.44 152 ALA B C 1
ATOM 5369 O O . ALA B 1 152 ? 13.938 -5.461 1.297 1 97.44 152 ALA B O 1
ATOM 5370 N N . ALA B 1 153 ? 13.406 -7.008 -0.227 1 97.69 153 ALA B N 1
ATOM 5371 C CA . ALA B 1 153 ? 13.68 -6.113 -1.347 1 97.69 153 ALA B CA 1
ATOM 5372 C C . ALA B 1 153 ? 12.75 -4.898 -1.317 1 97.69 153 ALA B C 1
ATOM 5374 O O . ALA B 1 153 ? 13.188 -3.773 -1.574 1 97.69 153 ALA B O 1
ATOM 5375 N N . MET B 1 154 ? 11.531 -5.129 -1 1 95.88 154 MET B N 1
ATOM 5376 C CA . MET B 1 154 ? 10.555 -4.047 -0.921 1 95.88 154 MET B CA 1
ATOM 5377 C C . MET B 1 154 ? 10.922 -3.059 0.181 1 95.88 154 MET B C 1
ATOM 5379 O O . MET B 1 154 ? 10.664 -1.86 0.058 1 95.88 154 MET B O 1
ATOM 5383 N N . ALA B 1 155 ? 11.523 -3.537 1.222 1 93.81 155 ALA B N 1
ATOM 5384 C CA . ALA B 1 155 ? 11.938 -2.697 2.344 1 93.81 155 ALA B CA 1
ATOM 5385 C C . ALA B 1 155 ? 13.141 -1.839 1.974 1 93.81 155 ALA B C 1
ATOM 5387 O O . ALA B 1 155 ? 13.469 -0.881 2.678 1 93.81 155 ALA B O 1
ATOM 5388 N N . ASN B 1 156 ? 13.836 -2.242 0.979 1 93.69 156 ASN B N 1
ATOM 5389 C CA . ASN B 1 156 ? 14.938 -1.506 0.367 1 93.69 156 ASN B CA 1
ATOM 5390 C C . ASN B 1 156 ? 16 -1.132 1.395 1 93.69 156 ASN B C 1
ATOM 5392 O O . ASN B 1 156 ? 16.375 0.036 1.512 1 93.69 156 ASN B O 1
ATOM 5396 N N . PRO B 1 157 ? 16.438 -2.057 2.205 1 94.88 157 PRO B N 1
ATOM 5397 C CA . PRO B 1 157 ? 17.578 -1.736 3.068 1 94.88 157 PRO B CA 1
ATOM 5398 C C . PRO B 1 157 ? 18.828 -1.344 2.277 1 94.88 157 PRO B C 1
ATOM 5400 O O . PRO B 1 157 ? 19.109 -1.94 1.237 1 94.88 157 PRO B O 1
ATOM 5403 N N . PRO B 1 158 ? 19.625 -0.395 2.75 1 92.31 158 PRO B N 1
ATOM 5404 C CA . PRO B 1 158 ? 20.719 0.157 1.958 1 92.31 158 PRO B CA 1
ATOM 5405 C C . PRO B 1 158 ? 21.797 -0.877 1.65 1 92.31 158 PRO B C 1
ATOM 5407 O O . PRO B 1 158 ? 22.516 -0.75 0.654 1 92.31 158 PRO B O 1
ATOM 5410 N N . HIS B 1 159 ? 21.891 -1.922 2.457 1 97.88 159 HIS B N 1
ATOM 5411 C CA . HIS B 1 159 ? 23 -2.848 2.283 1 97.88 159 HIS B CA 1
ATOM 5412 C C . HIS B 1 159 ? 22.578 -4.074 1.48 1 97.88 159 HIS B C 1
ATOM 5414 O O . HIS B 1 159 ? 23.391 -4.949 1.199 1 97.88 159 HIS B O 1
ATOM 5420 N N . LEU B 1 160 ? 21.312 -4.137 1.075 1 98.5 160 LEU B N 1
ATOM 5421 C CA . LEU B 1 160 ? 20.891 -5.168 0.135 1 98.5 160 LEU B CA 1
ATOM 5422 C C . LEU B 1 160 ? 21.297 -4.805 -1.289 1 98.5 160 LEU B C 1
ATOM 5424 O O . LEU B 1 160 ? 20.906 -3.75 -1.797 1 98.5 160 LEU B O 1
ATOM 5428 N N . LYS B 1 161 ? 22 -5.734 -1.929 1 98.56 161 LYS B N 1
ATOM 5429 C CA . LYS B 1 161 ? 22.578 -5.355 -3.217 1 98.56 161 LYS B CA 1
ATOM 5430 C C . LYS B 1 161 ? 21.969 -6.168 -4.352 1 98.56 161 LYS B C 1
ATOM 5432 O O . LYS B 1 161 ? 21.984 -5.746 -5.508 1 98.56 161 LYS B O 1
ATOM 5437 N N . ALA B 1 162 ? 21.438 -7.312 -4.039 1 98.75 162 ALA B N 1
ATOM 5438 C CA . ALA B 1 162 ? 20.844 -8.18 -5.055 1 98.75 162 ALA B CA 1
ATOM 5439 C C . ALA B 1 162 ? 20 -9.273 -4.41 1 98.75 162 ALA B C 1
ATOM 5441 O O . ALA B 1 162 ? 20.156 -9.578 -3.225 1 98.75 162 ALA B O 1
ATOM 5442 N N . ALA B 1 163 ? 19.078 -9.875 -5.203 1 98.62 163 ALA B N 1
ATOM 5443 C CA . ALA B 1 163 ? 18.266 -11 -4.754 1 98.62 163 ALA B CA 1
ATOM 5444 C C . ALA B 1 163 ? 18.188 -12.086 -5.828 1 98.62 163 ALA B C 1
ATOM 5446 O O . ALA B 1 163 ? 18.297 -11.789 -7.02 1 98.62 163 ALA B O 1
ATOM 5447 N N . TYR B 1 164 ? 18.141 -13.273 -5.438 1 97.88 164 TYR B N 1
ATOM 5448 C CA . TYR B 1 164 ? 17.875 -14.445 -6.266 1 97.88 164 TYR B CA 1
ATOM 5449 C C . TYR B 1 164 ? 16.641 -15.195 -5.766 1 97.88 164 TYR B C 1
ATOM 5451 O O . TYR B 1 164 ? 16.672 -15.828 -4.707 1 97.88 164 TYR B O 1
ATOM 5459 N N . VAL B 1 165 ? 15.562 -15.156 -6.527 1 97.12 165 VAL B N 1
ATOM 5460 C CA . VAL B 1 165 ? 14.266 -15.594 -6.035 1 97.12 165 VAL B CA 1
ATOM 5461 C C . VAL B 1 165 ? 13.734 -16.719 -6.91 1 97.12 165 VAL B C 1
ATOM 5463 O O . VAL B 1 165 ? 13.539 -16.547 -8.117 1 97.12 165 VAL B O 1
ATOM 5466 N N . VAL B 1 166 ? 13.422 -17.859 -6.25 1 95.81 166 VAL B N 1
ATOM 5467 C CA . VAL B 1 166 ? 13.008 -19.062 -6.961 1 95.81 166 VAL B CA 1
ATOM 5468 C C . VAL B 1 166 ? 11.562 -19.391 -6.613 1 95.81 166 VAL B C 1
ATOM 5470 O O . VAL B 1 166 ? 11.211 -19.5 -5.434 1 95.81 166 VAL B O 1
ATOM 5473 N N . VAL B 1 167 ? 10.695 -19.5 -7.629 1 95.69 167 VAL B N 1
ATOM 5474 C CA . VAL B 1 167 ? 9.312 -19.953 -7.566 1 95.69 167 VAL B CA 1
ATOM 5475 C C . VAL B 1 167 ? 8.562 -19.219 -6.465 1 95.69 167 VAL B C 1
ATOM 5477 O O . VAL B 1 167 ? 7.98 -19.828 -5.574 1 95.69 167 VAL B O 1
ATOM 5480 N N . ALA B 1 168 ? 8.445 -17.906 -6.57 1 95.81 168 ALA B N 1
ATOM 5481 C CA . ALA B 1 168 ? 7.781 -17.062 -5.582 1 95.81 168 ALA B CA 1
ATOM 5482 C C . ALA B 1 168 ? 6.695 -16.219 -6.234 1 95.81 168 ALA B C 1
ATOM 5484 O O . ALA B 1 168 ? 6.816 -15.828 -7.398 1 95.81 168 ALA B O 1
ATOM 5485 N N . PRO B 1 169 ? 5.637 -15.883 -5.477 1 96.19 169 PRO B N 1
ATOM 5486 C CA . PRO B 1 169 ? 4.539 -15.07 -6.012 1 96.19 169 PRO B CA 1
ATOM 5487 C C . PRO B 1 169 ? 4.871 -13.586 -6.066 1 96.19 169 PRO B C 1
ATOM 5489 O O . PRO B 1 169 ? 5.832 -13.141 -5.434 1 96.19 169 PRO B O 1
ATOM 5492 N N . TYR B 1 170 ? 4.125 -12.867 -6.914 1 94.88 170 TYR B N 1
ATOM 5493 C CA . TYR B 1 170 ? 4.246 -11.414 -6.953 1 94.88 170 TYR B CA 1
ATOM 5494 C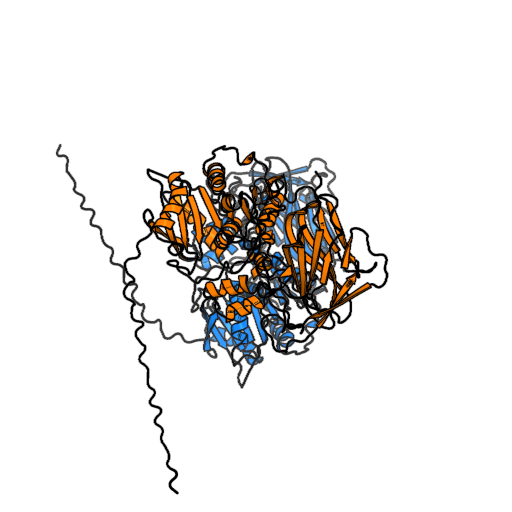 C . TYR B 1 170 ? 3.318 -10.766 -5.934 1 94.88 170 TYR B C 1
ATOM 5496 O O . TYR B 1 170 ? 3.508 -9.602 -5.562 1 94.88 170 TYR B O 1
ATOM 5504 N N . ASP B 1 171 ? 2.281 -11.461 -5.594 1 93 171 ASP B N 1
ATOM 5505 C CA . ASP B 1 171 ? 1.419 -11.039 -4.496 1 93 171 ASP B CA 1
ATOM 5506 C C . ASP B 1 171 ? 0.71 -12.227 -3.857 1 93 171 ASP B C 1
ATOM 5508 O O . ASP B 1 171 ? 0.613 -13.297 -4.465 1 93 171 ASP B O 1
ATOM 5512 N N . ARG B 1 172 ? 0.252 -12.016 -2.672 1 91.81 172 ARG B N 1
ATOM 5513 C CA . ARG B 1 172 ? -0.343 -13.109 -1.912 1 91.81 172 ARG B CA 1
ATOM 5514 C C . ARG B 1 172 ? -1.806 -13.312 -2.295 1 91.81 172 ARG B C 1
ATOM 5516 O O . ARG B 1 172 ? -2.303 -14.445 -2.295 1 91.81 172 ARG B O 1
ATOM 5523 N N . LEU B 1 173 ? -2.494 -12.258 -2.623 1 93.75 173 LEU B N 1
ATOM 5524 C CA . LEU B 1 173 ? -3.914 -12.352 -2.941 1 93.75 173 LEU B CA 1
ATOM 5525 C C . LEU B 1 173 ? -4.141 -13.258 -4.145 1 93.75 173 LEU B C 1
ATOM 5527 O O . LEU B 1 173 ? -4.852 -14.266 -4.047 1 93.75 173 LEU B O 1
ATOM 5531 N N . HIS B 1 174 ? -3.436 -13.047 -5.203 1 92.44 174 HIS B N 1
ATOM 5532 C CA . HIS B 1 174 ? -3.682 -13.766 -6.445 1 92.44 174 HIS B CA 1
ATOM 5533 C C . HIS B 1 174 ? -3.051 -15.148 -6.414 1 92.44 174 HIS B C 1
ATOM 5535 O O . HIS B 1 174 ? -3.523 -16.062 -7.09 1 92.44 174 HIS B O 1
ATOM 5541 N N . SER B 1 175 ? -2.061 -15.273 -5.59 1 92.44 175 SER B N 1
ATOM 5542 C CA . SER B 1 175 ? -1.433 -16.578 -5.488 1 92.44 175 SER B CA 1
ATOM 5543 C C . SER B 1 175 ? -2.254 -17.516 -4.609 1 92.44 175 SER B C 1
ATOM 5545 O O . SER B 1 175 ? -2.168 -18.75 -4.75 1 92.44 175 SER B O 1
ATOM 5547 N N . SER B 1 176 ? -3.018 -16.906 -3.734 1 93.38 176 SER B N 1
ATOM 5548 C CA . SER B 1 176 ? -3.869 -17.703 -2.867 1 93.38 176 SER B CA 1
ATOM 5549 C C . SER B 1 176 ? -5.25 -17.906 -3.48 1 93.38 176 SER B C 1
ATOM 5551 O O . SER B 1 176 ? -5.898 -18.922 -3.248 1 93.38 176 SER B O 1
ATOM 5553 N N . PHE B 1 177 ? -5.699 -16.906 -4.168 1 95.69 177 PHE B N 1
ATOM 5554 C CA . PHE B 1 177 ? -7.02 -16.906 -4.797 1 95.69 177 PHE B CA 1
ATOM 5555 C C . PHE B 1 177 ? -6.902 -16.672 -6.297 1 95.69 177 PHE B C 1
ATOM 5557 O O . PHE B 1 177 ? -6.91 -15.531 -6.754 1 95.69 177 PHE B O 1
ATOM 5564 N N . MET B 1 178 ? -6.875 -17.688 -7.051 1 96.12 178 MET B N 1
ATOM 5565 C CA . MET B 1 178 ? -6.875 -17.531 -8.5 1 96.12 178 MET B CA 1
ATOM 5566 C C . MET B 1 178 ? -8.289 -17.312 -9.031 1 96.12 178 MET B C 1
ATOM 5568 O O . MET B 1 178 ? -9.195 -18.078 -8.719 1 96.12 178 MET B O 1
ATOM 5572 N N . GLY B 1 179 ? -8.492 -16.188 -9.75 1 97 179 GLY B N 1
ATOM 5573 C CA . GLY B 1 179 ? -9.828 -15.883 -10.242 1 97 179 GLY B CA 1
ATOM 5574 C C . GLY B 1 179 ? -10.852 -15.703 -9.141 1 97 179 GLY B C 1
ATOM 5575 O O . GLY B 1 179 ? -12.047 -15.922 -9.344 1 97 179 GLY B O 1
ATOM 5576 N N . GLY B 1 180 ? -10.414 -15.438 -7.957 1 96.44 180 GLY B N 1
ATOM 5577 C CA . GLY B 1 180 ? -11.281 -15.234 -6.809 1 96.44 180 GLY B CA 1
ATOM 5578 C C . GLY B 1 180 ? -11.617 -16.531 -6.086 1 96.44 180 GLY B C 1
ATOM 5579 O O . GLY B 1 180 ? -12.453 -16.531 -5.18 1 96.44 180 GLY B O 1
ATOM 5580 N N . VAL B 1 181 ? -11.031 -17.594 -6.457 1 96.56 181 VAL B N 1
ATOM 5581 C CA . VAL B 1 181 ? -11.281 -18.891 -5.84 1 96.56 181 VAL B CA 1
ATOM 5582 C C . VAL B 1 181 ? -10.039 -19.344 -5.062 1 96.56 181 VAL B C 1
ATOM 5584 O O . VAL B 1 181 ? -8.93 -19.344 -5.594 1 96.56 181 VAL B O 1
ATOM 5587 N N . ILE B 1 182 ? -10.18 -19.688 -3.807 1 95.31 182 ILE B N 1
ATOM 5588 C CA . ILE B 1 182 ? -9.047 -20.109 -2.986 1 95.31 182 ILE B CA 1
ATOM 5589 C C . ILE B 1 182 ? -8.508 -21.438 -3.492 1 95.31 182 ILE B C 1
ATOM 5591 O O . ILE B 1 182 ? -9.273 -22.344 -3.816 1 95.31 182 ILE B O 1
ATOM 5595 N N . LYS B 1 183 ? -7.195 -21.484 -3.711 1 95.12 183 LYS B N 1
ATOM 5596 C CA . LYS B 1 183 ? -6.535 -22.766 -3.959 1 95.12 183 LYS B CA 1
ATOM 5597 C C . LYS B 1 183 ? -6.57 -23.656 -2.717 1 95.12 183 LYS B C 1
ATOM 5599 O O . LYS B 1 183 ? -5.609 -23.703 -1.95 1 95.12 183 LYS B O 1
ATOM 5604 N N . GLU B 1 184 ? -7.57 -24.328 -2.602 1 89.81 184 GLU B N 1
ATOM 5605 C CA . GLU B 1 184 ? -7.934 -25.016 -1.363 1 89.81 184 GLU B CA 1
ATOM 5606 C C . GLU B 1 184 ? -6.793 -25.891 -0.86 1 89.81 184 GLU B C 1
ATOM 5608 O O . GLU B 1 184 ? -6.324 -25.719 0.266 1 89.81 184 GLU B O 1
ATOM 5613 N N . LYS B 1 185 ? -6.379 -26.75 -1.669 1 88.12 185 LYS B N 1
ATOM 5614 C CA . LYS B 1 185 ? -5.387 -27.719 -1.218 1 88.12 185 LYS B CA 1
ATOM 5615 C C . LYS B 1 185 ? -4.035 -27.062 -0.982 1 88.12 185 LYS B C 1
ATOM 5617 O O . LYS B 1 185 ? -3.348 -27.375 -0.005 1 88.12 185 LYS B O 1
ATOM 5622 N N . ASP B 1 186 ? -3.697 -26.156 -1.844 1 91.38 186 ASP B N 1
ATOM 5623 C CA . ASP B 1 186 ? -2.395 -25.516 -1.734 1 91.38 186 ASP B CA 1
ATOM 5624 C C . ASP B 1 186 ? -2.377 -24.5 -0.587 1 91.38 186 ASP B C 1
ATOM 5626 O O . ASP B 1 186 ? -1.583 -24.625 0.348 1 91.38 186 ASP B O 1
ATOM 5630 N N . THR B 1 187 ? -3.273 -23.578 -0.585 1 91 187 THR B N 1
ATOM 5631 C CA . THR B 1 187 ? -3.254 -22.469 0.376 1 91 187 THR B CA 1
ATOM 5632 C C . THR B 1 187 ? -3.703 -22.953 1.753 1 91 187 THR B C 1
ATOM 5634 O O . THR B 1 187 ? -2.996 -22.766 2.744 1 91 187 THR B O 1
ATOM 5637 N N . VAL B 1 188 ? -4.832 -23.562 1.843 1 88.5 188 VAL B N 1
ATOM 5638 C CA . VAL B 1 188 ? -5.359 -24.031 3.123 1 88.5 188 VAL B CA 1
ATOM 5639 C C . VAL B 1 188 ? -4.48 -25.156 3.668 1 88.5 188 VAL B C 1
ATOM 5641 O O . VAL B 1 188 ? -4.16 -25.172 4.859 1 88.5 188 VAL B O 1
ATOM 5644 N N . GLY B 1 189 ? -4.109 -26.031 2.758 1 88.31 189 GLY B N 1
ATOM 5645 C CA . GLY B 1 189 ? -3.211 -27.094 3.166 1 88.31 189 GLY B CA 1
ATOM 5646 C C . GLY B 1 189 ? -1.904 -26.578 3.744 1 88.31 189 GLY B C 1
ATOM 5647 O O . GLY B 1 189 ? -1.438 -27.078 4.773 1 88.31 189 GLY B O 1
ATOM 5648 N N . TRP B 1 190 ? -1.298 -25.641 3.1 1 89.06 190 TRP B N 1
ATOM 5649 C CA . TRP B 1 190 ? -0.04 -25.078 3.57 1 89.06 190 TRP B CA 1
ATOM 5650 C C . TRP B 1 190 ? -0.222 -24.391 4.922 1 89.06 190 TRP B C 1
ATOM 5652 O O . TRP B 1 190 ? 0.591 -24.578 5.832 1 89.06 190 TRP B O 1
ATOM 5662 N N . LEU B 1 191 ? -1.254 -23.578 5.086 1 87.31 191 LEU B N 1
ATOM 5663 C CA . LEU B 1 191 ? -1.509 -22.891 6.344 1 87.31 191 LEU B CA 1
ATOM 5664 C C . LEU B 1 191 ? -1.676 -23.891 7.488 1 87.31 191 LEU B C 1
ATOM 5666 O O . LEU B 1 191 ? -1.127 -23.688 8.578 1 87.31 191 LEU B O 1
ATOM 5670 N N . LYS B 1 192 ? -2.434 -24.938 7.223 1 87.25 192 LYS B N 1
ATOM 5671 C CA . LYS B 1 192 ? -2.594 -25.984 8.227 1 87.25 192 LYS B CA 1
ATOM 5672 C C . LYS B 1 192 ? -1.25 -26.609 8.586 1 87.25 192 LYS B C 1
ATOM 5674 O O . LYS B 1 192 ? -0.977 -26.875 9.758 1 87.25 192 LYS B O 1
ATOM 5679 N N . GLY B 1 193 ? -0.446 -26.797 7.566 1 85.31 193 GLY B N 1
ATOM 5680 C CA . GLY B 1 193 ? 0.885 -27.328 7.785 1 85.31 193 GLY B CA 1
ATOM 5681 C C . GLY B 1 193 ? 1.76 -26.438 8.648 1 85.31 193 GLY B C 1
ATOM 5682 O O . GLY B 1 193 ? 2.682 -26.922 9.312 1 85.31 193 GLY B O 1
ATOM 5683 N N . GLN B 1 194 ? 1.498 -25.172 8.641 1 83.06 194 GLN B N 1
ATOM 5684 C CA . GLN B 1 194 ? 2.254 -24.203 9.445 1 83.06 194 GLN B CA 1
ATOM 5685 C C . GLN B 1 194 ? 1.603 -24 10.812 1 83.06 194 GLN B C 1
ATOM 5687 O O . GLN B 1 194 ? 1.952 -23.062 11.539 1 83.06 194 GLN B O 1
ATOM 5692 N N . SER B 1 195 ? 0.616 -24.703 11.125 1 82.56 195 SER B N 1
ATOM 5693 C CA . SER B 1 195 ? -0.085 -24.703 12.406 1 82.56 195 SER B CA 1
ATOM 5694 C C . SER B 1 195 ? -0.866 -23.406 12.609 1 82.56 195 SER B C 1
ATOM 5696 O O . SER B 1 195 ? -0.98 -22.922 13.734 1 82.56 195 SER B O 1
ATOM 5698 N N . VAL B 1 196 ? -1.28 -22.938 11.523 1 82.31 196 VAL B N 1
ATOM 5699 C CA . VAL B 1 196 ? -2.197 -21.812 11.633 1 82.31 196 VAL B CA 1
ATOM 5700 C C . VAL B 1 196 ? -3.557 -22.281 12.133 1 82.31 196 VAL B C 1
ATOM 5702 O O . VAL B 1 196 ? -4.043 -23.344 11.711 1 82.31 196 VAL B O 1
ATOM 5705 N N . SER B 1 197 ? -4.184 -21.453 12.977 1 83.44 197 SER B N 1
ATOM 5706 C CA . SER B 1 197 ? -5.438 -21.875 13.594 1 83.44 197 SER B CA 1
ATOM 5707 C C . SER B 1 197 ? -6.57 -21.906 12.578 1 83.44 197 SER B C 1
ATOM 5709 O O . SER B 1 197 ? -6.531 -21.203 11.562 1 83.44 197 SER B O 1
ATOM 5711 N N . ASP B 1 198 ? -7.574 -22.75 12.883 1 83.88 198 ASP B N 1
ATOM 5712 C CA . ASP B 1 198 ? -8.75 -22.844 12.016 1 83.88 198 ASP B CA 1
ATOM 5713 C C . ASP B 1 198 ? -9.445 -21.5 11.883 1 83.88 198 ASP B C 1
ATOM 5715 O O . ASP B 1 198 ? -9.922 -21.141 10.805 1 83.88 198 ASP B O 1
ATOM 5719 N N . ALA B 1 199 ? -9.492 -20.828 12.953 1 78.12 199 ALA B N 1
ATOM 5720 C CA . ALA B 1 199 ? -10.133 -19.516 12.938 1 78.12 199 ALA B CA 1
ATOM 5721 C C . ALA B 1 199 ? -9.422 -18.578 11.977 1 78.12 199 ALA B C 1
ATOM 5723 O O . ALA B 1 199 ? -10.062 -17.859 11.211 1 78.12 199 ALA B O 1
ATOM 5724 N N . GLU B 1 200 ? -8.109 -18.594 12 1 79.88 200 GLU B N 1
ATOM 5725 C CA . GLU B 1 200 ? -7.328 -17.75 11.109 1 79.88 200 GLU B CA 1
ATOM 5726 C C . GLU B 1 200 ? -7.48 -18.188 9.656 1 79.88 200 GLU B C 1
ATOM 5728 O O . GLU B 1 200 ? -7.508 -17.359 8.742 1 79.88 200 GLU B O 1
ATOM 5733 N N . ILE B 1 201 ? -7.539 -19.453 9.477 1 86.25 201 ILE B N 1
ATOM 5734 C CA . ILE B 1 201 ? -7.723 -20 8.133 1 86.25 201 ILE B CA 1
ATOM 5735 C C . ILE B 1 201 ? -9.07 -19.547 7.578 1 86.25 201 ILE B C 1
ATOM 5737 O O . ILE B 1 201 ? -9.164 -19.125 6.426 1 86.25 201 ILE B O 1
ATOM 5741 N N . GLU B 1 202 ? -10.055 -19.594 8.406 1 83.5 202 GLU B N 1
ATOM 5742 C CA . GLU B 1 202 ? -11.375 -19.156 7.969 1 83.5 202 GLU B CA 1
ATOM 5743 C C . GLU B 1 202 ? -11.398 -17.656 7.664 1 83.5 202 GLU B C 1
ATOM 5745 O O . GLU B 1 202 ? -12.07 -17.234 6.723 1 83.5 202 GLU B O 1
ATOM 5750 N N . GLN B 1 203 ? -10.703 -16.953 8.406 1 78.19 203 GLN B N 1
ATOM 5751 C CA . GLN B 1 203 ? -10.594 -15.531 8.125 1 78.19 203 GLN B CA 1
ATOM 5752 C C . GLN B 1 203 ? -9.922 -15.281 6.781 1 78.19 203 GLN B C 1
ATOM 5754 O O . GLN B 1 203 ? -10.352 -14.414 6.016 1 78.19 203 GLN B O 1
ATOM 5759 N N . THR B 1 204 ? -8.945 -16.047 6.562 1 83.62 204 THR B N 1
ATOM 5760 C CA . THR B 1 204 ? -8.242 -15.922 5.289 1 83.62 204 THR B CA 1
ATOM 5761 C C . THR B 1 204 ? -9.156 -16.297 4.129 1 83.62 204 THR B C 1
ATOM 5763 O O . THR B 1 204 ? -9.172 -15.625 3.102 1 83.62 204 THR B O 1
ATOM 5766 N N . ARG B 1 205 ? -9.938 -17.297 4.348 1 86.56 205 ARG B N 1
ATOM 5767 C CA . ARG B 1 205 ? -10.867 -17.781 3.326 1 86.56 205 ARG B CA 1
ATOM 5768 C C . ARG B 1 205 ? -11.875 -16.688 2.955 1 86.56 205 ARG B C 1
ATOM 5770 O O . ARG B 1 205 ? -12.305 -16.609 1.804 1 86.56 205 ARG B O 1
ATOM 5777 N N . GLY B 1 206 ? -12.195 -15.961 3.939 1 84.81 206 GLY B N 1
ATOM 5778 C CA . GLY B 1 206 ? -13.195 -14.93 3.721 1 84.81 206 GLY B CA 1
ATOM 5779 C C . GLY B 1 206 ? -12.625 -13.648 3.143 1 84.81 206 GLY B C 1
ATOM 5780 O O . GLY B 1 206 ? -13.367 -12.773 2.713 1 84.81 206 GLY B O 1
ATOM 5781 N N . ARG B 1 207 ? -11.352 -13.555 3.043 1 86.31 207 ARG B N 1
ATOM 5782 C CA . ARG B 1 207 ? -10.703 -12.328 2.604 1 86.31 207 ARG B CA 1
ATOM 5783 C C . ARG B 1 207 ? -10.312 -12.406 1.132 1 86.31 207 ARG B C 1
ATOM 5785 O O . ARG B 1 207 ? -9.125 -12.336 0.795 1 86.31 207 ARG B O 1
ATOM 5792 N N . VAL B 1 208 ? -11.32 -12.445 0.285 1 90.69 208 VAL B N 1
ATOM 5793 C CA . VAL B 1 208 ? -11.07 -12.695 -1.132 1 90.69 208 VAL B CA 1
ATOM 5794 C C . VAL B 1 208 ? -10.914 -11.367 -1.868 1 90.69 208 VAL B C 1
ATOM 5796 O O . VAL B 1 208 ? -10.18 -11.289 -2.855 1 90.69 208 VAL B O 1
ATOM 5799 N N . ALA B 1 209 ? -11.609 -10.336 -1.39 1 90.19 209 ALA B N 1
ATOM 5800 C CA . ALA B 1 209 ? -11.461 -9.008 -1.978 1 90.19 209 ALA B CA 1
ATOM 5801 C C . ALA B 1 209 ? -10.141 -8.367 -1.566 1 90.19 209 ALA B C 1
ATOM 5803 O O . ALA B 1 209 ? -9.602 -8.68 -0.503 1 90.19 209 ALA B O 1
ATOM 5804 N N . ASP B 1 210 ? -9.641 -7.551 -2.451 1 92 210 ASP B N 1
ATOM 5805 C CA . ASP B 1 210 ? -8.438 -6.797 -2.137 1 92 210 ASP B CA 1
ATOM 5806 C C . ASP B 1 210 ? -8.633 -5.93 -0.897 1 92 210 ASP B C 1
ATOM 5808 O O . ASP B 1 210 ? -9.711 -5.375 -0.689 1 92 210 ASP B O 1
ATOM 5812 N N . ASP B 1 211 ? -7.621 -5.902 -0.089 1 91.31 211 ASP B N 1
ATOM 5813 C CA . ASP B 1 211 ? -7.617 -5.047 1.094 1 91.31 211 ASP B CA 1
ATOM 5814 C C . ASP B 1 211 ? -6.191 -4.676 1.497 1 91.31 211 ASP B C 1
ATOM 5816 O O . ASP B 1 211 ? -5.238 -4.992 0.786 1 91.31 211 ASP B O 1
ATOM 5820 N N . VAL B 1 212 ? -6.098 -3.918 2.559 1 89.19 212 VAL B N 1
ATOM 5821 C CA . VAL B 1 212 ? -4.816 -3.363 2.982 1 89.19 212 VAL B CA 1
ATOM 5822 C C . VAL B 1 212 ? -3.869 -4.492 3.387 1 89.19 212 VAL B C 1
ATOM 5824 O O . VAL B 1 212 ? -2.652 -4.375 3.232 1 89.19 212 VAL B O 1
ATOM 5827 N N . PHE B 1 213 ? -4.379 -5.59 3.809 1 86.25 213 PHE B N 1
ATOM 5828 C CA . PHE B 1 213 ? -3.559 -6.691 4.289 1 86.25 213 PHE B CA 1
ATOM 5829 C C . PHE B 1 213 ? -2.848 -7.383 3.133 1 86.25 213 PHE B C 1
ATOM 5831 O O . PHE B 1 213 ? -1.756 -7.93 3.305 1 86.25 213 PHE B O 1
ATOM 5838 N N . TRP B 1 214 ? -3.514 -7.344 1.999 1 90.25 214 TRP B N 1
ATOM 5839 C CA . TRP B 1 214 ? -2.914 -7.949 0.815 1 90.25 214 TRP B CA 1
ATOM 5840 C C . TRP B 1 214 ? -1.95 -6.98 0.137 1 90.25 214 TRP B C 1
ATOM 5842 O O . TRP B 1 214 ? -0.837 -7.363 -0.234 1 90.25 214 TRP B O 1
ATOM 5852 N N . ASN B 1 215 ? -2.318 -5.773 0.027 1 87.44 215 ASN B N 1
ATOM 5853 C CA . ASN B 1 215 ? -1.628 -4.793 -0.806 1 87.44 215 ASN B CA 1
ATOM 5854 C C . ASN B 1 215 ? -0.286 -4.391 -0.201 1 87.44 215 ASN B C 1
ATOM 5856 O O . ASN B 1 215 ? 0.652 -4.059 -0.927 1 87.44 215 ASN B O 1
ATOM 5860 N N . ARG B 1 216 ? -0.167 -4.484 1.003 1 83.56 216 ARG B N 1
ATOM 5861 C CA . ARG B 1 216 ? 1.04 -4.035 1.689 1 83.56 216 ARG B CA 1
ATOM 5862 C C . ARG B 1 216 ? 2.25 -4.863 1.264 1 83.56 216 ARG B C 1
ATOM 5864 O O . ARG B 1 216 ? 3.385 -4.383 1.316 1 83.56 216 ARG B O 1
ATOM 5871 N N . PHE B 1 217 ? 2.027 -6.078 0.763 1 83.69 217 PHE B N 1
ATOM 5872 C CA . PHE B 1 217 ? 3.119 -6.98 0.416 1 83.69 217 PHE B CA 1
ATOM 5873 C C . PHE B 1 217 ? 3.129 -7.27 -1.08 1 83.69 217 PHE B C 1
ATOM 5875 O O . PHE B 1 217 ? 3.84 -8.164 -1.54 1 83.69 217 PHE B O 1
ATOM 5882 N N . ALA B 1 218 ? 2.469 -6.535 -1.751 1 91.69 218 ALA B N 1
ATOM 5883 C CA . ALA B 1 218 ? 2.297 -6.863 -3.164 1 91.69 218 ALA B CA 1
ATOM 5884 C C . ALA B 1 218 ? 3.34 -6.148 -4.02 1 91.69 218 ALA B C 1
ATOM 5886 O O . ALA B 1 218 ? 3.5 -4.93 -3.93 1 91.69 218 ALA B O 1
ATOM 5887 N N . MET B 1 219 ? 4.039 -6.918 -4.84 1 93.56 219 MET B N 1
ATOM 5888 C CA . MET B 1 219 ? 4.984 -6.352 -5.797 1 93.56 219 MET B CA 1
ATOM 5889 C C . MET B 1 219 ? 4.293 -5.344 -6.711 1 93.56 219 MET B C 1
ATOM 5891 O O . MET B 1 219 ? 4.887 -4.336 -7.094 1 93.56 219 MET B O 1
ATOM 5895 N N . SER B 1 220 ? 3.072 -5.609 -7.004 1 91.88 220 SER B N 1
ATOM 5896 C CA . SER B 1 220 ? 2.316 -4.738 -7.898 1 91.88 220 SER B CA 1
ATOM 5897 C C . SER B 1 220 ? 2.172 -3.338 -7.309 1 91.88 220 SER B C 1
ATOM 5899 O O . SER B 1 220 ? 2.203 -2.346 -8.039 1 91.88 220 SER B O 1
ATOM 5901 N N . THR B 1 221 ? 2.107 -3.275 -6.023 1 91.25 221 THR B N 1
ATOM 5902 C CA . THR B 1 221 ? 1.907 -2 -5.344 1 91.25 221 THR B CA 1
ATOM 5903 C C . THR B 1 221 ? 3.248 -1.357 -4.996 1 91.25 221 THR B C 1
ATOM 5905 O O . THR B 1 221 ? 3.398 -0.137 -5.086 1 91.25 221 THR B O 1
ATOM 5908 N N . ASN B 1 222 ? 4.211 -2.129 -4.676 1 94.06 222 ASN B N 1
ATOM 5909 C CA . ASN B 1 222 ? 5.398 -1.606 -4.012 1 94.06 222 ASN B CA 1
ATOM 5910 C C . ASN B 1 222 ? 6.621 -1.65 -4.926 1 94.06 222 ASN B C 1
ATOM 5912 O O . ASN B 1 222 ? 7.723 -1.291 -4.516 1 94.06 222 ASN B O 1
ATOM 5916 N N . ARG B 1 223 ? 6.465 -2.008 -6.176 1 96.06 223 ARG B N 1
ATOM 5917 C CA . ARG B 1 223 ? 7.566 -2.207 -7.109 1 96.06 223 ARG B CA 1
ATOM 5918 C C . ARG B 1 223 ? 8.422 -0.948 -7.223 1 96.06 223 ARG B C 1
ATOM 5920 O O . ARG B 1 223 ? 9.641 -1.032 -7.402 1 96.06 223 ARG B O 1
ATOM 5927 N N . LYS B 1 224 ? 7.84 0.2 -7.078 1 94.69 224 LYS B N 1
ATOM 5928 C CA . LYS B 1 224 ? 8.547 1.461 -7.297 1 94.69 224 LYS B CA 1
ATOM 5929 C C . LYS B 1 224 ? 9.57 1.716 -6.203 1 94.69 224 LYS B C 1
ATOM 5931 O O . LYS B 1 224 ? 10.414 2.611 -6.324 1 94.69 224 LYS B O 1
ATOM 5936 N N . TYR B 1 225 ? 9.516 0.924 -5.133 1 94.31 225 TYR B N 1
ATOM 5937 C CA . TYR B 1 225 ? 10.43 1.116 -4.012 1 94.31 225 TYR B CA 1
ATOM 5938 C C . TYR B 1 225 ? 11.602 0.146 -4.09 1 94.31 225 TYR B C 1
ATOM 5940 O O . TYR B 1 225 ? 12.555 0.249 -3.314 1 94.31 225 TYR B O 1
ATOM 5948 N N . ILE B 1 226 ? 11.523 -0.815 -4.926 1 97 226 ILE B N 1
ATOM 5949 C CA . ILE B 1 226 ? 12.57 -1.824 -5.051 1 97 226 ILE B CA 1
ATOM 5950 C C . ILE B 1 226 ? 13.672 -1.312 -5.973 1 97 226 ILE B C 1
ATOM 5952 O O . ILE B 1 226 ? 13.406 -0.92 -7.113 1 97 226 ILE B O 1
ATOM 5956 N N . ALA B 1 227 ? 14.906 -1.374 -5.484 1 96.62 227 ALA B N 1
ATOM 5957 C CA . ALA B 1 227 ? 16.016 -0.75 -6.215 1 96.62 227 ALA B CA 1
ATOM 5958 C C . ALA B 1 227 ? 17.078 -1.778 -6.586 1 96.62 227 ALA B C 1
ATOM 5960 O O . ALA B 1 227 ? 18.094 -1.433 -7.176 1 96.62 227 ALA B O 1
ATOM 5961 N N . VAL B 1 228 ? 16.859 -3.051 -6.27 1 98.12 228 VAL B N 1
ATOM 5962 C CA . VAL B 1 228 ? 17.938 -4.023 -6.453 1 98.12 228 VAL B CA 1
ATOM 5963 C C . VAL B 1 228 ? 17.609 -4.934 -7.633 1 98.12 228 VAL B C 1
ATOM 5965 O O . VAL B 1 228 ? 16.453 -5.16 -7.949 1 98.12 228 VAL B O 1
ATOM 5968 N N . PRO B 1 229 ? 18.672 -5.426 -8.289 1 98.56 229 PRO B N 1
ATOM 5969 C CA . PRO B 1 229 ? 18.469 -6.48 -9.289 1 98.56 229 PRO B CA 1
ATOM 5970 C C . PRO B 1 229 ? 17.984 -7.793 -8.672 1 98.56 229 PRO B C 1
ATOM 5972 O O . PRO B 1 229 ? 18.453 -8.172 -7.59 1 98.56 229 PRO B O 1
ATOM 5975 N N . ILE B 1 230 ? 17.047 -8.43 -9.281 1 98.56 230 ILE B N 1
ATOM 5976 C CA . ILE B 1 230 ? 16.531 -9.727 -8.859 1 98.56 230 ILE B CA 1
ATOM 5977 C C . ILE B 1 230 ? 16.578 -10.711 -10.031 1 98.56 230 ILE B C 1
ATOM 5979 O O . ILE B 1 230 ? 16.156 -10.383 -11.141 1 98.56 230 ILE B O 1
ATOM 5983 N N . TYR B 1 231 ? 17.203 -11.828 -9.805 1 98.06 231 TYR B N 1
ATOM 5984 C CA . TYR B 1 231 ? 17.094 -12.953 -10.719 1 98.06 231 TYR B CA 1
ATOM 5985 C C . TYR B 1 231 ? 15.922 -13.859 -10.344 1 98.06 231 TYR B C 1
ATOM 5987 O O . TYR B 1 231 ? 15.961 -14.523 -9.305 1 98.06 231 TYR B O 1
ATOM 5995 N N . ASN B 1 232 ? 14.922 -13.875 -11.172 1 97.5 232 ASN B N 1
ATOM 5996 C CA . ASN B 1 232 ? 13.75 -14.703 -10.938 1 97.5 232 ASN B CA 1
ATOM 5997 C C . ASN B 1 232 ? 13.844 -16.031 -11.672 1 97.5 232 ASN B C 1
ATOM 5999 O O . ASN B 1 232 ? 14.148 -16.078 -12.867 1 97.5 232 ASN B O 1
ATOM 6003 N N . VAL B 1 233 ? 13.523 -17.078 -10.938 1 96.56 233 VAL B N 1
ATOM 6004 C CA . VAL B 1 233 ? 13.477 -18.422 -11.531 1 96.56 233 VAL B CA 1
ATOM 6005 C C . VAL B 1 233 ? 12.109 -19.047 -11.258 1 96.56 233 VAL B C 1
ATOM 6007 O O . VAL B 1 233 ? 11.68 -19.156 -10.109 1 96.56 233 VAL B O 1
ATOM 6010 N N . GLY B 1 234 ? 11.438 -19.422 -12.312 1 95.75 234 GLY B N 1
ATOM 6011 C CA . GLY B 1 234 ? 10.125 -20.047 -12.164 1 95.75 234 GLY B CA 1
ATOM 6012 C C . GLY B 1 234 ? 9.922 -21.234 -13.078 1 95.75 234 GLY B C 1
ATOM 6013 O O . GLY B 1 234 ? 10.797 -21.562 -13.891 1 95.75 234 GLY B O 1
ATOM 6014 N N . GLY B 1 235 ? 8.852 -21.953 -12.852 1 95.75 235 GLY B N 1
ATOM 6015 C CA . GLY B 1 235 ? 8.445 -23.094 -13.648 1 95.75 235 GLY B CA 1
ATOM 6016 C C . GLY B 1 235 ? 7.035 -22.969 -14.195 1 95.75 235 GLY B C 1
ATOM 6017 O O . GLY B 1 235 ? 6.148 -22.438 -13.523 1 95.75 235 GLY B O 1
ATOM 6018 N N . TRP B 1 236 ? 6.891 -23.516 -15.383 1 96.88 236 TRP B N 1
ATOM 6019 C CA . TRP B 1 236 ? 5.609 -23.375 -16.062 1 96.88 236 TRP B CA 1
ATOM 6020 C C . TRP B 1 236 ? 4.508 -24.109 -15.305 1 96.88 236 TRP B C 1
ATOM 6022 O O . TRP B 1 236 ? 3.342 -23.703 -15.352 1 96.88 236 TRP B O 1
ATOM 6032 N N . TYR B 1 237 ? 4.859 -25.156 -14.555 1 96.25 237 TYR B N 1
ATOM 6033 C CA . TYR B 1 237 ? 3.867 -25.906 -13.805 1 96.25 237 TYR B CA 1
ATOM 6034 C C . TYR B 1 237 ? 4.008 -25.656 -12.305 1 96.25 237 TYR B C 1
ATOM 6036 O O . TYR B 1 237 ? 3.582 -26.484 -11.484 1 96.25 237 TYR B O 1
ATOM 6044 N N . ASP B 1 238 ? 4.66 -24.562 -11.977 1 95.62 238 ASP B N 1
ATOM 6045 C CA . ASP B 1 238 ? 4.754 -24.172 -10.578 1 95.62 238 ASP B CA 1
ATOM 6046 C C . ASP B 1 238 ? 3.51 -23.422 -10.133 1 95.62 238 ASP B C 1
ATOM 6048 O O . ASP B 1 238 ? 2.932 -22.656 -10.906 1 95.62 238 ASP B O 1
ATOM 6052 N N . ILE B 1 239 ? 3.205 -23.484 -8.836 1 96.31 239 ILE B N 1
ATOM 6053 C CA . ILE B 1 239 ? 1.996 -22.891 -8.273 1 96.31 239 ILE B CA 1
ATOM 6054 C C . ILE B 1 239 ? 2.102 -21.359 -8.32 1 96.31 239 ILE B C 1
ATOM 6056 O O . ILE B 1 239 ? 1.103 -20.656 -8.148 1 96.31 239 ILE B O 1
ATOM 6060 N N . PHE B 1 240 ? 3.316 -20.859 -8.555 1 96.25 240 PHE B N 1
ATOM 6061 C CA . PHE B 1 240 ? 3.555 -19.422 -8.633 1 96.25 240 PHE B CA 1
ATOM 6062 C C . PHE B 1 240 ? 4.062 -19.031 -10.016 1 96.25 240 PHE B C 1
ATOM 6064 O O . PHE B 1 240 ? 4.848 -18.078 -10.148 1 96.25 240 PHE B O 1
ATOM 6071 N N . ASN B 1 241 ? 3.734 -19.797 -10.984 1 94.12 241 ASN B N 1
ATOM 6072 C CA . ASN B 1 241 ? 4.246 -19.547 -12.328 1 94.12 241 ASN B CA 1
ATOM 6073 C C . ASN B 1 241 ? 4.125 -18.078 -12.727 1 94.12 241 ASN B C 1
ATOM 6075 O O . ASN B 1 241 ? 5.121 -17.453 -13.078 1 94.12 241 ASN B O 1
ATOM 6079 N N . GLN B 1 242 ? 2.969 -17.469 -12.57 1 94.38 242 GLN B N 1
ATOM 6080 C CA . GLN B 1 242 ? 2.752 -16.062 -12.922 1 94.38 242 GLN B CA 1
ATOM 6081 C C . GLN B 1 242 ? 3.549 -15.141 -12 1 94.38 242 GLN B C 1
ATOM 6083 O O . GLN B 1 242 ? 3.889 -14.016 -12.391 1 94.38 242 GLN B O 1
ATOM 6088 N N . GLY B 1 243 ? 3.865 -15.578 -10.844 1 95 243 GLY B N 1
ATOM 6089 C CA . GLY B 1 243 ? 4.609 -14.789 -9.883 1 95 243 GLY B CA 1
ATOM 6090 C C . GLY B 1 243 ? 5.961 -14.328 -10.398 1 95 243 GLY B C 1
ATOM 6091 O O . GLY B 1 243 ? 6.266 -13.133 -10.375 1 95 243 GLY B O 1
ATOM 6092 N N . ASN B 1 244 ? 6.719 -15.227 -10.938 1 94.44 244 ASN B N 1
ATOM 6093 C CA . ASN B 1 244 ? 8.07 -14.891 -11.383 1 94.44 244 ASN B CA 1
ATOM 6094 C C . ASN B 1 244 ? 8.055 -14.023 -12.633 1 94.44 244 ASN B C 1
ATOM 6096 O O . ASN B 1 244 ? 8.852 -13.094 -12.766 1 94.44 244 ASN B O 1
ATOM 6100 N N . THR B 1 245 ? 7.121 -14.281 -13.547 1 97.81 245 THR B N 1
ATOM 6101 C CA . THR B 1 245 ? 7.039 -13.453 -14.75 1 97.81 245 THR B CA 1
ATOM 6102 C C . THR B 1 245 ? 6.594 -12.031 -14.398 1 97.81 245 THR B C 1
ATOM 6104 O O . THR B 1 245 ? 7.133 -11.062 -14.93 1 97.81 245 THR B O 1
ATOM 6107 N N . SER B 1 246 ? 5.66 -11.93 -13.5 1 97.81 246 SER B N 1
ATOM 6108 C CA . SER B 1 246 ? 5.172 -10.617 -13.086 1 97.81 246 SER B CA 1
ATOM 6109 C C . SER B 1 246 ? 6.238 -9.844 -12.312 1 97.81 246 SER B C 1
ATOM 6111 O O . SER B 1 246 ? 6.418 -8.648 -12.531 1 97.81 246 SER B O 1
ATOM 6113 N N . ASN B 1 247 ? 6.918 -10.555 -11.391 1 97.94 247 ASN B N 1
ATOM 6114 C CA . ASN B 1 247 ? 8.023 -9.906 -10.688 1 97.94 247 ASN B CA 1
ATOM 6115 C C . ASN B 1 247 ? 9.023 -9.297 -11.656 1 97.94 247 ASN B C 1
ATOM 6117 O O . ASN B 1 247 ? 9.398 -8.125 -11.516 1 97.94 247 ASN B O 1
ATOM 6121 N N . PHE B 1 248 ? 9.422 -10.039 -12.609 1 98.38 248 PHE B N 1
ATOM 6122 C CA . PHE B 1 248 ? 10.359 -9.562 -13.625 1 98.38 248 PHE B CA 1
ATOM 6123 C C . PHE B 1 248 ? 9.789 -8.359 -14.359 1 98.38 248 PHE B C 1
ATOM 6125 O O . PHE B 1 248 ? 10.438 -7.312 -14.453 1 98.38 248 PHE B O 1
ATOM 6132 N N . THR B 1 249 ? 8.578 -8.492 -14.898 1 97.94 249 THR B N 1
ATOM 6133 C CA . THR B 1 249 ? 7.988 -7.445 -15.727 1 97.94 249 THR B CA 1
ATOM 6134 C C . THR B 1 249 ? 7.809 -6.156 -14.922 1 97.94 249 THR B C 1
ATOM 6136 O O . THR B 1 249 ? 8.148 -5.074 -15.406 1 97.94 249 THR B O 1
ATOM 6139 N N . TYR B 1 250 ? 7.309 -6.25 -13.711 1 97.12 250 TYR B N 1
ATOM 6140 C CA . TYR B 1 250 ? 7.129 -5.078 -12.867 1 97.12 250 TYR B CA 1
ATOM 6141 C C . TYR B 1 250 ? 8.461 -4.379 -12.609 1 97.12 250 TYR B C 1
ATOM 6143 O O . TYR B 1 250 ? 8.586 -3.174 -12.844 1 97.12 250 TYR B O 1
ATOM 6151 N N . LEU B 1 251 ? 9.445 -5.125 -12.219 1 97.88 251 LEU B N 1
ATOM 6152 C CA . LEU B 1 251 ? 10.695 -4.508 -11.789 1 97.88 251 LEU B CA 1
ATOM 6153 C C . LEU B 1 251 ? 11.523 -4.051 -12.984 1 97.88 251 LEU B C 1
ATOM 6155 O O . LEU B 1 251 ? 12.188 -3.014 -12.922 1 97.88 251 LEU B O 1
ATOM 6159 N N . GLN B 1 252 ? 11.477 -4.848 -14.078 1 97.69 252 GLN B N 1
ATOM 6160 C CA . GLN B 1 252 ? 12.219 -4.504 -15.281 1 97.69 252 GLN B CA 1
ATOM 6161 C C . GLN B 1 252 ? 11.758 -3.168 -15.859 1 97.69 252 GLN B C 1
ATOM 6163 O O . GLN B 1 252 ? 12.555 -2.414 -16.406 1 97.69 252 GLN B O 1
ATOM 6168 N N . ASN B 1 253 ? 10.531 -2.877 -15.656 1 95.12 253 ASN B N 1
ATOM 6169 C CA . ASN B 1 253 ? 9.945 -1.732 -16.344 1 95.12 253 ASN B CA 1
ATOM 6170 C C . ASN B 1 253 ? 9.547 -0.63 -15.375 1 95.12 253 ASN B C 1
ATOM 6172 O O . ASN B 1 253 ? 9.469 0.541 -15.75 1 95.12 253 ASN B O 1
ATOM 6176 N N . GLN B 1 254 ? 9.289 -0.987 -14.18 1 95.12 254 GLN B N 1
ATOM 6177 C CA . GLN B 1 254 ? 8.672 -0.022 -13.281 1 95.12 254 GLN B CA 1
ATOM 6178 C C . GLN B 1 254 ? 9.367 -0.011 -11.922 1 95.12 254 GLN B C 1
ATOM 6180 O O . GLN B 1 254 ? 8.898 0.642 -10.984 1 95.12 254 GLN B O 1
ATOM 6185 N N . GLY B 1 255 ? 10.375 -0.719 -11.734 1 95.88 255 GLY B N 1
ATOM 6186 C CA . GLY B 1 255 ? 11.172 -0.606 -10.523 1 95.88 255 GLY B CA 1
ATOM 6187 C C . GLY B 1 255 ? 11.891 0.726 -10.406 1 95.88 255 GLY B C 1
ATOM 6188 O O . GLY B 1 255 ? 11.867 1.536 -11.328 1 95.88 255 GLY B O 1
ATOM 6189 N N . SER B 1 256 ? 12.406 0.969 -9.18 1 94.81 256 SER B N 1
ATOM 6190 C CA . SER B 1 256 ? 13.195 2.182 -9.016 1 94.81 256 SER B CA 1
ATOM 6191 C C . SER B 1 256 ? 14.531 2.072 -9.742 1 94.81 256 SER B C 1
ATOM 6193 O O . SER B 1 256 ? 14.844 1.034 -10.328 1 94.81 256 SER B O 1
ATOM 6195 N N . LYS B 1 257 ? 15.234 3.205 -9.539 1 91.25 257 LYS B N 1
ATOM 6196 C CA . LYS B 1 257 ? 16.531 3.232 -10.188 1 91.25 257 LYS B CA 1
ATOM 6197 C C . LYS B 1 257 ? 17.438 2.107 -9.672 1 91.25 257 LYS B C 1
ATOM 6199 O O . LYS B 1 257 ? 17.5 1.859 -8.469 1 91.25 257 LYS B O 1
ATOM 6204 N N . GLY B 1 258 ? 17.953 1.26 -10.156 1 93.38 258 GLY B N 1
ATOM 6205 C CA . GLY B 1 258 ? 18.812 0.123 -9.844 1 93.38 258 GLY B CA 1
ATOM 6206 C C . GLY B 1 258 ? 18.203 -1.206 -10.258 1 93.38 258 GLY B C 1
ATOM 6207 O O . GLY B 1 258 ? 18.938 -2.164 -10.523 1 93.38 258 GLY B O 1
ATOM 6208 N N . ALA B 1 259 ? 16.875 -1.157 -10.109 1 97.25 259 ALA B N 1
ATOM 6209 C CA . ALA B 1 259 ? 16.188 -2.381 -10.508 1 97.25 259 ALA B CA 1
ATOM 6210 C C . ALA B 1 259 ? 15.875 -2.377 -12 1 97.25 259 ALA B C 1
ATOM 6212 O O . ALA B 1 259 ? 16.094 -3.377 -12.688 1 97.25 259 ALA B O 1
ATOM 6213 N N . ARG B 1 260 ? 15.398 -1.262 -12.539 1 96.56 260 ARG B N 1
ATOM 6214 C CA . ARG B 1 260 ? 14.938 -1.177 -13.922 1 96.56 260 ARG B CA 1
ATOM 6215 C C . ARG B 1 260 ? 16.062 -1.537 -14.891 1 96.56 260 ARG B C 1
ATOM 6217 O O . ARG B 1 260 ? 17.172 -1.021 -14.773 1 96.56 260 ARG B O 1
ATOM 6224 N N . GLY B 1 261 ? 15.742 -2.459 -15.734 1 97.19 261 GLY B N 1
ATOM 6225 C CA . GLY B 1 261 ? 16.703 -2.842 -16.766 1 97.19 261 GLY B CA 1
ATOM 6226 C C . GLY B 1 261 ? 17.75 -3.822 -16.281 1 97.19 261 GLY B C 1
ATOM 6227 O O . GLY B 1 261 ? 18.594 -4.273 -17.047 1 97.19 261 GLY B O 1
ATOM 6228 N N . ASN B 1 262 ? 17.656 -4.23 -14.984 1 98.19 262 ASN B N 1
ATOM 6229 C CA . ASN B 1 262 ? 18.719 -5.07 -14.422 1 98.19 262 ASN B CA 1
ATOM 6230 C C . ASN B 1 262 ? 18.172 -6.402 -13.922 1 98.19 262 ASN B C 1
ATOM 6232 O O . ASN B 1 262 ? 18.797 -7.07 -13.102 1 98.19 262 ASN B O 1
ATOM 6236 N N . GLN B 1 263 ? 17.031 -6.75 -14.352 1 98.44 263 GLN B N 1
ATOM 6237 C CA . GLN B 1 263 ? 16.391 -7.98 -13.891 1 98.44 263 GLN B CA 1
ATOM 6238 C C . GLN B 1 263 ? 16.703 -9.148 -14.812 1 98.44 263 GLN B C 1
ATOM 6240 O O . GLN B 1 263 ? 17.062 -8.945 -15.977 1 98.44 263 GLN B O 1
ATOM 6245 N N . LYS B 1 264 ? 16.609 -10.336 -14.281 1 98.12 264 LYS B N 1
ATOM 6246 C CA . LYS B 1 264 ? 16.672 -11.562 -15.07 1 98.12 264 LYS B CA 1
ATOM 6247 C C . LYS B 1 264 ? 15.5 -12.484 -14.742 1 98.12 264 LYS B C 1
ATOM 6249 O O . LYS B 1 264 ? 14.984 -12.469 -13.625 1 98.12 264 LYS B O 1
ATOM 6254 N N . LEU B 1 265 ? 15.078 -13.266 -15.719 1 97.75 265 LEU B N 1
ATOM 6255 C CA . LEU B 1 265 ? 14.016 -14.258 -15.594 1 97.75 265 LEU B CA 1
ATOM 6256 C C . LEU B 1 265 ? 14.406 -15.562 -16.266 1 97.75 265 LEU B C 1
ATOM 6258 O O . LEU B 1 265 ? 14.836 -15.57 -17.422 1 97.75 265 LEU B O 1
ATOM 6262 N N . LEU B 1 266 ? 14.305 -16.609 -15.57 1 96.88 266 LEU B N 1
ATOM 6263 C CA . LEU B 1 266 ? 14.422 -17.969 -16.125 1 96.88 266 LEU B CA 1
ATOM 6264 C C . LEU B 1 266 ? 13.164 -18.781 -15.836 1 96.88 266 LEU B C 1
ATOM 6266 O O . LEU B 1 266 ? 12.789 -18.953 -14.68 1 96.88 266 LEU B O 1
ATOM 6270 N N . MET B 1 267 ? 12.523 -19.266 -16.875 1 96.62 267 MET B N 1
ATOM 6271 C CA . MET B 1 267 ? 11.367 -20.141 -16.734 1 96.62 267 MET B CA 1
ATOM 6272 C C . MET B 1 267 ? 11.664 -21.531 -17.297 1 96.62 267 MET B C 1
ATOM 6274 O O . MET B 1 267 ? 12.078 -21.656 -18.453 1 96.62 267 MET B O 1
ATOM 6278 N N . GLY B 1 268 ? 11.453 -22.562 -16.5 1 95.44 268 GLY B N 1
ATOM 6279 C CA . GLY B 1 268 ? 11.68 -23.938 -16.938 1 95.44 268 GLY B CA 1
ATOM 6280 C C . GLY B 1 268 ? 10.422 -24.781 -16.922 1 95.44 268 GLY B C 1
ATOM 6281 O O . GLY B 1 268 ? 9.367 -24.328 -16.5 1 95.44 268 GLY B O 1
ATOM 6282 N N . PRO B 1 269 ? 10.539 -25.969 -17.531 1 94.75 269 PRO B N 1
ATOM 6283 C CA . PRO B 1 269 ? 9.398 -26.891 -17.578 1 94.75 269 PRO B CA 1
ATOM 6284 C C . PRO B 1 269 ? 9.289 -27.766 -16.344 1 94.75 269 PRO B C 1
ATOM 6286 O O . PRO B 1 269 ? 9.305 -29 -16.438 1 94.75 269 PRO B O 1
ATOM 6289 N N . PHE B 1 270 ? 9.086 -27.156 -15.148 1 93.81 270 PHE B N 1
ATOM 6290 C CA . PHE B 1 270 ? 8.984 -27.891 -13.891 1 93.81 270 PHE B CA 1
ATOM 6291 C C . PHE B 1 270 ? 7.883 -27.312 -13.016 1 93.81 270 PHE B C 1
ATOM 6293 O O . PHE B 1 270 ? 7.344 -26.25 -13.312 1 93.81 270 PHE B O 1
ATOM 6300 N N . GLY B 1 271 ? 7.461 -28.062 -12.07 1 93.19 271 GLY B N 1
ATOM 6301 C CA . GLY B 1 271 ? 6.488 -27.641 -11.078 1 93.19 271 GLY B CA 1
ATOM 6302 C C . GLY B 1 271 ? 7.121 -27.266 -9.742 1 93.19 271 GLY B C 1
ATOM 6303 O O . GLY B 1 271 ? 8.328 -27.031 -9.664 1 93.19 271 GLY B O 1
ATOM 6304 N N . HIS B 1 272 ? 6.176 -26.984 -8.781 1 92.62 272 HIS B N 1
ATOM 6305 C CA . HIS B 1 272 ? 6.68 -26.859 -7.414 1 92.62 272 HIS B CA 1
ATOM 6306 C C . HIS B 1 272 ? 7.172 -28.203 -6.883 1 92.62 272 HIS B C 1
ATOM 6308 O O . HIS B 1 272 ? 6.641 -28.703 -5.895 1 92.62 272 HIS B O 1
ATOM 6314 N N . GLY B 1 273 ? 8.07 -28.797 -7.594 1 86.19 273 GLY B N 1
ATOM 6315 C CA . GLY B 1 273 ? 8.531 -30.172 -7.461 1 86.19 273 GLY B CA 1
ATOM 6316 C C . GLY B 1 273 ? 8.484 -30.953 -8.766 1 86.19 273 GLY B C 1
ATOM 6317 O O . GLY B 1 273 ? 8.25 -30.375 -9.828 1 86.19 273 GLY B O 1
ATOM 6318 N N . PRO B 1 274 ? 8.68 -32.188 -8.672 1 85.38 274 PRO B N 1
ATOM 6319 C CA . PRO B 1 274 ? 8.703 -33 -9.891 1 85.38 274 PRO B CA 1
ATOM 6320 C C . PRO B 1 274 ? 7.328 -33.125 -10.547 1 85.38 274 PRO B C 1
ATOM 6322 O O . PRO B 1 274 ? 6.312 -33.219 -9.852 1 85.38 274 PRO B O 1
ATOM 6325 N N . LEU B 1 275 ? 7.402 -33.219 -11.836 1 90.5 275 LEU B N 1
ATOM 6326 C CA . LEU B 1 275 ? 6.16 -33.375 -12.586 1 90.5 275 LEU B CA 1
ATOM 6327 C C . LEU B 1 275 ? 5.648 -34.812 -12.531 1 90.5 275 LEU B C 1
ATOM 6329 O O . LEU B 1 275 ? 6.438 -35.75 -12.438 1 90.5 275 LEU B O 1
ATOM 6333 N N . SER B 1 276 ? 4.363 -34.844 -12.594 1 88.69 276 SER B N 1
ATOM 6334 C CA . SER B 1 276 ? 3.674 -36.125 -12.688 1 88.69 276 SER B CA 1
ATOM 6335 C C . SER B 1 276 ? 3.162 -36.375 -14.102 1 88.69 276 SER B C 1
ATOM 6337 O O . SER B 1 276 ? 3.127 -35.438 -14.922 1 88.69 276 SER B O 1
ATOM 6339 N N . GLY B 1 277 ? 2.814 -37.625 -14.32 1 84.38 277 GLY B N 1
ATOM 6340 C CA . GLY B 1 277 ? 2.215 -37.969 -15.602 1 84.38 277 GLY B CA 1
ATOM 6341 C C . GLY B 1 277 ? 3.188 -38.625 -16.562 1 84.38 277 GLY B C 1
ATOM 6342 O O . GLY B 1 277 ? 4.203 -39.188 -16.125 1 84.38 277 GLY B O 1
ATOM 6343 N N . ASP B 1 278 ? 2.777 -38.531 -17.828 1 90.19 278 ASP B N 1
ATOM 6344 C CA . ASP B 1 278 ? 3.455 -39.344 -18.828 1 90.19 278 ASP B CA 1
ATOM 6345 C C . ASP B 1 278 ? 4.375 -38.5 -19.703 1 90.19 278 ASP B C 1
ATOM 6347 O O . ASP B 1 278 ? 4.887 -38.969 -20.719 1 90.19 278 ASP B O 1
ATOM 6351 N N . LEU B 1 279 ? 4.535 -37.312 -19.344 1 92.62 279 LEU B N 1
ATOM 6352 C CA . LEU B 1 279 ? 5.422 -36.438 -20.109 1 92.62 279 LEU B CA 1
ATOM 6353 C C . LEU B 1 279 ? 6.703 -36.156 -19.328 1 92.62 279 LEU B C 1
ATOM 6355 O O . LEU B 1 279 ? 6.691 -36.125 -18.094 1 92.62 279 LEU B O 1
ATOM 6359 N N . ALA B 1 280 ? 7.789 -36.031 -20.062 1 92.06 280 ALA B N 1
ATOM 6360 C CA . ALA B 1 280 ? 9.094 -35.688 -19.5 1 92.06 280 ALA B CA 1
ATOM 6361 C C . ALA B 1 280 ? 9.828 -34.688 -20.391 1 92.06 280 ALA B C 1
ATOM 6363 O O . ALA B 1 280 ? 10.336 -35.031 -21.453 1 92.06 280 ALA B O 1
ATOM 6364 N N . TYR B 1 281 ? 9.891 -33.531 -19.891 1 93.5 281 TYR B N 1
ATOM 6365 C CA . TYR B 1 281 ? 10.586 -32.5 -20.641 1 93.5 281 TYR B CA 1
ATOM 6366 C C . TYR B 1 281 ? 12.102 -32.625 -20.469 1 93.5 281 TYR B C 1
ATOM 6368 O O . TYR B 1 281 ? 12.586 -32.844 -19.344 1 93.5 281 TYR B O 1
ATOM 6376 N N . PRO B 1 282 ? 12.836 -32.438 -21.516 1 89.94 282 PRO B N 1
ATOM 6377 C CA . PRO B 1 282 ? 14.289 -32.562 -21.391 1 89.94 282 PRO B CA 1
ATOM 6378 C C . PRO B 1 282 ? 14.906 -31.469 -20.516 1 89.94 282 PRO B C 1
ATOM 6380 O O . PRO B 1 282 ? 14.5 -30.312 -20.578 1 89.94 282 PRO B O 1
ATOM 6383 N N . GLY B 1 283 ? 15.852 -31.875 -19.656 1 80.5 283 GLY B N 1
ATOM 6384 C CA . GLY B 1 283 ? 16.609 -30.938 -18.859 1 80.5 283 GLY B CA 1
ATOM 6385 C C . GLY B 1 283 ? 15.859 -30.422 -17.641 1 80.5 283 GLY B C 1
ATOM 6386 O O . GLY B 1 283 ? 16.344 -29.531 -16.922 1 80.5 283 GLY B O 1
ATOM 6387 N N . GLN B 1 284 ? 14.75 -30.922 -17.422 1 74.12 284 GLN B N 1
ATOM 6388 C CA . GLN B 1 284 ? 13.891 -30.453 -16.344 1 74.12 284 GLN B CA 1
ATOM 6389 C C . GLN B 1 284 ? 14.617 -30.469 -15 1 74.12 284 GLN B C 1
ATOM 6391 O O . GLN B 1 284 ? 14.492 -29.547 -14.203 1 74.12 284 GLN B O 1
ATOM 6396 N N . ASP B 1 285 ? 15.398 -31.344 -14.727 1 67.5 285 ASP B N 1
ATOM 6397 C CA . ASP B 1 285 ? 16.078 -31.484 -13.445 1 67.5 285 ASP B CA 1
ATOM 6398 C C . ASP B 1 285 ? 17.188 -30.453 -13.289 1 67.5 285 ASP B C 1
ATOM 6400 O O . ASP B 1 285 ? 17.438 -29.969 -12.18 1 67.5 285 ASP B O 1
ATOM 6404 N N . GLN B 1 286 ? 17.75 -30.062 -14.359 1 61.69 286 GLN B N 1
ATOM 6405 C CA . GLN B 1 286 ? 18.859 -29.109 -14.32 1 61.69 286 GLN B CA 1
ATOM 6406 C C . GLN B 1 286 ? 18.359 -27.688 -14.133 1 61.69 286 GLN B C 1
ATOM 6408 O O . GLN B 1 286 ? 19.078 -26.844 -13.594 1 61.69 286 GLN B O 1
ATOM 6413 N N . LEU B 1 287 ? 17.188 -27.625 -14.43 1 63.56 287 LEU B N 1
ATOM 6414 C CA . LEU B 1 287 ? 16.688 -26.25 -14.461 1 63.56 287 LEU B CA 1
ATOM 6415 C C . LEU B 1 287 ? 16.031 -25.875 -13.141 1 63.56 287 LEU B C 1
ATOM 6417 O O . LEU B 1 287 ? 15.93 -24.688 -12.805 1 63.56 287 LEU B O 1
ATOM 6421 N N . GLN B 1 288 ? 15.75 -27.047 -12.414 1 56.69 288 GLN B N 1
ATOM 6422 C CA . GLN B 1 288 ? 15.078 -26.844 -11.133 1 56.69 288 GLN B CA 1
ATOM 6423 C C . GLN B 1 288 ? 16.062 -26.344 -10.07 1 56.69 288 GLN B C 1
ATOM 6425 O O . GLN B 1 288 ? 17.094 -26.969 -9.844 1 56.69 288 GLN B O 1
ATOM 6430 N N . GLY B 1 289 ? 16.734 -25.406 -10.18 1 59.06 289 GLY B N 1
ATOM 6431 C CA . GLY B 1 289 ? 17.609 -24.812 -9.18 1 59.06 289 GLY B CA 1
ATOM 6432 C C . GLY B 1 289 ? 18.672 -23.906 -9.773 1 59.06 289 GLY B C 1
ATOM 6433 O O . GLY B 1 289 ? 19.266 -23.094 -9.07 1 59.06 289 GLY B O 1
ATOM 6434 N N . ALA B 1 290 ? 18.688 -23.812 -11.062 1 62.66 290 ALA B N 1
ATOM 6435 C CA . ALA B 1 290 ? 19.625 -23.047 -11.867 1 62.66 290 ALA B CA 1
ATOM 6436 C C . ALA B 1 290 ? 20.719 -22.422 -11.008 1 62.66 290 ALA B C 1
ATOM 6438 O O . ALA B 1 290 ? 21.031 -21.25 -11.141 1 62.66 290 ALA B O 1
ATOM 6439 N N . PHE B 1 291 ? 21.312 -23.297 -10.031 1 65 291 PHE B N 1
ATOM 6440 C CA . PHE B 1 291 ? 22.219 -22.875 -8.977 1 65 291 PHE B CA 1
ATOM 6441 C C . PHE B 1 291 ? 23.453 -22.188 -9.562 1 65 291 PHE B C 1
ATOM 6443 O O . PHE B 1 291 ? 23.969 -21.234 -8.984 1 65 291 PHE B O 1
ATOM 6450 N N . GLY B 1 292 ? 23.844 -22.672 -10.695 1 80.81 292 GLY B N 1
ATOM 6451 C CA . GLY B 1 292 ? 24.984 -22.016 -11.305 1 80.81 292 GLY B CA 1
ATOM 6452 C C . GLY B 1 292 ? 24.766 -20.547 -11.562 1 80.81 292 GLY B C 1
ATOM 6453 O O . GLY B 1 292 ? 25.656 -19.719 -11.305 1 80.81 292 GLY B O 1
ATOM 6454 N N . ASN B 1 293 ? 23.609 -20.234 -11.82 1 91.94 293 ASN B N 1
ATOM 6455 C CA . ASN B 1 293 ? 23.297 -18.844 -12.102 1 91.94 293 ASN B CA 1
ATOM 6456 C C . ASN B 1 293 ? 23.281 -18 -10.82 1 91.94 293 ASN B C 1
ATOM 6458 O O . ASN B 1 293 ? 23.641 -16.828 -10.844 1 91.94 293 ASN B O 1
ATOM 6462 N N . GLU B 1 294 ? 22.922 -18.641 -9.703 1 95.75 294 GLU B N 1
ATOM 6463 C CA . GLU B 1 294 ? 22.828 -17.891 -8.453 1 95.75 294 GLU B CA 1
ATOM 6464 C C . GLU B 1 294 ? 24.188 -17.344 -8.031 1 95.75 294 GLU B C 1
ATOM 6466 O O . GLU B 1 294 ? 24.312 -16.156 -7.723 1 95.75 294 GLU B O 1
ATOM 6471 N N . LEU B 1 295 ? 25.203 -18.203 -8.062 1 95.81 295 LEU B N 1
ATOM 6472 C CA . LEU B 1 295 ? 26.531 -17.766 -7.656 1 95.81 295 LEU B CA 1
ATOM 6473 C C . LEU B 1 295 ? 27.094 -16.75 -8.633 1 95.81 295 LEU B C 1
ATOM 6475 O O . LEU B 1 295 ? 27.703 -15.758 -8.227 1 95.81 295 LEU B O 1
ATOM 6479 N N . ARG B 1 296 ? 26.875 -16.969 -9.953 1 97.06 296 ARG B N 1
ATOM 6480 C CA . ARG B 1 296 ? 27.312 -16 -10.938 1 97.06 296 ARG B CA 1
ATOM 6481 C C . ARG B 1 296 ? 26.656 -14.648 -10.711 1 97.06 296 ARG B C 1
ATOM 6483 O O . ARG B 1 296 ? 27.297 -13.602 -10.852 1 97.06 296 ARG B O 1
ATOM 6490 N N . TRP B 1 297 ? 25.406 -14.711 -10.375 1 98.12 297 TRP B N 1
ATOM 6491 C CA . TRP B 1 297 ? 24.625 -13.508 -10.125 1 98.12 297 TRP B CA 1
ATOM 6492 C C . TRP B 1 297 ? 25.172 -12.734 -8.93 1 98.12 297 TRP B C 1
ATOM 6494 O O . TRP B 1 297 ? 25.453 -11.539 -9.031 1 98.12 297 TRP B O 1
ATOM 6504 N N . PHE B 1 298 ? 25.406 -13.422 -7.82 1 98.25 298 PHE B N 1
ATOM 6505 C CA . PHE B 1 298 ? 25.922 -12.781 -6.617 1 98.25 298 PHE B CA 1
ATOM 6506 C C . PHE B 1 298 ? 27.359 -12.328 -6.82 1 98.25 298 PHE B C 1
ATOM 6508 O O . PHE B 1 298 ? 27.766 -11.273 -6.324 1 98.25 298 PHE B O 1
ATOM 6515 N N . ASP B 1 299 ? 28.156 -13.133 -7.543 1 98.31 299 ASP B N 1
ATOM 6516 C CA . ASP B 1 299 ? 29.531 -12.711 -7.84 1 98.31 299 ASP B CA 1
ATOM 6517 C C . ASP B 1 299 ? 29.547 -11.367 -8.562 1 98.31 299 ASP B C 1
ATOM 6519 O O . ASP B 1 299 ? 30.359 -10.5 -8.258 1 98.31 299 ASP B O 1
ATOM 6523 N N . TYR B 1 300 ? 28.672 -11.211 -9.492 1 98.44 300 TYR B N 1
ATOM 6524 C CA . TYR B 1 300 ? 28.625 -9.961 -10.242 1 98.44 300 TYR B CA 1
ATOM 6525 C C . TYR B 1 300 ? 28.219 -8.805 -9.336 1 98.44 300 TYR B C 1
ATOM 6527 O O . TYR B 1 300 ? 28.922 -7.789 -9.266 1 98.44 300 TYR B O 1
ATOM 6535 N N . TRP B 1 301 ? 27.219 -8.938 -8.594 1 98.5 301 TRP B N 1
ATOM 6536 C CA . TRP B 1 301 ? 26.594 -7.801 -7.926 1 98.5 301 TRP B CA 1
ATOM 6537 C C . TRP B 1 301 ? 27.234 -7.555 -6.562 1 98.5 301 TRP B C 1
ATOM 6539 O O . TRP B 1 301 ? 27.266 -6.418 -6.078 1 98.5 301 TRP B O 1
ATOM 6549 N N . LEU B 1 302 ? 27.75 -8.633 -5.922 1 98.62 302 LEU B N 1
ATOM 6550 C CA . LEU B 1 302 ? 28.266 -8.469 -4.57 1 98.62 302 LEU B CA 1
ATOM 6551 C C . LEU B 1 302 ? 29.781 -8.344 -4.578 1 98.62 302 LEU B C 1
ATOM 6553 O O . LEU B 1 302 ? 30.359 -7.73 -3.684 1 98.62 302 LEU B O 1
ATOM 6557 N N . LYS B 1 303 ? 30.422 -8.93 -5.598 1 98.12 303 LYS B N 1
ATOM 6558 C CA . LYS B 1 303 ? 31.875 -8.922 -5.633 1 98.12 303 LYS B CA 1
ATOM 6559 C C . LYS B 1 303 ? 32.406 -8.078 -6.797 1 98.12 303 LYS B C 1
ATOM 6561 O O . LYS B 1 303 ? 33.594 -7.816 -6.895 1 98.12 303 LYS B O 1
ATOM 6566 N N . GLY B 1 304 ? 31.562 -7.73 -7.75 1 97.75 304 GLY B N 1
ATOM 6567 C CA . GLY B 1 304 ? 32 -6.922 -8.875 1 97.75 304 GLY B CA 1
ATOM 6568 C C . GLY B 1 304 ? 32.688 -7.723 -9.961 1 97.75 304 GLY B C 1
ATOM 6569 O O . GLY B 1 304 ? 33.438 -7.172 -10.766 1 97.75 304 GLY B O 1
ATOM 6570 N N . VAL B 1 305 ? 32.406 -9 -9.945 1 97.44 305 VAL B N 1
ATOM 6571 C CA . VAL B 1 305 ? 33.031 -9.867 -10.945 1 97.44 305 VAL B CA 1
ATOM 6572 C C . VAL B 1 305 ? 32.25 -9.758 -12.258 1 97.44 305 VAL B C 1
ATOM 6574 O O . VAL B 1 305 ? 31.062 -10.047 -12.312 1 97.44 305 VAL B O 1
ATOM 6577 N N . ASP B 1 306 ? 32.938 -9.438 -13.32 1 97.62 306 ASP B N 1
ATOM 6578 C CA . ASP B 1 306 ? 32.312 -9.398 -14.641 1 97.62 306 ASP B CA 1
ATOM 6579 C C . ASP B 1 306 ? 32.344 -10.773 -15.305 1 97.62 306 ASP B C 1
ATOM 6581 O O . ASP B 1 306 ? 33.25 -11.062 -16.109 1 97.62 306 ASP B O 1
ATOM 6585 N N . ASN B 1 307 ? 31.391 -11.562 -15.023 1 97.06 307 ASN B N 1
ATOM 6586 C CA . ASN B 1 307 ? 31.359 -12.938 -15.5 1 97.06 307 ASN B CA 1
ATOM 6587 C C . ASN B 1 307 ? 30.406 -13.094 -16.688 1 97.06 307 ASN B C 1
ATOM 6589 O O . ASN B 1 307 ? 30.078 -14.211 -17.078 1 97.06 307 ASN B O 1
ATOM 6593 N N . GLY B 1 308 ? 29.812 -11.992 -17.172 1 97 308 GLY B N 1
ATOM 6594 C CA . GLY B 1 308 ? 29.031 -11.977 -18.391 1 97 308 GLY B CA 1
ATOM 6595 C C . GLY B 1 308 ? 27.547 -12.203 -18.156 1 97 308 GLY B C 1
ATOM 6596 O O . GLY B 1 308 ? 26.75 -12.18 -19.094 1 97 308 GLY B O 1
ATOM 6597 N N . ILE B 1 309 ? 27.141 -12.352 -17 1 97 309 ILE B N 1
ATOM 6598 C CA . ILE B 1 309 ? 25.75 -12.688 -16.719 1 97 309 ILE B CA 1
ATOM 6599 C C . ILE B 1 309 ? 24.844 -11.531 -17.141 1 97 309 ILE B C 1
ATOM 6601 O O . ILE B 1 309 ? 23.734 -11.75 -17.609 1 97 309 ILE B O 1
ATOM 6605 N N . MET B 1 310 ? 25.328 -10.32 -17.078 1 97.12 310 MET B N 1
ATOM 6606 C CA . MET B 1 310 ? 24.516 -9.172 -17.438 1 97.12 310 MET B CA 1
ATOM 6607 C C . MET B 1 310 ? 24.516 -8.969 -18.953 1 97.12 310 MET B C 1
ATOM 6609 O O . MET B 1 310 ? 23.719 -8.203 -19.484 1 97.12 310 MET B O 1
ATOM 6613 N N . ASP B 1 311 ? 25.406 -9.68 -19.641 1 97 311 ASP B N 1
ATOM 6614 C CA . ASP B 1 311 ? 25.422 -9.625 -21.094 1 97 311 ASP B CA 1
ATOM 6615 C C . ASP B 1 311 ? 24.438 -10.609 -21.703 1 97 311 ASP B C 1
ATOM 6617 O O . ASP B 1 311 ? 24.094 -10.508 -22.891 1 97 311 ASP B O 1
ATOM 6621 N N . GLU B 1 312 ? 24.062 -11.539 -20.938 1 96.56 312 GLU B N 1
ATOM 6622 C CA . GLU B 1 312 ? 23.031 -12.484 -21.391 1 96.56 312 GLU B CA 1
ATOM 6623 C C . GLU B 1 312 ? 21.672 -11.805 -21.5 1 96.56 312 GLU B C 1
ATOM 6625 O O . GLU B 1 312 ? 21.406 -10.82 -20.797 1 96.56 312 GLU B O 1
ATOM 6630 N N . PRO B 1 313 ? 20.828 -12.344 -22.406 1 97.19 313 PRO B N 1
ATOM 6631 C CA . PRO B 1 313 ? 19.484 -11.758 -22.5 1 97.19 313 PRO B CA 1
ATOM 6632 C C . PRO B 1 313 ? 18.734 -11.789 -21.172 1 97.19 313 PRO B C 1
ATOM 6634 O O . PRO B 1 313 ? 18.891 -12.742 -20.406 1 97.19 313 PRO B O 1
ATOM 6637 N N . PRO B 1 314 ? 17.922 -10.828 -20.891 1 98.06 314 PRO B N 1
ATOM 6638 C CA . PRO B 1 314 ? 17.219 -10.719 -19.609 1 98.06 314 PRO B CA 1
ATOM 6639 C C . PRO B 1 314 ? 16.281 -11.898 -19.359 1 98.06 314 PRO B C 1
ATOM 6641 O O . PRO B 1 314 ? 16.031 -12.258 -18.203 1 98.06 314 PRO B O 1
ATOM 6644 N N . VAL B 1 315 ? 15.773 -12.547 -20.406 1 98.06 315 VAL B N 1
ATOM 6645 C CA . VAL B 1 315 ? 14.781 -13.609 -20.234 1 98.06 315 VAL B CA 1
ATOM 6646 C C . VAL B 1 315 ? 15.273 -14.883 -20.922 1 98.06 315 VAL B C 1
ATOM 6648 O O . VAL B 1 315 ? 15.703 -14.852 -22.078 1 98.06 315 VAL B O 1
ATOM 6651 N N . SER B 1 316 ? 15.281 -15.914 -20.219 1 96.56 316 SER B N 1
ATOM 6652 C CA . SER B 1 316 ? 15.422 -17.281 -20.734 1 96.56 316 SER B CA 1
ATOM 6653 C C . SER B 1 316 ? 14.203 -18.125 -20.391 1 96.56 316 SER B C 1
ATOM 6655 O O . SER B 1 316 ? 13.797 -18.188 -19.219 1 96.56 316 SER B O 1
ATOM 6657 N N . TYR B 1 317 ? 13.641 -18.766 -21.406 1 96.5 317 TYR B N 1
ATOM 6658 C CA . TYR B 1 317 ? 12.438 -19.547 -21.109 1 96.5 317 TYR B CA 1
ATOM 6659 C C . TYR B 1 317 ? 12.398 -20.828 -21.938 1 96.5 317 TYR B C 1
ATOM 6661 O O . TYR B 1 317 ? 12.844 -20.844 -23.078 1 96.5 317 TYR B O 1
ATOM 6669 N N . PHE B 1 318 ? 11.977 -21.828 -21.297 1 96.75 318 PHE B N 1
ATOM 6670 C CA . PHE B 1 318 ? 11.836 -23.125 -21.969 1 96.75 318 PHE B CA 1
ATOM 6671 C C . PHE B 1 318 ? 10.57 -23.172 -22.812 1 96.75 318 PHE B C 1
ATOM 6673 O O . PHE B 1 318 ? 9.461 -22.984 -22.297 1 96.75 318 PHE B O 1
ATOM 6680 N N . MET B 1 319 ? 10.75 -23.375 -24.094 1 97.56 319 MET B N 1
ATOM 6681 C CA . MET B 1 319 ? 9.633 -23.625 -24.984 1 97.56 319 MET B CA 1
ATOM 6682 C C . MET B 1 319 ? 9.25 -25.109 -24.984 1 97.56 319 MET B C 1
ATOM 6684 O O . MET B 1 319 ? 9.969 -25.938 -25.547 1 97.56 319 MET B O 1
ATOM 6688 N N . MET B 1 320 ? 8.109 -25.375 -24.438 1 97.94 320 MET B N 1
ATOM 6689 C CA . MET B 1 320 ? 7.66 -26.766 -24.344 1 97.94 320 MET B CA 1
ATOM 6690 C C . MET B 1 320 ? 7.129 -27.25 -25.688 1 97.94 320 MET B C 1
ATOM 6692 O O . MET B 1 320 ? 6.664 -26.453 -26.5 1 97.94 320 MET B O 1
ATOM 6696 N N . ALA B 1 321 ? 7.195 -28.5 -25.891 1 98.12 321 ALA B N 1
ATOM 6697 C CA . ALA B 1 321 ? 6.641 -29.203 -27.031 1 98.12 321 ALA B CA 1
ATOM 6698 C C . ALA B 1 321 ? 6.344 -30.672 -26.688 1 98.12 321 ALA B C 1
ATOM 6700 O O . ALA B 1 321 ? 6.297 -31.031 -25.5 1 98.12 321 ALA B O 1
ATOM 6701 N N . GLY B 1 322 ? 5.988 -31.406 -27.688 1 97.25 322 GLY B N 1
ATOM 6702 C CA . GLY B 1 322 ? 5.734 -32.812 -27.391 1 97.25 322 GLY B CA 1
ATOM 6703 C C . GLY B 1 322 ? 6.809 -33.438 -26.531 1 97.25 322 GLY B C 1
ATOM 6704 O O . GLY B 1 322 ? 8 -33.281 -26.812 1 97.25 322 GLY B O 1
ATOM 6705 N N . ALA B 1 323 ? 6.371 -34.188 -25.453 1 96.94 323 ALA B N 1
ATOM 6706 C CA . ALA B 1 323 ? 7.355 -34.688 -24.5 1 96.94 323 ALA B CA 1
ATOM 6707 C C . ALA B 1 323 ? 6.953 -36.031 -23.938 1 96.94 323 ALA B C 1
ATOM 6709 O O . ALA B 1 323 ? 7.203 -36.344 -22.766 1 96.94 323 ALA B O 1
ATOM 6710 N N . ARG B 1 324 ? 6.277 -36.75 -24.703 1 94.38 324 ARG B N 1
ATOM 6711 C CA . ARG B 1 324 ? 6.02 -38.125 -24.281 1 94.38 324 ARG B CA 1
ATOM 6712 C C . ARG B 1 324 ? 7.312 -38.812 -23.844 1 94.38 324 ARG B C 1
ATOM 6714 O O . ARG B 1 324 ? 8.352 -38.656 -24.484 1 94.38 324 ARG B O 1
ATOM 6721 N N . LYS B 1 325 ? 7.199 -39.5 -22.75 1 90.38 325 LYS B N 1
ATOM 6722 C CA . LYS B 1 325 ? 8.391 -40.188 -22.281 1 90.38 325 LYS B CA 1
ATOM 6723 C C . LYS B 1 325 ? 8.977 -41.094 -23.375 1 90.38 325 LYS B C 1
ATOM 6725 O O . LYS B 1 325 ? 8.273 -41.906 -23.953 1 90.38 325 LYS B O 1
ATOM 6730 N N . GLY B 1 326 ? 10.195 -40.906 -23.656 1 87.81 326 GLY B N 1
ATOM 6731 C CA . GLY B 1 326 ? 10.906 -41.656 -24.672 1 87.81 326 GLY B CA 1
ATOM 6732 C C . GLY B 1 326 ? 10.75 -41.094 -26.062 1 87.81 326 GLY B C 1
ATOM 6733 O O . GLY B 1 326 ? 11.352 -41.594 -27.016 1 87.81 326 GLY B O 1
ATOM 6734 N N . ALA B 1 327 ? 9.992 -40.031 -26.219 1 92.75 327 ALA B N 1
ATOM 6735 C CA . ALA B 1 327 ? 9.734 -39.469 -27.547 1 92.75 327 ALA B CA 1
ATOM 6736 C C . ALA B 1 327 ? 9.594 -37.938 -27.5 1 92.75 327 ALA B C 1
ATOM 6738 O O . ALA B 1 327 ? 8.656 -37.375 -28.078 1 92.75 327 ALA B O 1
ATOM 6739 N N . ALA B 1 328 ? 10.477 -37.344 -26.844 1 94.75 328 ALA B N 1
ATOM 6740 C CA . ALA B 1 328 ? 10.391 -35.875 -26.719 1 94.75 328 ALA B CA 1
ATOM 6741 C C . ALA B 1 328 ? 10.766 -35.188 -28.016 1 94.75 328 ALA B C 1
ATOM 6743 O O . ALA B 1 328 ? 11.727 -35.594 -28.688 1 94.75 328 ALA B O 1
ATOM 6744 N N . SER B 1 329 ? 9.969 -34.219 -28.391 1 96.88 329 SER B N 1
ATOM 6745 C CA . SER B 1 329 ? 10.203 -33.438 -29.594 1 96.88 329 SER B CA 1
ATOM 6746 C C . SER B 1 329 ? 11.469 -32.594 -29.469 1 96.88 329 SER B C 1
ATOM 6748 O O . SER B 1 329 ? 11.766 -32.062 -28.391 1 96.88 329 SER B O 1
ATOM 6750 N N . PRO B 1 330 ? 12.258 -32.438 -30.547 1 95.56 330 PRO B N 1
ATOM 6751 C CA . PRO B 1 330 ? 13.422 -31.562 -30.531 1 95.56 330 PRO B CA 1
ATOM 6752 C C . PRO B 1 330 ? 13.039 -30.094 -30.391 1 95.56 330 PRO B C 1
ATOM 6754 O O . PRO B 1 330 ? 13.906 -29.234 -30.203 1 95.56 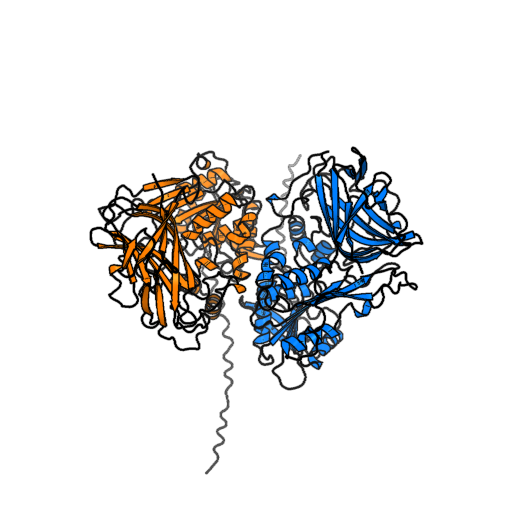330 PRO B O 1
ATOM 6757 N N . LYS B 1 331 ? 11.773 -29.828 -30.469 1 96.62 331 LYS B N 1
ATOM 6758 C CA . LYS B 1 331 ? 11.312 -28.438 -30.344 1 96.62 331 LYS B CA 1
ATOM 6759 C C . LYS B 1 331 ? 11.297 -28 -28.875 1 96.62 331 LYS B C 1
ATOM 6761 O O . LYS B 1 331 ? 11.148 -26.812 -28.594 1 96.62 331 LYS B O 1
ATOM 6766 N N . ASN B 1 332 ? 11.414 -28.969 -28.016 1 97.25 332 ASN B N 1
ATOM 6767 C CA . ASN B 1 332 ? 11.688 -28.625 -26.625 1 97.25 332 ASN B CA 1
ATOM 6768 C C . ASN B 1 332 ? 13.062 -27.969 -26.469 1 97.25 332 ASN B C 1
ATOM 6770 O O . ASN B 1 332 ? 14.086 -28.625 -26.688 1 97.25 332 ASN B O 1
ATOM 6774 N N . ARG B 1 333 ? 13.086 -26.719 -26.062 1 95.25 333 ARG B N 1
ATOM 6775 C CA . ARG B 1 333 ? 14.367 -26.047 -26 1 95.25 333 ARG B CA 1
ATOM 6776 C C . ARG B 1 333 ? 14.273 -24.75 -25.203 1 95.25 333 ARG B C 1
ATOM 6778 O O . ARG B 1 333 ? 13.172 -24.219 -25.016 1 95.25 333 ARG B O 1
ATOM 6785 N N . MET B 1 334 ? 15.398 -24.297 -24.766 1 95.31 334 MET B N 1
ATOM 6786 C CA . MET B 1 334 ? 15.5 -22.984 -24.141 1 95.31 334 MET B CA 1
ATOM 6787 C C . MET B 1 334 ? 15.57 -21.891 -25.188 1 95.31 334 MET B C 1
ATOM 6789 O O . MET B 1 334 ? 16.281 -22.016 -26.172 1 95.31 334 MET B O 1
ATOM 6793 N N . LEU B 1 335 ? 14.766 -20.891 -25.016 1 96.31 335 LEU B N 1
ATOM 6794 C CA . LEU B 1 335 ? 14.805 -19.688 -25.828 1 96.31 335 LEU B CA 1
ATOM 6795 C C . LEU B 1 335 ? 15.102 -18.469 -24.969 1 96.31 335 LEU B C 1
ATOM 6797 O O . LEU B 1 335 ? 15.062 -18.531 -23.75 1 96.31 335 LEU B O 1
ATOM 6801 N N . THR B 1 336 ? 15.492 -17.359 -25.625 1 96.81 336 THR B N 1
ATOM 6802 C CA . THR B 1 336 ? 15.781 -16.125 -24.906 1 96.81 336 THR B CA 1
ATOM 6803 C C . THR B 1 336 ? 15.008 -14.953 -25.531 1 96.81 336 THR B C 1
ATOM 6805 O O . THR B 1 336 ? 14.523 -15.055 -26.656 1 96.81 336 THR B O 1
ATOM 6808 N N . SER B 1 337 ? 14.773 -13.945 -24.797 1 97.31 337 SER B N 1
ATOM 6809 C CA . SER B 1 337 ? 14.117 -12.719 -25.25 1 97.31 337 SER B CA 1
ATOM 6810 C C . SER B 1 337 ? 14.539 -11.531 -24.406 1 97.31 337 SER B C 1
ATOM 6812 O O . SER B 1 337 ? 15.047 -11.695 -23.297 1 97.31 337 SER B O 1
ATOM 6814 N N . ALA B 1 338 ? 14.359 -10.336 -24.953 1 95.94 338 ALA B N 1
ATOM 6815 C CA . ALA B 1 338 ? 14.703 -9.109 -24.25 1 95.94 338 ALA B CA 1
ATOM 6816 C C . ALA B 1 338 ? 13.648 -8.766 -23.203 1 95.94 338 ALA B C 1
ATOM 6818 O O . ALA B 1 338 ? 13.93 -8.062 -22.219 1 95.94 338 ALA B O 1
ATOM 6819 N N . ASN B 1 339 ? 12.469 -9.305 -23.453 1 95.38 339 ASN B N 1
ATOM 6820 C CA . ASN B 1 339 ? 11.359 -8.992 -22.547 1 95.38 339 ASN B CA 1
ATOM 6821 C C . ASN B 1 339 ? 10.43 -10.195 -22.375 1 95.38 339 ASN B C 1
ATOM 6823 O O . ASN B 1 339 ? 10.5 -11.156 -23.141 1 95.38 339 ASN B O 1
ATOM 6827 N N . TRP B 1 340 ? 9.711 -10.117 -21.359 1 97.44 340 TRP B N 1
ATOM 6828 C CA . TRP B 1 340 ? 8.578 -11.031 -21.219 1 97.44 340 TRP B CA 1
ATOM 6829 C C . TRP B 1 340 ? 7.258 -10.281 -21.281 1 97.44 340 TRP B C 1
ATOM 6831 O O . TRP B 1 340 ? 7.059 -9.305 -20.547 1 97.44 340 TRP B O 1
ATOM 6841 N N . PRO B 1 341 ? 6.348 -10.758 -22 1 97.56 341 PRO B N 1
ATOM 6842 C CA . PRO B 1 341 ? 6.512 -11.844 -22.953 1 97.56 341 PRO B CA 1
ATOM 6843 C C . PRO B 1 341 ? 7.34 -11.438 -24.172 1 97.56 341 PRO B C 1
ATOM 6845 O O . PRO B 1 341 ? 7.562 -10.25 -24.406 1 97.56 341 PRO B O 1
ATOM 6848 N N . PRO B 1 342 ? 7.871 -12.438 -24.844 1 97.56 342 PRO B N 1
ATOM 6849 C CA . PRO B 1 342 ? 8.445 -12.078 -26.141 1 97.56 342 PRO B CA 1
ATOM 6850 C C . PRO B 1 342 ? 7.414 -11.492 -27.109 1 97.56 342 PRO B C 1
ATOM 6852 O O . PRO B 1 342 ? 6.207 -11.578 -26.844 1 97.56 342 PRO B O 1
ATOM 6855 N N . ALA B 1 343 ? 7.926 -10.852 -28.172 1 95.88 343 ALA B N 1
ATOM 6856 C CA . ALA B 1 343 ? 7.008 -10.305 -29.156 1 95.88 343 ALA B CA 1
ATOM 6857 C C . ALA B 1 343 ? 6.043 -11.375 -29.672 1 95.88 343 ALA B C 1
ATOM 6859 O O . ALA B 1 343 ? 6.461 -12.477 -30.031 1 95.88 343 ALA B O 1
ATOM 6860 N N . ASN B 1 344 ? 4.734 -11.094 -29.562 1 97.31 344 ASN B N 1
ATOM 6861 C CA . ASN B 1 344 ? 3.697 -12.031 -29.969 1 97.31 344 ASN B CA 1
ATOM 6862 C C . ASN B 1 344 ? 2.475 -11.305 -30.531 1 97.31 344 ASN B C 1
ATOM 6864 O O . ASN B 1 344 ? 2.432 -10.078 -30.547 1 97.31 344 ASN B O 1
ATOM 6868 N N . ARG B 1 345 ? 1.623 -12.047 -31.094 1 97.25 345 ARG B N 1
ATOM 6869 C CA . ARG B 1 345 ? 0.317 -11.57 -31.547 1 97.25 345 ARG B CA 1
ATOM 6870 C C . ARG B 1 345 ? -0.808 -12.359 -30.875 1 97.25 345 ARG B C 1
ATOM 6872 O O . ARG B 1 345 ? -0.802 -13.594 -30.891 1 97.25 345 ARG B O 1
ATOM 6879 N N . GLU B 1 346 ? -1.769 -11.617 -30.359 1 98.12 346 GLU B N 1
ATOM 6880 C CA . GLU B 1 346 ? -2.928 -12.273 -29.766 1 98.12 346 GLU B CA 1
ATOM 6881 C C . GLU B 1 346 ? -3.867 -12.82 -30.828 1 98.12 346 GLU B C 1
ATOM 6883 O O . GLU B 1 346 ? -4.285 -12.078 -31.734 1 98.12 346 GLU B O 1
ATOM 6888 N N . VAL B 1 347 ? -4.121 -14.117 -30.734 1 98.56 347 VAL B N 1
ATOM 6889 C CA . VAL B 1 347 ? -5.051 -14.758 -31.641 1 98.56 347 VAL B CA 1
ATOM 6890 C C . VAL B 1 347 ? -6.215 -15.367 -30.859 1 98.56 347 VAL B C 1
ATOM 6892 O O . VAL B 1 347 ? -6.004 -16.125 -29.906 1 98.56 347 VAL B O 1
ATOM 6895 N N . ARG B 1 348 ? -7.379 -15.07 -31.312 1 98.75 348 ARG B N 1
ATOM 6896 C CA . ARG B 1 348 ? -8.586 -15.617 -30.703 1 98.75 348 ARG B CA 1
ATOM 6897 C C . ARG B 1 348 ? -8.992 -16.922 -31.375 1 98.75 348 ARG B C 1
ATOM 6899 O O . ARG B 1 348 ? -9.062 -17 -32.594 1 98.75 348 ARG B O 1
ATOM 6906 N N . TYR B 1 349 ? -9.172 -17.906 -30.562 1 98.88 349 TYR B N 1
ATOM 6907 C CA . TYR B 1 349 ? -9.859 -19.141 -30.953 1 98.88 349 TYR B CA 1
ATOM 6908 C C . TYR B 1 349 ? -11.25 -19.203 -30.344 1 98.88 349 TYR B C 1
ATOM 6910 O O . TYR B 1 349 ? -11.398 -19.359 -29.141 1 98.88 349 TYR B O 1
ATOM 6918 N N . TYR B 1 350 ? -12.242 -19.141 -31.25 1 98.81 350 TYR B N 1
ATOM 6919 C CA . TYR B 1 350 ? -13.625 -19 -30.812 1 98.81 350 TYR B CA 1
ATOM 6920 C C . TYR B 1 350 ? -14.258 -20.359 -30.547 1 98.81 350 TYR B C 1
ATOM 6922 O O . TYR B 1 350 ? -14.047 -21.297 -31.312 1 98.81 350 TYR B O 1
ATOM 6930 N N . LEU B 1 351 ? -14.977 -20.438 -29.438 1 98.75 351 LEU B N 1
ATOM 6931 C CA . LEU B 1 351 ? -15.781 -21.625 -29.141 1 98.75 351 LEU B CA 1
ATOM 6932 C C . LEU B 1 351 ? -17.016 -21.672 -30.047 1 98.75 351 LEU B C 1
ATOM 6934 O O . LEU B 1 351 ? -17.609 -20.641 -30.344 1 98.75 351 LEU B O 1
ATOM 6938 N N . SER B 1 352 ? -17.375 -22.891 -30.344 1 97.12 352 SER B N 1
ATOM 6939 C CA . SER B 1 352 ? -18.547 -23.062 -31.188 1 97.12 352 SER B CA 1
ATOM 6940 C C . SER B 1 352 ? -19.484 -24.141 -30.594 1 97.12 352 SER B C 1
ATOM 6942 O O . SER B 1 352 ? -19.031 -25.031 -29.875 1 97.12 352 SER B O 1
ATOM 6944 N N . PRO B 1 353 ? -20.781 -24.094 -30.953 1 95.94 353 PRO B N 1
ATOM 6945 C CA . PRO B 1 353 ? -21.75 -25.047 -30.391 1 95.94 353 PRO B CA 1
ATOM 6946 C C . PRO B 1 353 ? -21.484 -26.484 -30.828 1 95.94 353 PRO B C 1
ATOM 6948 O O . PRO B 1 353 ? -21.938 -27.422 -30.156 1 95.94 353 PRO B O 1
ATOM 6951 N N . ASP B 1 354 ? -20.844 -26.688 -31.875 1 96.25 354 ASP B N 1
ATOM 6952 C CA . ASP B 1 354 ? -20.516 -28.047 -32.344 1 96.25 354 ASP B CA 1
ATOM 6953 C C . ASP B 1 354 ? -19.219 -28.531 -31.688 1 96.25 354 ASP B C 1
ATOM 6955 O O . ASP B 1 354 ? -18.641 -29.531 -32.156 1 96.25 354 ASP B O 1
ATOM 6959 N N . LYS B 1 355 ? -18.688 -27.781 -30.75 1 97 355 LYS B N 1
ATOM 6960 C CA . LYS B 1 355 ? -17.531 -28.125 -29.938 1 97 355 LYS B CA 1
ATOM 6961 C C . LYS B 1 355 ? -16.234 -27.953 -30.719 1 97 355 LYS B C 1
ATOM 6963 O O . LYS B 1 355 ? -15.195 -28.531 -30.359 1 97 355 LYS B O 1
ATOM 6968 N N . ALA B 1 356 ? -16.344 -27.188 -31.766 1 97.81 356 ALA B N 1
ATOM 6969 C CA . ALA B 1 356 ? -15.133 -26.828 -32.5 1 97.81 356 ALA B CA 1
ATOM 6970 C C . ALA B 1 356 ? -14.477 -25.578 -31.906 1 97.81 356 ALA B C 1
ATOM 6972 O O . ALA B 1 356 ? -15.141 -24.781 -31.234 1 97.81 356 ALA B O 1
ATOM 6973 N N . LEU B 1 357 ? -13.234 -25.469 -32.094 1 98.25 357 LEU B N 1
ATOM 6974 C CA . LEU B 1 357 ? -12.422 -24.297 -31.828 1 98.25 357 LEU B CA 1
ATOM 6975 C C .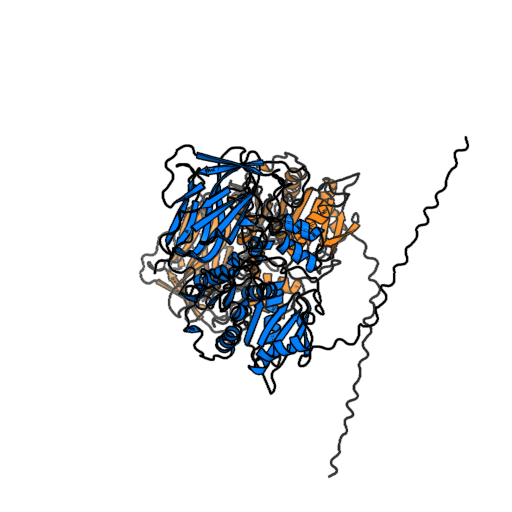 LEU B 1 357 ? -11.828 -23.719 -33.094 1 98.25 357 LEU B C 1
ATOM 6977 O O . LEU B 1 357 ? -11.078 -24.406 -33.812 1 98.25 357 LEU B O 1
ATOM 6981 N N . THR B 1 358 ? -12.211 -22.453 -33.469 1 96.88 358 THR B N 1
ATOM 6982 C CA . THR B 1 358 ? -11.766 -21.906 -34.75 1 96.88 358 THR B CA 1
ATOM 6983 C C . THR B 1 358 ? -11.344 -20.453 -34.594 1 96.88 358 THR B C 1
ATOM 6985 O O . THR B 1 358 ? -11.719 -19.781 -33.625 1 96.88 358 THR B O 1
ATOM 6988 N N . THR B 1 359 ? -10.586 -19.953 -35.562 1 97.69 359 THR B N 1
ATOM 6989 C CA . THR B 1 359 ? -10.133 -18.562 -35.531 1 97.69 359 THR B CA 1
ATOM 6990 C C . THR B 1 359 ? -11.133 -17.656 -36.25 1 97.69 359 THR B C 1
ATOM 6992 O O . THR B 1 359 ? -10.938 -16.438 -36.281 1 97.69 359 THR B O 1
ATOM 6995 N N . LYS B 1 360 ? -12.219 -18.188 -36.688 1 96.75 360 LYS B N 1
ATOM 6996 C CA . LYS B 1 360 ? -13.281 -17.391 -37.281 1 96.75 360 LYS B CA 1
ATOM 6997 C C . LYS B 1 360 ? -14.352 -17.031 -36.281 1 96.75 360 LYS B C 1
ATOM 6999 O O . LYS B 1 360 ? -14.898 -17.891 -35.594 1 96.75 360 LYS B O 1
ATOM 7004 N N . ALA B 1 361 ? -14.648 -15.797 -36.281 1 97.06 361 ALA B N 1
ATOM 7005 C CA . ALA B 1 361 ? -15.672 -15.32 -35.344 1 97.06 361 ALA B CA 1
ATOM 7006 C C . ALA B 1 361 ? -17.031 -15.922 -35.688 1 97.06 361 ALA B C 1
ATOM 7008 O O . ALA B 1 361 ? -17.375 -16.125 -36.844 1 97.06 361 ALA B O 1
ATOM 7009 N N . PRO B 1 362 ? -17.781 -16.172 -34.594 1 97.44 362 PRO B N 1
ATOM 7010 C CA . PRO B 1 362 ? -19.094 -16.766 -34.875 1 97.44 362 PRO B CA 1
ATOM 7011 C C . PRO B 1 362 ? -20.031 -15.797 -35.562 1 97.44 362 PRO B C 1
ATOM 7013 O O . PRO B 1 362 ? -20.031 -14.594 -35.281 1 97.44 362 PRO B O 1
ATOM 7016 N N . ALA B 1 363 ? -20.938 -16.375 -36.406 1 94.88 363 ALA B N 1
ATOM 7017 C CA . ALA B 1 363 ? -21.906 -15.586 -37.125 1 94.88 363 ALA B CA 1
ATOM 7018 C C . ALA B 1 363 ? -23.312 -15.773 -36.562 1 94.88 363 ALA B C 1
ATOM 7020 O O . ALA B 1 363 ? -24.172 -14.914 -36.75 1 94.88 363 ALA B O 1
ATOM 7021 N N . ALA B 1 364 ? -23.453 -16.875 -35.938 1 94.5 364 ALA B N 1
ATOM 7022 C CA . ALA B 1 364 ? -24.781 -17.172 -35.406 1 94.5 364 ALA B CA 1
ATOM 7023 C C . ALA B 1 364 ? -25.219 -16.109 -34.375 1 94.5 364 ALA B C 1
ATOM 7025 O O . ALA B 1 364 ? -24.391 -15.609 -33.625 1 94.5 364 ALA B O 1
ATOM 7026 N N . THR B 1 365 ? -26.516 -15.758 -34.312 1 94.44 365 THR B N 1
ATOM 7027 C CA . THR B 1 365 ? -27.016 -14.719 -33.438 1 94.44 365 THR B CA 1
ATOM 7028 C C . THR B 1 365 ? -27.484 -15.312 -32.094 1 94.44 365 THR B C 1
ATOM 7030 O O . THR B 1 365 ? -27.703 -14.594 -31.125 1 94.44 365 THR B O 1
ATOM 7033 N N . ASP B 1 366 ? -27.672 -16.562 -32.125 1 93.88 366 ASP B N 1
ATOM 7034 C CA . ASP B 1 366 ? -28.141 -17.234 -30.906 1 93.88 366 ASP B CA 1
ATOM 7035 C C . ASP B 1 366 ? -27.516 -18.625 -30.766 1 93.88 366 ASP B C 1
ATOM 7037 O O . ASP B 1 366 ? -27.922 -19.547 -31.469 1 93.88 366 ASP B O 1
ATOM 7041 N N . ALA B 1 367 ? -26.484 -18.719 -30.047 1 97.31 367 ALA B N 1
ATOM 7042 C CA . ALA B 1 367 ? -25.812 -20 -29.812 1 97.31 367 ALA B CA 1
ATOM 7043 C C . ALA B 1 367 ? -25.219 -20.062 -28.406 1 97.31 367 ALA B C 1
ATOM 7045 O O . ALA B 1 367 ? -24.469 -19.172 -28 1 97.31 367 ALA B O 1
ATOM 7046 N N . LYS B 1 368 ? -25.609 -21.094 -27.672 1 97.81 368 LYS B N 1
ATOM 7047 C CA . LYS B 1 368 ? -25.047 -21.328 -26.344 1 97.81 368 LYS B CA 1
ATOM 7048 C C . LYS B 1 368 ? -25.094 -22.812 -25.984 1 97.81 368 LYS B C 1
ATOM 7050 O O . LYS B 1 368 ? -25.812 -23.578 -26.609 1 97.81 368 LYS B O 1
ATOM 7055 N N . LEU B 1 369 ? -24.281 -23.219 -25.125 1 98.19 369 LEU B N 1
ATOM 7056 C CA . LEU B 1 369 ? -24.328 -24.531 -24.469 1 98.19 369 LEU B CA 1
ATOM 7057 C C . LEU B 1 369 ? -24.531 -24.375 -22.969 1 98.19 369 LEU B C 1
ATOM 7059 O O . LEU B 1 369 ? -23.953 -23.484 -22.344 1 98.19 369 LEU B O 1
ATOM 7063 N N . SER B 1 370 ? -25.453 -25.203 -22.453 1 98.25 370 SER B N 1
ATOM 7064 C CA . SER B 1 370 ? -25.734 -25.156 -21.016 1 98.25 370 SER B CA 1
ATOM 7065 C C . SER B 1 370 ? -25.453 -26.5 -20.359 1 98.25 370 SER B C 1
ATOM 7067 O O . SER B 1 370 ? -25.453 -27.531 -21.031 1 98.25 370 SER B O 1
ATOM 7069 N N . TYR B 1 371 ? -25.125 -26.453 -19.078 1 98.38 371 TYR B N 1
ATOM 7070 C CA . TYR B 1 371 ? -24.938 -27.656 -18.281 1 98.38 371 TYR B CA 1
ATOM 7071 C C . TYR B 1 371 ? -25.312 -27.422 -16.828 1 98.38 371 TYR B C 1
ATOM 7073 O O . TYR B 1 371 ? -25.406 -26.281 -16.391 1 98.38 371 TYR B O 1
ATOM 7081 N N . LYS B 1 372 ? -25.531 -28.516 -16.141 1 98.31 372 LYS B N 1
ATOM 7082 C CA . LYS B 1 372 ? -25.844 -28.453 -14.703 1 98.31 372 LYS B CA 1
ATOM 7083 C C . LYS B 1 372 ? -24.594 -28.672 -13.867 1 98.31 372 LYS B C 1
ATOM 7085 O O . LYS B 1 372 ? -23.922 -29.703 -13.984 1 98.31 372 LYS B O 1
ATOM 7090 N N . PHE B 1 373 ? -24.281 -27.703 -13.102 1 98.19 373 PHE B N 1
ATOM 7091 C CA . PHE B 1 373 ? -23.172 -27.812 -12.164 1 98.19 373 PHE B CA 1
ATOM 7092 C C . PHE B 1 373 ? -23.656 -28.172 -10.773 1 98.19 373 PHE B C 1
ATOM 7094 O O . PHE B 1 373 ? -24.312 -27.375 -10.102 1 98.19 373 PHE B O 1
ATOM 7101 N N . ASP B 1 374 ? -23.297 -29.375 -10.328 1 97.81 374 ASP B N 1
ATOM 7102 C CA . ASP B 1 374 ? -23.625 -29.875 -9 1 97.81 374 ASP B CA 1
ATOM 7103 C C . ASP B 1 374 ? -22.406 -29.828 -8.078 1 97.81 374 ASP B C 1
ATOM 7105 O O . ASP B 1 374 ? -21.484 -30.625 -8.211 1 97.81 374 ASP B O 1
ATOM 7109 N N . PRO B 1 375 ? -22.469 -28.938 -7.051 1 95.94 375 PRO B N 1
ATOM 7110 C CA . PRO B 1 375 ? -21.328 -28.828 -6.145 1 95.94 375 PRO B CA 1
ATOM 7111 C C . PRO B 1 375 ? -21.047 -30.125 -5.398 1 95.94 375 PRO B C 1
ATOM 7113 O O . PRO B 1 375 ? -19.938 -30.328 -4.895 1 95.94 375 PRO B O 1
ATOM 7116 N N . ALA B 1 376 ? -21.922 -31 -5.316 1 96.19 376 ALA B N 1
ATOM 7117 C CA . ALA B 1 376 ? -21.734 -32.281 -4.605 1 96.19 376 ALA B CA 1
ATOM 7118 C C . ALA B 1 376 ? -21 -33.281 -5.477 1 96.19 376 ALA B C 1
ATOM 7120 O O . ALA B 1 376 ? -20.547 -34.312 -4.98 1 96.19 376 ALA B O 1
ATOM 7121 N N . ASN B 1 377 ? -20.922 -32.969 -6.707 1 97.12 377 ASN B N 1
ATOM 7122 C CA . ASN B 1 377 ? -20.219 -33.812 -7.648 1 97.12 377 ASN B CA 1
ATOM 7123 C C . ASN B 1 377 ? -19.234 -33.031 -8.492 1 97.12 377 ASN B C 1
ATOM 7125 O O . ASN B 1 377 ? -19.359 -32.969 -9.719 1 97.12 377 ASN B O 1
ATOM 7129 N N . PRO B 1 378 ? -18.25 -32.5 -7.918 1 97.44 378 PRO B N 1
ATOM 7130 C CA . PRO B 1 378 ? -17.328 -31.641 -8.648 1 97.44 378 PRO B CA 1
ATOM 7131 C C . PRO B 1 378 ? -16.391 -32.438 -9.562 1 97.44 378 PRO B C 1
ATOM 7133 O O . PRO B 1 378 ? -16.156 -33.625 -9.344 1 97.44 378 PRO B O 1
ATOM 7136 N N . VAL B 1 379 ? -15.938 -31.766 -10.586 1 97.88 379 VAL B N 1
ATOM 7137 C CA . VAL B 1 379 ? -14.898 -32.312 -11.445 1 97.88 379 VAL B CA 1
ATOM 7138 C C . VAL B 1 379 ? -13.609 -32.5 -10.641 1 97.88 379 VAL B C 1
ATOM 7140 O O . VAL B 1 379 ? -13.18 -31.594 -9.93 1 97.88 379 VAL B O 1
ATOM 7143 N N . ALA B 1 380 ? -13.008 -33.656 -10.797 1 96.62 380 ALA B N 1
ATOM 7144 C CA . ALA B 1 380 ? -11.789 -33.969 -10.055 1 96.62 380 ALA B CA 1
ATOM 7145 C C . ALA B 1 380 ? -10.57 -33.312 -10.711 1 96.62 380 ALA B C 1
ATOM 7147 O O . ALA B 1 380 ? -10.516 -33.188 -11.938 1 96.62 380 ALA B O 1
ATOM 7148 N N . THR B 1 381 ? -9.617 -33 -9.891 1 96.94 381 THR B N 1
ATOM 7149 C CA . THR B 1 381 ? -8.359 -32.438 -10.359 1 96.94 381 THR B CA 1
ATOM 7150 C C . THR B 1 381 ? -7.441 -33.531 -10.898 1 96.94 381 THR B C 1
ATOM 7152 O O . THR B 1 381 ? -7.172 -34.531 -10.203 1 96.94 381 THR B O 1
ATOM 7155 N N . PHE B 1 382 ? -6.93 -33.344 -12.078 1 96.81 382 PHE B N 1
ATOM 7156 C CA . PHE B 1 382 ? -5.863 -34.156 -12.648 1 96.81 382 PHE B CA 1
ATOM 7157 C C . PHE B 1 382 ? -4.742 -33.281 -13.188 1 96.81 382 PHE B C 1
ATOM 7159 O O . PHE B 1 382 ? -4.852 -32.719 -14.273 1 96.81 382 PHE B O 1
ATOM 7166 N N . GLY B 1 383 ? -3.66 -33.281 -12.422 1 96.38 383 GLY B N 1
ATOM 7167 C CA . GLY B 1 383 ? -2.508 -32.5 -12.836 1 96.38 383 GLY B CA 1
ATOM 7168 C C . GLY B 1 383 ? -2.668 -31 -12.57 1 96.38 383 GLY B C 1
ATOM 7169 O O . GLY B 1 383 ? -3.371 -30.609 -11.641 1 96.38 383 GLY B O 1
ATOM 7170 N N . GLY B 1 384 ? -1.842 -30.156 -13.375 1 95.81 384 GLY B N 1
ATOM 7171 C CA . GLY B 1 384 ? -1.829 -28.703 -13.188 1 95.81 384 GLY B CA 1
ATOM 7172 C C . GLY B 1 384 ? -0.732 -28.234 -12.25 1 95.81 384 GLY B C 1
ATOM 7173 O O . GLY B 1 384 ? 0.23 -28.969 -12 1 95.81 384 GLY B O 1
ATOM 7174 N N . ALA B 1 385 ? -0.79 -26.984 -11.883 1 95.88 385 ALA B N 1
ATOM 7175 C CA . ALA B 1 385 ? 0.176 -26.391 -10.961 1 95.88 385 ALA B CA 1
ATOM 7176 C C . ALA B 1 385 ? -0.248 -26.594 -9.516 1 95.88 385 ALA B C 1
ATOM 7178 O O . ALA B 1 385 ? -1.048 -25.828 -8.977 1 95.88 385 ALA B O 1
ATOM 7179 N N . ASN B 1 386 ? 0.26 -27.672 -8.898 1 95.38 386 ASN B N 1
ATOM 7180 C CA . ASN B 1 386 ? -0.123 -28.047 -7.543 1 95.38 386 ASN B CA 1
ATOM 7181 C C . ASN B 1 386 ? 1.093 -28.156 -6.629 1 95.38 386 ASN B C 1
ATOM 7183 O O . ASN B 1 386 ? 2.207 -28.391 -7.098 1 95.38 386 ASN B O 1
ATOM 7187 N N . LEU B 1 387 ? 0.817 -28.047 -5.375 1 92.88 387 LEU B N 1
ATOM 7188 C CA . LEU B 1 387 ? 1.888 -28.078 -4.383 1 92.88 387 LEU B CA 1
ATOM 7189 C C . LEU B 1 387 ? 2.043 -29.484 -3.801 1 92.88 387 LEU B C 1
ATOM 7191 O O . LEU B 1 387 ? 3.143 -30.031 -3.795 1 92.88 387 LEU B O 1
ATOM 7195 N N . THR B 1 388 ? 0.948 -30.141 -3.344 1 88.44 388 THR B N 1
ATOM 7196 C CA . THR B 1 388 ? 1.081 -31.297 -2.465 1 88.44 388 THR B CA 1
ATOM 7197 C C . THR B 1 388 ? 0.536 -32.562 -3.137 1 88.44 388 THR B C 1
ATOM 7199 O O . THR B 1 388 ? 0.454 -33.625 -2.512 1 88.44 388 THR B O 1
ATOM 7202 N N . PHE B 1 389 ? 0.061 -32.438 -4.281 1 88.38 389 PHE B N 1
ATOM 7203 C CA . PHE B 1 389 ? -0.436 -33.594 -5.012 1 88.38 389 PHE B CA 1
ATOM 7204 C C . PHE B 1 389 ? 0.001 -33.531 -6.469 1 88.38 389 PHE B C 1
ATOM 7206 O O . PHE B 1 389 ? 0.85 -32.719 -6.84 1 88.38 389 PHE B O 1
ATOM 7213 N N . ASP B 1 390 ? -0.52 -34.5 -7.258 1 90.88 390 ASP B N 1
ATOM 7214 C CA . ASP B 1 390 ? -0.013 -34.688 -8.617 1 90.88 390 ASP B CA 1
ATOM 7215 C C . ASP B 1 390 ? -0.064 -33.375 -9.398 1 90.88 390 ASP B C 1
ATOM 7217 O O . ASP B 1 390 ? -1.037 -32.625 -9.297 1 90.88 390 ASP B O 1
ATOM 7221 N N . ARG B 1 391 ? 1.079 -33.156 -10.055 1 93.56 391 ARG B N 1
ATOM 7222 C CA . ARG B 1 391 ? 1.194 -31.906 -10.773 1 93.56 391 ARG B CA 1
ATOM 7223 C C . ARG B 1 391 ? 1.775 -32.125 -12.172 1 93.56 391 ARG B C 1
ATOM 7225 O O . ARG B 1 391 ? 2.469 -33.094 -12.414 1 93.56 391 ARG B O 1
ATOM 7232 N N . GLY B 1 392 ? 1.456 -31.156 -13.062 1 95.25 392 GLY B N 1
ATOM 7233 C CA . GLY B 1 392 ? 2 -31.219 -14.406 1 95.25 392 GLY B CA 1
ATOM 7234 C C . GLY B 1 392 ? 0.959 -31.562 -15.453 1 95.25 392 GLY B C 1
ATOM 7235 O O . GLY B 1 392 ? -0.242 -31.438 -15.211 1 95.25 392 GLY B O 1
ATOM 7236 N N . PRO B 1 393 ? 1.465 -31.922 -16.609 1 96.75 393 PRO B N 1
ATOM 7237 C CA . PRO B 1 393 ? 0.602 -32.125 -17.781 1 96.75 393 PRO B CA 1
ATOM 7238 C C . PRO B 1 393 ? -0.051 -33.5 -17.781 1 96.75 393 PRO B C 1
ATOM 7240 O O . PRO B 1 393 ? 0.133 -34.281 -18.719 1 96.75 393 PRO B O 1
ATOM 7243 N N . GLU B 1 394 ? -0.922 -33.75 -16.859 1 96.94 394 GLU B N 1
ATOM 7244 C CA . GLU B 1 394 ? -1.588 -35.031 -16.75 1 96.94 394 GLU B CA 1
ATOM 7245 C C . GLU B 1 394 ? -2.678 -35.188 -17.812 1 96.94 394 GLU B C 1
ATOM 7247 O O . GLU B 1 394 ? -3.221 -34.188 -18.297 1 96.94 394 GLU B O 1
ATOM 7252 N N . ASP B 1 395 ? -2.979 -36.406 -18.047 1 97.62 395 ASP B N 1
ATOM 7253 C CA . ASP B 1 395 ? -3.951 -36.781 -19.078 1 97.62 395 ASP B CA 1
ATOM 7254 C C . ASP B 1 395 ? -5.371 -36.438 -18.625 1 97.62 395 ASP B C 1
ATOM 7256 O O . ASP B 1 395 ? -5.891 -37 -17.672 1 97.62 395 ASP B O 1
ATOM 7260 N N . GLN B 1 396 ? -6.039 -35.531 -19.406 1 97.12 396 GLN B N 1
ATOM 7261 C CA . GLN B 1 396 ? -7.359 -35.062 -19.016 1 97.12 396 GLN B CA 1
ATOM 7262 C C . GLN B 1 396 ? -8.445 -36.062 -19.422 1 97.12 396 GLN B C 1
ATOM 7264 O O . GLN B 1 396 ? -9.594 -35.938 -19 1 97.12 396 GLN B O 1
ATOM 7269 N N . ARG B 1 397 ? -8.094 -37.094 -20.172 1 96 397 ARG B N 1
ATOM 7270 C CA . ARG B 1 397 ? -9.047 -38.156 -20.484 1 96 397 ARG B CA 1
ATOM 7271 C C . ARG B 1 397 ? -9.469 -38.906 -19.234 1 96 397 ARG B C 1
ATOM 7273 O O . ARG B 1 397 ? -10.461 -39.625 -19.25 1 96 397 ARG B O 1
ATOM 7280 N N . GLN B 1 398 ? -8.688 -38.719 -18.219 1 94.06 398 GLN B N 1
ATOM 7281 C CA . GLN B 1 398 ? -9.031 -39.312 -16.938 1 94.06 398 GLN B CA 1
ATOM 7282 C C . GLN B 1 398 ? -10.352 -38.781 -16.406 1 94.06 398 GLN B C 1
ATOM 7284 O O . GLN B 1 398 ? -10.977 -39.375 -15.539 1 94.06 398 GLN B O 1
ATOM 7289 N N . VAL B 1 399 ? -10.703 -37.562 -16.828 1 94.12 399 VAL B N 1
ATOM 7290 C CA . VAL B 1 399 ? -12.016 -37.031 -16.469 1 94.12 399 VAL B CA 1
ATOM 7291 C C . VAL B 1 399 ? -13.109 -37.844 -17.141 1 94.12 399 VAL B C 1
ATOM 7293 O O . VAL B 1 399 ? -13.172 -37.938 -18.359 1 94.12 399 VAL B O 1
ATOM 7296 N N . PRO B 1 400 ? -13.914 -38.406 -16.359 1 89 400 PRO B N 1
ATOM 7297 C CA . PRO B 1 400 ? -14.969 -39.219 -16.953 1 89 400 PRO B CA 1
ATOM 7298 C C . PRO B 1 400 ? -15.977 -38.406 -17.75 1 89 400 PRO B C 1
ATOM 7300 O O . PRO B 1 400 ? -15.992 -37.156 -17.641 1 89 400 PRO B O 1
ATOM 7303 N N . ALA B 1 401 ? -16.719 -39.188 -18.562 1 89.5 401 ALA B N 1
ATOM 7304 C CA . ALA B 1 401 ? -17.812 -38.531 -19.266 1 89.5 401 ALA B CA 1
ATOM 7305 C C . ALA B 1 401 ? -18.812 -37.906 -18.297 1 89.5 401 ALA B C 1
ATOM 7307 O O . ALA B 1 401 ? -19.266 -38.594 -17.359 1 89.5 401 ALA B O 1
ATOM 7308 N N . ARG B 1 402 ? -19 -36.688 -18.484 1 94.31 402 ARG B N 1
ATOM 7309 C CA . ARG B 1 402 ? -19.922 -35.938 -17.625 1 94.31 402 ARG B CA 1
ATOM 7310 C C . ARG B 1 402 ? -20.594 -34.812 -18.406 1 94.31 402 ARG B C 1
ATOM 7312 O O . ARG B 1 402 ? -20.047 -34.344 -19.406 1 94.31 402 ARG B O 1
ATOM 7319 N N . GLN B 1 403 ? -21.719 -34.406 -17.906 1 91.5 403 GLN B N 1
ATOM 7320 C CA . GLN B 1 403 ? -22.531 -33.438 -18.625 1 91.5 403 GLN B CA 1
ATOM 7321 C C . GLN B 1 403 ? -22.031 -32 -18.344 1 91.5 403 GLN B C 1
ATOM 7323 O O . GLN B 1 403 ? -22.328 -31.094 -19.109 1 91.5 403 GLN B O 1
ATOM 7328 N N . ASP B 1 404 ? -21.359 -31.766 -17.281 1 96.38 404 ASP B N 1
ATOM 7329 C CA . ASP B 1 404 ? -20.922 -30.438 -16.906 1 96.38 404 ASP B CA 1
ATOM 7330 C C . ASP B 1 404 ? -19.484 -30.172 -17.344 1 96.38 404 ASP B C 1
ATOM 7332 O O . ASP B 1 404 ? -18.75 -29.406 -16.703 1 96.38 404 ASP B O 1
ATOM 7336 N N . TYR B 1 405 ? -19.078 -30.844 -18.359 1 96.69 405 TYR B N 1
ATOM 7337 C CA . TYR B 1 405 ? -17.719 -30.734 -18.891 1 96.69 405 TYR B CA 1
ATOM 7338 C C . TYR B 1 405 ? -17.734 -30.547 -20.406 1 96.69 405 TYR B C 1
ATOM 7340 O O . TYR B 1 405 ? -17.938 -31.5 -21.141 1 96.69 405 TYR B O 1
ATOM 7348 N N . LEU B 1 406 ? -17.484 -29.281 -20.844 1 97.94 406 LEU B N 1
ATOM 7349 C CA . LEU B 1 406 ? -17.5 -28.953 -22.266 1 97.94 406 LEU B CA 1
ATOM 7350 C C . LEU B 1 406 ? -16.094 -29 -22.844 1 97.94 406 LEU B C 1
ATOM 7352 O O . LEU B 1 406 ? -15.172 -28.391 -22.297 1 97.94 406 LEU B O 1
ATOM 7356 N N . ARG B 1 407 ? -15.938 -29.734 -23.969 1 97.56 407 ARG B N 1
ATOM 7357 C CA . ARG B 1 407 ? -14.648 -29.859 -24.641 1 97.56 407 ARG B CA 1
ATOM 7358 C C . ARG B 1 407 ? -14.711 -29.281 -26.047 1 97.56 407 ARG B C 1
ATOM 7360 O O . ARG B 1 407 ? -15.492 -29.734 -26.875 1 97.56 407 ARG B O 1
ATOM 7367 N N . PHE B 1 408 ? -13.906 -28.266 -26.219 1 98.56 408 PHE B N 1
ATOM 7368 C CA . PHE B 1 408 ? -13.742 -27.672 -27.531 1 98.56 408 PHE B CA 1
ATOM 7369 C C . PHE B 1 408 ? -12.352 -27.953 -28.094 1 98.56 408 PHE B C 1
ATOM 7371 O O . PHE B 1 408 ? -11.367 -27.922 -27.359 1 98.56 408 PHE B O 1
ATOM 7378 N N . GLN B 1 409 ? -12.203 -28.188 -29.406 1 98.62 409 GLN B N 1
ATOM 7379 C CA . GLN B 1 409 ? -10.875 -28.438 -29.938 1 98.62 409 GLN B CA 1
ATOM 7380 C C . GLN B 1 409 ? -10.773 -28 -31.391 1 98.62 409 GLN B C 1
ATOM 7382 O O . GLN B 1 409 ? -11.781 -27.938 -32.094 1 98.62 409 GLN B O 1
ATOM 7387 N N . THR B 1 410 ? -9.617 -27.719 -31.812 1 98.75 410 THR B N 1
ATOM 7388 C CA . THR B 1 410 ? -9.336 -27.438 -33.219 1 98.75 410 THR B CA 1
ATOM 7389 C C . THR B 1 410 ? -9.344 -28.734 -34.031 1 98.75 410 THR B C 1
ATOM 7391 O O . THR B 1 410 ? -9.266 -29.828 -33.469 1 98.75 410 THR B O 1
ATOM 7394 N N . PRO B 1 411 ? -9.484 -28.531 -35.375 1 98.25 411 PRO B N 1
ATOM 7395 C CA . PRO B 1 411 ? -9.023 -29.672 -36.188 1 98.25 411 PRO B CA 1
ATOM 7396 C C . PRO B 1 411 ? -7.555 -30 -35.938 1 98.25 411 PRO B C 1
ATOM 7398 O O . PRO B 1 411 ? -6.852 -29.266 -35.25 1 98.25 411 PRO B O 1
ATOM 7401 N N . VAL B 1 412 ? -7.176 -31.203 -36.469 1 98.69 412 VAL B N 1
ATOM 7402 C CA . VAL B 1 412 ? -5.754 -31.516 -36.438 1 98.69 412 VAL B CA 1
ATOM 7403 C C . VAL B 1 412 ? -4.949 -30.375 -37.062 1 98.69 412 VAL B C 1
ATOM 7405 O O . VAL B 1 412 ? -5.258 -29.906 -38.156 1 98.69 412 VAL B O 1
ATOM 7408 N N . LEU B 1 413 ? -4 -29.906 -36.312 1 98.56 413 LEU B N 1
ATOM 7409 C CA . LEU B 1 413 ? -3.205 -28.781 -36.781 1 98.56 413 LEU B CA 1
ATOM 7410 C C . LEU B 1 413 ? -2.373 -29.172 -38 1 98.56 413 LEU B C 1
ATOM 7412 O O . LEU B 1 413 ? -1.704 -30.203 -38 1 98.56 413 LEU B O 1
ATOM 7416 N N . ASP B 1 414 ? -2.387 -28.344 -39 1 97.62 414 ASP B N 1
ATOM 7417 C CA . ASP B 1 414 ? -1.598 -28.609 -40.188 1 97.62 414 ASP B CA 1
ATOM 7418 C C . ASP B 1 414 ? -0.221 -27.953 -40.094 1 97.62 414 ASP B C 1
ATOM 7420 O O . ASP B 1 414 ? 0.662 -28.234 -40.906 1 97.62 414 ASP B O 1
ATOM 7424 N N . LYS B 1 415 ? -0.017 -27.109 -39.094 1 97.19 415 LYS B N 1
ATOM 7425 C CA . LYS B 1 415 ? 1.262 -26.469 -38.781 1 97.19 415 LYS B CA 1
ATOM 7426 C C . LYS B 1 415 ? 1.398 -26.234 -37.281 1 97.19 415 LYS B C 1
ATOM 7428 O O . LYS B 1 415 ? 0.409 -26.281 -36.562 1 97.19 415 LYS B O 1
ATOM 7433 N N . ASP B 1 416 ? 2.607 -26.016 -36.938 1 97.94 416 ASP B N 1
ATOM 7434 C CA . ASP B 1 416 ? 2.873 -25.688 -35.531 1 97.94 416 ASP B CA 1
ATOM 7435 C C . ASP B 1 416 ? 2.189 -24.391 -35.125 1 97.94 416 ASP B C 1
ATOM 7437 O O . ASP B 1 416 ? 2.141 -23.438 -35.906 1 97.94 416 ASP B O 1
ATOM 7441 N N . VAL B 1 417 ? 1.655 -24.312 -33.906 1 98.38 417 VAL B N 1
ATOM 7442 C CA . VAL B 1 417 ? 1.233 -23.078 -33.25 1 98.38 417 VAL B CA 1
ATOM 7443 C C . VAL B 1 417 ? 2.035 -22.891 -31.969 1 98.38 417 VAL B C 1
ATOM 7445 O O . VAL B 1 417 ? 1.791 -23.562 -30.969 1 98.38 417 VAL B O 1
ATOM 7448 N N . ALA B 1 418 ? 2.988 -21.984 -32 1 98.5 418 ALA B N 1
ATOM 7449 C CA . ALA B 1 418 ? 3.822 -21.672 -30.828 1 98.5 418 ALA B CA 1
ATOM 7450 C C . ALA B 1 418 ? 3.301 -20.453 -30.078 1 98.5 418 ALA B C 1
ATOM 7452 O O . ALA B 1 418 ? 3.055 -19.406 -30.688 1 98.5 418 ALA B O 1
ATOM 7453 N N . ILE B 1 419 ? 3.1 -20.594 -28.781 1 98.81 419 ILE B N 1
ATOM 7454 C CA . ILE B 1 419 ? 2.635 -19.453 -28 1 98.81 419 ILE B CA 1
ATOM 7455 C C . ILE B 1 419 ? 3.604 -19.203 -26.844 1 98.81 419 ILE B C 1
ATOM 7457 O O . ILE B 1 419 ? 4.254 -20.125 -26.344 1 98.81 419 ILE B O 1
ATOM 7461 N N . ALA B 1 420 ? 3.764 -17.984 -26.406 1 98.75 420 ALA B N 1
ATOM 7462 C CA . ALA B 1 420 ? 4.539 -17.578 -25.25 1 98.75 420 ALA B CA 1
ATOM 7463 C C . ALA B 1 420 ? 3.979 -16.297 -24.641 1 98.75 420 ALA B C 1
ATOM 7465 O O . ALA B 1 420 ? 3.922 -15.258 -25.297 1 98.75 420 ALA B O 1
ATOM 7466 N N . GLY B 1 421 ? 3.564 -16.328 -23.453 1 98.5 421 GLY B N 1
ATOM 7467 C CA . GLY B 1 421 ? 2.969 -15.188 -22.781 1 98.5 421 GLY B CA 1
ATOM 7468 C C . GLY B 1 421 ? 1.714 -15.539 -22 1 98.5 421 GLY B C 1
ATOM 7469 O O . GLY B 1 421 ? 1.422 -16.719 -21.781 1 98.5 421 GLY B O 1
ATOM 7470 N N . PRO B 1 422 ? 1.053 -14.523 -21.516 1 98.25 422 PRO B N 1
ATOM 7471 C CA . PRO B 1 422 ? -0.195 -14.766 -20.797 1 98.25 422 PRO B CA 1
ATOM 7472 C C . PRO B 1 422 ? -1.312 -15.289 -21.688 1 98.25 422 PRO B C 1
ATOM 7474 O O . PRO B 1 422 ? -1.437 -14.867 -22.844 1 98.25 422 PRO B O 1
ATOM 7477 N N . VAL B 1 423 ? -2.078 -16.234 -21.125 1 98.81 423 VAL B N 1
ATOM 7478 C CA . VAL B 1 423 ? -3.234 -16.812 -21.797 1 98.81 423 VAL B CA 1
ATOM 7479 C C . VAL B 1 423 ? -4.512 -16.453 -21.047 1 98.81 423 VAL B C 1
ATOM 7481 O O . VAL B 1 423 ? -4.531 -16.438 -19.812 1 98.81 423 VAL B O 1
ATOM 7484 N N . LYS B 1 424 ? -5.527 -16.094 -21.766 1 98.75 424 LYS B N 1
ATOM 7485 C CA . LYS B 1 424 ? -6.797 -15.797 -21.109 1 98.75 424 LYS B CA 1
ATOM 7486 C C . LYS B 1 424 ? -7.969 -16.359 -21.922 1 98.75 424 LYS B C 1
ATOM 7488 O O . LYS B 1 424 ? -7.844 -16.609 -23.109 1 98.75 424 LYS B O 1
ATOM 7493 N N . VAL B 1 425 ? -9.039 -16.594 -21.234 1 98.88 425 VAL B N 1
ATOM 7494 C CA . VAL B 1 425 ? -10.328 -16.891 -21.859 1 98.88 425 VAL B CA 1
ATOM 7495 C C . VAL B 1 425 ? -11.281 -15.711 -21.688 1 98.88 425 VAL B C 1
ATOM 7497 O O . VAL B 1 425 ? -11.484 -15.227 -20.562 1 98.88 425 VAL B O 1
ATOM 7500 N N . GLU B 1 426 ? -11.734 -15.188 -22.766 1 98.81 426 GLU B N 1
ATOM 7501 C CA . GLU B 1 426 ? -12.859 -14.258 -22.766 1 98.81 426 GLU B CA 1
ATOM 7502 C C . GLU B 1 426 ? -14.188 -14.992 -22.828 1 98.81 426 GLU B C 1
ATOM 7504 O O . GLU B 1 426 ? -14.602 -15.445 -23.906 1 98.81 426 GLU B O 1
ATOM 7509 N N . LEU B 1 427 ? -14.852 -15.039 -21.719 1 98.88 427 LEU B N 1
ATOM 7510 C CA . LEU B 1 427 ? -16.031 -15.898 -21.578 1 98.88 427 LEU B CA 1
ATOM 7511 C C . LEU B 1 427 ? -17.297 -15.055 -21.438 1 98.88 427 LEU B C 1
ATOM 7513 O O . LEU B 1 427 ? -17.312 -14.07 -20.703 1 98.88 427 LEU B O 1
ATOM 7517 N N . TYR B 1 428 ? -18.266 -15.391 -22.234 1 98.81 428 TYR B N 1
ATOM 7518 C CA . TYR B 1 428 ? -19.625 -14.922 -22 1 98.81 428 TYR B CA 1
ATOM 7519 C C . TYR B 1 428 ? -20.469 -16 -21.344 1 98.81 428 TYR B C 1
ATOM 7521 O O . TYR B 1 428 ? -20.859 -16.969 -21.984 1 98.81 428 TYR B O 1
ATOM 7529 N N . GLY B 1 429 ? -20.688 -15.82 -20.031 1 98.75 429 GLY B N 1
ATOM 7530 C CA . GLY B 1 429 ? -21.344 -16.859 -19.25 1 98.75 429 GLY B CA 1
ATOM 7531 C C . GLY B 1 429 ? -22.562 -16.344 -18.484 1 98.75 429 GLY B C 1
ATOM 7532 O O . GLY B 1 429 ? -22.672 -15.148 -18.219 1 98.75 429 GLY B O 1
ATOM 7533 N N . ALA B 1 430 ? -23.469 -17.234 -18.203 1 98.75 430 ALA B N 1
ATOM 7534 C CA . ALA B 1 430 ? -24.625 -16.953 -17.359 1 98.75 430 ALA B CA 1
ATOM 7535 C C . ALA B 1 430 ? -24.891 -18.109 -16.391 1 98.75 430 ALA B C 1
ATOM 7537 O O . ALA B 1 430 ? -24.438 -19.234 -16.625 1 98.75 430 ALA B O 1
ATOM 7538 N N . THR B 1 431 ? -25.531 -17.797 -15.328 1 98.69 431 THR B N 1
ATOM 7539 C CA . THR B 1 431 ? -25.984 -18.781 -14.352 1 98.69 431 THR B CA 1
ATOM 7540 C C . THR B 1 431 ? -27.391 -18.453 -13.867 1 98.69 431 THR B C 1
ATOM 7542 O O . THR B 1 431 ? -27.844 -17.312 -13.977 1 98.69 431 THR B O 1
ATOM 7545 N N . ASP B 1 432 ? -28.125 -19.406 -13.383 1 98.44 432 ASP B N 1
ATOM 7546 C CA . ASP B 1 432 ? -29.469 -19.172 -12.852 1 98.44 432 ASP B CA 1
ATOM 7547 C C . ASP B 1 432 ? -29.422 -18.734 -11.391 1 98.44 432 ASP B C 1
ATOM 7549 O O . ASP B 1 432 ? -30.453 -18.5 -10.766 1 98.44 432 ASP B O 1
ATOM 7553 N N . GLY B 1 433 ? -28.25 -18.672 -10.875 1 95.88 433 GLY B N 1
ATOM 7554 C CA . GLY B 1 433 ? -28.062 -18.219 -9.508 1 95.88 433 GLY B CA 1
ATOM 7555 C C . GLY B 1 433 ? -27.406 -16.875 -9.406 1 95.88 433 GLY B C 1
ATOM 7556 O O . GLY B 1 433 ? -27.375 -16.109 -10.383 1 95.88 433 GLY B O 1
ATOM 7557 N N . LEU B 1 434 ? -26.875 -16.547 -8.164 1 96.25 434 LEU B N 1
ATOM 7558 C CA . LEU B 1 434 ? -26.266 -15.258 -7.883 1 96.25 434 LEU B CA 1
ATOM 7559 C C . LEU B 1 434 ? -24.75 -15.297 -8.102 1 96.25 434 LEU B C 1
ATOM 7561 O O . LEU B 1 434 ? -24.109 -14.258 -8.25 1 96.25 434 LEU B O 1
ATOM 7565 N N . ASP B 1 435 ? -24.234 -16.484 -8.031 1 96.69 435 ASP B N 1
ATOM 7566 C CA . ASP B 1 435 ? -22.797 -16.672 -8.156 1 96.69 435 ASP B CA 1
ATOM 7567 C C . ASP B 1 435 ? -22.469 -18.109 -8.539 1 96.69 435 ASP B C 1
ATOM 7569 O O . ASP B 1 435 ? -23.25 -19.031 -8.273 1 96.69 435 ASP B O 1
ATOM 7573 N N . THR B 1 436 ? -21.406 -18.328 -9.203 1 98.06 436 THR B N 1
ATOM 7574 C CA . THR B 1 436 ? -20.859 -19.625 -9.602 1 98.06 436 THR B CA 1
ATOM 7575 C C . THR B 1 436 ? -19.406 -19.5 -10.039 1 98.06 436 THR B C 1
ATOM 7577 O O . THR B 1 436 ? -18.797 -18.438 -9.898 1 98.06 436 THR B O 1
ATOM 7580 N N . ASP B 1 437 ? -18.875 -20.625 -10.414 1 98.44 437 ASP B N 1
ATOM 7581 C CA . ASP B 1 437 ? -17.547 -20.594 -11.008 1 98.44 437 ASP B CA 1
ATOM 7582 C C . ASP B 1 437 ? -17.578 -21.109 -12.445 1 98.44 437 ASP B C 1
ATOM 7584 O O . ASP B 1 437 ? -18.391 -21.969 -12.789 1 98.44 437 ASP B O 1
ATOM 7588 N N . PHE B 1 438 ? -16.781 -20.531 -13.219 1 98.88 438 PHE B N 1
ATOM 7589 C CA . PHE B 1 438 ? -16.359 -21.141 -14.469 1 98.88 438 PHE B CA 1
ATOM 7590 C C . PHE B 1 438 ? -14.875 -21.5 -14.414 1 98.88 438 PHE B C 1
ATOM 7592 O O . PHE B 1 438 ? -14.07 -20.766 -13.852 1 98.88 438 PHE B O 1
ATOM 7599 N N . MET B 1 439 ? -14.578 -22.656 -14.938 1 98.5 439 MET B N 1
ATOM 7600 C CA . MET B 1 439 ? -13.227 -23.203 -14.984 1 98.5 439 MET B CA 1
ATOM 7601 C C . MET B 1 439 ? -12.812 -23.5 -16.422 1 98.5 439 MET B C 1
ATOM 7603 O O . MET B 1 439 ? -13.57 -24.109 -17.172 1 98.5 439 MET B O 1
ATOM 7607 N N . ALA B 1 440 ? -11.609 -23.031 -16.766 1 98.88 440 ALA B N 1
ATOM 7608 C CA . ALA B 1 440 ? -11.094 -23.312 -18.094 1 98.88 440 ALA B CA 1
ATOM 7609 C C . ALA B 1 440 ? -9.773 -24.094 -18.031 1 98.88 440 ALA B C 1
ATOM 7611 O O . ALA B 1 440 ? -8.969 -23.859 -17.125 1 98.88 440 ALA B O 1
ATOM 7612 N N . LYS B 1 441 ? -9.578 -24.953 -18.984 1 98.75 441 LYS B N 1
ATOM 7613 C CA . LYS B 1 441 ? -8.328 -25.672 -19.203 1 98.75 441 LYS B CA 1
ATOM 7614 C C . LYS B 1 441 ? -7.836 -25.516 -20.625 1 98.75 441 LYS B C 1
ATOM 7616 O O . LYS B 1 441 ? -8.625 -25.609 -21.578 1 98.75 441 LYS B O 1
ATOM 7621 N N . LEU B 1 442 ? -6.609 -25.172 -20.766 1 98.94 442 LEU B N 1
ATOM 7622 C CA . LEU B 1 442 ? -5.91 -25.312 -22.047 1 98.94 442 LEU B CA 1
ATOM 7623 C C . LEU B 1 442 ? -5.223 -26.672 -22.141 1 98.94 442 LEU B C 1
ATOM 7625 O O . LEU B 1 442 ? -4.477 -27.062 -21.25 1 98.94 442 LEU B O 1
ATOM 7629 N N . VAL B 1 443 ? -5.453 -27.375 -23.281 1 98.81 443 VAL B N 1
ATOM 7630 C CA . VAL B 1 443 ? -5.012 -28.75 -23.391 1 98.81 443 VAL B CA 1
ATOM 7631 C C . VAL B 1 443 ? -4.32 -28.969 -24.734 1 98.81 443 VAL B C 1
ATOM 7633 O O . VAL B 1 443 ? -4.785 -28.469 -25.766 1 98.81 443 VAL B O 1
ATOM 7636 N N . ASP B 1 444 ? -3.215 -29.641 -24.734 1 98.81 444 ASP B N 1
ATOM 7637 C CA . ASP B 1 444 ? -2.553 -30.141 -25.938 1 98.81 444 ASP B CA 1
ATOM 7638 C C . ASP B 1 444 ? -2.961 -31.578 -26.234 1 98.81 444 ASP B C 1
ATOM 7640 O O . ASP B 1 444 ? -2.586 -32.5 -25.5 1 98.81 444 ASP B O 1
ATOM 7644 N N . VAL B 1 445 ? -3.67 -31.734 -27.297 1 98.69 445 VAL B N 1
ATOM 7645 C CA . VAL B 1 445 ? -4.105 -33.062 -27.672 1 98.69 445 VAL B CA 1
ATOM 7646 C C . VAL B 1 445 ? -3.088 -33.688 -28.625 1 98.69 445 VAL B C 1
ATOM 7648 O O . VAL B 1 445 ? -2.9 -33.219 -29.75 1 98.69 445 VAL B O 1
ATOM 7651 N N . TYR B 1 446 ? -2.512 -34.75 -28.203 1 98.19 446 TYR B N 1
ATOM 7652 C CA . TYR B 1 446 ? -1.497 -35.438 -28.969 1 98.19 446 TYR B CA 1
ATOM 7653 C C . TYR B 1 446 ? -2.137 -36.281 -30.078 1 98.19 446 TYR B C 1
ATOM 7655 O O . TYR B 1 446 ? -3.324 -36.625 -30 1 98.19 446 TYR B O 1
ATOM 7663 N N . PRO B 1 447 ? -1.343 -36.688 -31.062 1 97.31 447 PRO B N 1
ATOM 7664 C CA . PRO B 1 447 ? -1.868 -37.531 -32.156 1 97.31 447 PRO B CA 1
ATOM 7665 C C . PRO B 1 447 ? -2.41 -38.875 -31.641 1 97.31 447 PRO B C 1
ATOM 7667 O O . PRO B 1 447 ? -3.314 -39.438 -32.25 1 97.31 447 PRO B O 1
ATOM 7670 N N . ASP B 1 448 ? -1.948 -39.375 -30.547 1 95.88 448 ASP B N 1
ATOM 7671 C CA . ASP B 1 448 ? -2.406 -40.656 -30 1 95.88 448 ASP B CA 1
ATOM 7672 C C . ASP B 1 448 ? -3.613 -40.469 -29.078 1 95.88 448 ASP B C 1
ATOM 7674 O O . ASP B 1 448 ? -4.082 -41.406 -28.453 1 95.88 448 ASP B O 1
ATOM 7678 N N . GLY B 1 449 ? -3.994 -39.219 -28.938 1 95.88 449 GLY B N 1
ATOM 7679 C CA . GLY B 1 449 ? -5.195 -38.906 -28.172 1 95.88 449 GLY B CA 1
ATOM 7680 C C . GLY B 1 449 ? -4.902 -38.406 -26.766 1 95.88 449 GLY B C 1
ATOM 7681 O O . GLY B 1 449 ? -5.797 -37.906 -26.094 1 95.88 449 GLY B O 1
ATOM 7682 N N . TYR B 1 450 ? -3.635 -38.531 -26.312 1 96.5 450 TYR B N 1
ATOM 7683 C CA . TYR B 1 450 ? -3.262 -38 -25.016 1 96.5 450 TYR B CA 1
ATOM 7684 C C . TYR B 1 450 ? -3.623 -36.531 -24.891 1 96.5 450 TYR B C 1
ATOM 7686 O O . TYR B 1 450 ? -3.309 -35.75 -25.781 1 96.5 450 TYR B O 1
ATOM 7694 N N . GLU B 1 451 ? -4.312 -36.188 -23.844 1 97.94 451 GLU B N 1
ATOM 7695 C CA . GLU B 1 451 ? -4.715 -34.812 -23.562 1 97.94 451 GLU B CA 1
ATOM 7696 C C . GLU B 1 451 ? -3.887 -34.188 -22.438 1 97.94 451 GLU B C 1
ATOM 7698 O O . GLU B 1 451 ? -4.273 -34.281 -21.266 1 97.94 451 GLU B O 1
ATOM 7703 N N . ALA B 1 452 ? -2.852 -33.562 -22.797 1 98.19 452 ALA B N 1
ATOM 7704 C CA . ALA B 1 452 ? -1.931 -32.969 -21.812 1 98.19 452 ALA B CA 1
ATOM 7705 C C . ALA B 1 452 ? -2.436 -31.625 -21.312 1 98.19 452 ALA B C 1
ATOM 7707 O O . ALA B 1 452 ? -2.553 -30.672 -22.078 1 98.19 452 ALA B O 1
ATOM 7708 N N . LEU B 1 453 ? -2.686 -31.547 -20 1 98.38 453 LEU B N 1
ATOM 7709 C CA . LEU B 1 453 ? -3.072 -30.266 -19.391 1 98.38 453 LEU B CA 1
ATOM 7710 C C . LEU B 1 453 ? -1.932 -29.266 -19.469 1 98.38 453 LEU B C 1
ATOM 7712 O O . LEU B 1 453 ? -0.796 -29.562 -19.109 1 98.38 453 LEU B O 1
ATOM 7716 N N . VAL B 1 454 ? -2.199 -28.062 -19.984 1 98.38 454 VAL B N 1
ATOM 7717 C CA . VAL B 1 454 ? -1.189 -27.016 -20.094 1 98.38 454 VAL B CA 1
ATOM 7718 C C . VAL B 1 454 ? -1.413 -25.969 -19.016 1 98.38 454 VAL B C 1
ATOM 7720 O O . VAL B 1 454 ? -0.494 -25.641 -18.25 1 98.38 454 VAL B O 1
ATOM 7723 N N . LEU B 1 455 ? -2.604 -25.406 -18.938 1 98.5 455 LEU B N 1
ATOM 7724 C CA . LEU B 1 455 ? -3.01 -24.406 -17.953 1 98.5 455 LEU B CA 1
ATOM 7725 C C . LEU B 1 455 ? -4.434 -24.672 -17.484 1 98.5 455 LEU B C 1
ATOM 7727 O O . LEU B 1 455 ? -5.246 -25.25 -18.219 1 98.5 455 LEU B O 1
ATOM 7731 N N . ASP B 1 456 ? -4.766 -24.266 -16.297 1 98.19 456 ASP B N 1
ATOM 7732 C CA . ASP B 1 456 ? -6.133 -24.281 -15.781 1 98.19 456 ASP B CA 1
ATOM 7733 C C . ASP B 1 456 ? -6.363 -23.172 -14.773 1 98.19 456 ASP B C 1
ATOM 7735 O O . ASP B 1 456 ? -5.465 -22.828 -14 1 98.19 456 ASP B O 1
ATOM 7739 N N . ALA B 1 457 ? -7.523 -22.562 -14.812 1 98.25 457 ALA B N 1
ATOM 7740 C CA . ALA B 1 457 ? -7.855 -21.484 -13.891 1 98.25 457 ALA B CA 1
ATOM 7741 C C . ALA B 1 457 ? -9.367 -21.281 -13.797 1 98.25 457 ALA B C 1
ATOM 7743 O O . ALA B 1 457 ? -10.102 -21.594 -14.734 1 98.25 457 ALA B O 1
ATOM 7744 N N . PRO B 1 458 ? -9.812 -20.781 -12.695 1 98.5 458 PRO B N 1
ATOM 7745 C CA . PRO B 1 458 ? -11.227 -20.453 -12.5 1 98.5 458 PRO B CA 1
ATOM 7746 C C . PRO B 1 458 ? -11.5 -18.953 -12.578 1 98.5 458 PRO B C 1
ATOM 7748 O O . PRO B 1 458 ? -10.562 -18.156 -12.648 1 98.5 458 PRO B O 1
ATOM 7751 N N . ILE B 1 459 ? -12.703 -18.641 -12.688 1 98.69 459 ILE B N 1
ATOM 7752 C CA . ILE B 1 459 ? -13.227 -17.328 -12.344 1 98.69 459 ILE B CA 1
ATOM 7753 C C . ILE B 1 459 ? -14.516 -17.484 -11.531 1 98.69 459 ILE B C 1
ATOM 7755 O O . ILE B 1 459 ? -15.453 -18.156 -11.969 1 98.69 459 ILE B O 1
ATOM 7759 N N . ARG B 1 460 ? -14.453 -17.031 -10.344 1 97.56 460 ARG B N 1
ATOM 7760 C CA . ARG B 1 460 ? -15.703 -16.891 -9.602 1 97.56 460 ARG B CA 1
ATOM 7761 C C . ARG B 1 460 ? -16.453 -15.633 -10.047 1 97.56 460 ARG B C 1
ATOM 7763 O O . ARG B 1 460 ? -15.922 -14.523 -9.945 1 97.56 460 ARG B O 1
ATOM 7770 N N . THR B 1 461 ? -17.656 -15.711 -10.391 1 98.44 461 THR B N 1
ATOM 7771 C CA . THR B 1 461 ? -18.344 -14.719 -11.203 1 98.44 461 THR B CA 1
ATOM 7772 C C . THR B 1 461 ? -18.484 -13.398 -10.453 1 98.44 461 THR B C 1
ATOM 7774 O O . THR B 1 461 ? -18.469 -12.328 -11.062 1 98.44 461 THR B O 1
ATOM 7777 N N . ARG B 1 462 ? -18.625 -13.391 -9.141 1 97.19 462 ARG B N 1
ATOM 7778 C CA . ARG B 1 462 ? -18.781 -12.148 -8.398 1 97.19 462 ARG B CA 1
ATOM 7779 C C . ARG B 1 462 ? -17.547 -11.266 -8.539 1 97.19 462 ARG B C 1
ATOM 7781 O O . ARG B 1 462 ? -17.609 -10.062 -8.305 1 97.19 462 ARG B O 1
ATOM 7788 N N . TYR B 1 463 ? -16.391 -11.891 -8.898 1 97.12 463 TYR B N 1
ATOM 7789 C CA . TYR B 1 463 ? -15.133 -11.164 -8.992 1 97.12 463 TYR B CA 1
ATOM 7790 C C . TYR B 1 463 ? -14.766 -10.883 -10.445 1 97.12 463 TYR B C 1
ATOM 7792 O O . TYR B 1 463 ? -13.602 -10.602 -10.758 1 97.12 463 TYR B O 1
ATOM 7800 N N . ARG B 1 464 ? -15.695 -10.945 -11.383 1 98.31 464 ARG B N 1
ATOM 7801 C CA . ARG B 1 464 ? -15.461 -10.812 -12.82 1 98.31 464 ARG B CA 1
ATOM 7802 C C . ARG B 1 464 ? -14.969 -9.414 -13.164 1 98.31 464 ARG B C 1
ATOM 7804 O O . ARG B 1 464 ? -14.266 -9.227 -14.164 1 98.31 464 ARG B O 1
ATOM 7811 N N . ASN B 1 465 ? -15.273 -8.422 -12.312 1 97.5 465 ASN B N 1
ATOM 7812 C CA . ASN B 1 465 ? -14.945 -7.031 -12.609 1 97.5 465 ASN B CA 1
ATOM 7813 C C . ASN B 1 465 ? -13.695 -6.574 -11.852 1 97.5 465 ASN B C 1
ATOM 7815 O O . ASN B 1 465 ? -13.32 -5.402 -11.914 1 97.5 465 ASN B O 1
ATOM 7819 N N . GLY B 1 466 ? -13.109 -7.414 -11.109 1 95.5 466 GLY B N 1
ATOM 7820 C CA . GLY B 1 466 ? -11.945 -7.07 -10.32 1 95.5 466 GLY B CA 1
ATOM 7821 C C . GLY B 1 466 ? -12.031 -7.547 -8.883 1 95.5 466 GLY B C 1
ATOM 7822 O O . GLY B 1 466 ? -12.969 -8.266 -8.516 1 95.5 466 GLY B O 1
ATOM 7823 N N . ARG B 1 467 ? -11 -7.145 -8.062 1 94.38 467 ARG B N 1
ATOM 7824 C CA . ARG B 1 467 ? -10.906 -7.656 -6.699 1 94.38 467 ARG B CA 1
ATOM 7825 C C . ARG B 1 467 ? -11.086 -6.535 -5.68 1 94.38 467 ARG B C 1
ATOM 7827 O O . ARG B 1 467 ? -11.148 -6.785 -4.477 1 94.38 467 ARG B O 1
ATOM 7834 N N . GLU B 1 468 ? -11.148 -5.281 -6.098 1 93 468 GLU B N 1
ATOM 7835 C CA . GLU B 1 468 ? -11.414 -4.195 -5.156 1 93 468 GLU B CA 1
ATOM 7836 C C . GLU B 1 468 ? -12.828 -4.301 -4.582 1 93 468 GLU B C 1
ATOM 7838 O O . GLU B 1 468 ? -13.719 -4.887 -5.207 1 93 468 GLU B O 1
ATOM 7843 N N . PRO B 1 469 ? -13.023 -3.719 -3.467 1 91.19 469 PRO B N 1
ATOM 7844 C CA . PRO B 1 469 ? -14.32 -3.875 -2.814 1 91.19 469 PRO B CA 1
ATOM 7845 C C . PRO B 1 469 ? -15.484 -3.457 -3.711 1 91.19 469 PRO B C 1
ATOM 7847 O O . PRO B 1 469 ? -16.5 -4.148 -3.768 1 91.19 469 PRO B O 1
ATOM 7850 N N . ASP B 1 470 ? -15.375 -2.439 -4.512 1 93.19 470 ASP B N 1
ATOM 7851 C CA . ASP B 1 470 ? -16.469 -1.926 -5.324 1 93.19 470 ASP B CA 1
ATOM 7852 C C . ASP B 1 470 ? -16.625 -2.732 -6.613 1 93.19 470 ASP B C 1
ATOM 7854 O O . ASP B 1 470 ? -17.625 -2.602 -7.32 1 93.19 470 ASP B O 1
ATOM 7858 N N . ASP B 1 471 ? -15.672 -3.59 -6.848 1 95 471 ASP B N 1
ATOM 7859 C CA . ASP B 1 471 ? -15.703 -4.41 -8.055 1 95 471 ASP B CA 1
ATOM 7860 C C . ASP B 1 471 ? -16.578 -5.641 -7.855 1 95 471 ASP B C 1
ATOM 7862 O O . ASP B 1 471 ? -17 -6.281 -8.82 1 95 471 ASP B O 1
ATOM 7866 N N . VAL B 1 472 ? -16.781 -6.094 -6.617 1 94.25 472 VAL B N 1
ATOM 7867 C CA . VAL B 1 472 ? -17.469 -7.336 -6.301 1 94.25 472 VAL B CA 1
ATOM 7868 C C . VAL B 1 472 ? -18.969 -7.168 -6.551 1 94.25 472 VAL B C 1
ATOM 7870 O O . VAL B 1 472 ? -19.625 -6.324 -5.93 1 94.25 472 VAL B O 1
ATOM 7873 N N . LYS B 1 473 ? -19.531 -7.945 -7.488 1 95.69 473 LYS B N 1
ATOM 7874 C CA . LYS B 1 473 ? -20.938 -7.836 -7.867 1 95.69 473 LYS B CA 1
ATOM 7875 C C . LYS B 1 473 ? -21.531 -9.211 -8.18 1 95.69 473 LYS B C 1
ATOM 7877 O O . LYS B 1 473 ? -20.922 -9.992 -8.922 1 95.69 473 LYS B O 1
ATOM 7882 N N . MET B 1 474 ? -22.703 -9.469 -7.684 1 97 474 MET B N 1
ATOM 7883 C CA . MET B 1 474 ? -23.391 -10.719 -7.977 1 97 474 MET B CA 1
ATOM 7884 C C . MET B 1 474 ? -23.906 -10.727 -9.414 1 97 474 MET B C 1
ATOM 7886 O O . MET B 1 474 ? -24.016 -9.68 -10.047 1 97 474 MET B O 1
ATOM 7890 N N . MET B 1 475 ? -24.156 -11.977 -9.891 1 97.88 475 MET B N 1
ATOM 7891 C CA . MET B 1 475 ? -24.766 -12.156 -11.203 1 97.88 475 MET B CA 1
ATOM 7892 C C . MET B 1 475 ? -26.25 -11.828 -11.156 1 97.88 475 MET B C 1
ATOM 7894 O O . MET B 1 475 ? -26.891 -11.953 -10.109 1 97.88 475 MET B O 1
ATOM 7898 N N . THR B 1 476 ? -26.766 -11.297 -12.289 1 98.06 476 THR B N 1
ATOM 7899 C CA . THR B 1 476 ? -28.203 -11.344 -12.523 1 98.06 476 THR B CA 1
ATOM 7900 C C . THR B 1 476 ? -28.609 -12.68 -13.141 1 98.06 476 THR B C 1
ATOM 7902 O O . THR B 1 476 ? -28.203 -13 -14.258 1 98.06 476 THR B O 1
ATOM 7905 N N . PRO B 1 477 ? -29.422 -13.445 -12.414 1 98 477 PRO B N 1
ATOM 7906 C CA . PRO B 1 477 ? -29.766 -14.781 -12.922 1 98 477 PRO B CA 1
ATOM 7907 C C . PRO B 1 477 ? -30.266 -14.75 -14.359 1 98 477 PRO B C 1
ATOM 7909 O O . PRO B 1 477 ? -31.172 -13.977 -14.688 1 98 477 PRO B O 1
ATOM 7912 N N . GLY B 1 478 ? -29.594 -15.547 -15.172 1 97.81 478 GLY B N 1
ATOM 7913 C CA . GLY B 1 478 ? -30.031 -15.727 -16.547 1 97.81 478 GLY B CA 1
ATOM 7914 C C . GLY B 1 478 ? -29.391 -14.742 -17.516 1 97.81 478 GLY B C 1
ATOM 7915 O O . GLY B 1 478 ? -29.422 -14.945 -18.719 1 97.81 478 GLY B O 1
ATOM 7916 N N . ALA B 1 479 ? -28.828 -13.703 -17.016 1 97.94 479 ALA B N 1
ATOM 7917 C CA . ALA B 1 479 ? -28.234 -12.68 -17.875 1 97.94 479 ALA B CA 1
ATOM 7918 C C . ALA B 1 479 ? -26.781 -13 -18.172 1 97.94 479 ALA B C 1
ATOM 7920 O O . ALA B 1 479 ? -25.984 -13.219 -17.266 1 97.94 479 ALA B O 1
ATOM 7921 N N . PRO B 1 480 ? -26.438 -13.023 -19.438 1 98 480 PRO B N 1
ATOM 7922 C CA . PRO B 1 480 ? -25.031 -13.258 -19.75 1 98 480 PRO B CA 1
ATOM 7923 C C . PRO B 1 480 ? -24.141 -12.078 -19.375 1 98 480 PRO B C 1
ATOM 7925 O O . PRO B 1 480 ? -24.531 -10.922 -19.516 1 98 480 PRO B O 1
ATOM 7928 N N . GLU B 1 481 ? -23.016 -12.375 -18.828 1 98.38 481 GLU B N 1
ATOM 7929 C CA . GLU B 1 481 ? -21.984 -11.398 -18.5 1 98.38 481 GLU B CA 1
ATOM 7930 C C . GLU B 1 481 ? -20.641 -11.789 -19.109 1 98.38 481 GLU B C 1
ATOM 7932 O O . GLU B 1 481 ? -20.344 -12.977 -19.266 1 98.38 481 GLU B O 1
ATOM 7937 N N . GLU B 1 482 ? -19.922 -10.742 -19.5 1 98.5 482 GLU B N 1
ATOM 7938 C CA . GLU B 1 482 ? -18.547 -10.969 -19.953 1 98.5 482 GLU B CA 1
ATOM 7939 C C . GLU B 1 482 ? -17.609 -11.141 -18.766 1 98.5 482 GLU B C 1
ATOM 7941 O O . GLU B 1 482 ? -17.719 -10.438 -17.766 1 98.5 482 GLU B O 1
ATOM 7946 N N . MET B 1 483 ? -16.75 -12.086 -18.828 1 98.44 483 MET B N 1
ATOM 7947 C CA . MET B 1 483 ? -15.727 -12.266 -17.812 1 98.44 483 MET B CA 1
ATOM 7948 C C . MET B 1 483 ? -14.438 -12.797 -18.438 1 98.44 483 MET B C 1
ATOM 7950 O O . MET B 1 483 ? -14.461 -13.414 -19.5 1 98.44 483 MET B O 1
ATOM 7954 N N . THR B 1 484 ? -13.352 -12.469 -17.828 1 98.75 484 THR B N 1
ATOM 7955 C CA . THR B 1 484 ? -12.039 -12.93 -18.266 1 98.75 484 THR B CA 1
ATOM 7956 C C . THR B 1 484 ? -11.484 -13.969 -17.297 1 98.75 484 THR B C 1
ATOM 7958 O O . THR B 1 484 ? -11.367 -13.703 -16.094 1 98.75 484 THR B O 1
ATOM 7961 N N . ILE B 1 485 ? -11.195 -15.133 -17.766 1 98.81 485 ILE B N 1
ATOM 7962 C CA . ILE B 1 485 ? -10.453 -16.141 -17.016 1 98.81 485 ILE B CA 1
ATOM 7963 C C . ILE B 1 485 ? -8.961 -16.031 -17.328 1 98.81 485 ILE B C 1
ATOM 7965 O O . ILE B 1 485 ? -8.539 -16.359 -18.453 1 98.81 485 ILE B O 1
ATOM 7969 N N . ASP B 1 486 ? -8.195 -15.586 -16.375 1 98.38 486 ASP B N 1
ATOM 7970 C CA . ASP B 1 486 ? -6.75 -15.461 -16.516 1 98.38 486 ASP B CA 1
ATOM 7971 C C . ASP B 1 486 ? -6.051 -16.797 -16.234 1 98.38 486 ASP B C 1
ATOM 7973 O O . ASP B 1 486 ? -5.973 -17.234 -15.094 1 98.38 486 ASP B O 1
ATOM 7977 N N . LEU B 1 487 ? -5.5 -17.406 -17.25 1 98.56 487 LEU B N 1
ATOM 7978 C CA . LEU B 1 487 ? -4.891 -18.719 -17.078 1 98.56 487 LEU B CA 1
ATOM 7979 C C . LEU B 1 487 ? -3.41 -18.594 -16.734 1 98.56 487 LEU B C 1
ATOM 7981 O O . LEU B 1 487 ? -2.729 -19.594 -16.547 1 98.56 487 LEU B O 1
ATOM 7985 N N . TRP B 1 488 ? -2.941 -17.375 -16.719 1 97.94 488 TRP B N 1
ATOM 7986 C CA . TRP B 1 488 ? -1.535 -17.078 -16.453 1 97.94 488 TRP B CA 1
ATOM 7987 C C . TRP B 1 488 ? -0.682 -17.391 -17.688 1 97.94 488 TRP B C 1
ATOM 7989 O O . TRP B 1 488 ? -1.132 -17.203 -18.812 1 97.94 488 TRP B O 1
ATOM 7999 N N . SER B 1 489 ? 0.628 -17.578 -17.516 1 98.06 489 SER B N 1
ATOM 8000 C CA . SER B 1 489 ? 1.551 -17.625 -18.641 1 98.06 489 SER B CA 1
ATOM 8001 C C . SER B 1 489 ? 2.037 -19.047 -18.906 1 98.06 489 SER B C 1
ATOM 8003 O O . SER B 1 489 ? 2.023 -19.891 -18.016 1 98.06 489 SER B O 1
ATOM 8005 N N . THR B 1 490 ? 2.42 -19.25 -20.078 1 98.56 490 THR B N 1
ATOM 8006 C CA . THR B 1 490 ? 3.129 -20.453 -20.484 1 98.56 490 THR B CA 1
ATOM 8007 C C . THR B 1 490 ? 3.916 -20.203 -21.766 1 98.56 490 THR B C 1
ATOM 8009 O O . THR B 1 490 ? 3.928 -19.078 -22.281 1 98.56 490 THR B O 1
ATOM 8012 N N . ALA B 1 491 ? 4.711 -21.156 -22.156 1 98.62 491 ALA B N 1
ATOM 8013 C CA . ALA B 1 491 ? 5.367 -21.234 -23.453 1 98.62 491 ALA B CA 1
ATOM 8014 C C . ALA B 1 491 ? 5.355 -22.656 -24 1 98.62 491 ALA B C 1
ATOM 8016 O O . ALA B 1 491 ? 5.961 -23.562 -23.406 1 98.62 491 ALA B O 1
ATOM 8017 N N . ILE B 1 492 ? 4.676 -22.812 -25.125 1 98.69 492 ILE B N 1
ATOM 8018 C CA . ILE B 1 492 ? 4.531 -24.172 -25.641 1 98.69 492 ILE B CA 1
ATOM 8019 C C . ILE B 1 492 ? 4.273 -24.109 -27.141 1 98.69 492 ILE B C 1
ATOM 8021 O O . ILE B 1 492 ? 3.623 -23.188 -27.641 1 98.69 492 ILE B O 1
ATOM 8025 N N . THR B 1 493 ? 4.805 -25.078 -27.828 1 98.62 493 THR B N 1
ATOM 8026 C CA . THR B 1 493 ? 4.484 -25.328 -29.234 1 98.62 493 THR B CA 1
ATOM 8027 C C . THR B 1 493 ? 3.477 -26.469 -29.375 1 98.62 493 THR B C 1
ATOM 8029 O O . THR B 1 493 ? 3.799 -27.625 -29.094 1 98.62 493 THR B O 1
ATOM 8032 N N . PHE B 1 494 ? 2.271 -26.078 -29.75 1 98.69 494 PHE B N 1
ATOM 8033 C CA . PHE B 1 494 ? 1.367 -27.109 -30.25 1 98.69 494 PHE B CA 1
ATOM 8034 C C . PHE B 1 494 ? 1.813 -27.594 -31.625 1 98.69 494 PHE B C 1
ATOM 8036 O O . PHE B 1 494 ? 1.674 -26.891 -32.625 1 98.69 494 PHE B O 1
ATOM 8043 N N . GLU B 1 495 ? 2.188 -28.812 -31.656 1 98.44 495 GLU B N 1
ATOM 8044 C CA . GLU B 1 495 ? 2.881 -29.281 -32.844 1 98.44 495 GLU B CA 1
ATOM 8045 C C . GLU B 1 495 ? 1.891 -29.672 -33.938 1 98.44 495 GLU B C 1
ATOM 8047 O O . GLU B 1 495 ? 0.749 -30.047 -33.656 1 98.44 495 GLU B O 1
ATOM 8052 N N . LYS B 1 496 ? 2.441 -29.594 -35.219 1 98.25 496 LYS B N 1
ATOM 8053 C CA . LYS B 1 496 ? 1.703 -30.219 -36.312 1 98.25 496 LYS B CA 1
ATOM 8054 C C . LYS B 1 496 ? 1.272 -31.641 -35.938 1 98.25 496 LYS B C 1
ATOM 8056 O O . LYS B 1 496 ? 2.055 -32.406 -35.375 1 98.25 496 LYS B O 1
ATOM 8061 N N . GLY B 1 497 ? -0.012 -31.938 -36.281 1 98.44 497 GLY B N 1
ATOM 8062 C CA . GLY B 1 497 ? -0.542 -33.25 -35.906 1 98.44 497 GLY B CA 1
ATOM 8063 C C . GLY B 1 497 ? -1.292 -33.25 -34.594 1 98.44 497 GLY B C 1
ATOM 8064 O O . GLY B 1 497 ? -2.074 -34.156 -34.312 1 98.44 497 GLY B O 1
ATOM 8065 N N . HIS B 1 498 ? -1.002 -32.281 -33.781 1 98.69 498 HIS B N 1
ATOM 8066 C CA . HIS B 1 498 ? -1.727 -32.094 -32.531 1 98.69 498 HIS B CA 1
ATOM 8067 C C . HIS B 1 498 ? -3.016 -31.312 -32.75 1 98.69 498 HIS B C 1
ATOM 8069 O O . HIS B 1 498 ? -3.328 -30.922 -33.875 1 98.69 498 HIS B O 1
ATOM 8075 N N . ARG B 1 499 ? -3.814 -31.141 -31.703 1 98.81 499 ARG B N 1
ATOM 8076 C CA . ARG B 1 499 ? -4.922 -30.188 -31.594 1 98.81 499 ARG B CA 1
ATOM 8077 C C . ARG B 1 499 ? -4.773 -29.297 -30.375 1 98.81 499 ARG B C 1
ATOM 8079 O O . ARG B 1 499 ? -4.133 -29.688 -29.391 1 98.81 499 ARG B O 1
ATOM 8086 N N . ILE B 1 500 ? -5.254 -28.109 -30.484 1 98.88 500 ILE B N 1
ATOM 8087 C CA . ILE B 1 500 ? -5.473 -27.266 -29.312 1 98.88 500 ILE B CA 1
ATOM 8088 C C . ILE B 1 500 ? -6.891 -27.484 -28.781 1 98.88 500 ILE B C 1
ATOM 8090 O O . ILE B 1 500 ? -7.855 -27.453 -29.547 1 98.88 500 ILE B O 1
ATOM 8094 N N . ALA B 1 501 ? -6.996 -27.734 -27.516 1 98.88 501 ALA B N 1
ATOM 8095 C CA . ALA B 1 501 ? -8.328 -27.906 -26.938 1 98.88 501 ALA B CA 1
ATOM 8096 C C . ALA B 1 501 ? -8.523 -26.969 -25.734 1 98.88 501 ALA B C 1
ATOM 8098 O O . ALA B 1 501 ? -7.559 -26.594 -25.078 1 98.88 501 ALA B O 1
ATOM 8099 N N . VAL B 1 502 ? -9.734 -26.594 -25.531 1 98.81 502 VAL B N 1
ATOM 8100 C CA . VAL B 1 502 ? -10.188 -25.828 -24.375 1 98.81 502 VAL B CA 1
ATOM 8101 C C . VAL B 1 502 ? -11.352 -26.547 -23.703 1 98.81 502 VAL B C 1
ATOM 8103 O O . VAL B 1 502 ? -12.352 -26.875 -24.344 1 98.81 502 VAL B O 1
ATOM 8106 N N . HIS B 1 503 ? -11.18 -26.828 -22.469 1 98.56 503 HIS B N 1
ATOM 8107 C CA . HIS B 1 503 ? -12.258 -27.406 -21.672 1 98.56 503 HIS B CA 1
ATOM 8108 C C . HIS B 1 503 ? -12.875 -26.359 -20.75 1 98.56 503 HIS B C 1
ATOM 8110 O O . HIS B 1 503 ? -12.164 -25.547 -20.156 1 98.56 503 HIS B O 1
ATOM 8116 N N . ILE B 1 504 ? -14.203 -26.297 -20.703 1 98.62 504 ILE B N 1
ATOM 8117 C CA . ILE B 1 504 ? -14.93 -25.406 -19.797 1 98.62 504 ILE B CA 1
ATOM 8118 C C . ILE B 1 504 ? -15.805 -26.219 -18.859 1 98.62 504 ILE B C 1
ATOM 8120 O O . ILE B 1 504 ? -16.547 -27.109 -19.297 1 98.62 504 ILE B O 1
ATOM 8124 N N . THR B 1 505 ? -15.719 -26 -17.625 1 98.56 505 THR B N 1
ATOM 8125 C CA . THR B 1 505 ? -16.516 -26.609 -16.562 1 98.56 505 THR B CA 1
ATOM 8126 C C . THR B 1 505 ? -16.734 -25.625 -15.422 1 98.56 505 THR B C 1
ATOM 8128 O O . THR B 1 505 ? -16.672 -24.406 -15.625 1 98.56 505 THR B O 1
ATOM 8131 N N . SER B 1 506 ? -17.156 -26.141 -14.258 1 98.69 506 SER B N 1
ATOM 8132 C CA . SER B 1 506 ? -17.438 -25.203 -13.172 1 98.69 506 SER B CA 1
ATOM 8133 C C . SER B 1 506 ? -16.734 -25.625 -11.883 1 98.69 506 SER B C 1
ATOM 8135 O O . SER B 1 506 ? -17.016 -25.062 -10.812 1 98.69 506 SER B O 1
ATOM 8137 N N . SER B 1 507 ? -15.906 -26.625 -11.969 1 97.81 507 SER B N 1
ATOM 8138 C CA . SER B 1 507 ? -15.156 -27.031 -10.781 1 97.81 507 SER B CA 1
ATOM 8139 C C . SER B 1 507 ? -13.875 -27.766 -11.164 1 97.81 507 SER B C 1
ATOM 8141 O O . SER B 1 507 ? -13.711 -28.188 -12.312 1 97.81 507 SER B O 1
ATOM 8143 N N . ASN B 1 508 ? -12.977 -27.828 -10.328 1 97.81 508 ASN B N 1
ATOM 8144 C CA . ASN B 1 508 ? -11.688 -28.516 -10.352 1 97.81 508 ASN B CA 1
ATOM 8145 C C . ASN B 1 508 ? -11.148 -28.75 -8.938 1 97.81 508 ASN B C 1
ATOM 8147 O O . ASN B 1 508 ? -10.281 -28.016 -8.469 1 97.81 508 ASN B O 1
ATOM 8151 N N . ALA B 1 509 ? -11.633 -29.797 -8.336 1 96.19 509 ALA B N 1
ATOM 8152 C CA . ALA B 1 509 ? -11.406 -30.047 -6.914 1 96.19 509 ALA B CA 1
ATOM 8153 C C . ALA B 1 509 ? -10.523 -31.266 -6.699 1 96.19 509 ALA B C 1
ATOM 8155 O O . ALA B 1 509 ? -10.633 -32.25 -7.438 1 96.19 509 ALA B O 1
ATOM 8156 N N . PRO B 1 510 ? -9.578 -31.219 -5.801 1 95.38 510 PRO B N 1
ATOM 8157 C CA . PRO B 1 510 ? -9.492 -30.297 -4.668 1 95.38 510 PRO B CA 1
ATOM 8158 C C . PRO B 1 510 ? -8.547 -29.125 -4.93 1 95.38 510 PRO B C 1
ATOM 8160 O O . PRO B 1 510 ? -8.195 -28.391 -4.004 1 95.38 510 PRO B O 1
ATOM 8163 N N . ARG B 1 511 ? -8.078 -28.859 -6.113 1 96 511 ARG B N 1
ATOM 8164 C CA . ARG B 1 511 ? -7.203 -27.734 -6.395 1 96 511 ARG B CA 1
ATOM 8165 C C . ARG B 1 511 ? -7.875 -26.406 -6.02 1 96 511 ARG B C 1
ATOM 8167 O O . ARG B 1 511 ? -7.258 -25.547 -5.391 1 96 511 ARG B O 1
ATOM 8174 N N . PHE B 1 512 ? -9.156 -26.328 -6.328 1 96.38 512 PHE B N 1
ATOM 8175 C CA . PHE B 1 512 ? -9.93 -25.125 -6.023 1 96.38 512 PHE B CA 1
ATOM 8176 C C . PHE B 1 512 ? -11.148 -25.469 -5.176 1 96.38 512 PHE B C 1
ATOM 8178 O O . PHE B 1 512 ? -11.734 -26.547 -5.332 1 96.38 512 PHE B O 1
ATOM 8185 N N . GLU B 1 513 ? -11.492 -24.547 -4.32 1 94.38 513 GLU B N 1
ATOM 8186 C CA . GLU B 1 513 ? -12.727 -24.688 -3.551 1 94.38 513 GLU B CA 1
ATOM 8187 C C . GLU B 1 513 ? -13.945 -24.75 -4.469 1 94.38 513 GLU B C 1
ATOM 8189 O O . GLU B 1 513 ? -14 -24.062 -5.484 1 94.38 513 GLU B O 1
ATOM 8194 N N . VAL B 1 514 ? -14.922 -25.578 -4.078 1 95.56 514 VAL B N 1
ATOM 8195 C CA . VAL B 1 514 ? -16.125 -25.75 -4.879 1 95.56 514 VAL B CA 1
ATOM 8196 C C . VAL B 1 514 ? -17.141 -24.672 -4.516 1 95.56 514 VAL B C 1
ATOM 8198 O O . VAL B 1 514 ? -17.453 -24.469 -3.34 1 95.56 514 VAL B O 1
ATOM 8201 N N . ASN B 1 515 ? -17.594 -23.922 -5.508 1 96.19 515 ASN B N 1
ATOM 8202 C CA . ASN B 1 515 ? -18.641 -22.938 -5.281 1 96.19 515 ASN B CA 1
ATOM 8203 C C . ASN B 1 515 ? -19.984 -23.594 -4.941 1 96.19 515 ASN B C 1
ATOM 8205 O O . ASN B 1 515 ? -20.469 -24.438 -5.691 1 96.19 515 ASN B O 1
ATOM 8209 N N . PRO B 1 516 ? -20.594 -23.188 -3.875 1 95.5 516 PRO B N 1
ATOM 8210 C CA . PRO B 1 516 ? -21.875 -23.797 -3.533 1 95.5 516 PRO B CA 1
ATOM 8211 C C . PRO B 1 516 ? -23.031 -23.25 -4.379 1 95.5 516 PRO B C 1
ATOM 8213 O O . PRO B 1 516 ? -24.156 -23.719 -4.266 1 95.5 516 PRO B O 1
ATOM 8216 N N . ASN B 1 517 ? -22.828 -22.266 -5.195 1 96.31 517 ASN B N 1
ATOM 8217 C CA . ASN B 1 517 ? -23.781 -21.656 -6.113 1 96.31 517 ASN B CA 1
ATOM 8218 C C . ASN B 1 517 ? -24.875 -20.891 -5.367 1 96.31 517 ASN B C 1
ATOM 8220 O O . ASN B 1 517 ? -26 -20.766 -5.859 1 96.31 517 ASN B O 1
ATOM 8224 N N . THR B 1 518 ? -24.625 -20.406 -4.125 1 93.5 518 THR B N 1
ATOM 8225 C CA . THR B 1 518 ? -25.656 -19.781 -3.309 1 93.5 518 THR B CA 1
ATOM 8226 C C . THR B 1 518 ? -25.453 -18.266 -3.268 1 93.5 518 THR B C 1
ATOM 8228 O O . THR B 1 518 ? -26.359 -17.531 -2.865 1 93.5 518 THR B O 1
ATOM 8231 N N . GLY B 1 519 ? -24.328 -17.875 -3.623 1 91.81 519 GLY B N 1
ATOM 8232 C CA . GLY B 1 519 ? -24.016 -16.453 -3.496 1 91.81 519 GLY B CA 1
ATOM 8233 C C . GLY B 1 519 ? -23.438 -16.094 -2.145 1 91.81 519 GLY B C 1
ATOM 8234 O O . GLY B 1 519 ? -23 -14.961 -1.938 1 91.81 519 GLY B O 1
ATOM 8235 N N . GLU B 1 520 ? -23.359 -17.031 -1.304 1 87.94 520 GLU B N 1
ATOM 8236 C CA . GLU B 1 520 ? -22.797 -16.75 0.013 1 87.94 520 GLU B CA 1
ATOM 8237 C C . GLU B 1 520 ? -21.281 -16.547 -0.06 1 87.94 520 GLU B C 1
ATOM 8239 O O . GLU B 1 520 ? -20.625 -17.125 -0.929 1 87.94 520 GLU B O 1
ATOM 8244 N N . ALA B 1 521 ? -20.844 -15.68 0.913 1 77.06 521 ALA B N 1
ATOM 8245 C CA . ALA B 1 521 ? -19.406 -15.453 0.998 1 77.06 521 ALA B CA 1
ATOM 8246 C C . ALA B 1 521 ? -18.672 -16.734 1.379 1 77.06 521 ALA B C 1
ATOM 8248 O O . ALA B 1 521 ? -19.203 -17.578 2.111 1 77.06 521 ALA B O 1
ATOM 8249 N N . PRO B 1 522 ? -17.422 -16.828 0.817 1 75.69 522 PRO B N 1
ATOM 8250 C CA . PRO B 1 522 ? -16.625 -18 1.203 1 75.69 522 PRO B CA 1
ATOM 8251 C C . PRO B 1 522 ? -16.359 -18.062 2.705 1 75.69 522 PRO B C 1
ATOM 8253 O O . PRO B 1 522 ? -16.266 -17.016 3.363 1 75.69 522 PRO B O 1
ATOM 8256 N N . GLY B 1 523 ? -16.281 -19.234 3.396 1 66 523 GLY B N 1
ATOM 8257 C CA . GLY B 1 523 ? -15.93 -19.438 4.793 1 66 523 GLY B CA 1
ATOM 8258 C C . GLY B 1 523 ? -17.141 -19.469 5.711 1 66 523 GLY B C 1
ATOM 8259 O O . GLY B 1 523 ? -17.031 -19.859 6.871 1 66 523 GLY B O 1
ATOM 8260 N N . LYS B 1 524 ? -18.297 -18.984 5.195 1 68.38 524 LYS B N 1
ATOM 8261 C CA . LYS B 1 524 ? -19.453 -18.953 6.102 1 68.38 524 LYS B CA 1
ATOM 8262 C C . LYS B 1 524 ? -20.688 -19.578 5.449 1 68.38 524 LYS B C 1
ATOM 8264 O O . LYS B 1 524 ? -21.688 -18.891 5.238 1 68.38 524 LYS B O 1
ATOM 8269 N N . PRO B 1 525 ? -20.594 -20.828 5.199 1 74.38 525 PRO B N 1
ATOM 8270 C CA . PRO B 1 525 ? -21.781 -21.344 4.504 1 74.38 525 PRO B CA 1
ATOM 8271 C C . PRO B 1 525 ? -22.969 -21.562 5.445 1 74.38 525 PRO B C 1
ATOM 8273 O O . PRO B 1 525 ? -22.828 -22.234 6.469 1 74.38 525 PRO B O 1
ATOM 8276 N N . THR B 1 526 ? -24 -20.812 5.238 1 83.81 526 THR B N 1
ATOM 8277 C CA . THR B 1 526 ? -25.219 -21.031 6.004 1 83.81 526 THR B CA 1
ATOM 8278 C C . THR B 1 526 ? -26.297 -21.688 5.137 1 83.81 526 THR B C 1
ATOM 8280 O O . THR B 1 526 ? -27.234 -22.297 5.656 1 83.81 526 THR B O 1
ATOM 8283 N N . GLN B 1 527 ? -26.156 -21.672 3.883 1 90.56 527 GLN B N 1
ATOM 8284 C CA . GLN B 1 527 ? -27.141 -22.219 2.949 1 90.56 527 GLN B CA 1
ATOM 8285 C C . GLN B 1 527 ? -26.672 -23.562 2.402 1 90.56 527 GLN B C 1
ATOM 8287 O O . GLN B 1 527 ? -25.484 -23.812 2.279 1 90.56 527 GLN B O 1
ATOM 8292 N N . LYS B 1 528 ? -27.625 -24.359 2.088 1 92.12 528 LYS B N 1
ATOM 8293 C CA . LYS B 1 528 ? -27.297 -25.594 1.383 1 92.12 528 LYS B CA 1
ATOM 8294 C C . LYS B 1 528 ? -26.875 -25.312 -0.053 1 92.12 528 LYS B C 1
ATOM 8296 O O . LYS B 1 528 ? -27.469 -24.484 -0.74 1 92.12 528 LYS B O 1
ATOM 8301 N N . PRO B 1 529 ? -25.844 -25.984 -0.427 1 94.88 529 PRO B N 1
ATOM 8302 C CA . PRO B 1 529 ? -25.453 -25.828 -1.829 1 94.88 529 PRO B CA 1
ATOM 8303 C C . PRO B 1 529 ? -26.578 -26.172 -2.801 1 94.88 529 PRO B C 1
ATOM 8305 O O . PRO B 1 529 ? -27.469 -26.953 -2.459 1 94.88 529 PRO B O 1
ATOM 8308 N N . ARG B 1 530 ? -26.531 -25.625 -3.947 1 95.94 530 ARG B N 1
ATOM 8309 C CA . ARG B 1 530 ? -27.562 -25.875 -4.953 1 95.94 530 ARG B CA 1
ATOM 8310 C C . ARG B 1 530 ? -26.922 -26.188 -6.309 1 95.94 530 ARG B C 1
ATOM 8312 O O . ARG B 1 530 ? -25.828 -25.719 -6.605 1 95.94 530 ARG B O 1
ATOM 8319 N N . VAL B 1 531 ? -27.672 -26.953 -7.105 1 97.88 531 VAL B N 1
ATOM 8320 C CA . VAL B 1 531 ? -27.266 -27.188 -8.484 1 97.88 531 VAL B CA 1
ATOM 8321 C C . VAL B 1 531 ? -27.547 -25.953 -9.336 1 97.88 531 VAL B C 1
ATOM 8323 O O . VAL B 1 531 ? -28.625 -25.359 -9.227 1 97.88 531 VAL B O 1
ATOM 8326 N N . ALA B 1 532 ? -26.609 -25.531 -10.078 1 98.25 532 ALA B N 1
ATOM 8327 C CA . ALA B 1 532 ? -26.766 -24.375 -10.953 1 98.25 532 ALA B CA 1
ATOM 8328 C C . ALA B 1 532 ? -26.812 -24.797 -12.414 1 98.25 532 ALA B C 1
ATOM 8330 O O . ALA B 1 532 ? -26.125 -25.719 -12.82 1 98.25 532 ALA B O 1
ATOM 8331 N N . THR B 1 533 ? -27.609 -24.141 -13.195 1 98.75 533 THR B N 1
ATOM 8332 C CA . THR B 1 533 ? -27.547 -24.219 -14.648 1 98.75 533 THR B CA 1
ATOM 8333 C C . THR B 1 533 ? -26.672 -23.109 -15.211 1 98.75 533 THR B C 1
ATOM 8335 O O . THR B 1 533 ? -27.047 -21.938 -15.172 1 98.75 533 THR B O 1
ATOM 8338 N N . ASN B 1 534 ? -25.547 -23.469 -15.711 1 98.75 534 ASN B N 1
ATOM 8339 C CA . ASN B 1 534 ? -24.594 -22.531 -16.297 1 98.75 534 ASN B CA 1
ATOM 8340 C C . ASN B 1 534 ? -24.594 -22.609 -17.812 1 98.75 534 ASN B C 1
ATOM 8342 O O . ASN B 1 534 ? -24.781 -23.672 -18.391 1 98.75 534 ASN B O 1
ATOM 8346 N N . SER B 1 535 ? -24.469 -21.438 -18.391 1 98.75 535 SER B N 1
ATOM 8347 C CA . SER B 1 535 ? -24.469 -21.359 -19.844 1 98.75 535 SER B CA 1
ATOM 8348 C C . SER B 1 535 ? -23.234 -20.625 -20.344 1 98.75 535 SER B C 1
ATOM 8350 O O . SER B 1 535 ? -22.797 -19.641 -19.75 1 98.75 535 SER B O 1
ATOM 8352 N N . VAL B 1 536 ? -22.703 -21.125 -21.453 1 98.75 536 VAL B N 1
ATOM 8353 C CA . VAL B 1 536 ? -21.641 -20.469 -22.219 1 98.75 536 VAL B CA 1
ATOM 8354 C C . VAL B 1 536 ? -22.172 -20.031 -23.578 1 98.75 536 VAL B C 1
ATOM 8356 O O . VAL B 1 536 ? -22.641 -20.844 -24.359 1 98.75 536 VAL B O 1
ATOM 8359 N N . TYR B 1 537 ? -22.031 -18.75 -23.781 1 98.69 537 TYR B N 1
ATOM 8360 C CA . TYR B 1 537 ? -22.531 -18.188 -25.031 1 98.69 537 TYR B CA 1
ATOM 8361 C C . TYR B 1 537 ? -21.438 -18.141 -26.094 1 98.69 537 TYR B C 1
ATOM 8363 O O . TYR B 1 537 ? -20.266 -17.953 -25.75 1 98.69 537 TYR B O 1
ATOM 8371 N N . MET B 1 538 ? -21.828 -18.312 -27.359 1 98.12 538 MET B N 1
ATOM 8372 C CA . MET B 1 538 ? -20.875 -18.391 -28.469 1 98.12 538 MET B CA 1
ATOM 8373 C C . MET B 1 538 ? -21.469 -17.797 -29.734 1 98.12 538 MET B C 1
ATOM 8375 O O . MET B 1 538 ? -21.281 -18.328 -30.828 1 98.12 538 MET B O 1
ATOM 8379 N N . ASP B 1 539 ? -22.234 -16.812 -29.594 1 97.81 539 ASP B N 1
ATOM 8380 C CA . ASP B 1 539 ? -22.875 -16.141 -30.719 1 97.81 539 ASP B CA 1
ATOM 8381 C C . ASP B 1 539 ? -22.141 -14.852 -31.094 1 97.81 539 ASP B C 1
ATOM 8383 O O . ASP B 1 539 ? -21.109 -14.523 -30.484 1 97.81 539 ASP B O 1
ATOM 8387 N N . SER B 1 540 ? -22.641 -14.148 -32.094 1 97.56 540 SER B N 1
ATOM 8388 C CA . SER B 1 540 ? -21.953 -12.992 -32.656 1 97.56 540 SER B CA 1
ATOM 8389 C C . SER B 1 540 ? -21.859 -11.859 -31.641 1 97.56 540 SER B C 1
ATOM 8391 O O . SER B 1 540 ? -20.906 -11.078 -31.672 1 97.56 540 SER B O 1
ATOM 8393 N N . SER B 1 541 ? -22.797 -11.734 -30.719 1 97.81 541 SER B N 1
ATOM 8394 C CA . SER B 1 541 ? -22.781 -10.688 -29.703 1 97.81 541 SER B CA 1
ATOM 8395 C C . SER B 1 541 ? -22.031 -11.133 -28.469 1 97.81 541 SER B C 1
ATOM 8397 O O . SER B 1 541 ? -21.641 -10.312 -27.641 1 97.81 541 SER B O 1
ATOM 8399 N N . HIS B 1 542 ? -21.844 -12.445 -28.328 1 98.5 542 HIS B N 1
ATOM 8400 C CA . HIS B 1 542 ? -21.172 -13.047 -27.188 1 98.5 542 HIS B CA 1
ATOM 8401 C C . HIS B 1 542 ? -20.156 -14.086 -27.625 1 98.5 542 HIS B C 1
ATOM 8403 O O . HIS B 1 542 ? -20.297 -15.273 -27.312 1 98.5 542 HIS B O 1
ATOM 8409 N N . PRO B 1 543 ? -19.094 -13.711 -28.25 1 98.62 543 PRO B N 1
ATOM 8410 C CA . PRO B 1 543 ? -18.141 -14.648 -28.859 1 98.62 543 PRO B CA 1
ATOM 8411 C C . PRO B 1 543 ? -17.078 -15.133 -27.875 1 98.62 543 PRO B C 1
ATOM 8413 O O . PRO B 1 543 ? -15.938 -14.664 -27.922 1 98.62 543 PRO B O 1
ATOM 8416 N N . SER B 1 544 ? -17.438 -16.109 -27.078 1 98.88 544 SER B N 1
ATOM 8417 C CA . SER B 1 544 ? -16.469 -16.688 -26.156 1 98.88 544 SER B CA 1
ATOM 8418 C C . SER B 1 544 ? -15.266 -17.25 -26.906 1 98.88 544 SER B C 1
ATOM 8420 O O . SER B 1 544 ? -15.414 -17.875 -27.969 1 98.88 544 SER B O 1
ATOM 8422 N N . ALA B 1 545 ? -14.055 -16.984 -26.328 1 98.94 545 ALA B N 1
ATOM 8423 C CA . ALA B 1 545 ? -12.836 -17.375 -27.031 1 98.94 545 ALA B CA 1
ATOM 8424 C C . ALA B 1 545 ? -11.672 -17.531 -26.047 1 98.94 545 ALA B C 1
ATOM 8426 O O . ALA B 1 545 ? -11.664 -16.906 -24.984 1 98.94 545 ALA B O 1
ATOM 8427 N N . ILE B 1 546 ? -10.789 -18.391 -26.391 1 98.88 546 ILE B N 1
ATOM 8428 C CA . ILE B 1 546 ? -9.477 -18.344 -25.75 1 98.88 546 ILE B CA 1
ATOM 8429 C C . ILE B 1 546 ? -8.531 -17.484 -26.578 1 98.88 546 ILE B C 1
ATOM 8431 O O . ILE B 1 546 ? -8.547 -17.531 -27.812 1 98.88 546 ILE B O 1
ATOM 8435 N N . VAL B 1 547 ? -7.773 -16.641 -25.922 1 98.94 547 VAL B N 1
ATOM 8436 C CA . VAL B 1 547 ? -6.812 -15.742 -26.547 1 98.94 547 VAL B CA 1
ATOM 8437 C C . VAL B 1 547 ? -5.395 -16.266 -26.328 1 98.94 547 VAL B C 1
ATOM 8439 O O . VAL B 1 547 ? -4.922 -16.328 -25.188 1 98.94 547 VAL B O 1
ATOM 8442 N N . LEU B 1 548 ? -4.727 -16.625 -27.422 1 98.88 548 LEU B N 1
ATOM 8443 C CA . LEU B 1 548 ? -3.383 -17.203 -27.375 1 98.88 548 LEU B CA 1
ATOM 8444 C C . LEU B 1 548 ? -2.348 -16.203 -27.875 1 98.88 548 LEU B C 1
ATOM 8446 O O . LEU B 1 548 ? -2.549 -15.578 -28.922 1 98.88 548 LEU B O 1
ATOM 8450 N N . PRO B 1 549 ? -1.275 -15.961 -27.109 1 98.75 549 PRO B N 1
ATOM 8451 C CA . PRO B 1 549 ? -0.17 -15.109 -27.562 1 98.75 549 PRO B CA 1
ATOM 8452 C C . PRO B 1 549 ? 0.774 -15.836 -28.516 1 98.75 549 PRO B C 1
ATOM 8454 O O . PRO B 1 549 ? 1.838 -16.312 -28.109 1 98.75 549 PRO B O 1
ATOM 8457 N N . VAL B 1 550 ? 0.477 -15.859 -29.734 1 98.62 550 VAL B N 1
ATOM 8458 C CA . VAL B 1 550 ? 1.184 -16.641 -30.734 1 98.62 550 VAL B CA 1
ATOM 8459 C C . VAL B 1 550 ? 2.479 -15.93 -31.125 1 98.62 550 VAL B C 1
ATOM 8461 O O . VAL B 1 550 ? 2.486 -14.719 -31.359 1 98.62 550 VAL B O 1
ATOM 8464 N N . ILE B 1 551 ? 3.523 -16.703 -31.125 1 96.44 551 ILE B N 1
ATOM 8465 C CA . ILE B 1 551 ? 4.801 -16.141 -31.547 1 96.44 551 ILE B CA 1
ATOM 8466 C C . ILE B 1 551 ? 5.129 -16.609 -32.969 1 96.44 551 ILE B C 1
ATOM 8468 O O . ILE B 1 551 ? 4.816 -17.734 -33.344 1 96.44 551 ILE B O 1
ATOM 8472 N N . TYR B 1 552 ? 5.578 -15.695 -33.75 1 85.44 552 TYR B N 1
ATOM 8473 C CA . TYR B 1 552 ? 5.965 -16.031 -35.094 1 85.44 552 TYR B CA 1
ATOM 8474 C C . TYR B 1 552 ? 7.48 -16.062 -35.25 1 85.44 552 TYR B C 1
ATOM 8476 O O . TYR B 1 552 ? 8.195 -15.289 -34.594 1 85.44 552 TYR B O 1
ATOM 8484 N N . PRO B 1 553 ? 7.934 -17.156 -35.906 1 65.25 553 PRO B N 1
ATOM 8485 C CA . PRO B 1 553 ? 9.383 -17.219 -36.125 1 65.25 553 PRO B CA 1
ATOM 8486 C C . PRO B 1 553 ? 9.938 -15.977 -36.812 1 65.25 553 PRO B C 1
ATOM 8488 O O . PRO B 1 553 ? 9.227 -15.297 -37.562 1 65.25 553 PRO B O 1
#

Nearest PDB structures (foldseek):
  3pui-assembly1_A  TM=8.927E-01  e=3.315E-52  Rhodococcus sp. MB1 'Bresler 1999'
  3i2h-assembly1_A  TM=8.679E-01  e=1.871E-53  Rhodococcus sp. MB1 'Bresler 1999'
  1l7q-assembly1_A  TM=8.872E-01  e=5.301E-52  Rhodococcus sp. MB1
  3i2g-assembly1_A  TM=8.700E-01  e=7.537E-52  Rhodococcus sp. MB1 'Bresler 1999'
  3ida-assembly1_A-2  TM=8.603E-01  e=4.998E-52  Rhodococcus sp. MB1

Foldseek 3Di:
DDPPPPPPPPPPPPPPPPPPPPPDPPDDDDAQPQWDWDWQQAPVRWTWIKTKHAAPDAAQFEEEEWEDCCELCRDDHSVVSVVVQCLANVLGYIYIYIYDDCHDPTHHNDDQLQCLLRVLLSVLQSQLPDPSHVLAYEYEDEESRLLSNLSSLLNPRVRYAEYEYELYAQWDLCLQAPQLFGQQCFNVVVCVVSVHDPVVSLVVQQQNFDDPSTLVSGCQNRQQRGQHEYEYEEELQESRRQGRQVNLQCQCPRHHHNRHVRYAYEYYHAYLDHADAQFDAPPRVVRNPVVVVVSVVCCCRRVVDPPCSSVFARYKYWFAEGGGPVDGDPSGDIDGANGPPHQFDKAWFFADQVQETHSDAFAFAFDKDKFKDDLVDFFEADAGHHNPDHHFFHFPPVGDDDRQKRKHKYPQAQFKWKFWHWKKKWWWKAKQFFKFKKKKWKWKQALVGGTTTRFMGMHIVQQQQHRHPVRGGTGDHPDIDIGMRTRRTDTYMNGRSIMIMMMMGGHYPPSTRHDLRHPDRGSDDPDGRDMMMMMTTPHNVTTITMITGTDDD/DDPPPPPPPPPPPPPPPPPPPPPDPPDPDDAQPQWDWDWQQAPVRWTWIKTKHAAPDAAQFEEEEWEDCCELCRDDHSVVSVVVQCLANVLGYIYIYIYDDCHDPTHHNDDQLQCLLRVLLSVLQSQLPDPSHVLAYEYEDEESRLLSNLSSLLNPRVRYAEYEYELYAQWDLCLQAPQLFGQQCFNVVVCVVSVNDPVVSLVVQQQNFDDPSTLVSGCVNRQQRGQHEYEYEEELQESRRQGRQVNLQCQCPRHHHNRHVRYAYEYYHAYLDHADAFFDAPCRVVRNPVVVVVSVVCCCRRVVDPPCSSVDARYKYWFAEGGGPVDGDPSGDIDGANGPPHQFDKAWFFAAQVQETHSDAAAFAFDKDKFKDDLVDFFEADAGHHNPDHHFFHFPPVGDDDRQKRKHKYPQAQFKWKFWHWKKKWWWKAKQFFKFKKKKWKWKQALVGGTTTRFMGMHIVQQQQHRHPVRGGTGDHPDIDIGMRTRRTDTYMNGRSIMIMMMMGGHYPPSTRHDLRHPDRGSDDPDGRDMMMMMTTPHNVTTITMITGTDDD

Sequence (1106 aa):
MTLKQVLLAATLCIAPMSAFAQTAPPAAYAPPPGATEEFATLRDGVKLAANVFKPQGKGPWPVVLSRTPYLKDGRGTADQLAAAARKYTDAGYVFVLQDVRGKGHSQGFYQAYVTDIEDGYDSVEWAAGQPWSNGRVGITGASALGVTANSAAMANPPHLKAAYVVVAPYDRLHSSFMGGVIKEKDTVGWLKGQSVSDAEIEQTRGRVADDVFWNRFAMSTNRKYIAVPIYNVGGWYDIFNQGNTSNFTYLQNQGSKGARGNQKLLMGPFGHGPLSGDLAYPGQDQLQGAFGNELRWFDYWLKGVDNGIMDEPPVSYFMMAGARKGAASPKNRMLTSANWPPANREVRYYLSPDKALTTKAPAATDAKLSYKFDPANPVATFGGANLTFDRGPEDQRQVPARQDYLRFQTPVLDKDVAIAGPVKVELYGATDGLDTDFMAKLVDVYPDGYEALVLDAPIRTRYRNGREPDDVKMMTPGAPEEMTIDLWSTAITFEKGHRIAVHITSSNAPRFEVNPNTGEAPGKPTQKPRVATNSVYMDSSHPSAIVLPVIYPMTLKQVLLAATLCIAPMSAFAQTAPPAAYAPPPGATEEFATLRDGVKLAANVFKPQGKGPWPVVLSRTPYLKDGRGTADQLAAAARKYTDAGYVFVLQDVRGKGHSQGFYQAYVTDIEDGYDSVEWAAGQPWSNGRVGITGASALGVTANSAAMANPPHLKAAYVVVAPYDRLHSSFMGGVIKEKDTVGWLKGQSVSDAEIEQTRGRVADDVFWNRFAMSTNRKYIAVPIYNVGGWYDIFNQGNTSNFTYLQNQGSKGARGNQKLLMGPFGHGPLSGDLAYPGQDQLQGAFGNELRWFDYWLKGVDNGIMDEPPVSYFMMAGARKGAASPKNRMLTSANWPPANREVRYYLSPDKALTTKAPAATDAKLSYKFDPANPVATFGGANLTFDRGPEDQRQVPARQDYLRFQTPVLDKDVAIAGPVKVELYGATDGLDTDFMAKLVDVYPDGYEALVLDAPIRTRYRNGREPDDVKMMTPGAPEEMTIDLWSTAITFEKGHRIAVHITSSNAPRFEVNPNTGEAPGKPTQKPRVATNSVYMDSSHPSAIVLPVIYP